Protein AF-0000000069398455 (afdb_homodimer)

Foldseek 3Di:
DDDPDPDDDPDDPPDDDDPDDDDDPPDDDDDDDDDPDPPDDPDPPDPPPPPPPCPPPPPDDDDDPDDPPQCPVLPDPPPVQWDPFQAQQWTWRARPPPDPDDLSFKTWTDGDPRFAAEEEEFEDPPDPLRLVLCVVVVVVCVVVRHQYEYDPCCCVPPNVPHHHDDLVPPQNRHAEYEYEAAPVRVQVVVQSDWDLGHGHEYAYAHPDDHALQHLHHSVCVVVVVCCVGPNPDPRNTFIKGFQWKKWKFKDDPNDTDDIGIARFWKKKFQPPDPAWAWKFKDKLRHTDDTWTARIKIKTGLVNCPPVQVVQPGDRHQRSQAWIKIGGRGTPDPPDHIDIGGNAIKMKMFRAQPIPGWIWIAGNNHPIDIHDHGMMMIMGIRPHTHMYTDPDHDRVSNVVNCCSVVVVVVVVVPPPDPPPPPDDDD/DDPDPPDDCPDDPPPPPCPDDPDPPPDDDDDDDDDDDPPDDPDPPDPPPPPPPCPPPPPDPDDDPDDPPQCPVLPPPPPVQWDPFQAQQWTWRARPPPDPDDLVFKTWTDGDVRFAAEEEEFEDPPDPLRLVLCVVVVVVCVVVRHQYEYDPCCCVPPNVPHHHDDLVPPQNRHAEYEYEAAPVRVQVVVQSDWDLGHGHEYAYAHPDDHALQHLHHSVCVVVVVCCVGPNPDPRNTFIKGFQWKKWKFKDDPNDTDDIGIARFWKKKFQPPDPAWAWKFKDKLRHTDDTWTARIKIKTGLVNQPPVQVVQPGDRHQRSQAWIKIGGRGTPDPPDHIDIGGNAIKMKMFRAQPIPGWIWIAGNNHPIDIHDHGMMMIMGIRPHTHMYTDPDHDRVSNVVNCCSVVVVVVVVVPPPPPPPPPDDPD

Structure (mmCIF, N/CA/C/O backbone):
data_AF-0000000069398455-model_v1
#
loop_
_entity.id
_entity.type
_entity.pdbx_description
1 polymer 'Uncharacterized protein'
#
loop_
_atom_site.group_PDB
_atom_site.id
_atom_site.type_symbol
_atom_site.label_atom_id
_atom_site.label_alt_id
_atom_site.label_comp_id
_atom_site.label_asym_id
_atom_site.label_entity_id
_atom_site.label_seq_id
_atom_site.pdbx_PDB_ins_code
_atom_site.Cartn_x
_atom_site.Cartn_y
_atom_site.Cartn_z
_atom_site.occupancy
_atom_site.B_iso_or_equiv
_atom_site.auth_seq_id
_atom_site.auth_comp_id
_atom_site.auth_asym_id
_atom_site.auth_atom_id
_atom_site.pdbx_PDB_model_num
ATOM 1 N N . MET A 1 1 ? -33.438 -47.031 -6.027 1 17.39 1 MET A N 1
ATOM 2 C CA . MET A 1 1 ? -33.125 -47.688 -7.293 1 17.39 1 MET A CA 1
ATOM 3 C C . MET A 1 1 ? -32.562 -46.688 -8.297 1 17.39 1 MET A C 1
ATOM 5 O O . MET A 1 1 ? -31.516 -46.906 -8.883 1 17.39 1 MET A O 1
ATOM 9 N N . LEU A 1 2 ? -33.5 -45.969 -9.141 1 18.42 2 LEU A N 1
ATOM 10 C CA . LEU A 1 2 ? -33.312 -46.031 -10.586 1 18.42 2 LEU A CA 1
ATOM 11 C C . LEU A 1 2 ? -32.188 -45.125 -11.031 1 18.42 2 LEU A C 1
ATOM 13 O O . LEU A 1 2 ? -31.812 -44.188 -10.336 1 18.42 2 LEU A O 1
ATOM 17 N N . PRO A 1 3 ? -31.719 -45.312 -12.359 1 17.42 3 PRO A N 1
ATOM 18 C CA . PRO A 1 3 ? -30.812 -45.375 -13.492 1 17.42 3 PRO A CA 1
ATOM 19 C C . PRO A 1 3 ? -30.656 -44.062 -14.234 1 17.42 3 PRO A C 1
ATOM 21 O O . PRO A 1 3 ? -30.047 -44 -15.305 1 17.42 3 PRO A O 1
ATOM 24 N N . ARG A 1 4 ? -31.094 -42.938 -13.727 1 18.02 4 ARG A N 1
ATOM 25 C CA . ARG A 1 4 ? -31.406 -41.969 -14.758 1 18.02 4 ARG A CA 1
ATOM 26 C C . ARG A 1 4 ? -30.234 -41.75 -15.711 1 18.02 4 ARG A C 1
ATOM 28 O O . ARG A 1 4 ? -29.109 -41.531 -15.273 1 18.02 4 ARG A O 1
ATOM 35 N N . GLN A 1 5 ? -30.297 -42.125 -17.062 1 15.45 5 GLN A N 1
ATOM 36 C CA . GLN A 1 5 ? -29.641 -42.406 -18.344 1 15.45 5 GLN A CA 1
ATOM 37 C C . GLN A 1 5 ? -29.062 -41.125 -18.938 1 15.45 5 GLN A C 1
ATOM 39 O O . GLN A 1 5 ? -29.766 -40.344 -19.594 1 15.45 5 GLN A O 1
ATOM 44 N N . ALA A 1 6 ? -28.547 -40.125 -18.172 1 20.36 6 ALA A N 1
ATOM 45 C CA . ALA A 1 6 ? -28.188 -38.906 -18.844 1 20.36 6 ALA A CA 1
ATOM 46 C C . ALA A 1 6 ? -27.25 -39.156 -20.016 1 20.36 6 ALA A C 1
ATOM 48 O O . ALA A 1 6 ? -26.094 -39.531 -19.828 1 20.36 6 ALA A O 1
ATOM 49 N N . SER A 1 7 ? -27.766 -39.75 -21.266 1 15.71 7 SER A N 1
ATOM 50 C CA . SER A 1 7 ? -27.25 -40.281 -22.531 1 15.71 7 SER A CA 1
ATOM 51 C C . SER A 1 7 ? -26.25 -39.312 -23.172 1 15.71 7 SER A C 1
ATOM 53 O O . SER A 1 7 ? -26.141 -38.156 -22.75 1 15.71 7 SER A O 1
ATOM 55 N N . SER A 1 8 ? -26 -39.344 -24.703 1 16.05 8 SER A N 1
ATOM 56 C CA . SER A 1 8 ? -25.156 -39.812 -25.797 1 16.05 8 SER A CA 1
ATOM 57 C C . SER A 1 8 ? -24.656 -38.625 -26.625 1 16.05 8 SER A C 1
ATOM 59 O O . SER A 1 8 ? -23.641 -38.719 -27.328 1 16.05 8 SER A O 1
ATOM 61 N N . TRP A 1 9 ? -25.359 -37.406 -26.828 1 16.62 9 TRP A N 1
ATOM 62 C CA . TRP A 1 9 ? -25.406 -37 -28.234 1 16.62 9 TRP A CA 1
ATOM 63 C C . TRP A 1 9 ? -24.031 -36.531 -28.703 1 16.62 9 TRP A C 1
ATOM 65 O O . TRP A 1 9 ? -23.406 -35.656 -28.062 1 16.62 9 TRP A O 1
ATOM 75 N N . ALA A 1 10 ? -23.156 -37.281 -29.641 1 16.48 10 ALA A N 1
ATOM 76 C CA . ALA A 1 10 ? -21.969 -37.469 -30.453 1 16.48 10 ALA A CA 1
ATOM 77 C C . ALA A 1 10 ? -21.906 -36.406 -31.562 1 16.48 10 ALA A C 1
ATOM 79 O O . ALA A 1 10 ? -20.875 -36.25 -32.219 1 16.48 10 ALA A O 1
ATOM 80 N N . LEU A 1 11 ? -23.031 -35.688 -31.953 1 15.93 11 LEU A N 1
ATOM 81 C CA . LEU A 1 11 ? -23.094 -35.531 -33.406 1 15.93 11 LEU A CA 1
ATOM 82 C C . LEU A 1 11 ? -21.859 -34.812 -33.938 1 15.93 11 LEU A C 1
ATOM 84 O O . LEU A 1 11 ? -21.344 -33.906 -33.281 1 15.93 11 LEU A O 1
ATOM 88 N N . ALA A 1 12 ? -21.266 -35.281 -35.219 1 15.88 12 ALA A N 1
ATOM 89 C CA . ALA A 1 12 ? -20.25 -35.438 -36.25 1 15.88 12 ALA A CA 1
ATOM 90 C C . ALA A 1 12 ? -20.141 -34.188 -37.094 1 15.88 12 ALA A C 1
ATOM 92 O O . ALA A 1 12 ? -19.297 -34.094 -38 1 15.88 12 ALA A O 1
ATOM 93 N N . LEU A 1 13 ? -20.625 -33.031 -36.781 1 14.7 13 LEU A N 1
ATOM 94 C CA . LEU A 1 13 ? -20.906 -32.219 -37.938 1 14.7 13 LEU A CA 1
ATOM 95 C C . LEU A 1 13 ? -19.656 -32.031 -38.781 1 14.7 13 LEU A C 1
ATOM 97 O O . LEU A 1 13 ? -18.625 -31.578 -38.281 1 14.7 13 LEU A O 1
ATOM 101 N N . ARG A 1 14 ? -19.531 -32.594 -40.094 1 15.22 14 ARG A N 1
ATOM 102 C CA . ARG A 1 14 ? -18.703 -32.781 -41.312 1 15.22 14 ARG A CA 1
ATOM 103 C C . ARG A 1 14 ? -18.406 -31.453 -41.969 1 15.22 14 ARG A C 1
ATOM 105 O O . ARG A 1 14 ? -17.609 -31.406 -42.906 1 15.22 14 ARG A O 1
ATOM 112 N N . LYS A 1 15 ? -19.219 -30.328 -41.781 1 15.78 15 LYS A N 1
ATOM 113 C CA . LYS A 1 15 ? -19.453 -29.625 -43.031 1 15.78 15 LYS A CA 1
ATOM 114 C C . LYS A 1 15 ? -18.172 -29.5 -43.844 1 15.78 15 LYS A C 1
ATOM 116 O O . LYS A 1 15 ? -17.078 -29.422 -43.281 1 15.78 15 LYS A O 1
ATOM 121 N N . HIS A 1 16 ? -18.25 -29.406 -45.312 1 15.1 16 HIS A N 1
ATOM 122 C CA . HIS A 1 16 ? -17.812 -29.578 -46.688 1 15.1 16 HIS A CA 1
ATOM 123 C C . HIS A 1 16 ? -16.672 -28.625 -47.031 1 15.1 16 HIS A C 1
ATOM 125 O O . HIS A 1 16 ? -16.312 -27.766 -46.219 1 15.1 16 HIS A O 1
ATOM 131 N N . ALA A 1 17 ? -16.844 -27.812 -48.25 1 15.66 17 ALA A N 1
ATOM 132 C CA . ALA A 1 17 ? -16.344 -27.891 -49.625 1 15.66 17 ALA A CA 1
ATOM 133 C C . ALA A 1 17 ? -15.164 -26.938 -49.812 1 15.66 17 ALA A C 1
ATOM 135 O O . ALA A 1 17 ? -14.891 -26.078 -48.969 1 15.66 17 ALA A O 1
ATOM 136 N N . ARG A 1 18 ? -14.875 -26.547 -51.25 1 15.41 18 ARG A N 1
ATOM 137 C CA . ARG A 1 18 ? -13.969 -26.547 -52.406 1 15.41 18 ARG A CA 1
ATOM 138 C C . ARG A 1 18 ? -13.398 -25.156 -52.625 1 15.41 18 ARG A C 1
ATOM 140 O O . ARG A 1 18 ? -12.773 -24.906 -53.688 1 15.41 18 ARG A O 1
ATOM 147 N N . LEU A 1 19 ? -13.438 -24.156 -51.875 1 15.38 19 LEU A N 1
ATOM 148 C CA . LEU A 1 19 ? -13.469 -22.891 -52.594 1 15.38 19 LEU A CA 1
ATOM 149 C C . LEU A 1 19 ? -12.281 -22.781 -53.531 1 15.38 19 LEU A C 1
ATOM 151 O O . LEU A 1 19 ? -11.164 -23.156 -53.188 1 15.38 19 LEU A O 1
ATOM 155 N N . SER A 1 20 ? -12.617 -22.328 -54.781 1 14.98 20 SER A N 1
ATOM 156 C CA . SER A 1 20 ? -12.242 -22.156 -56.188 1 14.98 20 SER A CA 1
ATOM 157 C C . SER A 1 20 ? -10.938 -21.375 -56.312 1 14.98 20 SER A C 1
ATOM 159 O O . SER A 1 20 ? -10.523 -20.688 -55.375 1 14.98 20 SER A O 1
ATOM 161 N N . SER A 1 21 ? -10.266 -21.453 -57.625 1 15.42 21 SER A N 1
ATOM 162 C CA . SER A 1 21 ? -9.047 -21.5 -58.438 1 15.42 21 SER A CA 1
ATOM 163 C C . SER A 1 21 ? -8.523 -20.109 -58.719 1 15.42 21 SER A C 1
ATOM 165 O O . SER A 1 21 ? -7.438 -19.953 -59.281 1 15.42 21 SER A O 1
ATOM 167 N N . LEU A 1 22 ? -9.016 -18.984 -58.25 1 15.63 22 LEU A N 1
ATOM 168 C CA . LEU A 1 22 ? -9.023 -18 -59.312 1 15.63 22 LEU A CA 1
ATOM 169 C C . LEU A 1 22 ? -7.609 -17.766 -59.844 1 15.63 22 LEU A C 1
ATOM 171 O O . LEU A 1 22 ? -6.637 -17.844 -59.094 1 15.63 22 LEU A O 1
ATOM 175 N N . PRO A 1 23 ? -7.582 -17.391 -61.188 1 15.48 23 PRO A N 1
ATOM 176 C CA . PRO A 1 23 ? -6.676 -17.453 -62.312 1 15.48 23 PRO A CA 1
ATOM 177 C C . PRO A 1 23 ? -5.465 -16.547 -62.156 1 15.48 23 PRO A C 1
ATOM 179 O O . PRO A 1 23 ? -5.488 -15.609 -61.375 1 15.48 23 PRO A O 1
ATOM 182 N N . ALA A 1 24 ? -4.316 -16.938 -62.781 1 16.3 24 ALA A N 1
ATOM 183 C CA . ALA A 1 24 ? -2.893 -16.688 -62.969 1 16.3 24 ALA A CA 1
ATOM 184 C C . ALA A 1 24 ? -2.662 -15.352 -63.688 1 16.3 24 ALA A C 1
ATOM 186 O O . ALA A 1 24 ? -2.379 -15.312 -64.875 1 16.3 24 ALA A O 1
ATOM 187 N N . ILE A 1 25 ? -3.383 -14.281 -63.281 1 15.2 25 ILE A N 1
ATOM 188 C CA . ILE A 1 25 ? -3.363 -13.258 -64.312 1 15.2 25 ILE A CA 1
ATOM 189 C C . ILE A 1 25 ? -1.919 -12.945 -64.688 1 15.2 25 ILE A C 1
ATOM 191 O O . ILE A 1 25 ? -1.091 -12.648 -63.844 1 15.2 25 ILE A O 1
ATOM 195 N N . SER A 1 26 ? -1.633 -13.305 -65.938 1 15.27 26 SER A N 1
ATOM 196 C CA . SER A 1 26 ? -0.442 -13.352 -66.812 1 15.27 26 SER A CA 1
ATOM 197 C C . SER A 1 26 ? 0.136 -11.961 -67 1 15.27 26 SER A C 1
ATOM 199 O O . SER A 1 26 ? 1.155 -11.812 -67.688 1 15.27 26 SER A O 1
ATOM 201 N N . GLY A 1 27 ? -0.426 -10.898 -66.562 1 15.05 27 GLY A N 1
ATOM 202 C CA . GLY A 1 27 ? -0.248 -9.891 -67.562 1 15.05 27 GLY A CA 1
ATOM 203 C C . GLY A 1 27 ? 1.204 -9.672 -67.938 1 15.05 27 GLY A C 1
ATOM 204 O O . GLY A 1 27 ? 2.109 -10.008 -67.188 1 15.05 27 GLY A O 1
ATOM 205 N N . GLN A 1 28 ? 1.408 -9.07 -69.25 1 15.04 28 GLN A N 1
ATOM 206 C CA . GLN A 1 28 ? 2.232 -8.914 -70.438 1 15.04 28 GLN A CA 1
ATOM 207 C C . GLN A 1 28 ? 3.473 -8.07 -70.125 1 15.04 28 GLN A C 1
ATOM 209 O O . GLN A 1 28 ? 3.59 -7.48 -69.062 1 15.04 28 GLN A O 1
ATOM 214 N N . THR A 1 29 ? 3.705 -7.078 -71.125 1 15.04 29 THR A N 1
ATOM 215 C CA . THR A 1 29 ? 4.691 -6.965 -72.188 1 15.04 29 THR A CA 1
ATOM 216 C C . THR A 1 29 ? 5.898 -6.156 -71.688 1 15.04 29 THR A C 1
ATOM 218 O O . THR A 1 29 ? 7.031 -6.641 -71.75 1 15.04 29 THR A O 1
ATOM 221 N N . GLY A 1 30 ? 6.012 -4.812 -72.25 1 14.76 30 GLY A N 1
ATOM 222 C CA . GLY A 1 30 ? 6.961 -4.453 -73.312 1 14.76 30 GLY A CA 1
ATOM 223 C C . GLY A 1 30 ? 8.242 -3.855 -72.75 1 14.76 30 GLY A C 1
ATOM 224 O O . GLY A 1 30 ? 9.289 -4.516 -72.75 1 14.76 30 GLY A O 1
ATOM 225 N N . GLY A 1 31 ? 8.312 -2.424 -72.75 1 15.92 31 GLY A N 1
ATOM 226 C CA . GLY A 1 31 ? 9.227 -1.683 -73.625 1 15.92 31 GLY A CA 1
ATOM 227 C C . GLY A 1 31 ? 10.57 -1.422 -73 1 15.92 31 GLY A C 1
ATOM 228 O O . GLY A 1 31 ? 10.719 -1.541 -71.75 1 15.92 31 GLY A O 1
ATOM 229 N N . SER A 1 32 ? 11.609 -1.103 -73.875 1 15.9 32 SER A N 1
ATOM 230 C CA . SER A 1 32 ? 13.055 -1.229 -74 1 15.9 32 SER A CA 1
ATOM 231 C C . SER A 1 32 ? 13.797 -0.236 -73.125 1 15.9 32 SER A C 1
ATOM 233 O O . SER A 1 32 ? 14.93 -0.492 -72.688 1 15.9 32 SER A O 1
ATOM 235 N N . VAL A 1 33 ? 13.289 1.077 -73.062 1 16.27 33 VAL A N 1
ATOM 236 C CA . VAL A 1 33 ? 14.234 1.994 -73.688 1 16.27 33 VAL A CA 1
ATOM 237 C C . VAL A 1 33 ? 15.492 2.102 -72.812 1 16.27 33 VAL A C 1
ATOM 239 O O . VAL A 1 33 ? 15.484 1.723 -71.625 1 16.27 33 VAL A O 1
ATOM 242 N N . ASN A 1 34 ? 16.125 3.234 -73 1 16.91 34 ASN A N 1
ATOM 243 C CA . ASN A 1 34 ? 17.484 3.682 -73.375 1 16.91 34 ASN A CA 1
ATOM 244 C C . ASN A 1 34 ? 18.312 3.91 -72.062 1 16.91 34 ASN A C 1
ATOM 246 O O . ASN A 1 34 ? 17.766 4.141 -71 1 16.91 34 ASN A O 1
ATOM 250 N N . GLY A 1 35 ? 19.516 3.684 -72.25 1 17.61 35 GLY A N 1
ATOM 251 C CA . GLY A 1 35 ? 20.766 3.365 -71.562 1 17.61 35 GLY A CA 1
ATOM 252 C C . GLY A 1 35 ? 21.281 4.488 -70.688 1 17.61 35 GLY A C 1
ATOM 253 O O . GLY A 1 35 ? 22.453 4.52 -70.312 1 17.61 35 GLY A O 1
ATOM 254 N N . ASP A 1 36 ? 20.219 5.379 -70.312 1 17.92 36 ASP A N 1
ATOM 255 C CA . ASP A 1 36 ? 20.891 6.633 -69.938 1 17.92 36 ASP A CA 1
ATOM 256 C C . ASP A 1 36 ? 22.031 6.398 -69 1 17.92 36 ASP A C 1
ATOM 258 O O . ASP A 1 36 ? 21.969 5.48 -68.125 1 17.92 36 ASP A O 1
ATOM 262 N N . GLY A 1 37 ? 23.031 7.102 -69.312 1 18.72 37 GLY A N 1
ATOM 263 C CA . GLY A 1 37 ? 24.438 7.242 -68.938 1 18.72 37 GLY A CA 1
ATOM 264 C C . GLY A 1 37 ? 24.672 7.43 -67.438 1 18.72 37 GLY A C 1
ATOM 265 O O . GLY A 1 37 ? 24.141 8.367 -66.875 1 18.72 37 GLY A O 1
ATOM 266 N N . GLY A 1 38 ? 24.672 6.332 -66.75 1 20.5 38 GLY A N 1
ATOM 267 C CA . GLY A 1 38 ? 24.781 6.266 -65.312 1 20.5 38 GLY A CA 1
ATOM 268 C C . GLY A 1 38 ? 25.984 7.02 -64.75 1 20.5 38 GLY A C 1
ATOM 269 O O . GLY A 1 38 ? 27.125 6.781 -65.188 1 20.5 38 GLY A O 1
ATOM 270 N N . PRO A 1 39 ? 25.734 8.367 -64.688 1 21.28 39 PRO A N 1
ATOM 271 C CA . PRO A 1 39 ? 26.938 9.125 -64.312 1 21.28 39 PRO A CA 1
ATOM 272 C C . PRO A 1 39 ? 27.812 8.406 -63.312 1 21.28 39 PRO A C 1
ATOM 274 O O . PRO A 1 39 ? 27.328 7.555 -62.562 1 21.28 39 PRO A O 1
ATOM 277 N N . PRO A 1 40 ? 29.094 8.484 -63.469 1 20.12 40 PRO A N 1
ATOM 278 C CA . PRO A 1 40 ? 30.172 7.73 -62.844 1 20.12 40 PRO A CA 1
ATOM 279 C C . PRO A 1 40 ? 30.094 7.742 -61.312 1 20.12 40 PRO A C 1
ATOM 281 O O . PRO A 1 40 ? 29.5 8.656 -60.719 1 20.12 40 PRO A O 1
ATOM 284 N N . THR A 1 41 ? 30.141 6.59 -60.75 1 21.08 41 THR A N 1
ATOM 285 C CA . THR A 1 41 ? 30.031 6.223 -59.344 1 21.08 41 THR A CA 1
ATOM 286 C C . THR A 1 41 ? 31.062 6.961 -58.5 1 21.08 41 THR A C 1
ATOM 288 O O . THR A 1 41 ? 32.281 6.859 -58.75 1 21.08 41 THR A O 1
ATOM 291 N N . PRO A 1 42 ? 30.719 8.18 -58.094 1 20.56 42 PRO A N 1
ATOM 292 C CA . PRO A 1 42 ? 31.812 8.891 -57.406 1 20.56 42 PRO A CA 1
ATOM 293 C C . PRO A 1 42 ? 32.531 8.023 -56.375 1 20.56 42 PRO A C 1
ATOM 295 O O . PRO A 1 42 ? 31.969 7.066 -55.875 1 20.56 42 PRO A O 1
ATOM 298 N N . GLN A 1 43 ? 33.812 7.93 -56.469 1 20.09 43 GLN A N 1
ATOM 299 C CA . GLN A 1 43 ? 34.781 7.102 -55.75 1 20.09 43 GLN A CA 1
ATOM 300 C C . GLN A 1 43 ? 34.531 7.195 -54.25 1 20.09 43 GLN A C 1
ATOM 302 O O . GLN A 1 43 ? 34.25 8.273 -53.719 1 20.09 43 GLN A O 1
ATOM 307 N N . PRO A 1 44 ? 34.281 6.062 -53.562 1 20.89 44 PRO A N 1
ATOM 308 C CA . PRO A 1 44 ? 33.906 6.043 -52.156 1 20.89 44 PRO A CA 1
ATOM 309 C C . PRO A 1 44 ? 34.969 6.719 -51.25 1 20.89 44 PRO A C 1
ATOM 311 O O . PRO A 1 44 ? 36.156 6.383 -51.344 1 20.89 44 PRO A O 1
ATOM 314 N N . GLY A 1 45 ? 35.125 8 -51.219 1 20.17 45 GLY A N 1
ATOM 315 C CA . GLY A 1 45 ? 36.156 8.648 -50.438 1 20.17 45 GLY A CA 1
ATOM 316 C C . GLY A 1 45 ? 36.375 7.977 -49.094 1 20.17 45 GLY A C 1
ATOM 317 O O . GLY A 1 45 ? 35.562 7.18 -48.656 1 20.17 45 GLY A O 1
ATOM 318 N N . GLN A 1 46 ? 37.75 8.156 -48.469 1 20.06 46 GLN A N 1
ATOM 319 C CA . GLN A 1 46 ? 38.5 7.602 -47.375 1 20.06 46 GLN A CA 1
ATOM 320 C C . GLN A 1 46 ? 37.719 7.66 -46.062 1 20.06 46 GLN A C 1
ATOM 322 O O . GLN A 1 46 ? 37.438 8.75 -45.531 1 20.06 46 GLN A O 1
ATOM 327 N N . GLN A 1 47 ? 36.812 6.883 -45.844 1 19.47 47 GLN A N 1
ATOM 328 C CA . GLN A 1 47 ? 36.062 6.867 -44.594 1 19.47 47 GLN A CA 1
ATOM 329 C C . GLN A 1 47 ? 37 6.754 -43.375 1 19.47 47 GLN A C 1
ATOM 331 O O . GLN A 1 47 ? 37.656 5.723 -43.188 1 19.47 47 GLN A O 1
ATOM 336 N N . ARG A 1 48 ? 37.781 7.77 -43.031 1 21.52 48 ARG A N 1
ATOM 337 C CA . ARG A 1 48 ? 38.688 7.77 -41.875 1 21.52 48 ARG A CA 1
ATOM 338 C C . ARG A 1 48 ? 38.094 7.047 -40.688 1 21.52 48 ARG A C 1
ATOM 340 O O . ARG A 1 48 ? 36.938 7.293 -40.344 1 21.52 48 ARG A O 1
ATOM 347 N N . GLN A 1 49 ? 38.688 5.883 -40.344 1 20.75 49 GLN A N 1
ATOM 348 C CA . GLN A 1 49 ? 38.469 5.039 -39.156 1 20.75 49 GLN A CA 1
ATOM 349 C C . GLN A 1 49 ? 38.5 5.863 -37.875 1 20.75 49 GLN A C 1
ATOM 351 O O . GLN A 1 49 ? 39.562 6.426 -37.531 1 20.75 49 GLN A O 1
ATOM 356 N N . TRP A 1 50 ? 37.656 6.727 -37.625 1 19.06 50 TRP A N 1
ATOM 357 C CA . TRP A 1 50 ? 37.75 7.312 -36.281 1 19.06 50 TRP A CA 1
ATOM 358 C C . TRP A 1 50 ? 37.938 6.234 -35.219 1 19.06 50 TRP A C 1
ATOM 360 O O . TRP A 1 50 ? 37.062 5.391 -35.031 1 19.06 50 TRP A O 1
ATOM 370 N N . ARG A 1 51 ? 39.062 5.574 -35.156 1 25.69 51 ARG A N 1
ATOM 371 C CA . ARG A 1 51 ? 39.531 4.762 -34.031 1 25.69 51 ARG A CA 1
ATOM 372 C C . ARG A 1 51 ? 39.125 5.379 -32.688 1 25.69 51 ARG A C 1
ATOM 374 O O . ARG A 1 51 ? 39.5 6.516 -32.406 1 25.69 51 ARG A O 1
ATOM 381 N N . GLN A 1 52 ? 38 4.887 -32.188 1 23.36 52 GLN A N 1
ATOM 382 C CA . GLN A 1 52 ? 37.344 5.148 -30.922 1 23.36 52 GLN A CA 1
ATOM 383 C C . GLN A 1 52 ? 38.312 5.051 -29.75 1 23.36 52 GLN A C 1
ATOM 385 O O . GLN A 1 52 ? 38.719 3.953 -29.375 1 23.36 52 GLN A O 1
ATOM 390 N N . GLN A 1 53 ? 39.312 5.734 -29.672 1 25.48 53 GLN A N 1
ATOM 391 C CA . GLN A 1 53 ? 40.25 5.773 -28.562 1 25.48 53 GLN A CA 1
ATOM 392 C C . GLN A 1 53 ? 39.531 5.699 -27.219 1 25.48 53 GLN A C 1
ATOM 394 O O . GLN A 1 53 ? 40.156 5.648 -26.172 1 25.48 53 GLN A O 1
ATOM 399 N N . GLY A 1 54 ? 38.375 6.32 -27.062 1 26.95 54 GLY A N 1
ATOM 400 C CA . GLY A 1 54 ? 37.812 6.746 -25.781 1 26.95 54 GLY A CA 1
ATOM 401 C C . GLY A 1 54 ? 37.531 5.59 -24.844 1 26.95 54 GLY A C 1
ATOM 402 O O . GLY A 1 54 ? 36.469 4.988 -24.906 1 26.95 54 GLY A O 1
ATOM 403 N N . GLN A 1 55 ? 38.219 4.652 -24.562 1 26.2 55 GLN A N 1
ATOM 404 C CA . GLN A 1 55 ? 38.031 3.557 -23.609 1 26.2 55 GLN A CA 1
ATOM 405 C C . GLN A 1 55 ? 37.719 4.086 -22.219 1 26.2 55 GLN A C 1
ATOM 407 O O . GLN A 1 55 ? 38.594 4.215 -21.375 1 26.2 55 GLN A O 1
ATOM 412 N N . ALA A 1 56 ? 37.188 5.273 -21.984 1 32 56 ALA A N 1
ATOM 413 C CA . ALA A 1 56 ? 37 5.629 -20.578 1 32 56 ALA A CA 1
ATOM 414 C C . ALA A 1 56 ? 36.438 4.449 -19.797 1 32 56 ALA A C 1
ATOM 416 O O . ALA A 1 56 ? 35.594 3.701 -20.297 1 32 56 ALA A O 1
ATOM 417 N N . GLY A 1 57 ? 37.031 3.939 -18.797 1 33.62 57 GLY A N 1
ATOM 418 C CA . GLY A 1 57 ? 36.688 2.887 -17.844 1 33.62 57 GLY A CA 1
ATOM 419 C C . GLY A 1 57 ? 35.219 2.832 -17.531 1 33.62 57 GLY A C 1
ATOM 420 O O . GLY A 1 57 ? 34.531 3.867 -17.484 1 33.62 57 GLY A O 1
ATOM 421 N N . SER A 1 58 ? 34.469 1.961 -17.922 1 38.28 58 SER A N 1
ATOM 422 C CA . SER A 1 58 ? 33.062 1.786 -17.547 1 38.28 58 SER A CA 1
ATOM 423 C C . SER A 1 58 ? 32.844 2.125 -16.078 1 38.28 58 SER A C 1
ATOM 425 O O . SER A 1 58 ? 33.531 1.594 -15.203 1 38.28 58 SER A O 1
ATOM 427 N N . PRO A 1 59 ? 32.562 3.379 -15.727 1 45.69 59 PRO A N 1
ATOM 428 C CA . PRO A 1 59 ? 32.344 3.676 -14.305 1 45.69 59 PRO A CA 1
ATOM 429 C C . PRO A 1 59 ? 31.734 2.516 -13.539 1 45.69 59 PRO A C 1
ATOM 431 O O . PRO A 1 59 ? 30.984 1.725 -14.125 1 45.69 59 PRO A O 1
ATOM 434 N N . GLU A 1 60 ? 32.5 2 -12.5 1 54.09 60 GLU A N 1
ATOM 435 C CA . GLU A 1 60 ? 31.984 0.969 -11.594 1 54.09 60 GLU A CA 1
ATOM 436 C C . GLU A 1 60 ? 30.531 1.215 -11.227 1 54.09 60 GLU A C 1
ATOM 438 O O . GLU A 1 60 ? 30.125 2.354 -10.977 1 54.09 60 GLU A O 1
ATOM 443 N N . PRO A 1 61 ? 29.75 0.237 -11.484 1 62.81 61 PRO A N 1
ATOM 444 C CA . PRO A 1 61 ? 28.344 0.373 -11.109 1 62.81 61 PRO A CA 1
ATOM 445 C C . PRO A 1 61 ? 28.156 0.87 -9.68 1 62.81 61 PRO A C 1
ATOM 447 O O . PRO A 1 61 ? 28.984 0.567 -8.805 1 62.81 61 PRO A O 1
ATOM 450 N N . TYR A 1 62 ? 27.422 1.822 -9.508 1 66.94 62 TYR A N 1
ATOM 451 C CA . TYR A 1 62 ? 27.125 2.348 -8.18 1 66.94 62 TYR A CA 1
ATOM 452 C C . TYR A 1 62 ? 26.703 1.232 -7.234 1 66.94 62 TYR A C 1
ATOM 454 O O . TYR A 1 62 ? 25.938 0.335 -7.625 1 66.94 62 TYR A O 1
ATOM 462 N N . SER A 1 63 ? 27.328 1.157 -6.012 1 70.56 63 SER A N 1
ATOM 463 C CA . SER A 1 63 ? 26.906 0.247 -4.949 1 70.56 63 SER A CA 1
ATOM 464 C C . SER A 1 63 ? 26.094 0.975 -3.893 1 70.56 63 SER A C 1
ATOM 466 O O . SER A 1 63 ? 26.562 1.94 -3.289 1 70.56 63 SER A O 1
ATOM 468 N N . PRO A 1 64 ? 24.891 0.585 -3.752 1 67.38 64 PRO A N 1
ATOM 469 C CA . PRO A 1 64 ? 24.062 1.248 -2.744 1 67.38 64 PRO A CA 1
ATOM 470 C C . PRO A 1 64 ? 24.688 1.221 -1.352 1 67.38 64 PRO A C 1
ATOM 472 O O . PRO A 1 64 ? 25.391 0.262 -1 1 67.38 64 PRO A O 1
ATOM 475 N N . LYS A 1 65 ? 24.516 2.236 -0.662 1 68.81 65 LYS A N 1
ATOM 476 C CA . LYS A 1 65 ? 25.094 2.422 0.663 1 68.81 65 LYS A CA 1
ATOM 477 C C . LYS A 1 65 ? 24.391 1.558 1.703 1 68.81 65 LYS A C 1
ATOM 479 O O . LYS A 1 65 ? 24.984 1.188 2.717 1 68.81 65 LYS A O 1
ATOM 484 N N . PHE A 1 66 ? 23.125 1.252 1.397 1 62.09 66 PHE A N 1
ATOM 485 C CA . PHE A 1 66 ? 22.406 0.547 2.443 1 62.09 66 PHE A CA 1
ATOM 486 C C . PHE A 1 66 ? 21.812 -0.755 1.911 1 62.09 66 PHE A C 1
ATOM 488 O O . PHE A 1 66 ? 21.172 -0.769 0.858 1 62.09 66 PHE A O 1
ATOM 495 N N . ARG A 1 67 ? 22.406 -1.749 2.461 1 57.09 67 ARG A N 1
ATOM 496 C CA . ARG A 1 67 ? 21.766 -3.051 2.287 1 57.09 67 ARG A CA 1
ATOM 497 C C . ARG A 1 67 ? 21.234 -3.582 3.617 1 57.09 67 ARG A C 1
ATOM 499 O O . ARG A 1 67 ? 21.953 -3.557 4.625 1 57.09 67 ARG A O 1
ATOM 506 N N . PRO A 1 68 ? 19.906 -3.605 3.736 1 51.91 68 PRO A N 1
ATOM 507 C CA . PRO A 1 68 ? 19.453 -4.18 5.004 1 51.91 68 PRO A CA 1
ATOM 508 C C . PRO A 1 68 ? 20.203 -5.453 5.379 1 51.91 68 PRO A C 1
ATOM 510 O O . PRO A 1 68 ? 20.578 -6.234 4.5 1 51.91 68 PRO A O 1
ATOM 513 N N . SER A 1 69 ? 21.031 -5.395 6.527 1 45.72 69 SER A N 1
ATOM 514 C CA . SER A 1 69 ? 21.625 -6.633 7.027 1 45.72 69 SER A CA 1
ATOM 515 C C . SER A 1 69 ? 20.547 -7.625 7.445 1 45.72 69 SER A C 1
ATOM 517 O O . SER A 1 69 ? 19.719 -7.328 8.312 1 45.72 69 SER A O 1
ATOM 519 N N . TYR A 1 70 ? 19.922 -8.164 6.621 1 43.19 70 TYR A N 1
ATOM 520 C CA . TYR A 1 70 ? 19.047 -9.234 7.082 1 43.19 70 TYR A CA 1
ATOM 521 C C . TYR A 1 70 ? 19.859 -10.367 7.715 1 43.19 70 TYR A C 1
ATOM 523 O O . TYR A 1 70 ? 20.906 -10.758 7.188 1 43.19 70 TYR A O 1
ATOM 531 N N . SER A 1 71 ? 19.891 -10.297 8.969 1 38.28 71 SER A N 1
ATOM 532 C CA . SER A 1 71 ? 20.516 -11.469 9.578 1 38.28 71 SER A CA 1
ATOM 533 C C . SER A 1 71 ? 20.031 -12.758 8.922 1 38.28 71 SER A C 1
ATOM 535 O O . SER A 1 71 ? 18.859 -13.109 9.016 1 38.28 71 SER A O 1
ATOM 537 N N . THR A 1 72 ? 20.328 -13.016 7.832 1 38.41 72 THR A N 1
ATOM 538 C CA . THR A 1 72 ? 20.234 -14.406 7.41 1 38.41 72 THR A CA 1
ATOM 539 C C . THR A 1 72 ? 20.828 -15.336 8.469 1 38.41 72 THR A C 1
ATOM 541 O O . THR A 1 72 ? 21.359 -16.391 8.133 1 38.41 72 THR A O 1
ATOM 544 N N . SER A 1 73 ? 20.906 -14.906 9.625 1 36.81 73 SER A N 1
ATOM 545 C CA . SER A 1 73 ? 21.516 -15.938 10.453 1 36.81 73 SER A CA 1
ATOM 546 C C . SER A 1 73 ? 20.844 -17.297 10.258 1 36.81 73 SER A C 1
ATOM 548 O O . SER A 1 73 ? 19.609 -17.391 10.352 1 36.81 73 SER A O 1
ATOM 550 N N . GLY A 1 74 ? 21.219 -17.969 9.391 1 40 74 GLY A N 1
ATOM 551 C CA . GLY A 1 74 ? 20.984 -19.375 9.164 1 40 74 GLY A CA 1
ATOM 552 C C . GLY A 1 74 ? 20.578 -20.125 10.414 1 40 74 GLY A C 1
ATOM 553 O O . GLY A 1 74 ? 20.734 -21.344 10.5 1 40 74 GLY A O 1
ATOM 554 N N . VAL A 1 75 ? 20.484 -19.359 11.531 1 43.72 75 VAL A N 1
ATOM 555 C CA . VAL A 1 75 ? 20.188 -20.219 12.68 1 43.72 75 VAL A CA 1
ATOM 556 C C . VAL A 1 75 ? 18.688 -20.547 12.695 1 43.72 75 VAL A C 1
ATOM 558 O O . VAL A 1 75 ? 17.844 -19.672 12.539 1 43.72 75 VAL A O 1
ATOM 561 N N . THR A 1 76 ? 18.422 -21.766 12.492 1 49.81 76 THR A N 1
ATOM 562 C CA . THR A 1 76 ? 17.078 -22.281 12.719 1 49.81 76 THR A CA 1
ATOM 563 C C . THR A 1 76 ? 16.469 -21.656 13.977 1 49.81 76 THR A C 1
ATOM 565 O O . THR A 1 76 ? 17.047 -21.75 15.055 1 49.81 76 THR A O 1
ATOM 568 N N . PRO A 1 77 ? 15.594 -20.703 13.766 1 54.16 77 PRO A N 1
ATOM 569 C CA . PRO A 1 77 ? 14.984 -20.188 14.992 1 54.16 77 PRO A CA 1
ATOM 570 C C . PRO A 1 77 ? 14.617 -21.281 15.984 1 54.16 77 PRO A C 1
ATOM 572 O O . PRO A 1 77 ? 14.367 -22.422 15.578 1 54.16 77 PRO A O 1
ATOM 575 N N . PRO A 1 78 ? 14.828 -21.062 17.281 1 57.06 78 PRO A N 1
ATOM 576 C CA . PRO A 1 78 ? 14.391 -22.062 18.25 1 57.06 78 PRO A CA 1
ATOM 577 C C . PRO A 1 78 ? 12.938 -22.5 18.031 1 57.06 78 PRO A C 1
ATOM 579 O O . PRO A 1 78 ? 12.141 -21.734 17.5 1 57.06 78 PRO A O 1
ATOM 582 N N . ALA A 1 79 ? 12.711 -23.859 18.109 1 53.78 79 ALA A N 1
ATOM 583 C CA . ALA A 1 79 ? 11.406 -24.5 17.969 1 53.78 79 ALA A CA 1
ATOM 584 C C . ALA A 1 79 ? 10.297 -23.609 18.547 1 53.78 79 ALA A C 1
ATOM 586 O O . ALA A 1 79 ? 9.18 -23.578 18.016 1 53.78 79 ALA A O 1
ATOM 587 N N . ALA A 1 80 ? 10.625 -22.797 19.562 1 55.41 80 ALA A N 1
ATOM 588 C CA . ALA A 1 80 ? 9.633 -22 20.266 1 55.41 80 ALA A CA 1
ATOM 589 C C . ALA A 1 80 ? 9.148 -20.828 19.406 1 55.41 80 ALA A C 1
ATOM 591 O O . ALA A 1 80 ? 8.055 -20.312 19.609 1 55.41 80 ALA A O 1
ATOM 592 N N . ASP A 1 81 ? 9.773 -20.641 18.266 1 72.38 81 ASP A N 1
ATOM 593 C CA . ASP A 1 81 ? 9.43 -19.438 17.484 1 72.38 81 ASP A CA 1
ATOM 594 C C . ASP A 1 81 ? 8.727 -19.812 16.188 1 72.38 81 ASP A C 1
ATOM 596 O O . ASP A 1 81 ? 8.398 -18.938 15.383 1 72.38 81 ASP A O 1
ATOM 600 N N . LEU A 1 82 ? 8.359 -21.172 16.219 1 84.69 82 LEU A N 1
ATOM 601 C CA . LEU A 1 82 ? 7.711 -21.625 14.992 1 84.69 82 LEU A CA 1
ATOM 602 C C . LEU A 1 82 ? 6.195 -21.625 15.156 1 84.69 82 LEU A C 1
ATOM 604 O O . LEU A 1 82 ? 5.676 -22.094 16.172 1 84.69 82 LEU A O 1
ATOM 608 N N . GLU A 1 83 ? 5.52 -21.078 14.227 1 90.44 83 GLU A N 1
ATOM 609 C CA . GLU A 1 83 ? 4.062 -21.062 14.234 1 90.44 83 GLU A CA 1
ATOM 610 C C . GLU A 1 83 ? 3.5 -22.141 13.305 1 90.44 83 GLU A C 1
ATOM 612 O O . GLU A 1 83 ? 4.004 -22.344 12.203 1 90.44 83 GLU A O 1
ATOM 617 N N . GLU A 1 84 ? 2.508 -22.906 13.828 1 91.69 84 GLU A N 1
ATOM 618 C CA . GLU A 1 84 ? 1.835 -23.938 13.055 1 91.69 84 GLU A CA 1
ATOM 619 C C . GLU A 1 84 ? 0.48 -23.453 12.547 1 91.69 84 GLU A C 1
ATOM 621 O O . GLU A 1 84 ? -0.065 -22.469 13.055 1 91.69 84 GLU A O 1
ATOM 626 N N . GLY A 1 85 ? 0.015 -24.109 11.438 1 91.88 85 GLY A N 1
ATOM 627 C CA . GLY A 1 85 ? -1.34 -23.859 10.977 1 91.88 85 GLY A CA 1
ATOM 628 C C . GLY A 1 85 ? -1.427 -22.703 9.984 1 91.88 85 GLY A C 1
ATOM 629 O O . GLY A 1 85 ? -2.514 -22.375 9.508 1 91.88 85 GLY A O 1
ATOM 630 N N . VAL A 1 86 ? -0.299 -22.156 9.602 1 93.5 86 VAL A N 1
ATOM 631 C CA . VAL A 1 86 ? -0.272 -21.047 8.656 1 93.5 86 VAL A CA 1
ATOM 632 C C . VAL A 1 86 ? -0.098 -21.578 7.234 1 93.5 86 VAL A C 1
ATOM 634 O O . VAL A 1 86 ? -0.762 -21.109 6.305 1 93.5 86 VAL A O 1
ATOM 637 N N . VAL A 1 87 ? 0.726 -22.578 7.168 1 95.88 87 VAL A N 1
ATOM 638 C CA . VAL A 1 87 ? 1.058 -23.219 5.902 1 95.88 87 VAL A CA 1
ATOM 639 C C . VAL A 1 87 ? 0.873 -24.734 6.027 1 95.88 87 VAL A C 1
ATOM 641 O O . VAL A 1 87 ? 1.303 -25.328 7.016 1 95.88 87 VAL A O 1
ATOM 644 N N . GLN A 1 88 ? 0.225 -25.281 5.062 1 95.94 88 GLN A N 1
ATOM 645 C CA . GLN A 1 88 ? 0.029 -26.734 5.074 1 95.94 88 GLN A CA 1
ATOM 646 C C . GLN A 1 88 ? 1.346 -27.469 4.844 1 95.94 88 GLN A C 1
ATOM 648 O O . GLN A 1 88 ? 2.066 -27.172 3.885 1 95.94 88 GLN A O 1
ATOM 653 N N . GLY A 1 89 ? 1.646 -28.391 5.758 1 92.88 89 GLY A N 1
ATOM 654 C CA . GLY A 1 89 ? 2.807 -29.25 5.586 1 92.88 89 GLY A CA 1
ATOM 655 C C . GLY A 1 89 ? 4.09 -28.641 6.113 1 92.88 89 GLY A C 1
ATOM 656 O O . GLY A 1 89 ? 5.156 -29.25 6.027 1 92.88 89 GLY A O 1
ATOM 657 N N . ALA A 1 90 ? 4.047 -27.406 6.668 1 93.69 90 ALA A N 1
ATOM 658 C CA . ALA A 1 90 ? 5.25 -26.75 7.16 1 93.69 90 ALA A CA 1
ATOM 659 C C . ALA A 1 90 ? 4.926 -25.812 8.32 1 93.69 90 ALA A C 1
ATOM 661 O O . ALA A 1 90 ? 3.799 -25.312 8.438 1 93.69 90 ALA A O 1
ATOM 662 N N . LYS A 1 91 ? 5.91 -25.609 9.141 1 93.19 91 LYS A N 1
ATOM 663 C CA . LYS A 1 91 ? 5.875 -24.562 10.156 1 93.19 91 LYS A CA 1
ATOM 664 C C . LYS A 1 91 ? 6.559 -23.297 9.656 1 93.19 91 LYS A C 1
ATOM 666 O O . LYS A 1 91 ? 7.32 -23.328 8.695 1 93.19 91 LYS A O 1
ATOM 671 N N . VAL A 1 92 ? 6.199 -22.219 10.336 1 92.25 92 VAL A N 1
ATOM 672 C CA . VAL A 1 92 ? 6.695 -20.938 9.828 1 92.25 92 VAL A CA 1
ATOM 673 C C . VAL A 1 92 ? 7.488 -20.234 10.914 1 92.25 92 VAL A C 1
ATOM 675 O O . VAL A 1 92 ? 7.094 -20.219 12.086 1 92.25 92 VAL A O 1
ATOM 678 N N . ALA A 1 93 ? 8.68 -19.734 10.562 1 89.5 93 ALA A N 1
ATOM 679 C CA . ALA A 1 93 ? 9.438 -18.766 11.336 1 89.5 93 ALA A CA 1
ATOM 680 C C . ALA A 1 93 ? 9.383 -17.375 10.68 1 89.5 93 ALA A C 1
ATOM 682 O O . ALA A 1 93 ? 9.922 -17.188 9.594 1 89.5 93 ALA A O 1
ATOM 683 N N . TRP A 1 94 ? 8.742 -16.453 11.383 1 85.44 94 TRP A N 1
ATOM 684 C CA . TRP A 1 94 ? 8.516 -15.133 10.797 1 85.44 94 TRP A CA 1
ATOM 685 C C . TRP A 1 94 ? 9.844 -14.398 10.602 1 85.44 94 TRP A C 1
ATOM 687 O O . TRP A 1 94 ? 10.734 -14.477 11.445 1 85.44 94 TRP A O 1
ATOM 697 N N . SER A 1 95 ? 10.023 -13.789 9.523 1 75.56 95 SER A N 1
ATOM 698 C CA . SER A 1 95 ? 11.242 -13.078 9.172 1 75.56 95 SER A CA 1
ATOM 699 C C . SER A 1 95 ? 10.961 -11.609 8.883 1 75.56 95 SER A C 1
ATOM 701 O O . SER A 1 95 ? 11.742 -10.945 8.188 1 75.56 95 SER A O 1
ATOM 703 N N . ASP A 1 96 ? 9.883 -11.031 9.492 1 66.19 96 ASP A N 1
ATOM 704 C CA . ASP A 1 96 ? 9.602 -9.617 9.312 1 66.19 96 ASP A CA 1
ATOM 705 C C . ASP A 1 96 ? 10.492 -8.758 10.203 1 66.19 96 ASP A C 1
ATOM 707 O O . ASP A 1 96 ? 10.32 -7.539 10.281 1 66.19 96 ASP A O 1
ATOM 711 N N . SER A 1 97 ? 11.625 -9.258 10.852 1 53.31 97 SER A N 1
ATOM 712 C CA . SER A 1 97 ? 12.359 -8.82 12.039 1 53.31 97 SER A CA 1
ATOM 713 C C . SER A 1 97 ? 12.523 -7.305 12.055 1 53.31 97 SER A C 1
ATOM 715 O O . SER A 1 97 ? 12.703 -6.711 13.117 1 53.31 97 SER A O 1
ATOM 717 N N . LEU A 1 98 ? 12.828 -6.703 10.984 1 50 98 LEU A N 1
ATOM 718 C CA . LEU A 1 98 ? 13.5 -5.43 11.234 1 50 98 LEU A CA 1
ATOM 719 C C . LEU A 1 98 ? 12.516 -4.391 11.758 1 50 98 LEU A C 1
ATOM 721 O O . LEU A 1 98 ? 12.922 -3.318 12.219 1 50 98 LEU A O 1
ATOM 725 N N . SER A 1 99 ? 11.195 -4.621 11.586 1 51.09 99 SER A N 1
ATOM 726 C CA . SER A 1 99 ? 10.375 -3.447 11.852 1 51.09 99 SER A CA 1
ATOM 727 C C . SER A 1 99 ? 9.375 -3.711 12.969 1 51.09 99 SER A C 1
ATOM 729 O O . SER A 1 99 ? 9.117 -4.863 13.32 1 51.09 99 SER A O 1
ATOM 731 N N . SER A 1 100 ? 9.305 -2.805 13.914 1 53.88 100 SER A N 1
ATOM 732 C CA . SER A 1 100 ? 8.227 -2.74 14.898 1 53.88 100 SER A CA 1
ATOM 733 C C . SER A 1 100 ? 6.906 -3.207 14.297 1 53.88 100 SER A C 1
ATOM 735 O O . SER A 1 100 ? 5.957 -3.504 15.031 1 53.88 100 SER A O 1
ATOM 737 N N . LEU A 1 101 ? 7.012 -3.461 12.938 1 61.69 101 LEU A N 1
ATOM 738 C CA . LEU A 1 101 ? 5.777 -3.875 12.281 1 61.69 101 LEU A CA 1
ATOM 739 C C . LEU A 1 101 ? 5.75 -5.387 12.086 1 61.69 101 LEU A C 1
ATOM 741 O O . LEU A 1 101 ? 6.77 -5.992 11.75 1 61.69 101 LEU A O 1
ATOM 745 N N . LYS A 1 102 ? 4.77 -6.027 12.633 1 67.75 102 LYS A N 1
ATOM 746 C CA . LYS A 1 102 ? 4.527 -7.441 12.352 1 67.75 102 LYS A CA 1
ATOM 747 C C . LYS A 1 102 ? 3.562 -7.617 11.188 1 67.75 102 LYS A C 1
ATOM 749 O O . LYS A 1 102 ? 2.352 -7.73 11.383 1 67.75 102 LYS A O 1
ATOM 754 N N . LEU A 1 103 ? 4.195 -7.707 9.945 1 72.69 103 LEU A N 1
ATOM 755 C CA . LEU A 1 103 ? 3.363 -7.781 8.75 1 72.69 103 LEU A CA 1
ATOM 756 C C . LEU A 1 103 ? 2.959 -9.219 8.453 1 72.69 103 LEU A C 1
ATOM 758 O O . LEU A 1 103 ? 1.998 -9.461 7.719 1 72.69 103 LEU A O 1
ATOM 762 N N . ARG A 1 104 ? 3.682 -10.203 9 1 80.69 104 ARG A N 1
ATOM 763 C CA . ARG A 1 104 ? 3.406 -11.625 8.82 1 80.69 104 ARG A CA 1
ATOM 764 C C . ARG A 1 104 ? 3.24 -11.977 7.344 1 80.69 104 ARG A C 1
ATOM 766 O O . ARG A 1 104 ? 2.287 -12.656 6.965 1 80.69 104 ARG A O 1
ATOM 773 N N . ARG A 1 105 ? 4.207 -11.5 6.523 1 87.38 105 ARG A N 1
ATOM 774 C CA . ARG A 1 105 ? 4.148 -11.75 5.086 1 87.38 105 ARG A CA 1
ATOM 775 C C . ARG A 1 105 ? 5.371 -12.523 4.617 1 87.38 105 ARG A C 1
ATOM 777 O O . ARG A 1 105 ? 5.352 -13.141 3.547 1 87.38 105 ARG A O 1
ATOM 784 N N . ARG A 1 106 ? 6.367 -12.445 5.457 1 87.88 106 ARG A N 1
ATOM 785 C CA . ARG A 1 106 ? 7.605 -13.141 5.113 1 87.88 106 ARG A CA 1
ATOM 786 C C . ARG A 1 106 ? 7.996 -14.141 6.199 1 87.88 106 ARG A C 1
ATOM 788 O O . ARG A 1 106 ? 7.906 -13.828 7.391 1 87.88 106 ARG A O 1
ATOM 795 N N . CYS A 1 107 ? 8.398 -15.336 5.68 1 89.88 107 CYS A N 1
ATOM 796 C CA . CYS A 1 107 ? 8.773 -16.344 6.66 1 89.88 107 CYS A CA 1
ATOM 797 C C . CYS A 1 107 ? 9.734 -17.375 6.055 1 89.88 107 CYS A C 1
ATOM 799 O O . CYS A 1 107 ? 9.977 -17.359 4.848 1 89.88 107 CYS A O 1
ATOM 801 N N . ASN A 1 108 ? 10.359 -18.062 6.953 1 90.69 108 ASN A N 1
ATOM 802 C CA . ASN A 1 108 ? 11.086 -19.281 6.59 1 90.69 108 ASN A CA 1
ATOM 803 C C . ASN A 1 108 ? 10.289 -20.531 6.918 1 90.69 108 ASN A C 1
ATOM 805 O O . ASN A 1 108 ? 9.672 -20.625 7.98 1 90.69 108 ASN A O 1
ATOM 809 N N . LEU A 1 109 ? 10.32 -21.484 5.988 1 91.88 109 LEU A N 1
ATOM 810 C CA . LEU A 1 109 ? 9.555 -22.719 6.18 1 91.88 109 LEU A CA 1
ATOM 811 C C . LEU A 1 109 ? 10.422 -23.797 6.805 1 91.88 109 LEU A C 1
ATOM 813 O O . LEU A 1 109 ? 11.609 -23.906 6.496 1 91.88 109 LEU A O 1
ATOM 817 N N . VAL A 1 110 ? 9.82 -24.438 7.66 1 89.44 110 VAL A N 1
ATOM 818 C CA . VAL A 1 110 ? 10.375 -25.672 8.203 1 89.44 110 VAL A CA 1
ATOM 819 C C . VAL A 1 110 ? 9.391 -26.828 7.992 1 89.44 110 VAL A C 1
ATOM 821 O O . VAL A 1 110 ? 8.297 -26.828 8.562 1 89.44 110 VAL A O 1
ATOM 824 N N . TRP A 1 111 ? 9.773 -27.812 7.215 1 90.06 111 TRP A N 1
ATOM 825 C CA . TRP A 1 111 ? 8.875 -28.906 6.855 1 90.06 111 TRP A CA 1
ATOM 826 C C . TRP A 1 111 ? 8.438 -29.688 8.094 1 90.06 111 TRP A C 1
ATOM 828 O O . TRP A 1 111 ? 9.258 -29.984 8.969 1 90.06 111 TRP A O 1
ATOM 838 N N . GLU A 1 112 ? 7.141 -29.953 7.91 1 86 112 GLU A N 1
ATOM 839 C CA . GLU A 1 112 ? 6.66 -30.859 8.945 1 86 112 GLU A CA 1
ATOM 840 C C . GLU A 1 112 ? 7.117 -32.281 8.672 1 86 112 GLU A C 1
ATOM 842 O O . GLU A 1 112 ? 6.988 -32.781 7.551 1 86 112 GLU A O 1
ATOM 847 N N . GLY A 1 113 ? 7.742 -32.969 9.5 1 82 113 GLY A N 1
ATOM 848 C CA . GLY A 1 113 ? 8.211 -34.312 9.32 1 82 113 GLY A CA 1
ATOM 849 C C . GLY A 1 113 ? 9.562 -34.406 8.625 1 82 113 GLY A C 1
ATOM 850 O O . GLY A 1 113 ? 9.938 -35.438 8.102 1 82 113 GLY A O 1
ATOM 851 N N . GLY A 1 114 ? 10.148 -33.25 8.359 1 81.81 114 GLY A N 1
ATOM 852 C CA . GLY A 1 114 ? 11.492 -33.219 7.809 1 81.81 114 GLY A CA 1
ATOM 853 C C . GLY A 1 114 ? 11.516 -32.906 6.328 1 81.81 114 GLY A C 1
ATOM 854 O O . GLY A 1 114 ? 12.398 -32.188 5.863 1 81.81 114 GLY A O 1
ATOM 855 N N . HIS A 1 115 ? 10.547 -33.562 5.59 1 84.94 115 HIS A N 1
ATOM 856 C CA . HIS A 1 115 ? 10.43 -33.312 4.16 1 84.94 115 HIS A CA 1
ATOM 857 C C . HIS A 1 115 ? 8.992 -33.5 3.682 1 84.94 115 HIS A C 1
ATOM 859 O O . HIS A 1 115 ? 8.195 -34.156 4.344 1 84.94 115 HIS A O 1
ATOM 865 N N . PRO A 1 116 ? 8.688 -32.906 2.48 1 92.06 116 PRO A N 1
ATOM 866 C CA . PRO A 1 116 ? 7.371 -33.188 1.906 1 92.06 116 PRO A CA 1
ATOM 867 C C . PRO A 1 116 ? 7.227 -34.625 1.418 1 92.06 116 PRO A C 1
ATOM 869 O O . PRO A 1 116 ? 8.203 -35.219 0.969 1 92.06 116 PRO A O 1
ATOM 872 N N . ASN A 1 117 ? 6.023 -35.125 1.488 1 93.44 117 ASN A N 1
ATOM 873 C CA . ASN A 1 117 ? 5.777 -36.5 1.069 1 93.44 117 ASN A CA 1
ATOM 874 C C . ASN A 1 117 ? 4.848 -36.531 -0.141 1 93.44 117 ASN A C 1
ATOM 876 O O . ASN A 1 117 ? 4.941 -37.469 -0.954 1 93.44 117 ASN A O 1
ATOM 880 N N . CYS A 1 118 ? 3.918 -35.688 -0.227 1 96.94 118 CYS A N 1
ATOM 881 C CA . CYS A 1 118 ? 2.947 -35.625 -1.313 1 96.94 118 CYS A CA 1
ATOM 882 C C . CYS A 1 118 ? 3.088 -34.312 -2.1 1 96.94 118 CYS A C 1
ATOM 884 O O . CYS A 1 118 ? 2.93 -33.219 -1.545 1 96.94 118 CYS A O 1
ATOM 886 N N . VAL A 1 119 ? 3.352 -34.5 -3.373 1 97.88 119 VAL A N 1
ATOM 887 C CA . VAL A 1 119 ? 3.641 -33.344 -4.211 1 97.88 119 VAL A CA 1
ATOM 888 C C . VAL A 1 119 ? 2.625 -33.25 -5.352 1 97.88 119 VAL A C 1
ATOM 890 O O . VAL A 1 119 ? 2.342 -34.25 -6.008 1 97.88 119 VAL A O 1
ATOM 893 N N . LEU A 1 120 ? 2.043 -32.094 -5.52 1 98.62 120 LEU A N 1
ATOM 894 C CA . LEU A 1 120 ? 1.2 -31.812 -6.68 1 98.62 120 LEU A CA 1
ATOM 895 C C . LEU A 1 120 ? 1.966 -31.016 -7.734 1 98.62 120 LEU A C 1
ATOM 897 O O . LEU A 1 120 ? 2.531 -29.969 -7.434 1 98.62 120 LEU A O 1
ATOM 901 N N . ILE A 1 121 ? 2.047 -31.531 -8.945 1 98.69 121 ILE A N 1
ATOM 902 C CA . ILE A 1 121 ? 2.664 -30.797 -10.047 1 98.69 121 ILE A CA 1
ATOM 903 C C . ILE A 1 121 ? 1.585 -30.328 -11.016 1 98.69 121 ILE A C 1
ATOM 905 O O . ILE A 1 121 ? 0.785 -31.125 -11.508 1 98.69 121 ILE A O 1
ATOM 909 N N . VAL A 1 122 ? 1.536 -29.016 -11.25 1 98.44 122 VAL A N 1
ATOM 910 C CA . VAL A 1 122 ? 0.617 -28.391 -12.188 1 98.44 122 VAL A CA 1
ATOM 911 C C . VAL A 1 122 ? 1.406 -27.719 -13.312 1 98.44 122 VAL A C 1
ATOM 913 O O . VAL A 1 122 ? 2.355 -26.969 -13.055 1 98.44 122 VAL A O 1
ATOM 916 N N . LYS A 1 123 ? 1.081 -27.953 -14.516 1 97.94 123 LYS A N 1
ATOM 917 C CA . LYS A 1 123 ? 1.803 -27.375 -15.648 1 97.94 123 LYS A CA 1
ATOM 918 C C . LYS A 1 123 ? 0.868 -26.547 -16.531 1 97.94 123 LYS A C 1
ATOM 920 O O . LYS A 1 123 ? -0.352 -26.719 -16.484 1 97.94 123 LYS A O 1
ATOM 925 N N . LYS A 1 124 ? 1.45 -25.688 -17.312 1 96.12 124 LYS A N 1
ATOM 926 C CA . LYS A 1 124 ? 0.709 -24.984 -18.344 1 96.12 124 LYS A CA 1
ATOM 927 C C . LYS A 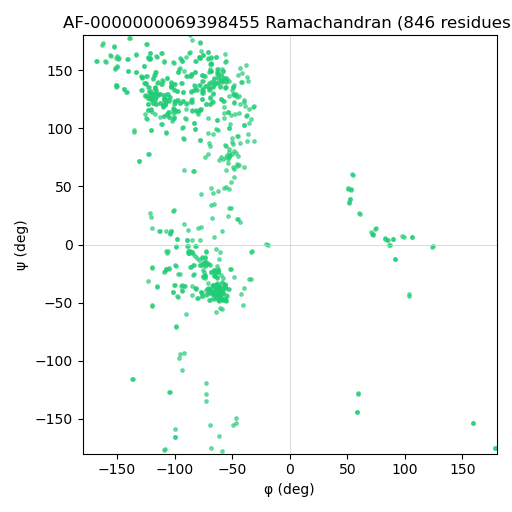1 124 ? 0.091 -25.953 -19.344 1 96.12 124 LYS A C 1
ATOM 929 O O . LYS A 1 124 ? 0.798 -26.75 -19.953 1 96.12 124 LYS A O 1
ATOM 934 N N . PRO A 1 125 ? -1.169 -25.875 -19.547 1 92.94 125 PRO A N 1
ATOM 935 C CA . PRO A 1 125 ? -1.832 -26.812 -20.453 1 92.94 125 PRO A CA 1
ATOM 936 C C . PRO A 1 125 ? -1.381 -26.641 -21.906 1 92.94 125 PRO A C 1
ATOM 938 O O . PRO A 1 125 ? -1.15 -25.516 -22.359 1 92.94 125 PRO A O 1
ATOM 941 N N . GLY A 1 126 ? -1.288 -27.719 -22.578 1 92 126 GLY A N 1
ATOM 942 C CA . GLY A 1 126 ? -0.981 -27.734 -24 1 92 126 GLY A CA 1
ATOM 943 C C . GLY A 1 126 ? 0.457 -27.344 -24.297 1 92 126 GLY A C 1
ATOM 944 O O . GLY A 1 126 ? 0.811 -27.109 -25.453 1 92 126 GLY A O 1
ATOM 945 N N . ASP A 1 127 ? 1.264 -27.25 -23.359 1 94.75 127 ASP A N 1
ATOM 946 C CA . ASP A 1 127 ? 2.668 -26.891 -23.547 1 94.75 127 ASP A CA 1
ATOM 947 C C . ASP A 1 127 ? 3.561 -28.141 -23.484 1 94.75 127 ASP A C 1
ATOM 949 O O . ASP A 1 127 ? 3.75 -28.719 -22.406 1 94.75 127 ASP A O 1
ATOM 953 N N . ALA A 1 128 ? 4.199 -28.453 -24.578 1 95.62 128 ALA A N 1
ATOM 954 C CA . ALA A 1 128 ? 4.984 -29.672 -24.688 1 95.62 128 ALA A CA 1
ATOM 955 C C . ALA A 1 128 ? 6.227 -29.609 -23.812 1 95.62 128 ALA A C 1
ATOM 957 O O . ALA A 1 128 ? 6.621 -30.625 -23.219 1 95.62 128 ALA A O 1
ATOM 958 N N . ALA A 1 129 ? 6.836 -28.453 -23.797 1 96.56 129 ALA A N 1
ATOM 959 C CA . ALA A 1 129 ? 8.031 -28.312 -22.969 1 96.56 129 ALA A CA 1
ATOM 960 C C . ALA A 1 129 ? 7.699 -28.5 -21.5 1 96.56 129 ALA A C 1
ATOM 962 O O . ALA A 1 129 ? 8.453 -29.141 -20.766 1 96.56 129 ALA A O 1
ATOM 963 N N . ALA A 1 130 ? 6.613 -27.969 -21.094 1 97.5 130 ALA A N 1
ATOM 964 C CA . ALA A 1 130 ? 6.168 -28.141 -19.719 1 97.5 130 ALA A CA 1
ATOM 965 C C . ALA A 1 130 ? 5.848 -29.594 -19.406 1 97.5 130 ALA A C 1
ATOM 967 O O . ALA A 1 130 ? 6.121 -30.078 -18.312 1 97.5 130 ALA A O 1
ATOM 968 N N . SER A 1 131 ? 5.285 -30.297 -20.391 1 97.44 131 SER A N 1
ATOM 969 C CA . SER A 1 131 ? 4.977 -31.703 -20.219 1 97.44 131 SER A CA 1
ATOM 970 C C . SER A 1 131 ? 6.25 -32.531 -20.047 1 97.44 131 SER A C 1
ATOM 972 O O . SER A 1 131 ? 6.309 -33.406 -19.188 1 97.44 131 SER A O 1
ATOM 974 N N . HIS A 1 132 ? 7.168 -32.219 -20.828 1 97.44 132 HIS A N 1
ATOM 975 C CA . HIS A 1 132 ? 8.445 -32.906 -20.719 1 97.44 132 HIS A CA 1
ATOM 976 C C . HIS A 1 132 ? 9.078 -32.688 -19.359 1 97.44 132 HIS A C 1
ATOM 978 O O . HIS A 1 132 ? 9.57 -33.656 -18.734 1 97.44 132 HIS A O 1
ATOM 984 N N . LYS A 1 133 ? 9.07 -31.453 -18.969 1 97.94 133 LYS A N 1
ATOM 985 C CA . LYS A 1 133 ? 9.656 -31.109 -17.688 1 97.94 133 LYS A CA 1
ATOM 986 C C . LYS A 1 133 ? 8.891 -31.781 -16.547 1 97.94 133 LYS A C 1
ATOM 988 O O . LYS A 1 133 ? 9.492 -32.25 -15.578 1 97.94 133 LYS A O 1
ATOM 993 N N . LEU A 1 134 ? 7.613 -31.844 -16.641 1 98.31 134 LEU A N 1
ATOM 994 C CA . LEU A 1 134 ? 6.785 -32.5 -15.648 1 98.31 134 LEU A CA 1
ATOM 995 C C . LEU A 1 134 ? 7.18 -33.969 -15.523 1 98.31 134 LEU A C 1
ATOM 997 O O . LEU A 1 134 ? 7.324 -34.5 -14.414 1 98.31 134 LEU A O 1
ATOM 1001 N N . LYS A 1 135 ? 7.324 -34.625 -16.609 1 97.88 135 LYS A N 1
ATOM 1002 C CA . LYS A 1 135 ? 7.707 -36.031 -16.609 1 97.88 135 LYS A CA 1
ATOM 1003 C C . LYS A 1 135 ? 9.07 -36.219 -15.953 1 97.88 135 LYS A C 1
ATOM 1005 O O . LYS A 1 135 ? 9.25 -37.125 -15.141 1 97.88 135 LYS A O 1
ATOM 1010 N N . GLU A 1 136 ? 9.961 -35.375 -16.297 1 97.75 136 GLU A N 1
ATOM 1011 C CA . GLU A 1 136 ? 11.305 -35.438 -15.734 1 97.75 136 GLU A CA 1
ATOM 1012 C C . GLU A 1 136 ? 11.289 -35.281 -14.219 1 97.75 136 GLU A C 1
ATOM 1014 O O . GLU A 1 136 ? 11.805 -36.125 -13.492 1 97.75 136 GLU A O 1
ATOM 1019 N N . ILE A 1 137 ? 10.688 -34.219 -13.758 1 98 137 ILE A N 1
ATOM 1020 C CA . ILE A 1 137 ? 10.656 -33.906 -12.336 1 98 137 ILE A CA 1
ATOM 1021 C C . ILE A 1 137 ? 9.836 -34.938 -11.586 1 98 137 ILE A C 1
ATOM 1023 O O . ILE A 1 137 ? 10.266 -35.438 -10.539 1 98 137 ILE A O 1
ATOM 1027 N N . GLY A 1 138 ? 8.695 -35.25 -12.133 1 98.12 138 GLY A N 1
ATOM 1028 C CA . GLY A 1 138 ? 7.82 -36.219 -11.492 1 98.12 138 GLY A CA 1
ATOM 1029 C C . GLY A 1 138 ? 8.469 -37.594 -11.297 1 98.12 138 GLY A C 1
ATOM 1030 O O . GLY A 1 138 ? 8.375 -38.156 -10.211 1 98.12 138 GLY A O 1
ATOM 1031 N N . SER A 1 139 ? 9.078 -38.062 -12.344 1 97.81 139 SER A N 1
ATOM 1032 C CA . SER A 1 139 ? 9.75 -39.375 -12.258 1 97.81 139 SER A CA 1
ATOM 1033 C C . SER A 1 139 ? 10.891 -39.344 -11.25 1 97.81 139 SER A C 1
ATOM 1035 O O . SER A 1 139 ? 11.086 -40.312 -10.5 1 97.81 139 SER A O 1
ATOM 1037 N N . TRP A 1 140 ? 11.594 -38.281 -11.312 1 97.44 140 TRP A N 1
ATOM 1038 C CA . TRP A 1 140 ? 12.711 -38.094 -10.383 1 97.44 140 TRP A CA 1
ATOM 1039 C C . TRP A 1 140 ? 12.219 -38.125 -8.938 1 97.44 140 TRP A C 1
ATOM 1041 O O . TRP A 1 140 ? 12.805 -38.781 -8.078 1 97.44 140 TRP A O 1
ATOM 1051 N N . LEU A 1 141 ? 11.125 -37.406 -8.648 1 97.12 141 LEU A N 1
ATOM 1052 C CA . LEU A 1 141 ? 10.547 -37.344 -7.312 1 97.12 141 LEU A CA 1
ATOM 1053 C C . LEU A 1 141 ? 10.016 -38.719 -6.895 1 97.12 141 LEU A C 1
ATOM 1055 O O . LEU A 1 141 ? 10.234 -39.156 -5.758 1 97.12 141 LEU A O 1
ATOM 1059 N N . LYS A 1 142 ? 9.383 -39.406 -7.793 1 96.81 142 LYS A N 1
ATOM 1060 C CA . LYS A 1 142 ? 8.898 -40.75 -7.516 1 96.81 142 LYS A CA 1
ATOM 1061 C C . LYS A 1 142 ? 10.047 -41.688 -7.164 1 96.81 142 LYS A C 1
ATOM 1063 O O . LYS A 1 142 ? 9.922 -42.531 -6.266 1 96.81 142 LYS A O 1
ATOM 1068 N N . GLY A 1 143 ? 11.086 -41.5 -7.879 1 96.06 143 GLY A N 1
ATOM 1069 C CA . GLY A 1 143 ? 12.281 -42.312 -7.629 1 96.06 143 GLY A CA 1
ATOM 1070 C C . GLY A 1 143 ? 12.852 -42.094 -6.238 1 96.06 143 GLY A C 1
ATOM 1071 O O . GLY A 1 143 ? 13.516 -42.969 -5.699 1 96.06 143 GLY A O 1
ATOM 1072 N N . HIS A 1 144 ? 12.562 -41 -5.652 1 94.5 144 HIS A N 1
ATOM 1073 C CA . HIS A 1 144 ? 13.047 -40.719 -4.312 1 94.5 144 HIS A CA 1
ATOM 1074 C C . HIS A 1 144 ? 11.992 -41.031 -3.26 1 94.5 144 HIS A C 1
ATOM 1076 O O . HIS A 1 144 ? 12.109 -40.594 -2.107 1 94.5 144 HIS A O 1
ATOM 1082 N N . GLY A 1 145 ? 10.844 -41.594 -3.682 1 94.19 145 GLY A N 1
ATOM 1083 C CA . GLY A 1 145 ? 9.867 -42.125 -2.738 1 94.19 145 GLY A CA 1
ATOM 1084 C C . GLY A 1 145 ? 8.727 -41.188 -2.461 1 94.19 145 GLY A C 1
ATOM 1085 O O . GLY A 1 145 ? 7.906 -41.406 -1.572 1 94.19 145 GLY A O 1
ATOM 1086 N N . LEU A 1 146 ? 8.617 -40.062 -3.158 1 95.69 146 LEU A N 1
ATOM 1087 C CA . LEU A 1 146 ? 7.535 -39.125 -2.938 1 95.69 146 LEU A CA 1
ATOM 1088 C C . LEU A 1 146 ? 6.297 -39.5 -3.744 1 95.69 146 LEU A C 1
ATOM 1090 O O . LEU A 1 146 ? 6.41 -40.094 -4.816 1 95.69 146 LEU A O 1
ATOM 1094 N N . GLN A 1 147 ? 5.121 -39.25 -3.188 1 97.06 147 GLN A N 1
ATOM 1095 C CA . GLN A 1 147 ? 3.881 -39.344 -3.949 1 97.06 147 GLN A CA 1
ATOM 1096 C C . GLN A 1 147 ? 3.719 -38.125 -4.871 1 97.06 147 GLN A C 1
ATOM 1098 O O . GLN A 1 147 ? 3.863 -37 -4.434 1 97.06 147 GLN A O 1
ATOM 1103 N N . VAL A 1 148 ? 3.42 -38.406 -6.141 1 98.06 148 VAL A N 1
ATOM 1104 C CA . VAL A 1 148 ? 3.289 -37.344 -7.117 1 98.06 148 VAL A CA 1
ATOM 1105 C C . VAL A 1 148 ? 1.874 -37.344 -7.691 1 98.06 148 VAL A C 1
ATOM 1107 O O . VAL A 1 148 ? 1.413 -38.344 -8.234 1 98.06 148 VAL A O 1
ATOM 1110 N N . LEU A 1 149 ? 1.219 -36.25 -7.535 1 98.31 149 LEU A N 1
ATOM 1111 C CA . LEU A 1 149 ? -0.118 -36.031 -8.078 1 98.31 149 LEU A CA 1
ATOM 1112 C C . LEU A 1 149 ? -0.076 -35.094 -9.266 1 98.31 149 LEU A C 1
ATOM 1114 O O . LEU A 1 149 ? 0.71 -34.125 -9.281 1 98.31 149 LEU A O 1
ATOM 1118 N N . VAL A 1 150 ? -0.907 -35.344 -10.25 1 98.25 150 VAL A N 1
ATOM 1119 C CA . VAL A 1 150 ? -1.091 -34.469 -11.398 1 98.25 150 VAL A CA 1
ATOM 1120 C C . VAL A 1 150 ? -2.582 -34.281 -11.672 1 98.25 150 VAL A C 1
ATOM 1122 O O . VAL A 1 150 ? -3.412 -35.031 -11.156 1 98.25 150 VAL A O 1
ATOM 1125 N N . GLU A 1 151 ? -2.902 -33.281 -12.422 1 97.25 151 GLU A N 1
ATOM 1126 C CA . GLU A 1 151 ? -4.301 -33.031 -12.758 1 97.25 151 GLU A CA 1
ATOM 1127 C C . GLU A 1 151 ? -4.844 -34.125 -13.68 1 97.25 151 GLU A C 1
ATOM 1129 O O . GLU A 1 151 ? -4.086 -34.75 -14.422 1 97.25 151 GLU A O 1
ATOM 1134 N N . ARG A 1 152 ? -6.113 -34.281 -13.781 1 95.38 152 ARG A N 1
ATOM 1135 C CA . ARG A 1 152 ? -6.797 -35.375 -14.469 1 95.38 152 ARG A CA 1
ATOM 1136 C C . ARG A 1 152 ? -6.445 -35.375 -15.953 1 95.38 152 ARG A C 1
ATOM 1138 O O . ARG A 1 152 ? -6.102 -36.438 -16.5 1 95.38 152 ARG A O 1
ATOM 1145 N N . PRO A 1 153 ? -6.492 -34.25 -16.625 1 95.06 153 PRO A N 1
ATOM 1146 C CA . PRO A 1 153 ? -6.168 -34.312 -18.047 1 95.06 153 PRO A CA 1
ATOM 1147 C C . PRO A 1 153 ? -4.734 -34.75 -18.312 1 95.06 153 PRO A C 1
ATOM 1149 O O . PRO A 1 153 ? -4.473 -35.406 -19.328 1 95.06 153 PRO A O 1
ATOM 1152 N N . VAL A 1 154 ? -3.867 -34.406 -17.484 1 95.12 154 VAL A N 1
ATOM 1153 C CA . VAL A 1 154 ? -2.467 -34.781 -17.641 1 95.12 154 VAL A CA 1
ATOM 1154 C C . VAL A 1 154 ? -2.312 -36.281 -17.406 1 95.12 154 VAL A C 1
ATOM 1156 O O . VAL A 1 154 ? -1.656 -37 -18.172 1 95.12 154 VAL A O 1
ATOM 1159 N N . ALA A 1 155 ? -2.891 -36.812 -16.344 1 94.44 155 ALA A N 1
ATOM 1160 C CA . ALA A 1 155 ? -2.82 -38.25 -16.016 1 94.44 155 ALA A CA 1
ATOM 1161 C C . ALA A 1 155 ? -3.453 -39.094 -17.109 1 94.44 155 ALA A C 1
ATOM 1163 O O . ALA A 1 155 ? -2.938 -40.156 -17.438 1 94.44 155 ALA A O 1
ATOM 1164 N N . GLN A 1 156 ? -4.5 -38.656 -17.672 1 93.62 156 GLN A N 1
ATOM 1165 C CA . GLN A 1 156 ? -5.273 -39.438 -18.625 1 93.62 156 GLN A CA 1
ATOM 1166 C C . GLN A 1 156 ? -4.676 -39.375 -20.016 1 93.62 156 GLN A C 1
ATOM 1168 O O . GLN A 1 156 ? -4.629 -40.375 -20.734 1 93.62 156 GLN A O 1
ATOM 1173 N N . SER A 1 157 ? -4.172 -38.219 -20.375 1 92.75 157 SER A N 1
ATOM 1174 C CA . SER A 1 157 ? -3.812 -38.031 -21.781 1 92.75 157 SER A CA 1
ATOM 1175 C C . SER A 1 157 ? -2.299 -38.031 -21.969 1 92.75 157 SER A C 1
ATOM 1177 O O . SER A 1 157 ? -1.81 -38.281 -23.078 1 92.75 157 SER A O 1
ATOM 1179 N N . GLU A 1 158 ? -1.595 -37.781 -20.953 1 93.62 158 GLU A N 1
ATOM 1180 C CA . GLU A 1 158 ? -0.161 -37.625 -21.172 1 93.62 158 GLU A CA 1
ATOM 1181 C C . GLU A 1 158 ? 0.641 -38.656 -20.375 1 93.62 158 GLU A C 1
ATOM 1183 O O . GLU A 1 158 ? 1.495 -39.344 -20.938 1 93.62 158 GLU A O 1
ATOM 1188 N N . PHE A 1 159 ? 0.371 -38.719 -19.062 1 95 159 PHE A N 1
ATOM 1189 C CA . PHE A 1 159 ? 1.236 -39.531 -18.203 1 95 159 PHE A CA 1
ATOM 1190 C C . PHE A 1 159 ? 0.412 -40.375 -17.25 1 95 159 PHE A C 1
ATOM 1192 O O . PHE A 1 159 ? 0.173 -40 -16.109 1 95 159 PHE A O 1
ATOM 1199 N N . SER A 1 160 ? 0.169 -41.594 -17.5 1 93.12 160 SER A N 1
ATOM 1200 C CA . SER A 1 160 ? -0.663 -42.469 -16.703 1 93.12 160 SER A CA 1
ATOM 1201 C C . SER A 1 160 ? 0.099 -43 -15.492 1 93.12 160 SER A C 1
ATOM 1203 O O . SER A 1 160 ? -0.499 -43.562 -14.57 1 93.12 160 SER A O 1
ATOM 1205 N N . GLU A 1 161 ? 1.355 -42.812 -15.469 1 93.88 161 GLU A N 1
ATOM 1206 C CA . GLU A 1 161 ? 2.178 -43.344 -14.375 1 93.88 161 GLU A CA 1
ATOM 1207 C C . GLU A 1 161 ? 2.006 -42.5 -13.117 1 93.88 161 GLU A C 1
ATOM 1209 O O . GLU A 1 161 ? 2.393 -42.906 -12.023 1 93.88 161 GLU A O 1
ATOM 1214 N N . PHE A 1 162 ? 1.506 -41.312 -13.25 1 96.44 162 PHE A N 1
ATOM 1215 C CA . PHE A 1 162 ? 1.309 -40.438 -12.094 1 96.44 162 PHE A CA 1
ATOM 1216 C C . PHE A 1 162 ? -0.12 -40.531 -11.578 1 96.44 162 PHE A C 1
ATOM 1218 O O . PHE A 1 162 ? -1.048 -40.812 -12.344 1 96.44 162 PHE A O 1
ATOM 1225 N N . GLU A 1 163 ? -0.262 -40.312 -10.297 1 96.94 163 GLU A N 1
ATOM 1226 C CA . GLU A 1 163 ? -1.574 -40.375 -9.656 1 96.94 163 GLU A CA 1
ATOM 1227 C C . GLU A 1 163 ? -2.402 -39.125 -9.969 1 96.94 163 GLU A C 1
ATOM 1229 O O . GLU A 1 163 ? -1.883 -38.031 -9.961 1 96.94 163 GLU A O 1
ATOM 1234 N N . THR A 1 164 ? -3.691 -39.344 -10.195 1 97.19 164 THR A N 1
ATOM 1235 C CA . THR A 1 164 ? -4.602 -38.281 -10.531 1 97.19 164 THR A CA 1
ATOM 1236 C C . THR A 1 164 ? -5.035 -37.531 -9.281 1 97.19 164 THR A C 1
ATOM 1238 O O . THR A 1 164 ? -5.438 -38.125 -8.289 1 97.19 164 THR A O 1
ATOM 1241 N N . LEU A 1 165 ? -4.988 -36.188 -9.352 1 96.88 165 LEU A N 1
ATOM 1242 C CA . LEU A 1 165 ? -5.457 -35.344 -8.258 1 96.88 165 LEU A CA 1
ATOM 1243 C C . LEU A 1 165 ? -6.965 -35.469 -8.086 1 96.88 165 LEU A C 1
ATOM 1245 O O . LEU A 1 165 ? -7.723 -35.312 -9.047 1 96.88 165 LEU A O 1
ATOM 1249 N N . GLN A 1 166 ? -7.391 -35.844 -6.961 1 94.5 166 GLN A N 1
ATOM 1250 C CA . GLN A 1 166 ? -8.758 -35.719 -6.477 1 94.5 166 GLN A CA 1
ATOM 1251 C C . GLN A 1 166 ? -8.844 -34.688 -5.34 1 94.5 166 GLN A C 1
ATOM 1253 O O . GLN A 1 166 ? -8.578 -35.031 -4.184 1 94.5 166 GLN A O 1
ATOM 1258 N N . PRO A 1 167 ? -9.32 -33.562 -5.609 1 90.62 167 PRO A N 1
ATOM 1259 C CA . PRO A 1 167 ? -9.211 -32.438 -4.652 1 90.62 167 PRO A CA 1
ATOM 1260 C C . PRO A 1 167 ? -9.828 -32.781 -3.297 1 90.62 167 PRO A C 1
ATOM 1262 O O . PRO A 1 167 ? -9.219 -32.531 -2.256 1 90.62 167 PRO A O 1
ATOM 1265 N N . SER A 1 168 ? -10.984 -33.312 -3.137 1 89.25 168 SER A N 1
ATOM 1266 C CA . SER A 1 168 ? -11.672 -33.625 -1.885 1 89.25 168 SER A CA 1
ATOM 1267 C C . SER A 1 168 ? -10.852 -34.562 -1.031 1 89.25 168 SER A C 1
ATOM 1269 O O . SER A 1 168 ? -10.891 -34.5 0.199 1 89.25 168 SER A O 1
ATOM 1271 N N . ARG A 1 169 ? -10.047 -35.375 -1.713 1 89.19 169 ARG A N 1
ATOM 1272 C CA . ARG A 1 169 ? -9.297 -36.406 -1.015 1 89.19 169 ARG A CA 1
ATOM 1273 C C . ARG A 1 169 ? -7.855 -35.969 -0.771 1 89.19 169 ARG A C 1
ATOM 1275 O O . ARG A 1 169 ? -7.277 -36.281 0.273 1 89.19 169 ARG A O 1
ATOM 1282 N N . HIS A 1 170 ? -7.387 -35.25 -1.718 1 91.31 170 HIS A N 1
ATOM 1283 C CA . HIS A 1 170 ? -5.938 -35.125 -1.738 1 91.31 170 HIS A CA 1
ATOM 1284 C C . HIS A 1 170 ? -5.504 -33.75 -1.229 1 91.31 170 HIS A C 1
ATOM 1286 O O . HIS A 1 170 ? -4.375 -33.594 -0.762 1 91.31 170 HIS A O 1
ATOM 1292 N N . ASN A 1 171 ? -6.312 -32.75 -1.234 1 92.69 171 ASN A N 1
ATOM 1293 C CA . ASN A 1 171 ? -5.871 -31.375 -0.982 1 92.69 171 ASN A CA 1
ATOM 1294 C C . ASN A 1 171 ? -5.246 -31.234 0.405 1 92.69 171 ASN A C 1
ATOM 1296 O O . ASN A 1 171 ? -4.258 -30.531 0.576 1 92.69 171 ASN A O 1
ATOM 1300 N N . SER A 1 172 ? -5.789 -31.906 1.393 1 92.56 172 SER A N 1
ATOM 1301 C CA . SER A 1 172 ? -5.297 -31.797 2.762 1 92.56 172 SER A CA 1
ATOM 1302 C C . SER A 1 172 ? -4 -32.594 2.947 1 92.56 172 SER A C 1
ATOM 1304 O O . SER A 1 172 ? -3.314 -32.438 3.957 1 92.56 172 SER A O 1
ATOM 1306 N N . LEU A 1 173 ? -3.686 -33.406 1.924 1 93.94 173 LEU A N 1
ATOM 1307 C CA . LEU A 1 173 ? -2.516 -34.281 2.045 1 93.94 173 LEU A CA 1
ATOM 1308 C C . LEU A 1 173 ? -1.315 -33.656 1.325 1 93.94 173 LEU A C 1
ATOM 1310 O O . LEU A 1 173 ? -0.179 -34.094 1.526 1 93.94 173 LEU A O 1
ATOM 1314 N N . ILE A 1 174 ? -1.566 -32.75 0.474 1 96.69 174 ILE A N 1
ATOM 1315 C CA . ILE A 1 174 ? -0.502 -32.188 -0.335 1 96.69 174 ILE A CA 1
ATOM 1316 C C . ILE A 1 174 ? 0.41 -31.328 0.546 1 96.69 174 ILE A C 1
ATOM 1318 O O . ILE A 1 174 ? -0.06 -30.438 1.268 1 96.69 174 ILE A O 1
ATOM 1322 N N . ASP A 1 175 ? 1.769 -31.5 0.378 1 95.62 175 ASP A N 1
ATOM 1323 C CA . ASP A 1 175 ? 2.75 -30.797 1.186 1 95.62 175 ASP A CA 1
ATOM 1324 C C . ASP A 1 175 ? 3.482 -29.734 0.356 1 95.62 175 ASP A C 1
ATOM 1326 O O . ASP A 1 175 ? 4.105 -28.828 0.907 1 95.62 175 ASP A O 1
ATOM 1330 N N . LEU A 1 176 ? 3.48 -29.953 -0.813 1 97.5 176 LEU A N 1
ATOM 1331 C CA . LEU A 1 176 ? 4.223 -29.094 -1.722 1 97.5 176 LEU A CA 1
ATOM 1332 C C . LEU A 1 176 ? 3.574 -29.062 -3.102 1 97.5 176 LEU A C 1
ATOM 1334 O O . LEU A 1 176 ? 3.154 -30.109 -3.613 1 97.5 176 LEU A O 1
ATOM 1338 N N . CYS A 1 177 ? 3.496 -27.922 -3.658 1 98.56 177 CYS A N 1
ATOM 1339 C CA . CYS A 1 177 ? 3.037 -27.766 -5.035 1 98.56 177 CYS A CA 1
ATOM 1340 C C . CYS A 1 177 ? 4.16 -27.25 -5.926 1 98.56 177 CYS A C 1
ATOM 1342 O O . CYS A 1 177 ? 4.934 -26.375 -5.52 1 98.56 177 CYS A O 1
ATOM 1344 N N . ILE A 1 178 ? 4.23 -27.797 -7.121 1 98.62 178 ILE A N 1
ATOM 1345 C CA . ILE A 1 178 ? 5.168 -27.359 -8.148 1 98.62 178 ILE A CA 1
ATOM 1346 C C . ILE A 1 178 ? 4.402 -26.891 -9.383 1 98.62 178 ILE A C 1
ATOM 1348 O O . ILE A 1 178 ? 3.541 -27.609 -9.898 1 98.62 178 ILE A O 1
ATOM 1352 N N . THR A 1 179 ? 4.691 -25.688 -9.82 1 98.62 179 THR A N 1
ATOM 1353 C CA . THR A 1 179 ? 4.09 -25.25 -11.07 1 98.62 179 THR A CA 1
ATOM 1354 C C . THR A 1 179 ? 5.148 -25.141 -12.164 1 98.62 179 THR A C 1
ATOM 1356 O O . THR A 1 179 ? 6.285 -24.75 -11.898 1 98.62 179 THR A O 1
ATOM 1359 N N . LEU A 1 180 ? 4.805 -25.516 -13.344 1 98.44 180 LEU A N 1
ATOM 1360 C CA . LEU A 1 180 ? 5.617 -25.391 -14.547 1 98.44 180 LEU A CA 1
ATOM 1361 C C . LEU A 1 180 ? 4.91 -24.547 -15.594 1 98.44 180 LEU A C 1
ATOM 1363 O O . LEU A 1 180 ? 4.086 -25.047 -16.359 1 98.44 180 LEU A O 1
ATOM 1367 N N . GLY A 1 181 ? 5.238 -23.344 -15.688 1 97.44 181 GLY A N 1
ATOM 1368 C CA . GLY A 1 181 ? 4.586 -22.375 -16.547 1 97.44 181 GLY A CA 1
ATOM 1369 C C . GLY A 1 181 ? 4.832 -20.938 -16.125 1 97.44 181 GLY A C 1
ATOM 1370 O O . GLY A 1 181 ? 5.91 -20.609 -15.625 1 97.44 181 GLY A O 1
ATOM 1371 N N . GLY A 1 182 ? 3.895 -20.047 -16.469 1 95.19 182 GLY A N 1
ATOM 1372 C CA . GLY A 1 182 ? 3.975 -18.641 -16.062 1 95.19 182 GLY A CA 1
ATOM 1373 C C . GLY A 1 182 ? 3.107 -18.328 -14.867 1 95.19 182 GLY A C 1
ATOM 1374 O O . GLY A 1 182 ? 2.646 -19.234 -14.164 1 95.19 182 GLY A O 1
ATOM 1375 N N . ASP A 1 183 ? 2.906 -17.016 -14.641 1 95.25 183 ASP A N 1
ATOM 1376 C CA . ASP A 1 183 ? 2.09 -16.562 -13.523 1 95.25 183 ASP A CA 1
ATOM 1377 C C . ASP A 1 183 ? 0.669 -17.109 -13.617 1 95.25 183 ASP A C 1
ATOM 1379 O O . ASP A 1 183 ? 0.054 -17.438 -12.594 1 95.25 183 ASP A O 1
ATOM 1383 N N . GLY A 1 184 ? 0.201 -17.281 -14.805 1 96 184 GLY A N 1
ATOM 1384 C CA . GLY A 1 184 ? -1.127 -17.828 -15 1 96 184 GLY A CA 1
ATOM 1385 C C . GLY A 1 184 ? -1.267 -19.25 -14.461 1 96 184 GLY A C 1
ATOM 1386 O O . GLY A 1 184 ? -2.346 -19.641 -14.016 1 96 184 GLY A O 1
ATOM 1387 N N . THR A 1 185 ? -0.228 -20.016 -14.547 1 97.25 185 THR A N 1
ATOM 1388 C CA . THR A 1 185 ? -0.242 -21.375 -14.023 1 97.25 185 THR A CA 1
ATOM 1389 C C . THR A 1 185 ? -0.363 -21.375 -12.5 1 97.25 185 THR A C 1
ATOM 1391 O O . THR A 1 185 ? -1.018 -22.234 -11.922 1 97.25 185 THR A O 1
ATOM 1394 N N . VAL A 1 186 ? 0.247 -20.391 -11.875 1 97.88 186 VAL A N 1
ATOM 1395 C CA . VAL A 1 186 ? 0.14 -20.234 -10.43 1 97.88 186 VAL A CA 1
ATOM 1396 C C . VAL A 1 186 ? -1.297 -19.891 -10.055 1 97.88 186 VAL A C 1
ATOM 1398 O O . VAL A 1 186 ? -1.839 -20.422 -9.078 1 97.88 186 VAL A O 1
ATOM 1401 N N . LEU A 1 187 ? -1.882 -19.016 -10.844 1 97.5 187 LEU A N 1
ATOM 1402 C CA . LEU A 1 187 ? -3.277 -18.672 -10.609 1 97.5 187 LEU A CA 1
ATOM 1403 C C . LEU A 1 187 ? -4.172 -19.891 -10.719 1 97.5 187 LEU A C 1
ATOM 1405 O O . LEU A 1 187 ? -5.098 -20.078 -9.922 1 97.5 187 LEU A O 1
ATOM 1409 N N . HIS A 1 188 ? -3.889 -20.688 -11.711 1 96.69 188 HIS A N 1
ATOM 1410 C CA . HIS A 1 188 ? -4.648 -21.922 -11.883 1 96.69 188 HIS A CA 1
ATOM 1411 C C . HIS A 1 188 ? -4.477 -22.844 -10.68 1 96.69 188 HIS A C 1
ATOM 1413 O O . HIS A 1 188 ? -5.457 -23.359 -10.148 1 96.69 188 HIS A O 1
ATOM 1419 N N . LEU A 1 189 ? -3.289 -23.031 -10.281 1 97.44 189 LEU A N 1
ATOM 1420 C CA . LEU A 1 189 ? -3.023 -23.859 -9.117 1 97.44 189 LEU A CA 1
ATOM 1421 C C . LEU A 1 189 ? -3.805 -23.359 -7.902 1 97.44 189 LEU A C 1
ATOM 1423 O O . LEU A 1 189 ? -4.414 -24.156 -7.184 1 97.44 189 LEU A O 1
ATOM 1427 N N . ALA A 1 190 ? -3.742 -22.047 -7.641 1 96.62 190 ALA A N 1
ATOM 1428 C CA . ALA A 1 190 ? -4.445 -21.453 -6.5 1 96.62 190 ALA A CA 1
ATOM 1429 C C . ALA A 1 190 ? -5.941 -21.766 -6.559 1 96.62 190 ALA A C 1
ATOM 1431 O O . ALA A 1 190 ? -6.574 -22 -5.527 1 96.62 190 ALA A O 1
ATOM 1432 N N . SER A 1 191 ? -6.488 -21.812 -7.762 1 94.5 191 SER A N 1
ATOM 1433 C CA . SER A 1 191 ? -7.918 -22.031 -7.953 1 94.5 191 SER A CA 1
ATOM 1434 C C . SER A 1 191 ? -8.32 -23.453 -7.594 1 94.5 191 SER A C 1
ATOM 1436 O O . SER A 1 191 ? -9.5 -23.75 -7.422 1 94.5 191 SER A O 1
ATOM 1438 N N . LEU A 1 192 ? -7.367 -24.359 -7.512 1 94.19 192 LEU A N 1
ATOM 1439 C CA . LEU A 1 192 ? -7.641 -25.75 -7.164 1 94.19 192 LEU A CA 1
ATOM 1440 C C . LEU A 1 192 ? -7.918 -25.891 -5.672 1 94.19 192 LEU A C 1
ATOM 1442 O O . LEU A 1 192 ? -8.414 -26.922 -5.223 1 94.19 192 LEU A O 1
ATOM 1446 N N . PHE A 1 193 ? -7.559 -24.859 -4.898 1 93.5 193 PHE A N 1
ATOM 1447 C CA . PHE A 1 193 ? -7.797 -24.828 -3.461 1 93.5 193 PHE A CA 1
ATOM 1448 C C . PHE A 1 193 ? -8.914 -23.859 -3.115 1 93.5 193 PHE A C 1
ATOM 1450 O O . PHE A 1 193 ? -8.656 -22.688 -2.83 1 93.5 193 PHE A O 1
ATOM 1457 N N . ILE A 1 194 ? -10.078 -24.266 -2.953 1 88.12 194 ILE A N 1
ATOM 1458 C CA . ILE A 1 194 ? -11.266 -23.406 -2.906 1 88.12 194 ILE A CA 1
ATOM 1459 C C . ILE A 1 194 ? -11.625 -23.109 -1.452 1 88.12 194 ILE A C 1
ATOM 1461 O O . ILE A 1 194 ? -12.297 -22.125 -1.164 1 88.12 194 ILE A O 1
ATOM 1465 N N . GLU A 1 195 ? -11.242 -23.969 -0.59 1 89.06 195 GLU A N 1
ATOM 1466 C CA . GLU A 1 195 ? -11.562 -23.75 0.818 1 89.06 195 GLU A CA 1
ATOM 1467 C C . GLU A 1 195 ? -10.57 -22.797 1.476 1 89.06 195 GLU A C 1
ATOM 1469 O O . GLU A 1 195 ? -9.414 -22.719 1.059 1 89.06 195 GLU A O 1
ATOM 1474 N N . ASP A 1 196 ? -11.016 -22.062 2.41 1 91.81 196 ASP A N 1
ATOM 1475 C CA . ASP A 1 196 ? -10.133 -21.141 3.121 1 91.81 196 ASP A CA 1
ATOM 1476 C C . ASP A 1 196 ? -9.367 -21.859 4.23 1 91.81 196 ASP A C 1
ATOM 1478 O O . ASP A 1 196 ? -9.523 -21.531 5.41 1 91.81 196 ASP A O 1
ATOM 1482 N N . GLU A 1 197 ? -8.594 -22.75 3.854 1 93.94 197 GLU A N 1
ATOM 1483 C CA . GLU A 1 197 ? -7.68 -23.516 4.691 1 93.94 197 GLU A CA 1
ATOM 1484 C C . GLU A 1 197 ? -6.223 -23.25 4.316 1 93.94 197 GLU A C 1
ATOM 1486 O O . GLU A 1 197 ? -5.949 -22.641 3.277 1 93.94 197 GLU A O 1
ATOM 1491 N N . PRO A 1 198 ? -5.375 -23.609 5.27 1 96 198 PRO A N 1
ATOM 1492 C CA . PRO A 1 198 ? -3.969 -23.391 4.918 1 96 198 PRO A CA 1
ATOM 1493 C C . PRO A 1 198 ? -3.572 -24.094 3.619 1 96 198 PRO A C 1
ATOM 1495 O O . PRO A 1 198 ? -3.994 -25.234 3.369 1 96 198 PRO A O 1
ATOM 1498 N N . LEU A 1 199 ? -2.881 -23.438 2.797 1 97.5 199 LEU A N 1
ATOM 1499 C CA . LEU A 1 199 ? -2.434 -23.984 1.518 1 97.5 199 LEU A CA 1
ATOM 1500 C C . LEU A 1 199 ? -1.004 -24.5 1.617 1 97.5 199 LEU A C 1
ATOM 1502 O O . LEU A 1 199 ? -0.219 -24.016 2.438 1 97.5 199 LEU A O 1
ATOM 1506 N N . PRO A 1 200 ? -0.693 -25.516 0.854 1 97.56 200 PRO A N 1
ATOM 1507 C CA . PRO A 1 200 ? 0.703 -25.953 0.803 1 97.56 200 PRO A CA 1
ATOM 1508 C C . PRO A 1 200 ? 1.619 -24.938 0.123 1 97.56 200 PRO A C 1
ATOM 1510 O O . PRO A 1 200 ? 1.159 -24.141 -0.694 1 97.56 200 PRO A O 1
ATOM 1513 N N . PRO A 1 201 ? 2.916 -25 0.462 1 97.62 201 PRO A N 1
ATOM 1514 C CA . PRO A 1 201 ? 3.861 -24.125 -0.239 1 97.62 201 PRO A CA 1
ATOM 1515 C C . PRO A 1 201 ? 3.951 -24.422 -1.732 1 97.62 201 PRO A C 1
ATOM 1517 O O . PRO A 1 201 ? 3.789 -25.578 -2.141 1 97.62 201 PRO A O 1
ATOM 1520 N N . VAL A 1 202 ? 4.215 -23.391 -2.465 1 98.5 202 VAL A N 1
ATOM 1521 C CA . VAL A 1 202 ? 4.305 -23.5 -3.916 1 98.5 202 VAL A CA 1
ATOM 1522 C C . VAL A 1 202 ? 5.691 -23.078 -4.387 1 98.5 202 VAL A C 1
ATOM 1524 O O . VAL A 1 202 ? 6.184 -22.016 -3.992 1 98.5 202 VAL A O 1
ATOM 1527 N N . ILE A 1 203 ? 6.352 -23.859 -5.105 1 98.12 203 ILE A N 1
ATOM 1528 C CA . ILE A 1 203 ? 7.543 -23.453 -5.848 1 98.12 203 ILE A CA 1
ATOM 1529 C C . ILE A 1 203 ? 7.234 -23.422 -7.344 1 98.12 203 ILE A C 1
ATOM 1531 O O . ILE A 1 203 ? 6.676 -24.391 -7.887 1 98.12 203 ILE A O 1
ATOM 1535 N N . SER A 1 204 ? 7.543 -22.344 -7.996 1 98.12 204 SER A N 1
ATOM 1536 C CA . SER A 1 204 ? 7.105 -22.141 -9.375 1 98.12 204 SER A CA 1
ATOM 1537 C C . SER A 1 204 ? 8.297 -21.953 -10.312 1 98.12 204 SER A C 1
ATOM 1539 O O . SER A 1 204 ? 9.141 -21.094 -10.094 1 98.12 204 SER A O 1
ATOM 1541 N N . PHE A 1 205 ? 8.32 -22.75 -11.352 1 97.81 205 PHE A N 1
ATOM 1542 C CA . PHE A 1 205 ? 9.391 -22.703 -12.344 1 97.81 205 PHE A CA 1
ATOM 1543 C C . PHE A 1 205 ? 8.891 -22.109 -13.656 1 97.81 205 PHE A C 1
ATOM 1545 O O . PHE A 1 205 ? 7.926 -22.609 -14.242 1 97.81 205 PHE A O 1
ATOM 1552 N N . ALA A 1 206 ? 9.586 -21.109 -14.062 1 95.69 206 ALA A N 1
ATOM 1553 C CA . ALA A 1 206 ? 9.281 -20.5 -15.352 1 95.69 206 ALA A CA 1
ATOM 1554 C C . ALA A 1 206 ? 9.781 -21.359 -16.5 1 95.69 206 ALA A C 1
ATOM 1556 O O . ALA A 1 206 ? 10.938 -21.797 -16.5 1 95.69 206 ALA A O 1
ATOM 1557 N N . MET A 1 207 ? 8.93 -21.578 -17.484 1 94.12 207 MET A N 1
ATOM 1558 C CA . MET A 1 207 ? 9.328 -22.312 -18.688 1 94.12 207 MET A CA 1
ATOM 1559 C C . MET A 1 207 ? 10.008 -21.391 -19.688 1 94.12 207 MET A C 1
ATOM 1561 O O . MET A 1 207 ? 10.703 -21.844 -20.594 1 94.12 207 MET A O 1
ATOM 1565 N N . GLY A 1 208 ? 9.883 -20.078 -19.609 1 87.88 208 GLY A N 1
ATOM 1566 C CA . GLY A 1 208 ? 10.469 -19.031 -20.406 1 87.88 208 GLY A CA 1
ATOM 1567 C C . GLY A 1 208 ? 10.984 -17.859 -19.578 1 87.88 208 GLY A C 1
ATOM 1568 O O . GLY A 1 208 ? 11.812 -18.047 -18.672 1 87.88 208 GLY A O 1
ATOM 1569 N N . THR A 1 209 ? 10.359 -16.781 -19.812 1 83.56 209 THR A N 1
ATOM 1570 C CA . THR A 1 209 ? 10.758 -15.586 -19.078 1 83.56 209 THR A CA 1
ATOM 1571 C C . THR A 1 209 ? 10.25 -15.625 -17.641 1 83.56 209 THR A C 1
ATOM 1573 O O . THR A 1 209 ? 9.133 -16.078 -17.391 1 83.56 209 THR A O 1
ATOM 1576 N N . LEU A 1 210 ? 11.047 -15.07 -16.797 1 84.38 210 LEU A N 1
ATOM 1577 C CA . LEU A 1 210 ? 10.672 -15.023 -15.383 1 84.38 210 LEU A CA 1
ATOM 1578 C C . LEU A 1 210 ? 9.477 -14.094 -15.18 1 84.38 210 LEU A C 1
ATOM 1580 O O . LEU A 1 210 ? 9.375 -13.055 -15.828 1 84.38 210 LEU A O 1
ATOM 1584 N N . GLY A 1 211 ? 8.578 -14.602 -14.266 1 89.62 211 GLY A N 1
ATOM 1585 C CA . GLY A 1 211 ? 7.43 -13.797 -13.883 1 89.62 211 GLY A CA 1
ATOM 1586 C C . GLY A 1 211 ? 7.516 -13.266 -12.469 1 89.62 211 GLY A C 1
ATOM 1587 O O . GLY A 1 211 ? 8.555 -13.391 -11.812 1 89.62 211 GLY A O 1
ATOM 1588 N N . PHE A 1 212 ? 6.52 -12.617 -12.062 1 91.56 212 PHE A N 1
ATOM 1589 C CA . PHE A 1 212 ? 6.453 -12.078 -10.711 1 91.56 212 PHE A CA 1
ATOM 1590 C C . PHE A 1 212 ? 6.211 -13.188 -9.688 1 91.56 212 PHE A C 1
ATOM 1592 O O . PHE A 1 212 ? 6.605 -13.062 -8.531 1 91.56 212 PHE A O 1
ATOM 1599 N N . LEU A 1 213 ? 5.57 -14.219 -10.188 1 95 213 LEU A N 1
ATOM 1600 C CA . LEU A 1 213 ? 5.258 -15.336 -9.297 1 95 213 LEU A CA 1
ATOM 1601 C C . LEU A 1 213 ? 6.145 -16.531 -9.602 1 95 213 LEU A C 1
ATOM 1603 O O . LEU A 1 213 ? 6.09 -17.547 -8.891 1 95 213 LEU A O 1
ATOM 1607 N N . THR A 1 214 ? 6.949 -16.453 -10.656 1 94.94 214 THR A N 1
ATOM 1608 C CA . THR A 1 214 ? 7.75 -17.594 -11.094 1 94.94 214 THR A CA 1
ATOM 1609 C C . THR A 1 214 ? 9.227 -17.234 -11.133 1 94.94 214 THR A C 1
ATOM 1611 O O . THR A 1 214 ? 9.82 -17.109 -12.211 1 94.94 214 THR A O 1
ATOM 1614 N N . PRO A 1 215 ? 9.836 -17.219 -9.992 1 92.75 215 PRO A N 1
ATOM 1615 C CA . PRO A 1 215 ? 11.203 -16.703 -9.922 1 92.75 215 PRO A CA 1
ATOM 1616 C C . PRO A 1 215 ? 12.25 -17.766 -10.297 1 92.75 215 PRO A C 1
ATOM 1618 O O . PRO A 1 215 ? 13.422 -17.438 -10.484 1 92.75 215 PRO A O 1
ATOM 1621 N N . PHE A 1 216 ? 11.891 -19.016 -10.469 1 95.56 216 PHE A N 1
ATOM 1622 C CA . PHE A 1 216 ? 12.859 -20.062 -10.758 1 95.56 216 PHE A CA 1
ATOM 1623 C C . PHE A 1 216 ? 12.828 -20.438 -12.234 1 95.56 216 PHE A C 1
ATOM 1625 O O . PHE A 1 216 ? 11.75 -20.531 -12.836 1 95.56 216 PHE A O 1
ATOM 1632 N N . ASN A 1 217 ? 13.977 -20.641 -12.734 1 95 217 ASN A N 1
ATOM 1633 C CA . ASN A 1 217 ? 14.078 -21.141 -14.102 1 95 217 ASN A CA 1
ATOM 1634 C C . ASN A 1 217 ? 13.922 -22.672 -14.141 1 95 217 ASN A C 1
ATOM 1636 O O . ASN A 1 217 ? 14.578 -23.375 -13.383 1 95 217 ASN A O 1
ATOM 1640 N N . ALA A 1 218 ? 13.211 -23.172 -15.047 1 96.38 218 ALA A N 1
ATOM 1641 C CA . ALA A 1 218 ? 12.922 -24.594 -15.141 1 96.38 218 ALA A CA 1
ATOM 1642 C C . ALA A 1 218 ? 14.195 -25.406 -15.414 1 96.38 218 ALA A C 1
ATOM 1644 O O . ALA A 1 218 ? 14.289 -26.562 -15.031 1 96.38 218 ALA A O 1
ATOM 1645 N N . SER A 1 219 ? 15.141 -24.781 -16.031 1 94.88 219 SER A N 1
ATOM 1646 C CA . SER A 1 219 ? 16.391 -25.469 -16.328 1 94.88 219 SER A CA 1
ATOM 1647 C C . SER A 1 219 ? 17.141 -25.828 -15.055 1 94.88 219 SER A C 1
ATOM 1649 O O . SER A 1 219 ? 17.969 -26.75 -15.047 1 94.88 219 SER A O 1
ATOM 1651 N N . MET A 1 220 ? 16.828 -25.125 -14 1 94.81 220 MET A N 1
ATOM 1652 C CA . MET A 1 220 ? 17.531 -25.359 -12.734 1 94.81 220 MET A CA 1
ATOM 1653 C C . MET A 1 220 ? 16.656 -26.156 -11.773 1 94.81 220 MET A C 1
ATOM 1655 O O . MET A 1 220 ? 16.984 -26.281 -10.594 1 94.81 220 MET A O 1
ATOM 1659 N N . SER A 1 221 ? 15.602 -26.703 -12.18 1 96.12 221 SER A N 1
ATOM 1660 C CA . SER A 1 221 ? 14.578 -27.312 -11.328 1 96.12 221 SER A CA 1
ATOM 1661 C C . SER A 1 221 ? 15.18 -28.391 -10.438 1 96.12 221 SER A C 1
ATOM 1663 O O . SER A 1 221 ? 14.914 -28.422 -9.234 1 96.12 221 SER A O 1
ATOM 1665 N N . ARG A 1 222 ? 16.016 -29.297 -10.992 1 93.75 222 ARG A N 1
ATOM 1666 C CA . ARG A 1 222 ? 16.547 -30.406 -10.203 1 93.75 222 ARG A CA 1
ATOM 1667 C C . ARG A 1 222 ? 17.438 -29.891 -9.078 1 93.75 222 ARG A C 1
ATOM 1669 O O . ARG A 1 222 ? 17.328 -30.344 -7.938 1 93.75 222 ARG A O 1
ATOM 1676 N N . THR A 1 223 ? 18.25 -28.922 -9.406 1 93.38 223 THR A N 1
ATOM 1677 C CA . THR A 1 223 ? 19.156 -28.344 -8.414 1 93.38 223 THR A CA 1
ATOM 1678 C C . THR A 1 223 ? 18.375 -27.656 -7.301 1 93.38 223 THR A C 1
ATOM 1680 O O . THR A 1 223 ? 18.641 -27.875 -6.117 1 93.38 223 THR A O 1
ATOM 1683 N N . VAL A 1 224 ? 17.406 -26.922 -7.68 1 94.19 224 VAL A N 1
ATOM 1684 C CA . VAL A 1 224 ? 16.625 -26.141 -6.734 1 94.19 224 VAL A CA 1
ATOM 1685 C C . VAL A 1 224 ? 15.789 -27.062 -5.859 1 94.19 224 VAL A C 1
ATOM 1687 O O . VAL A 1 224 ? 15.758 -26.922 -4.633 1 94.19 224 VAL A O 1
ATOM 1690 N N . LEU A 1 225 ? 15.219 -28.062 -6.434 1 95.38 225 LEU A N 1
ATOM 1691 C CA . LEU A 1 225 ? 14.367 -28.984 -5.691 1 95.38 225 LEU A CA 1
ATOM 1692 C C . LEU A 1 225 ? 15.195 -29.859 -4.766 1 95.38 225 LEU A C 1
ATOM 1694 O O . LEU A 1 225 ? 14.75 -30.219 -3.668 1 95.38 225 LEU A O 1
ATOM 1698 N N . SER A 1 226 ? 16.359 -30.266 -5.23 1 92.62 226 SER A N 1
ATOM 1699 C CA . SER A 1 226 ? 17.234 -31.047 -4.371 1 92.62 226 SER A CA 1
ATOM 1700 C C . SER A 1 226 ? 17.594 -30.297 -3.094 1 92.62 226 SER A C 1
ATOM 1702 O O . SER A 1 226 ? 17.562 -30.875 -2.002 1 92.62 226 SER A O 1
ATOM 1704 N N . ARG A 1 227 ? 17.812 -29.047 -3.281 1 88.94 227 ARG A N 1
ATOM 1705 C CA . ARG A 1 227 ? 18.141 -28.219 -2.127 1 88.94 227 ARG A CA 1
ATOM 1706 C C . ARG A 1 227 ? 16.922 -28.016 -1.231 1 88.94 227 ARG A C 1
ATOM 1708 O O . ARG A 1 227 ? 17.047 -27.969 -0.006 1 88.94 227 ARG A O 1
ATOM 1715 N N . LEU A 1 228 ? 15.836 -27.875 -1.815 1 91.38 228 LEU A N 1
ATOM 1716 C CA . LEU A 1 228 ? 14.594 -27.625 -1.098 1 91.38 228 LEU A CA 1
ATOM 1717 C C . LEU A 1 228 ? 14.172 -28.859 -0.292 1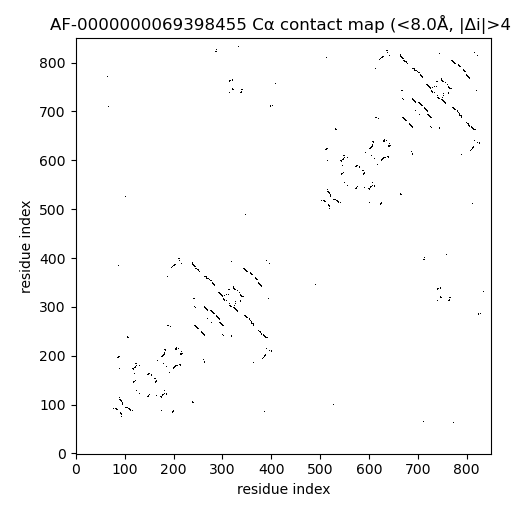 91.38 228 LEU A C 1
ATOM 1719 O O . LEU A 1 228 ? 13.75 -28.734 0.858 1 91.38 228 LEU A O 1
ATOM 1723 N N . LEU A 1 229 ? 14.32 -30.016 -0.845 1 89.62 229 LEU A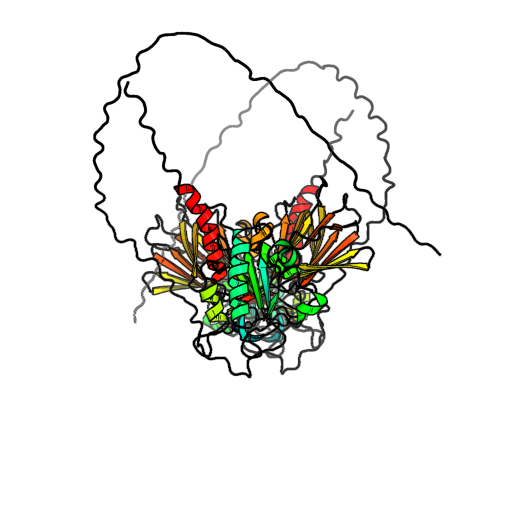 N 1
ATOM 1724 C CA . LEU A 1 229 ? 13.805 -31.25 -0.266 1 89.62 229 LEU A CA 1
ATOM 1725 C C . LEU A 1 229 ? 14.836 -31.906 0.644 1 89.62 229 LEU A C 1
ATOM 1727 O O . LEU A 1 229 ? 14.484 -32.531 1.65 1 89.62 229 LEU A O 1
ATOM 1731 N N . TRP A 1 230 ? 16.031 -31.766 0.229 1 83.81 230 TRP A N 1
ATOM 1732 C CA . TRP A 1 230 ? 17.141 -32.375 0.972 1 83.81 230 TRP A CA 1
ATOM 1733 C C . TRP A 1 230 ? 18.25 -31.344 1.195 1 83.81 230 TRP A C 1
ATOM 1735 O O . TRP A 1 230 ? 19.344 -31.469 0.634 1 83.81 230 TRP A O 1
ATOM 1745 N N . PRO A 1 231 ? 17.984 -30.422 2.062 1 78.06 231 PRO A N 1
ATOM 1746 C CA . PRO A 1 231 ? 19 -29.375 2.264 1 78.06 231 PRO A CA 1
ATOM 1747 C C . PRO A 1 231 ? 20.328 -29.938 2.756 1 78.06 231 PRO A C 1
ATOM 1749 O O . PRO A 1 231 ? 20.359 -30.875 3.564 1 78.06 231 PRO A O 1
ATOM 1752 N N . PRO A 1 232 ? 21.469 -29.453 2.166 1 70.06 232 PRO A N 1
ATOM 1753 C CA . PRO A 1 232 ? 22.812 -29.938 2.521 1 70.06 232 PRO A CA 1
ATOM 1754 C C . PRO A 1 232 ? 23.156 -29.703 3.99 1 70.06 232 PRO A C 1
ATOM 1756 O O . PRO A 1 232 ? 23.922 -30.469 4.578 1 70.06 232 PRO A O 1
ATOM 1759 N N . TRP A 1 233 ? 22.875 -28.484 4.434 1 65.25 233 TRP A N 1
ATOM 1760 C CA . TRP A 1 233 ? 23.141 -28.25 5.848 1 65.25 233 TRP A CA 1
ATOM 1761 C C . TRP A 1 233 ? 21.844 -27.922 6.586 1 65.25 233 TRP A C 1
ATOM 1763 O O . TRP A 1 233 ? 20.906 -27.359 6.008 1 65.25 233 TRP A O 1
ATOM 1773 N N . GLN A 1 234 ? 22 -28.391 7.805 1 59.75 234 GLN A N 1
ATOM 1774 C CA . GLN A 1 234 ? 20.859 -28.203 8.703 1 59.75 234 GLN A CA 1
ATOM 1775 C C . GLN A 1 234 ? 20.594 -26.719 8.93 1 59.75 234 GLN A C 1
ATOM 1777 O O . GLN A 1 234 ? 21.5 -25.938 9.227 1 59.75 234 GLN A O 1
ATOM 1782 N N . GLY A 1 235 ? 19.5 -26.25 8.305 1 61.91 235 GLY A N 1
ATOM 1783 C CA . GLY A 1 235 ? 19.125 -24.906 8.672 1 61.91 235 GLY A CA 1
ATOM 1784 C C . GLY A 1 235 ? 19.016 -23.969 7.484 1 61.91 235 GLY A C 1
ATOM 1785 O O . GLY A 1 235 ? 18.781 -22.766 7.652 1 61.91 235 GLY A O 1
ATOM 1786 N N . GLU A 1 236 ? 19.328 -24.562 6.297 1 75 236 GLU A N 1
ATOM 1787 C CA . GLU A 1 236 ? 19.125 -23.656 5.172 1 75 236 GLU A CA 1
ATOM 1788 C C . GLU A 1 236 ? 17.688 -23.156 5.121 1 75 236 GLU A C 1
ATOM 1790 O O . GLU A 1 236 ? 16.75 -23.969 5.086 1 75 236 GLU A O 1
ATOM 1795 N N . PRO A 1 237 ? 17.609 -21.875 5.148 1 80.81 237 PRO A N 1
ATOM 1796 C CA . PRO A 1 237 ? 16.234 -21.375 5.207 1 80.81 237 PRO A CA 1
ATOM 1797 C C . PRO A 1 237 ? 15.5 -21.516 3.881 1 80.81 237 PRO A C 1
ATOM 1799 O O . PRO A 1 237 ? 16.109 -21.391 2.814 1 80.81 237 PRO A O 1
ATOM 1802 N N . VAL A 1 238 ? 14.266 -21.953 3.938 1 90.38 238 VAL A N 1
ATOM 1803 C CA . VAL A 1 238 ? 13.352 -21.891 2.803 1 90.38 238 VAL A CA 1
ATOM 1804 C C . VAL A 1 238 ? 12.531 -20.609 2.859 1 90.38 238 VAL A C 1
ATOM 1806 O O . VAL A 1 238 ? 11.555 -20.516 3.607 1 90.38 238 VAL A O 1
ATOM 1809 N N . PHE A 1 239 ? 12.969 -19.641 2.031 1 91.94 239 PHE A N 1
ATOM 1810 C CA . PHE A 1 239 ? 12.297 -18.344 2.02 1 91.94 239 PHE A CA 1
ATOM 1811 C C . PHE A 1 239 ? 10.906 -18.469 1.409 1 91.94 239 PHE A C 1
ATOM 1813 O O . PHE A 1 239 ? 10.727 -19.125 0.384 1 91.94 239 PHE A O 1
ATOM 1820 N N . CYS A 1 240 ? 10.039 -17.844 2.127 1 94.56 240 CYS A N 1
ATOM 1821 C CA . CYS A 1 240 ? 8.656 -17.938 1.677 1 94.56 240 CYS A CA 1
ATOM 1822 C C . CYS A 1 240 ? 7.93 -16.609 1.888 1 94.56 240 CYS A C 1
ATOM 1824 O O . CYS A 1 240 ? 8.094 -15.969 2.924 1 94.56 240 CYS A O 1
ATOM 1826 N N . THR A 1 241 ? 7.242 -16.141 0.863 1 95.06 241 THR A N 1
ATOM 1827 C CA . THR A 1 241 ? 6.34 -15 0.982 1 95.06 241 THR A CA 1
ATOM 1828 C C . THR A 1 241 ? 4.883 -15.453 0.944 1 95.06 241 THR A C 1
ATOM 1830 O O . THR A 1 241 ? 4.5 -16.25 0.08 1 95.06 241 THR A O 1
ATOM 1833 N N . LEU A 1 242 ? 4.109 -15 1.911 1 95.44 242 LEU A N 1
ATOM 1834 C CA . LEU A 1 242 ? 2.676 -15.273 1.941 1 95.44 242 LEU A CA 1
ATOM 1835 C C . LEU A 1 242 ? 1.913 -14.281 1.071 1 95.44 242 LEU A C 1
ATOM 1837 O O . LEU A 1 242 ? 1.726 -13.125 1.459 1 95.44 242 LEU A O 1
ATOM 1841 N N . ARG A 1 243 ? 1.491 -14.75 -0.087 1 97.12 243 ARG A N 1
ATOM 1842 C CA . ARG A 1 243 ? 0.757 -13.906 -1.023 1 97.12 243 ARG A CA 1
ATOM 1843 C C . ARG A 1 243 ? -0.717 -13.82 -0.643 1 97.12 243 ARG A C 1
ATOM 1845 O O . ARG A 1 243 ? -1.447 -14.812 -0.736 1 97.12 243 ARG A O 1
ATOM 1852 N N . SER A 1 244 ? -1.125 -12.609 -0.28 1 96.31 244 SER A N 1
ATOM 1853 C CA . SER A 1 244 ? -2.49 -12.406 0.193 1 96.31 244 SER A CA 1
ATOM 1854 C C . SER A 1 244 ? -3.506 -12.742 -0.894 1 96.31 244 SER A C 1
ATOM 1856 O O . SER A 1 244 ? -3.238 -12.555 -2.082 1 96.31 244 SER A O 1
ATOM 1858 N N . ARG A 1 245 ? -4.652 -13.258 -0.435 1 97.19 245 ARG A N 1
ATOM 1859 C CA . ARG A 1 245 ? -5.809 -13.516 -1.287 1 97.19 245 ARG A CA 1
ATOM 1860 C C . ARG A 1 245 ? -7.035 -12.75 -0.795 1 97.19 245 ARG A C 1
ATOM 1862 O O . ARG A 1 245 ? -7.051 -12.258 0.336 1 97.19 245 ARG A O 1
ATOM 1869 N N . LYS A 1 246 ? -7.957 -12.594 -1.683 1 97.69 246 LYS A N 1
ATOM 1870 C CA . LYS A 1 246 ? -9.219 -11.984 -1.289 1 97.69 246 LYS A CA 1
ATOM 1871 C C . LYS A 1 246 ? -10.383 -12.961 -1.457 1 97.69 246 LYS A C 1
ATOM 1873 O O . LYS A 1 246 ? -10.438 -13.695 -2.439 1 97.69 246 LYS A O 1
ATOM 1878 N N . GLN A 1 247 ? -11.188 -12.961 -0.446 1 97.69 247 GLN A N 1
ATOM 1879 C CA . GLN A 1 247 ? -12.461 -13.656 -0.529 1 97.69 247 GLN A CA 1
ATOM 1880 C C . GLN A 1 247 ? -13.562 -12.734 -1.056 1 97.69 247 GLN A C 1
ATOM 1882 O O . GLN A 1 247 ? -13.844 -11.695 -0.456 1 97.69 247 GLN A O 1
ATOM 1887 N N . CYS A 1 248 ? -14.141 -13.109 -2.109 1 97.31 248 CYS A N 1
ATOM 1888 C CA . CYS A 1 248 ? -15.188 -12.328 -2.75 1 97.31 248 CYS A CA 1
ATOM 1889 C C . CYS A 1 248 ? -16.547 -13.008 -2.605 1 97.31 248 CYS A C 1
ATOM 1891 O O . CYS A 1 248 ? -16.734 -14.117 -3.105 1 97.31 248 CYS A O 1
ATOM 1893 N N . GLU A 1 249 ? -17.438 -12.312 -1.979 1 97.19 249 GLU A N 1
ATOM 1894 C CA . GLU A 1 249 ? -18.812 -12.797 -1.824 1 97.19 249 GLU A CA 1
ATOM 1895 C C . GLU A 1 249 ? -19.766 -12.055 -2.76 1 97.19 249 GLU A C 1
ATOM 1897 O O . GLU A 1 249 ? -19.859 -10.82 -2.719 1 97.19 249 GLU A O 1
ATOM 1902 N N . VAL A 1 250 ? -20.438 -12.781 -3.523 1 96.5 250 VAL A N 1
ATOM 1903 C CA . VAL A 1 250 ? -21.438 -12.195 -4.406 1 96.5 250 VAL A CA 1
ATOM 1904 C C . VAL A 1 250 ? -22.828 -12.312 -3.771 1 96.5 250 VAL A C 1
ATOM 1906 O O . VAL A 1 250 ? -23.266 -13.406 -3.424 1 96.5 250 VAL A O 1
ATOM 1909 N N . HIS A 1 251 ? -23.469 -11.164 -3.648 1 96.12 251 HIS A N 1
ATOM 1910 C CA . HIS A 1 251 ? -24.781 -11.117 -3.033 1 96.12 251 HIS A CA 1
ATOM 1911 C C . HIS A 1 251 ? -25.828 -10.594 -4.016 1 96.12 251 HIS A C 1
ATOM 1913 O O . HIS A 1 251 ? -25.562 -9.68 -4.793 1 96.12 251 HIS A O 1
ATOM 1919 N N . TRP A 1 252 ? -27 -11.141 -3.945 1 93.56 252 TRP A N 1
ATOM 1920 C CA . TRP A 1 252 ? -28.172 -10.68 -4.688 1 93.56 252 TRP A CA 1
ATOM 1921 C C . TRP A 1 252 ? -29.453 -10.992 -3.926 1 93.56 252 TRP A C 1
ATOM 1923 O O . TRP A 1 252 ? -29.609 -12.086 -3.385 1 93.56 252 TRP A O 1
ATOM 1933 N N . GLY A 1 253 ? -30.375 -9.992 -3.877 1 88.94 253 GLY A N 1
ATOM 1934 C CA . GLY A 1 253 ? -31.625 -10.195 -3.176 1 88.94 253 GLY A CA 1
ATOM 1935 C C . GLY A 1 253 ? -31.453 -10.492 -1.699 1 88.94 253 GLY A C 1
ATOM 1936 O O . GLY A 1 253 ? -32.156 -11.336 -1.142 1 88.94 253 GLY A O 1
ATOM 1937 N N . GLY A 1 254 ? -30.359 -10.023 -1.143 1 85.69 254 GLY A N 1
ATOM 1938 C CA . GLY A 1 254 ? -30.094 -10.219 0.274 1 85.69 254 GLY A CA 1
ATOM 1939 C C . GLY A 1 254 ? -29.484 -11.57 0.586 1 85.69 254 GLY A C 1
ATOM 1940 O O . GLY A 1 254 ? -29.266 -11.906 1.753 1 85.69 254 GLY A O 1
ATOM 1941 N N . GLN A 1 255 ? -29.203 -12.305 -0.459 1 93.38 255 GLN A N 1
ATOM 1942 C CA . GLN A 1 255 ? -28.672 -13.656 -0.255 1 93.38 255 GLN A CA 1
ATOM 1943 C C . GLN A 1 255 ? -27.266 -13.797 -0.835 1 93.38 255 GLN A C 1
ATOM 1945 O O . GLN A 1 255 ? -26.953 -13.203 -1.872 1 93.38 255 GLN A O 1
ATOM 1950 N N . LEU A 1 256 ? -26.469 -14.594 -0.179 1 95.19 256 LEU A N 1
ATOM 1951 C CA . LEU A 1 256 ? -25.156 -14.969 -0.693 1 95.19 256 LEU A CA 1
ATOM 1952 C C . LEU A 1 256 ? -25.281 -15.953 -1.854 1 95.19 256 LEU A C 1
ATOM 1954 O O . LEU A 1 256 ? -25.906 -17.016 -1.712 1 95.19 256 LEU A O 1
ATOM 1958 N N . GLN A 1 257 ? -24.766 -15.602 -3 1 94.56 257 GLN A N 1
ATOM 1959 C CA . GLN A 1 257 ? -24.906 -16.438 -4.191 1 94.56 257 GLN A CA 1
ATOM 1960 C C . GLN A 1 257 ? -23.656 -17.281 -4.406 1 94.56 257 GLN A C 1
ATOM 1962 O O . GLN A 1 257 ? -23.766 -18.469 -4.742 1 94.56 257 GLN A O 1
ATOM 1967 N N . ARG A 1 258 ? -22.531 -16.672 -4.266 1 95 258 ARG A N 1
ATOM 1968 C CA . ARG A 1 258 ? -21.281 -17.344 -4.551 1 95 258 ARG A CA 1
ATOM 1969 C C . ARG A 1 258 ? -20.141 -16.766 -3.711 1 95 258 ARG A C 1
ATOM 1971 O O . ARG A 1 258 ? -20.219 -15.617 -3.275 1 95 258 ARG A O 1
ATOM 1978 N N . VAL A 1 259 ? -19.141 -17.609 -3.43 1 95.56 259 VAL A N 1
ATOM 1979 C CA . VAL A 1 259 ? -17.891 -17.172 -2.791 1 95.56 259 VAL A CA 1
ATOM 1980 C C . VAL A 1 259 ? -16.703 -17.609 -3.643 1 95.56 259 VAL A C 1
ATOM 1982 O O . VAL A 1 259 ? -16.625 -18.75 -4.094 1 95.56 259 VAL A O 1
ATOM 1985 N N . HIS A 1 260 ? -15.852 -16.688 -3.939 1 95.94 260 HIS A N 1
ATOM 1986 C CA . HIS A 1 260 ? -14.625 -16.969 -4.68 1 95.94 260 HIS A CA 1
ATOM 1987 C C . HIS A 1 260 ? -13.406 -16.406 -3.955 1 95.94 260 HIS A C 1
ATOM 1989 O O . HIS A 1 260 ? -13.484 -15.359 -3.314 1 95.94 260 HIS A O 1
ATOM 1995 N N . HIS A 1 261 ? -12.281 -17.125 -4.02 1 96.81 261 HIS A N 1
ATOM 1996 C CA . HIS A 1 261 ? -10.992 -16.594 -3.582 1 96.81 261 HIS A CA 1
ATOM 1997 C C . HIS A 1 261 ? -10.133 -16.188 -4.773 1 96.81 261 HIS A C 1
ATOM 1999 O O . HIS A 1 261 ? -10.078 -16.906 -5.777 1 96.81 261 HIS A O 1
ATOM 2005 N N . VAL A 1 262 ? -9.539 -15.039 -4.633 1 97.88 262 VAL A N 1
ATOM 2006 C CA . VAL A 1 262 ? -8.711 -14.578 -5.742 1 97.88 262 VAL A CA 1
ATOM 2007 C C . VAL A 1 262 ? -7.297 -14.281 -5.242 1 97.88 262 VAL A C 1
ATOM 2009 O O . VAL A 1 262 ? -7.121 -13.789 -4.121 1 97.88 262 VAL A O 1
ATOM 2012 N N . LEU A 1 263 ? -6.328 -14.562 -6.109 1 98.25 263 LEU A N 1
ATOM 2013 C CA . LEU A 1 263 ? -4.934 -14.211 -5.863 1 98.25 263 LEU A CA 1
ATOM 2014 C C . LEU A 1 263 ? -4.594 -12.867 -6.496 1 98.25 263 LEU A C 1
ATOM 2016 O O . LEU A 1 263 ? -3.803 -12.094 -5.945 1 98.25 263 LEU A O 1
ATOM 2020 N N . ASN A 1 264 ? -5.191 -12.625 -7.633 1 98.12 264 ASN A N 1
ATOM 2021 C CA . ASN A 1 264 ? -4.965 -11.367 -8.336 1 98.12 264 ASN A CA 1
ATOM 2022 C C . ASN A 1 264 ? -6.09 -10.375 -8.07 1 98.12 264 ASN A C 1
ATOM 2024 O O . ASN A 1 264 ? -5.902 -9.391 -7.355 1 98.12 264 ASN A O 1
ATOM 2028 N N . GLU A 1 265 ? -7.266 -10.68 -8.656 1 98.62 265 GLU A N 1
ATOM 2029 C CA . GLU A 1 265 ? -8.25 -9.609 -8.531 1 98.62 265 GLU A CA 1
ATOM 2030 C C . GLU A 1 265 ? -9.664 -10.125 -8.742 1 98.62 265 GLU A C 1
ATOM 2032 O O . GLU A 1 265 ? -9.859 -11.188 -9.344 1 98.62 265 GLU A O 1
ATOM 2037 N N . CYS A 1 266 ? -10.609 -9.414 -8.219 1 98.5 266 CYS A N 1
ATOM 2038 C CA . CYS A 1 266 ? -12 -9.383 -8.641 1 98.5 266 CYS A CA 1
ATOM 2039 C C . CYS A 1 266 ? -12.258 -8.234 -9.609 1 98.5 266 CYS A C 1
ATOM 2041 O O . CYS A 1 266 ? -11.953 -7.078 -9.305 1 98.5 266 CYS A O 1
ATOM 2043 N N . LEU A 1 267 ? -12.727 -8.57 -10.75 1 98.56 267 LEU A N 1
ATOM 2044 C CA . LEU A 1 267 ? -13.062 -7.57 -11.75 1 98.56 267 LEU A CA 1
ATOM 2045 C C . LEU A 1 267 ? -14.578 -7.469 -11.922 1 98.56 267 LEU A C 1
ATOM 2047 O O . LEU A 1 267 ? -15.258 -8.484 -12.078 1 98.56 267 LEU A O 1
ATOM 2051 N N . ILE A 1 268 ? -15.102 -6.289 -11.797 1 97.88 268 ILE A N 1
ATOM 2052 C CA . ILE A 1 268 ? -16.469 -5.969 -12.203 1 97.88 268 ILE A CA 1
ATOM 2053 C C . ILE A 1 268 ? -16.453 -5.066 -13.438 1 97.88 268 ILE A C 1
ATOM 2055 O O . ILE A 1 268 ? -15.914 -3.955 -13.391 1 97.88 268 ILE A O 1
ATOM 2059 N N . ASP A 1 269 ? -17 -5.52 -14.508 1 96.62 269 ASP A N 1
ATOM 2060 C CA . ASP A 1 269 ? -16.969 -4.707 -15.719 1 96.62 269 ASP A CA 1
ATOM 2061 C C . ASP A 1 269 ? -18.297 -4.762 -16.469 1 96.62 269 ASP A C 1
ATOM 2063 O O . ASP A 1 269 ? -19.219 -5.473 -16.047 1 96.62 269 ASP A O 1
ATOM 2067 N N . ARG A 1 270 ? -18.406 -4.043 -17.547 1 93.62 270 ARG A N 1
ATOM 2068 C CA . ARG A 1 270 ? -19.656 -3.838 -18.266 1 93.62 270 ARG A CA 1
ATOM 2069 C C . ARG A 1 270 ? -19.922 -4.98 -19.234 1 93.62 270 ARG A C 1
ATOM 2071 O O . ARG A 1 270 ? -21 -5.043 -19.859 1 93.62 270 ARG A O 1
ATOM 2078 N N . GLY A 1 271 ? -19 -5.816 -19.359 1 91.88 271 GLY A N 1
ATOM 2079 C CA . GLY A 1 271 ? -19.172 -6.867 -20.359 1 91.88 271 GLY A CA 1
ATOM 2080 C C . GLY A 1 271 ? -19.359 -6.336 -21.766 1 91.88 271 GLY A C 1
ATOM 2081 O O . GLY A 1 271 ? -18.578 -5.508 -22.234 1 91.88 271 GLY A O 1
ATOM 2082 N N . ALA A 1 272 ? -20.422 -6.863 -22.312 1 86.12 272 ALA A N 1
ATOM 2083 C CA . ALA A 1 272 ? -20.672 -6.488 -23.703 1 86.12 272 ALA A CA 1
ATOM 2084 C C . ALA A 1 272 ? -21.516 -5.219 -23.797 1 86.12 272 ALA A C 1
ATOM 2086 O O . ALA A 1 272 ? -21.734 -4.691 -24.891 1 86.12 272 ALA A O 1
ATOM 2087 N N . SER A 1 273 ? -21.875 -4.73 -22.734 1 87.94 273 SER A N 1
ATOM 2088 C CA . SER A 1 273 ? -22.719 -3.541 -22.75 1 87.94 273 SER A CA 1
ATOM 2089 C C . SER A 1 273 ? -21.938 -2.318 -23.234 1 87.94 273 SER A C 1
ATOM 2091 O O . SER A 1 273 ? -20.797 -2.111 -22.844 1 87.94 273 SER A O 1
ATOM 2093 N N . PRO A 1 274 ? -22.516 -1.473 -24.047 1 85.69 274 PRO A N 1
ATOM 2094 C CA . PRO A 1 274 ? -21.859 -0.241 -24.5 1 85.69 274 PRO A CA 1
ATOM 2095 C C . PRO A 1 274 ? -21.891 0.856 -23.438 1 85.69 274 PRO A C 1
ATOM 2097 O O . PRO A 1 274 ? -21.156 1.848 -23.547 1 85.69 274 PRO A O 1
ATOM 2100 N N . ALA A 1 275 ? -22.703 0.73 -22.516 1 86.88 275 ALA A N 1
ATOM 2101 C CA . ALA A 1 275 ? -22.844 1.76 -21.5 1 86.88 275 ALA A CA 1
ATOM 2102 C C . ALA A 1 275 ? -21.828 1.575 -20.375 1 86.88 275 ALA A C 1
ATOM 2104 O O . ALA A 1 275 ? -21.5 0.445 -20 1 86.88 275 ALA A O 1
ATOM 2105 N N . MET A 1 276 ? -21.422 2.701 -19.844 1 89.56 276 MET A N 1
ATOM 2106 C CA . MET A 1 276 ? -20.578 2.66 -18.656 1 89.56 276 MET A CA 1
ATOM 2107 C C . MET A 1 276 ? -21.359 2.158 -17.453 1 89.56 276 MET A C 1
ATOM 2109 O O . MET A 1 276 ? -22.578 2.312 -17.375 1 89.56 276 MET A O 1
ATOM 2113 N N . LEU A 1 277 ? -20.578 1.614 -16.516 1 91.44 277 LEU A N 1
ATOM 2114 C CA . LEU A 1 277 ? -21.172 1.164 -15.266 1 91.44 277 LEU A CA 1
ATOM 2115 C C . LEU A 1 277 ? -21.172 2.287 -14.234 1 91.44 277 LEU A C 1
ATOM 2117 O O . LEU A 1 277 ? -20.312 3.172 -14.266 1 91.44 277 LEU A O 1
ATOM 2121 N N . GLN A 1 278 ? -22.203 2.287 -13.461 1 91.75 278 GLN A N 1
ATOM 2122 C CA . GLN A 1 278 ? -22.219 3.049 -12.219 1 91.75 278 GLN A CA 1
ATOM 2123 C C . GLN A 1 278 ? -22.109 2.129 -11.008 1 91.75 278 GLN A C 1
ATOM 2125 O O . GLN A 1 278 ? -23.016 1.357 -10.719 1 91.75 278 GLN A O 1
ATOM 2130 N N . LEU A 1 279 ? -20.984 2.229 -10.305 1 93.62 279 LEU A N 1
ATOM 2131 C CA . LEU A 1 279 ? -20.719 1.347 -9.172 1 93.62 279 LEU A CA 1
ATOM 2132 C C . LEU A 1 279 ? -20.531 2.15 -7.891 1 93.62 279 LEU A C 1
ATOM 2134 O O . LEU A 1 279 ? -19.703 3.053 -7.836 1 93.62 279 LEU A O 1
ATOM 2138 N N . GLU A 1 280 ? -21.312 1.836 -6.879 1 93.06 280 GLU A N 1
ATOM 2139 C CA . GLU A 1 280 ? -21.094 2.436 -5.566 1 93.06 280 GLU A CA 1
ATOM 2140 C C . GLU A 1 280 ? -20.047 1.657 -4.766 1 93.06 280 GLU A C 1
ATOM 2142 O O . GLU A 1 280 ? -20.203 0.458 -4.531 1 93.06 280 GLU A O 1
ATOM 2147 N N . CYS A 1 281 ? -19.062 2.355 -4.34 1 93 281 CYS A N 1
ATOM 2148 C CA . CYS A 1 281 ? -17.938 1.711 -3.664 1 93 281 CYS A CA 1
ATOM 2149 C C . CYS A 1 281 ? -17.875 2.117 -2.195 1 93 281 CYS A C 1
ATOM 2151 O O . CYS A 1 281 ? -17.906 3.307 -1.875 1 93 281 CYS A O 1
ATOM 2153 N N . PHE A 1 282 ? -17.781 1.126 -1.349 1 92.81 282 PHE A N 1
ATOM 2154 C CA . PHE A 1 282 ? -17.688 1.335 0.092 1 92.81 282 PHE A CA 1
ATOM 2155 C C . PHE A 1 282 ? -16.453 0.647 0.659 1 92.81 282 PHE A C 1
ATOM 2157 O O . PHE A 1 282 ? -16.109 -0.466 0.253 1 92.81 282 PHE A O 1
ATOM 2164 N N . VAL A 1 283 ? -15.773 1.331 1.582 1 92.56 283 VAL A N 1
ATOM 2165 C CA . VAL A 1 283 ? -14.656 0.757 2.332 1 92.56 283 VAL A CA 1
ATOM 2166 C C . VAL A 1 283 ? -14.938 0.86 3.83 1 92.56 283 VAL A C 1
ATOM 2168 O O . VAL A 1 283 ? -15.125 1.958 4.359 1 92.56 283 VAL A O 1
ATOM 2171 N N . ASP A 1 284 ? -14.969 -0.251 4.477 1 88.81 284 ASP A N 1
ATOM 2172 C CA . ASP A 1 284 ? -15.266 -0.333 5.902 1 88.81 284 ASP A CA 1
ATOM 2173 C C . ASP A 1 284 ? -16.547 0.416 6.242 1 88.81 284 ASP A C 1
ATOM 2175 O O . ASP A 1 284 ? -16.609 1.143 7.234 1 88.81 284 ASP A O 1
ATOM 2179 N N . GLY A 1 285 ? -17.5 0.344 5.328 1 87.31 285 GLY A N 1
ATOM 2180 C CA . GLY A 1 285 ? -18.812 0.916 5.57 1 87.31 285 GLY A CA 1
ATOM 2181 C C . GLY A 1 285 ? -18.938 2.354 5.105 1 87.31 285 GLY A C 1
ATOM 2182 O O . GLY A 1 285 ? -20.031 2.902 5.039 1 87.31 285 GLY A O 1
ATOM 2183 N N . SER A 1 286 ? -17.797 2.959 4.785 1 87.12 286 SER A N 1
ATOM 2184 C CA . SER A 1 286 ? -17.812 4.344 4.324 1 87.12 286 SER A CA 1
ATOM 2185 C C . SER A 1 286 ? -17.891 4.422 2.805 1 87.12 286 SER A C 1
ATOM 2187 O O . SER A 1 286 ? -17.156 3.725 2.102 1 87.12 286 SER A O 1
ATOM 2189 N N . HIS A 1 287 ? -18.828 5.254 2.344 1 88.75 287 HIS A N 1
ATOM 2190 C CA . HIS A 1 287 ? -18.906 5.508 0.909 1 88.75 287 HIS A CA 1
ATOM 2191 C C . HIS A 1 287 ? -17.703 6.316 0.429 1 88.75 287 HIS A C 1
ATOM 2193 O O . HIS A 1 287 ? -17.484 7.441 0.888 1 88.75 287 HIS A O 1
ATOM 2199 N N . ILE A 1 288 ? -16.969 5.773 -0.473 1 86 288 ILE A N 1
ATOM 2200 C CA . ILE A 1 288 ? -15.781 6.496 -0.913 1 86 288 ILE A CA 1
ATOM 2201 C C . ILE A 1 288 ? -16.062 7.184 -2.248 1 86 288 ILE A C 1
ATOM 2203 O O . ILE A 1 288 ? -15.602 8.305 -2.482 1 86 288 ILE A O 1
ATOM 2207 N N . THR A 1 289 ? -16.781 6.449 -3.15 1 84.88 289 THR A N 1
ATOM 2208 C CA . THR A 1 289 ? -17.094 7.051 -4.441 1 84.88 289 THR A CA 1
ATOM 2209 C C . THR A 1 289 ? -18.141 6.223 -5.188 1 84.88 289 THR A C 1
ATOM 2211 O O . THR A 1 289 ? -18.422 5.082 -4.809 1 84.88 289 THR A O 1
ATOM 2214 N N . THR A 1 290 ? -18.75 6.906 -6.066 1 88.12 290 THR A N 1
ATOM 2215 C CA . THR A 1 290 ? -19.516 6.238 -7.109 1 88.12 290 THR A CA 1
ATOM 2216 C C . THR A 1 290 ? -18.781 6.289 -8.445 1 88.12 290 THR A C 1
ATOM 2218 O O . THR A 1 290 ? -18.703 7.348 -9.07 1 88.12 290 THR A O 1
ATOM 2221 N N . ALA A 1 291 ? -18.328 5.152 -8.828 1 86.88 291 ALA A N 1
ATOM 2222 C CA . ALA A 1 291 ? -17.469 5.074 -10.016 1 86.88 291 ALA A CA 1
ATOM 2223 C C . ALA A 1 291 ? -18.312 4.969 -11.281 1 86.88 291 ALA A C 1
ATOM 2225 O O . ALA A 1 291 ? -19.203 4.121 -11.375 1 86.88 291 ALA A O 1
ATOM 2226 N N . GLN A 1 292 ? -18.109 5.879 -12.133 1 89.62 292 GLN A N 1
ATOM 2227 C CA . GLN A 1 292 ? -18.578 5.75 -13.516 1 89.62 292 GLN A CA 1
ATOM 2228 C C . GLN A 1 292 ? -17.438 5.363 -14.445 1 89.62 292 GLN A C 1
ATOM 2230 O O . GLN A 1 292 ? -16.562 6.176 -14.719 1 89.62 292 GLN A O 1
ATOM 2235 N N . ALA A 1 293 ? -17.484 4.133 -14.883 1 93 293 ALA A N 1
ATOM 2236 C CA . ALA A 1 293 ? -16.344 3.576 -15.617 1 93 293 ALA A CA 1
ATOM 2237 C C . ALA A 1 293 ? -16.75 2.314 -16.375 1 93 293 ALA A C 1
ATOM 2239 O O . ALA A 1 293 ? -17.891 1.847 -16.25 1 93 293 ALA A O 1
ATOM 2240 N N . ASP A 1 294 ? -15.82 1.832 -17.203 1 94.38 294 ASP A N 1
ATOM 2241 C CA . ASP A 1 294 ? -16.016 0.539 -17.859 1 94.38 294 ASP A CA 1
ATOM 2242 C C . ASP A 1 294 ? -15.969 -0.599 -16.844 1 94.38 294 ASP A C 1
ATOM 2244 O O . ASP A 1 294 ? -16.484 -1.69 -17.094 1 94.38 294 ASP A O 1
ATOM 2248 N N . GLY A 1 295 ? -15.312 -0.337 -15.734 1 95.88 295 GLY A N 1
ATOM 2249 C CA . GLY A 1 295 ? -15.242 -1.346 -14.688 1 95.88 295 GLY A CA 1
ATOM 2250 C C . GLY A 1 295 ? -14.414 -0.911 -13.492 1 95.88 295 GLY A C 1
ATOM 2251 O O . GLY A 1 295 ? -13.984 0.242 -13.414 1 95.88 295 GLY A O 1
ATOM 2252 N N . LEU A 1 296 ? -14.258 -1.839 -12.594 1 97.06 296 LEU A N 1
ATOM 2253 C CA . LEU A 1 296 ? -13.469 -1.65 -11.375 1 97.06 296 LEU A CA 1
ATOM 2254 C C . LEU A 1 296 ? -12.734 -2.932 -11 1 97.06 296 LEU A C 1
ATOM 2256 O O . LEU A 1 296 ? -13.32 -4.016 -11.016 1 97.06 296 LEU A O 1
ATOM 2260 N N . ILE A 1 297 ? -11.5 -2.746 -10.695 1 98.44 297 ILE A N 1
ATOM 2261 C CA . ILE A 1 297 ? -10.664 -3.869 -10.281 1 98.44 297 ILE A CA 1
ATOM 2262 C C . ILE A 1 297 ? -10.375 -3.777 -8.789 1 98.44 297 ILE A C 1
ATOM 2264 O O . ILE A 1 297 ? -9.891 -2.748 -8.305 1 98.44 297 ILE A O 1
ATOM 2268 N N . ILE A 1 298 ? -10.742 -4.746 -8.008 1 98.5 298 ILE A N 1
ATOM 2269 C CA . ILE A 1 298 ? -10.273 -4.93 -6.641 1 98.5 298 ILE A CA 1
ATOM 2270 C C . ILE A 1 298 ? -9.117 -5.934 -6.621 1 98.5 298 ILE A C 1
ATOM 2272 O O . ILE A 1 298 ? -9.32 -7.121 -6.871 1 98.5 298 ILE A O 1
ATOM 2276 N N . SER A 1 299 ? -7.934 -5.449 -6.254 1 98.56 299 SER A N 1
ATOM 2277 C CA . SER A 1 299 ? -6.75 -6.258 -6.527 1 98.56 299 SER A CA 1
ATOM 2278 C C . SER A 1 299 ? -5.895 -6.422 -5.273 1 98.56 299 SER A C 1
ATOM 2280 O O . SER A 1 299 ? -5.836 -5.523 -4.434 1 98.56 299 SER A O 1
ATOM 2282 N N . THR A 1 300 ? -5.297 -7.566 -5.141 1 98.25 300 THR A N 1
ATOM 2283 C CA . THR A 1 300 ? -4.238 -7.801 -4.168 1 98.25 300 THR A CA 1
ATOM 2284 C C . THR A 1 300 ? -2.916 -7.215 -4.652 1 98.25 300 THR A C 1
ATOM 2286 O O . THR A 1 300 ? -2.814 -6.762 -5.793 1 98.25 300 THR A O 1
ATOM 2289 N N . PRO A 1 301 ? -1.862 -7.25 -3.785 1 97.75 301 PRO A N 1
ATOM 2290 C CA . PRO A 1 301 ? -0.539 -6.84 -4.262 1 97.75 301 PRO A CA 1
ATOM 2291 C C . PRO A 1 301 ? -0.027 -7.715 -5.402 1 97.75 301 PRO A C 1
ATOM 2293 O O . PRO A 1 301 ? 0.58 -7.207 -6.352 1 97.75 301 PRO A O 1
ATOM 2296 N N . SER A 1 302 ? -0.333 -9.008 -5.328 1 97.25 302 SER A N 1
ATOM 2297 C CA . SER A 1 302 ? 0.049 -9.867 -6.438 1 97.25 302 SER A CA 1
ATOM 2298 C C . SER A 1 302 ? -0.617 -9.43 -7.738 1 97.25 302 SER A C 1
ATOM 2300 O O . SER A 1 302 ? 0.031 -9.367 -8.781 1 97.25 302 SER A O 1
ATOM 2302 N N . GLY A 1 303 ? -1.844 -9.062 -7.66 1 97.88 303 GLY A N 1
ATOM 2303 C CA . GLY A 1 303 ? -2.605 -8.641 -8.82 1 97.88 303 GLY A CA 1
ATOM 2304 C C . GLY A 1 303 ? -2.213 -7.262 -9.328 1 97.88 303 GLY A C 1
ATOM 2305 O O . GLY A 1 303 ? -2.6 -6.867 -10.43 1 97.88 303 GLY A O 1
ATOM 2306 N N . SER A 1 304 ? -1.438 -6.516 -8.586 1 97.19 304 SER A N 1
ATOM 2307 C CA . SER A 1 304 ? -1.04 -5.168 -8.977 1 97.19 304 SER A CA 1
ATOM 2308 C C . SER A 1 304 ? -0.224 -5.176 -10.258 1 97.19 304 SER A C 1
ATOM 2310 O O . SER A 1 304 ? -0.137 -4.16 -10.953 1 97.19 304 SER A O 1
ATOM 2312 N N . THR A 1 305 ? 0.386 -6.281 -10.641 1 93.75 305 THR A N 1
ATOM 2313 C CA . THR A 1 305 ? 1.219 -6.375 -11.836 1 93.75 305 THR A CA 1
ATOM 2314 C C . THR A 1 305 ? 0.48 -7.105 -12.953 1 93.75 305 THR A C 1
ATOM 2316 O O . THR A 1 305 ? 1.084 -7.48 -13.961 1 93.75 305 THR A O 1
ATOM 2319 N N . ALA A 1 306 ? -0.751 -7.336 -12.75 1 95.31 306 ALA A N 1
ATOM 2320 C CA . ALA A 1 306 ? -1.603 -7.953 -13.758 1 95.31 306 ALA A CA 1
ATOM 2321 C C . ALA A 1 306 ? -2.516 -6.922 -14.414 1 95.31 306 ALA A C 1
ATOM 2323 O O . ALA A 1 306 ? -2.043 -5.922 -14.953 1 95.31 306 ALA A O 1
ATOM 2324 N N . TYR A 1 307 ? -3.855 -7.133 -14.453 1 96 307 TYR A N 1
ATOM 2325 C CA . TYR A 1 307 ? -4.777 -6.238 -15.141 1 96 307 TYR A CA 1
ATOM 2326 C C . TYR A 1 307 ? -4.789 -4.859 -14.492 1 96 307 TYR A C 1
ATOM 2328 O O . TYR A 1 307 ? -4.934 -3.844 -15.18 1 96 307 TYR A O 1
ATOM 2336 N N . SER A 1 308 ? -4.641 -4.828 -13.18 1 96.56 308 SER A N 1
ATOM 2337 C CA . SER A 1 308 ? -4.602 -3.547 -12.484 1 96.56 308 SER A CA 1
ATOM 2338 C C . SER A 1 308 ? -3.521 -2.639 -13.062 1 96.56 308 SER A C 1
ATOM 2340 O O . SER A 1 308 ? -3.75 -1.441 -13.258 1 96.56 308 SER A O 1
ATOM 2342 N N . MET A 1 309 ? -2.42 -3.234 -13.297 1 93.44 309 MET A N 1
ATOM 2343 C CA . MET A 1 309 ? -1.321 -2.461 -13.867 1 93.44 309 MET A CA 1
ATOM 2344 C C . MET A 1 309 ? -1.703 -1.9 -15.234 1 93.44 309 MET A C 1
ATOM 2346 O O . MET A 1 309 ? -1.47 -0.724 -15.516 1 93.44 309 MET A O 1
ATOM 2350 N N . SER A 1 310 ? -2.293 -2.66 -16.078 1 92 310 SER A N 1
ATOM 2351 C CA . SER A 1 310 ? -2.699 -2.266 -17.422 1 92 310 SER A CA 1
ATOM 2352 C C . SER A 1 310 ? -3.742 -1.154 -17.375 1 92 310 SER A C 1
ATOM 2354 O O . SER A 1 310 ? -3.83 -0.343 -18.312 1 92 310 SER A O 1
ATOM 2356 N N . ALA A 1 311 ? -4.473 -1.169 -16.312 1 93.81 311 ALA A N 1
ATOM 2357 C CA . ALA A 1 311 ? -5.543 -0.184 -16.172 1 93.81 311 ALA A CA 1
ATOM 2358 C C . ALA A 1 311 ? -5.031 1.086 -15.492 1 93.81 311 ALA A C 1
ATOM 2360 O O . ALA A 1 311 ? -5.812 1.983 -15.172 1 93.81 311 ALA A O 1
ATOM 2361 N N . GLY A 1 312 ? -3.771 1.152 -15.219 1 91.25 312 GLY A N 1
ATOM 2362 C CA . GLY A 1 312 ? -3.199 2.385 -14.695 1 91.25 312 GLY A CA 1
ATOM 2363 C C . GLY A 1 312 ? -2.861 2.309 -13.219 1 91.25 312 GLY A C 1
ATOM 2364 O O . GLY A 1 312 ? -2.469 3.311 -12.617 1 91.25 312 GLY A O 1
ATOM 2365 N N . GLY A 1 313 ? -2.982 1.188 -12.609 1 94.88 313 GLY A N 1
ATOM 2366 C CA . GLY A 1 313 ? -2.643 1.015 -11.211 1 94.88 313 GLY A CA 1
ATOM 2367 C C . GLY A 1 313 ? -1.146 0.96 -10.961 1 94.88 313 GLY A C 1
ATOM 2368 O O . GLY A 1 313 ? -0.364 0.75 -11.891 1 94.88 313 GLY A O 1
ATOM 2369 N N . PRO A 1 314 ? -0.789 1.153 -9.719 1 96.12 314 PRO A N 1
ATOM 2370 C CA . PRO A 1 314 ? 0.622 1.027 -9.344 1 96.12 314 PRO A CA 1
ATOM 2371 C C . PRO A 1 314 ? 1.072 -0.426 -9.219 1 96.12 314 PRO A C 1
ATOM 2373 O O . PRO A 1 314 ? 0.237 -1.332 -9.164 1 96.12 314 PRO A O 1
ATOM 2376 N N . MET A 1 315 ? 2.348 -0.636 -9.289 1 95.25 315 MET A N 1
ATOM 2377 C CA . MET A 1 315 ? 2.916 -1.919 -8.883 1 95.25 315 MET A CA 1
ATOM 2378 C C . MET A 1 315 ? 3.176 -1.952 -7.383 1 95.25 315 MET A C 1
ATOM 2380 O O . MET A 1 315 ? 3.799 -1.04 -6.836 1 95.25 315 MET A O 1
ATOM 2384 N N . VAL A 1 316 ? 2.764 -2.992 -6.699 1 97.25 316 VAL A N 1
ATOM 2385 C CA . VAL A 1 316 ? 2.85 -3.055 -5.246 1 97.25 316 VAL A CA 1
ATOM 2386 C C . VAL A 1 316 ? 3.629 -4.301 -4.828 1 97.25 316 VAL A C 1
ATOM 2388 O O . VAL A 1 316 ? 3.318 -5.41 -5.266 1 97.25 316 VAL A O 1
ATOM 2391 N N . ALA A 1 317 ? 4.617 -4.07 -4 1 95.31 317 ALA A N 1
ATOM 2392 C CA . ALA A 1 317 ? 5.355 -5.203 -3.455 1 95.31 317 ALA A CA 1
ATOM 2393 C C . ALA A 1 317 ? 4.434 -6.137 -2.676 1 95.31 317 ALA A C 1
ATOM 2395 O O . ALA A 1 317 ? 3.545 -5.68 -1.954 1 95.31 317 ALA A O 1
ATOM 2396 N N . PRO A 1 318 ? 4.699 -7.449 -2.719 1 94.31 318 PRO A N 1
ATOM 2397 C CA . PRO A 1 318 ? 3.803 -8.422 -2.098 1 94.31 318 PRO A CA 1
ATOM 2398 C C . PRO A 1 318 ? 3.734 -8.281 -0.578 1 94.31 318 PRO A C 1
ATOM 2400 O O . PRO A 1 318 ? 2.771 -8.734 0.046 1 94.31 318 PRO A O 1
ATOM 2403 N N . SER A 1 319 ? 4.703 -7.707 0.033 1 90.88 319 SER A N 1
ATOM 2404 C CA . SER A 1 319 ? 4.754 -7.617 1.488 1 90.88 319 SER A CA 1
ATOM 2405 C C . SER A 1 319 ? 4.016 -6.383 1.993 1 90.88 319 SER A C 1
ATOM 2407 O O . SER A 1 319 ? 3.877 -6.188 3.201 1 90.88 319 SER A O 1
ATOM 2409 N N . VAL A 1 320 ? 3.555 -5.535 1.127 1 94.06 320 VAL A N 1
ATOM 2410 C CA . VAL A 1 320 ? 2.727 -4.402 1.532 1 94.06 320 VAL A CA 1
ATOM 2411 C C . VAL A 1 320 ? 1.3 -4.879 1.801 1 94.06 320 VAL A C 1
ATOM 2413 O O . VAL A 1 320 ? 0.624 -5.371 0.896 1 94.06 320 VAL A O 1
ATOM 2416 N N . PRO A 1 321 ? 0.842 -4.773 3.01 1 93 321 PRO A N 1
ATOM 2417 C CA . PRO A 1 321 ? -0.504 -5.246 3.34 1 93 321 PRO A CA 1
ATOM 2418 C C . PRO A 1 321 ? -1.597 -4.277 2.895 1 93 321 PRO A C 1
ATOM 2420 O O . PRO A 1 321 ? -2.049 -3.445 3.684 1 93 321 PRO A O 1
ATOM 2423 N N . CYS A 1 322 ? -2.043 -4.488 1.698 1 96.19 322 CYS A N 1
ATOM 2424 C CA . CYS A 1 322 ? -3.02 -3.539 1.181 1 96.19 322 CYS A CA 1
ATOM 2425 C C . CYS A 1 322 ? -3.928 -4.195 0.149 1 96.19 322 CYS A C 1
ATOM 2427 O O . CYS A 1 322 ? -3.76 -5.375 -0.171 1 96.19 322 CYS A O 1
ATOM 2429 N N . THR A 1 323 ? -4.969 -3.445 -0.215 1 97.31 323 THR A N 1
ATOM 2430 C CA . THR A 1 323 ? -5.863 -3.746 -1.327 1 97.31 323 THR A CA 1
ATOM 2431 C C . THR A 1 323 ? -5.957 -2.559 -2.281 1 97.31 323 THR A C 1
ATOM 2433 O O . THR A 1 323 ? -6.035 -1.408 -1.845 1 97.31 323 THR A O 1
ATOM 2436 N N . LEU A 1 324 ? -5.953 -2.887 -3.576 1 98 324 LEU A N 1
ATOM 2437 C CA . LEU A 1 324 ? -6.035 -1.839 -4.59 1 98 324 LEU A CA 1
ATOM 2438 C C . LEU A 1 324 ? -7.438 -1.768 -5.184 1 98 324 LEU A C 1
ATOM 2440 O O . LEU A 1 324 ? -8.055 -2.801 -5.461 1 98 324 LEU A O 1
ATOM 2444 N N . LEU A 1 325 ? -7.934 -0.589 -5.34 1 97.12 325 LEU A N 1
ATOM 2445 C CA . LEU A 1 325 ? -9.094 -0.272 -6.172 1 97.12 325 LEU A CA 1
ATOM 2446 C C . LEU A 1 325 ? -8.672 0.506 -7.414 1 97.12 325 LEU A C 1
ATOM 2448 O O . LEU A 1 325 ? -8.234 1.657 -7.312 1 97.12 325 LEU A O 1
ATOM 2452 N N . THR A 1 326 ? -8.766 -0.109 -8.555 1 96.88 326 THR A N 1
ATOM 2453 C CA . THR A 1 326 ? -8.32 0.494 -9.805 1 96.88 326 THR A CA 1
ATOM 2454 C C . THR A 1 326 ? -9.469 0.594 -10.797 1 96.88 326 THR A C 1
ATOM 2456 O O . THR A 1 326 ? -9.992 -0.424 -11.258 1 96.88 326 THR A O 1
ATOM 2459 N N . PRO A 1 327 ? -9.867 1.773 -11.164 1 95.31 327 PRO A N 1
ATOM 2460 C CA . PRO A 1 327 ? -10.914 1.91 -12.18 1 95.31 327 PRO A CA 1
ATOM 2461 C C . PRO A 1 327 ? -10.414 1.589 -13.586 1 95.31 327 PRO A C 1
ATOM 2463 O O . PRO A 1 327 ? -9.258 1.861 -13.914 1 95.31 327 PRO A O 1
ATOM 2466 N N . VAL A 1 328 ? -11.305 1.015 -14.336 1 95.25 328 VAL A N 1
ATOM 2467 C CA . VAL A 1 328 ? -11.023 0.759 -15.742 1 95.25 328 VAL A CA 1
ATOM 2468 C C . VAL A 1 328 ? -11.695 1.827 -16.609 1 95.25 328 VAL A C 1
ATOM 2470 O O . VAL A 1 328 ? -12.922 1.87 -16.703 1 95.25 328 VAL A O 1
ATOM 2473 N N . ALA A 1 329 ? -10.93 2.723 -17.219 1 91.31 329 ALA A N 1
ATOM 2474 C CA . ALA A 1 329 ? -11.406 3.781 -18.094 1 91.31 329 ALA A CA 1
ATOM 2475 C C . ALA A 1 329 ? -12.477 4.625 -17.406 1 91.31 329 ALA A C 1
ATOM 2477 O O . ALA A 1 329 ? -13.602 4.73 -17.906 1 91.31 329 ALA A O 1
ATOM 2478 N N . PRO A 1 330 ? -12.094 5.215 -16.344 1 90.38 330 PRO A N 1
ATOM 2479 C CA . PRO A 1 330 ? -13.078 6.031 -15.633 1 90.38 330 PRO A CA 1
ATOM 2480 C C . PRO A 1 330 ? -13.469 7.285 -16.406 1 90.38 330 PRO A C 1
ATOM 2482 O O . PRO A 1 330 ? -12.656 7.844 -17.141 1 90.38 330 PRO A O 1
ATOM 2485 N N . HIS A 1 331 ? -14.664 7.652 -16.188 1 84.44 331 HIS A N 1
ATOM 2486 C CA . HIS A 1 331 ? -15.18 8.867 -16.812 1 84.44 331 HIS A CA 1
ATOM 2487 C C . HIS A 1 331 ? -14.57 10.117 -16.172 1 84.44 331 HIS A C 1
ATOM 2489 O O . HIS A 1 331 ? -14.312 11.102 -16.859 1 84.44 331 HIS A O 1
ATOM 2495 N N . SER A 1 332 ? -14.492 10.086 -14.883 1 75.69 332 SER A N 1
ATOM 2496 C CA . SER A 1 332 ? -13.898 11.227 -14.195 1 75.69 332 SER A CA 1
ATOM 2497 C C . SER A 1 332 ? -12.383 11.18 -14.258 1 75.69 332 SER A C 1
ATOM 2499 O O . SER A 1 332 ? -11.766 10.148 -13.984 1 75.69 332 SER A O 1
ATOM 2501 N N . LEU A 1 333 ? -11.836 12.281 -14.5 1 61.72 333 LEU A N 1
ATOM 2502 C CA . LEU A 1 333 ? -10.383 12.406 -14.617 1 61.72 333 LEU A CA 1
ATOM 2503 C C . LEU A 1 333 ? -9.719 12.289 -13.25 1 61.72 333 LEU A C 1
ATOM 2505 O O . LEU A 1 333 ? -8.531 11.961 -13.164 1 61.72 333 LEU A O 1
ATOM 2509 N N . SER A 1 334 ? -10.531 12.414 -12.406 1 64.69 334 SER A N 1
ATOM 2510 C CA . SER A 1 334 ? -9.906 12.508 -11.094 1 64.69 334 SER A CA 1
ATOM 2511 C C . SER A 1 334 ? -9.938 11.172 -10.367 1 64.69 334 SER A C 1
ATOM 2513 O O . SER A 1 334 ? -9.32 11.016 -9.305 1 64.69 334 SER A O 1
ATOM 2515 N N . PHE A 1 335 ? -10.547 10.289 -11.086 1 77.56 335 PHE A N 1
ATOM 2516 C CA . PHE A 1 335 ? -10.602 9.008 -10.383 1 77.56 335 PHE A CA 1
ATOM 2517 C C . PHE A 1 335 ? -9.305 8.234 -10.555 1 77.56 335 PHE A C 1
ATOM 2519 O O . PHE A 1 335 ? -9.125 7.531 -11.555 1 77.56 335 PHE A O 1
ATOM 2526 N N . ARG A 1 336 ? -8.445 8.312 -9.539 1 88 336 ARG A N 1
ATOM 2527 C CA . ARG A 1 336 ? -7.168 7.605 -9.461 1 88 336 ARG A CA 1
ATOM 2528 C C . ARG A 1 336 ? -7.32 6.281 -8.719 1 88 336 ARG A C 1
ATOM 2530 O O . ARG A 1 336 ? -8.289 6.082 -7.988 1 88 336 ARG A O 1
ATOM 2537 N N . PRO A 1 337 ? -6.363 5.383 -8.992 1 94.31 337 PRO A N 1
ATOM 2538 C CA . PRO A 1 337 ? -6.352 4.188 -8.148 1 94.31 337 PRO A CA 1
ATOM 2539 C C . PRO A 1 337 ? -6.23 4.512 -6.66 1 94.31 337 PRO A C 1
ATOM 2541 O O . PRO A 1 337 ? -5.523 5.453 -6.285 1 94.31 337 PRO A O 1
ATOM 2544 N N . VAL A 1 338 ? -6.926 3.729 -5.863 1 95.38 338 VAL A N 1
ATOM 2545 C CA . VAL A 1 338 ? -6.914 3.908 -4.418 1 95.38 338 VAL A CA 1
ATOM 2546 C C . VAL A 1 338 ? -6.32 2.67 -3.748 1 95.38 338 VAL A C 1
ATOM 2548 O O . VAL A 1 338 ? -6.625 1.54 -4.133 1 95.38 338 VAL A O 1
ATOM 2551 N N . VAL A 1 339 ? -5.445 2.883 -2.809 1 97.38 339 VAL A N 1
ATOM 2552 C CA . VAL A 1 339 ? -4.844 1.807 -2.029 1 97.38 339 VAL A CA 1
ATOM 2553 C C . VAL A 1 339 ? -5.316 1.894 -0.579 1 97.38 339 VAL A C 1
ATOM 2555 O O . VAL A 1 339 ? -5.121 2.916 0.083 1 97.38 339 VAL A O 1
ATOM 2558 N N . VAL A 1 340 ? -5.941 0.833 -0.105 1 95.62 340 VAL A N 1
ATOM 2559 C CA . VAL A 1 340 ? -6.484 0.797 1.249 1 95.62 340 VAL A CA 1
ATOM 2560 C C . VAL A 1 340 ? -5.859 -0.361 2.025 1 95.62 340 VAL A C 1
ATOM 2562 O O . VAL A 1 340 ? -5.234 -1.246 1.436 1 95.62 340 VAL A O 1
ATOM 2565 N N . PRO A 1 341 ? -6 -0.351 3.334 1 92.56 341 PRO A N 1
ATOM 2566 C CA . PRO A 1 341 ? -5.41 -1.435 4.121 1 92.56 341 PRO A CA 1
ATOM 2567 C C . PRO A 1 341 ? -5.93 -2.811 3.717 1 92.56 341 PRO A C 1
ATOM 2569 O O . PRO A 1 341 ? -7.086 -2.941 3.303 1 92.56 341 PRO A O 1
ATOM 2572 N N . GLU A 1 342 ? -5.105 -3.74 3.875 1 91.94 342 GLU A N 1
ATOM 2573 C CA . GLU A 1 342 ? -5.414 -5.109 3.477 1 91.94 342 GLU A CA 1
ATOM 2574 C C . GLU A 1 342 ? -6.691 -5.609 4.152 1 91.94 342 GLU A C 1
ATOM 2576 O O . GLU A 1 342 ? -7.488 -6.32 3.537 1 91.94 342 GLU A O 1
ATOM 2581 N N . HIS A 1 343 ? -6.934 -5.234 5.383 1 86.81 343 HIS A N 1
ATOM 2582 C CA . HIS A 1 343 ? -8.023 -5.801 6.172 1 86.81 343 HIS A CA 1
ATOM 2583 C C . HIS A 1 343 ? -9.32 -5.023 5.957 1 86.81 343 HIS A C 1
ATOM 2585 O O . HIS A 1 343 ? -10.367 -5.398 6.484 1 86.81 343 HIS A O 1
ATOM 2591 N N . SER A 1 344 ? -9.203 -3.951 5.27 1 90.75 344 SER A N 1
ATOM 2592 C CA . SER A 1 344 ? -10.43 -3.227 4.953 1 90.75 344 SER A CA 1
ATOM 2593 C C . SER A 1 344 ? -11.391 -4.094 4.148 1 90.75 344 SER A C 1
ATOM 2595 O O . SER A 1 344 ? -10.969 -4.867 3.289 1 90.75 344 SER A O 1
ATOM 2597 N N . VAL A 1 345 ? -12.656 -3.947 4.473 1 93.44 345 VAL A N 1
ATOM 2598 C CA . VAL A 1 345 ? -13.695 -4.625 3.711 1 93.44 345 VAL A CA 1
ATOM 2599 C C . VAL A 1 345 ? -14.203 -3.711 2.598 1 93.44 345 VAL A C 1
ATOM 2601 O O . VAL A 1 345 ? -14.648 -2.592 2.861 1 93.44 345 VAL A O 1
ATOM 2604 N N . ILE A 1 346 ? -14.125 -4.207 1.409 1 96.5 346 ILE A N 1
ATOM 2605 C CA . ILE A 1 346 ? -14.57 -3.451 0.246 1 96.5 346 ILE A CA 1
ATOM 2606 C C . ILE A 1 346 ? -15.922 -3.99 -0.234 1 96.5 346 ILE A C 1
ATOM 2608 O O . ILE A 1 346 ? -16.078 -5.199 -0.419 1 96.5 346 ILE A O 1
ATOM 2612 N N . GLU A 1 347 ? -16.828 -3.137 -0.365 1 96.81 347 GLU A N 1
ATOM 2613 C CA . GLU A 1 347 ? -18.141 -3.5 -0.901 1 96.81 347 GLU A CA 1
ATOM 2614 C C . GLU A 1 347 ? -18.484 -2.668 -2.135 1 96.81 347 GLU A C 1
ATOM 2616 O O . GLU A 1 347 ? -18.406 -1.438 -2.1 1 96.81 347 GLU A O 1
ATOM 2621 N N . VAL A 1 348 ? -18.797 -3.334 -3.184 1 96.62 348 VAL A N 1
ATOM 2622 C CA . VAL A 1 348 ? -19.188 -2.674 -4.422 1 96.62 348 VAL A CA 1
ATOM 2623 C C . VAL A 1 348 ? -20.625 -3.047 -4.766 1 96.62 348 VAL A C 1
ATOM 2625 O O . VAL A 1 348 ? -20.953 -4.23 -4.887 1 96.62 348 VAL A O 1
ATOM 2628 N N . HIS A 1 349 ? -21.406 -2.016 -4.922 1 95.88 349 HIS A N 1
ATOM 2629 C CA . HIS A 1 349 ? -22.828 -2.199 -5.172 1 95.88 349 HIS A CA 1
ATOM 2630 C C . HIS A 1 349 ? -23.219 -1.716 -6.57 1 95.88 349 HIS A C 1
ATOM 2632 O O . HIS A 1 349 ? -22.812 -0.625 -6.984 1 95.88 349 HIS A O 1
ATOM 2638 N N . LEU A 1 350 ? -23.906 -2.576 -7.297 1 95 350 LEU A N 1
ATOM 2639 C CA . LEU A 1 350 ? -24.562 -2.18 -8.539 1 95 350 LEU A CA 1
ATOM 2640 C C . LEU A 1 350 ? -25.984 -1.711 -8.266 1 95 350 LEU A C 1
ATOM 2642 O O . LEU A 1 350 ? -26.875 -2.529 -8.031 1 95 350 LEU A O 1
ATOM 2646 N N . PRO A 1 351 ? -26.141 -0.444 -8.398 1 92.5 351 PRO A N 1
ATOM 2647 C CA . PRO A 1 351 ? -27.453 0.083 -8.016 1 92.5 351 PRO A CA 1
ATOM 2648 C C . PRO A 1 351 ? -28.578 -0.447 -8.898 1 92.5 351 PRO A C 1
ATOM 2650 O O . PRO A 1 351 ? -28.344 -0.838 -10.047 1 92.5 351 PRO A O 1
ATOM 2653 N N . GLN A 1 352 ? -29.781 -0.314 -8.359 1 89.44 352 GLN A N 1
ATOM 2654 C CA . GLN A 1 352 ? -30.984 -0.706 -9.094 1 89.44 352 GLN A CA 1
ATOM 2655 C C . GLN A 1 352 ? -31.203 0.187 -10.312 1 89.44 352 GLN A C 1
ATOM 2657 O O . GLN A 1 352 ? -31.766 -0.252 -11.32 1 89.44 352 GLN A O 1
ATOM 2662 N N . SER A 1 353 ? -30.688 1.384 -10.227 1 85.31 353 SER A N 1
ATOM 2663 C CA . SER A 1 353 ? -30.906 2.385 -11.266 1 85.31 353 SER A CA 1
ATOM 2664 C C . SER A 1 353 ? -29.938 2.189 -12.43 1 85.31 353 SER A C 1
ATOM 2666 O O . SER A 1 353 ? -30.047 2.873 -13.445 1 85.31 353 SER A O 1
ATOM 2668 N N . SER A 1 354 ? -29.094 1.195 -12.258 1 85.62 354 SER A N 1
ATOM 2669 C CA . SER A 1 354 ? -28.109 0.982 -13.32 1 85.62 354 SER A CA 1
ATOM 2670 C C . SER A 1 354 ? -28.797 0.625 -14.633 1 85.62 354 SER A C 1
ATOM 2672 O O . SER A 1 354 ? -29.797 -0.099 -14.648 1 85.62 354 SER A O 1
ATOM 2674 N N . ARG A 1 355 ? -28.234 1.111 -15.742 1 82.94 355 ARG A N 1
ATOM 2675 C CA . ARG A 1 355 ? -28.812 0.9 -17.062 1 82.94 355 ARG A CA 1
ATOM 2676 C C . ARG A 1 355 ? -28.578 -0.524 -17.547 1 82.94 355 ARG A C 1
ATOM 2678 O O . ARG A 1 355 ? -29.312 -1.035 -18.391 1 82.94 355 ARG A O 1
ATOM 2685 N N . SER A 1 356 ? -27.516 -1.126 -17.094 1 85.38 356 SER A N 1
ATOM 2686 C CA . SER A 1 356 ? -27.141 -2.459 -17.562 1 85.38 356 SER A CA 1
ATOM 2687 C C . SER A 1 356 ? -26.625 -3.32 -16.422 1 85.38 356 SER A C 1
ATOM 2689 O O . SER A 1 356 ? -26.281 -2.805 -15.344 1 85.38 356 SER A O 1
ATOM 2691 N N . HIS A 1 357 ? -26.688 -4.621 -16.703 1 90.06 357 HIS A N 1
ATOM 2692 C CA . HIS A 1 357 ? -26.031 -5.555 -15.797 1 90.06 357 HIS A CA 1
ATOM 2693 C C . HIS A 1 357 ? -24.516 -5.449 -15.898 1 90.06 357 HIS A C 1
ATOM 2695 O O . HIS A 1 357 ? -24 -4.879 -16.859 1 90.06 357 HIS A O 1
ATOM 2701 N N . ALA A 1 358 ? -23.891 -5.914 -14.883 1 95.44 358 ALA A N 1
ATOM 2702 C CA . ALA A 1 358 ? -22.422 -5.973 -14.883 1 95.44 358 ALA A CA 1
ATOM 2703 C C . ALA A 1 358 ? -21.938 -7.418 -14.945 1 95.44 358 ALA A C 1
ATOM 2705 O O . ALA A 1 358 ? -22.734 -8.352 -14.914 1 95.44 358 ALA A O 1
ATOM 2706 N N . ARG A 1 359 ? -20.781 -7.594 -15.234 1 96.94 359 ARG A N 1
ATOM 2707 C CA . ARG A 1 359 ? -20.094 -8.883 -15.242 1 96.94 359 ARG A CA 1
ATOM 2708 C C . ARG A 1 359 ? -18.984 -8.922 -14.203 1 96.94 359 ARG A C 1
ATOM 2710 O O . ARG A 1 359 ? -18.203 -7.969 -14.094 1 96.94 359 ARG A O 1
ATOM 2717 N N . ALA A 1 360 ? -18.938 -9.953 -13.422 1 97.38 360 ALA A N 1
ATOM 2718 C CA . ALA A 1 360 ? -17.859 -10.156 -12.453 1 97.38 360 ALA A CA 1
ATOM 2719 C C . ALA A 1 360 ? -16.969 -11.328 -12.859 1 97.38 360 ALA A C 1
ATOM 2721 O O . ALA A 1 360 ? -17.453 -12.336 -13.359 1 97.38 360 ALA A O 1
ATOM 2722 N N . SER A 1 361 ? -15.758 -11.18 -12.719 1 97.88 361 SER A N 1
ATOM 2723 C CA . SER A 1 361 ? -14.781 -12.242 -12.945 1 97.88 361 SER A CA 1
ATOM 2724 C C . SER A 1 361 ? -13.766 -12.305 -11.812 1 97.88 361 SER A C 1
ATOM 2726 O O . SER A 1 361 ? -13.484 -11.297 -11.164 1 97.88 361 SER A O 1
ATOM 2728 N N . PHE A 1 362 ? -13.266 -13.461 -11.516 1 97.75 362 PHE A N 1
ATOM 2729 C CA . PHE A 1 362 ? -12.367 -13.742 -10.398 1 97.75 362 PHE A CA 1
ATOM 2730 C C . PHE A 1 362 ? -11.086 -14.398 -10.891 1 97.75 362 PHE A C 1
ATOM 2732 O O . PHE A 1 362 ? -11.094 -15.57 -11.281 1 97.75 362 PHE A O 1
ATOM 2739 N N . ASP A 1 363 ? -10.008 -13.664 -10.852 1 97.62 363 ASP A N 1
ATOM 2740 C CA . ASP A 1 363 ? -8.727 -14.07 -11.43 1 97.62 363 ASP A CA 1
ATOM 2741 C C . ASP A 1 363 ? -8.898 -14.5 -12.891 1 97.62 363 ASP A C 1
ATOM 2743 O O . ASP A 1 363 ? -8.312 -15.492 -13.32 1 97.62 363 ASP A O 1
ATOM 2747 N N . GLY A 1 364 ? -9.75 -13.75 -13.539 1 95 364 GLY A N 1
ATOM 2748 C CA . GLY A 1 364 ? -9.977 -14.031 -14.953 1 95 364 GLY A CA 1
ATOM 2749 C C . GLY A 1 364 ? -10.773 -15.297 -15.188 1 95 364 GLY A C 1
ATOM 2750 O O . GLY A 1 364 ? -10.898 -15.758 -16.328 1 95 364 GLY A O 1
ATOM 2751 N N . ARG A 1 365 ? -11.242 -15.773 -14.125 1 93.19 365 ARG A N 1
ATOM 2752 C CA . ARG A 1 365 ? -12.016 -17 -14.188 1 93.19 365 ARG A CA 1
ATOM 2753 C C . ARG A 1 365 ? -13.391 -16.812 -13.555 1 93.19 365 ARG A C 1
ATOM 2755 O O . ARG A 1 365 ? -13.703 -15.742 -13.047 1 93.19 365 ARG A O 1
ATOM 2762 N N . HIS A 1 366 ? -14.258 -17.828 -13.695 1 93.12 366 HIS A N 1
ATOM 2763 C CA . HIS A 1 366 ? -15.562 -17.906 -13.062 1 93.12 366 HIS A CA 1
ATOM 2764 C C . HIS A 1 366 ? -16.391 -16.656 -13.359 1 93.12 366 HIS A C 1
ATOM 2766 O O . HIS A 1 366 ? -16.922 -16.016 -12.438 1 93.12 366 HIS A O 1
ATOM 2772 N N . THR A 1 367 ? -16.406 -16.312 -14.578 1 94.69 367 THR A N 1
ATOM 2773 C CA . THR A 1 367 ? -17.156 -15.125 -14.984 1 94.69 367 THR A CA 1
ATOM 2774 C C . THR A 1 367 ? -18.656 -15.32 -14.758 1 94.69 367 THR A C 1
ATOM 2776 O O . THR A 1 367 ? -19.188 -16.391 -15.039 1 94.69 367 THR A O 1
ATOM 2779 N N . MET A 1 368 ? -19.297 -14.281 -14.258 1 94.94 368 MET A N 1
ATOM 2780 C CA . MET A 1 368 ? -20.734 -14.383 -14.008 1 94.94 368 MET A CA 1
ATOM 2781 C C . MET A 1 368 ? -21.422 -13.023 -14.188 1 94.94 368 MET A C 1
ATOM 2783 O O . MET A 1 368 ? -20.766 -11.984 -14.055 1 94.94 368 MET A O 1
ATOM 2787 N N . ARG A 1 369 ? -22.641 -13.117 -14.375 1 93.94 369 ARG A N 1
ATOM 2788 C CA . ARG A 1 369 ? -23.438 -11.906 -14.492 1 93.94 369 ARG A CA 1
ATOM 2789 C C . ARG A 1 369 ? -23.812 -11.359 -13.117 1 93.94 369 ARG A C 1
ATOM 2791 O O . ARG A 1 369 ? -24.172 -12.117 -12.219 1 93.94 369 ARG A O 1
ATOM 2798 N N . MET A 1 370 ? -23.625 -10.102 -12.969 1 93.62 370 MET A N 1
ATOM 2799 C CA . MET A 1 370 ? -24.109 -9.375 -11.797 1 93.62 370 MET A CA 1
ATOM 2800 C C . MET A 1 370 ? -25.406 -8.633 -12.102 1 93.62 370 MET A C 1
ATOM 2802 O O . MET A 1 370 ? -25.406 -7.684 -12.883 1 93.62 370 MET A O 1
ATOM 2806 N N . LEU A 1 371 ? -26.453 -9.016 -11.492 1 91.88 371 LEU A N 1
ATOM 2807 C CA . LEU A 1 371 ? -27.75 -8.398 -11.719 1 91.88 371 LEU A CA 1
ATOM 2808 C C . LEU A 1 371 ? -27.859 -7.078 -10.961 1 91.88 371 LEU A C 1
ATOM 2810 O O . LEU A 1 371 ? -27.094 -6.82 -10.031 1 91.88 371 LEU A O 1
ATOM 2814 N N . ARG A 1 372 ? -28.797 -6.285 -11.398 1 91.38 372 ARG A N 1
ATOM 2815 C CA . ARG A 1 372 ? -29.062 -5.047 -10.672 1 91.38 372 ARG A CA 1
ATOM 2816 C C . ARG A 1 372 ? -29.359 -5.324 -9.203 1 91.38 372 ARG A C 1
ATOM 2818 O O . ARG A 1 372 ? -30.016 -6.312 -8.875 1 91.38 372 ARG A O 1
ATOM 2825 N N . ASP A 1 373 ? -28.812 -4.422 -8.375 1 91.88 373 ASP A N 1
ATOM 2826 C CA . ASP A 1 373 ? -28.969 -4.48 -6.926 1 91.88 373 ASP A CA 1
ATOM 2827 C C . ASP A 1 373 ? -28.109 -5.594 -6.328 1 91.88 373 ASP A C 1
ATOM 2829 O O . ASP A 1 373 ? -28.359 -6.027 -5.199 1 91.88 373 ASP A O 1
ATOM 2833 N N . SER A 1 374 ? -27.203 -6.105 -7.109 1 94 374 SER A N 1
ATOM 2834 C CA . SER A 1 374 ? -26.203 -7.031 -6.586 1 94 374 SER A CA 1
ATOM 2835 C C . SER A 1 374 ? -25.062 -6.285 -5.918 1 94 374 SER A C 1
ATOM 2837 O O . SER A 1 374 ? -24.875 -5.09 -6.152 1 94 374 SER A O 1
ATOM 2839 N N . SER A 1 375 ? -24.375 -7.004 -5.039 1 96.25 375 SER A N 1
ATOM 2840 C CA . SER A 1 375 ? -23.172 -6.457 -4.418 1 96.25 375 SER A CA 1
ATOM 2841 C C . SER A 1 375 ? -22.094 -7.52 -4.281 1 96.25 375 SER A C 1
ATOM 2843 O O . SER A 1 375 ? -22.391 -8.711 -4.219 1 96.25 375 SER A O 1
ATOM 2845 N N . ILE A 1 376 ? -20.922 -7.113 -4.336 1 97.62 376 ILE A N 1
ATOM 2846 C CA . ILE A 1 376 ? -19.766 -7.965 -4.047 1 97.62 376 ILE A CA 1
ATOM 2847 C C . ILE A 1 376 ? -19.031 -7.438 -2.82 1 97.62 376 ILE A C 1
ATOM 2849 O O . ILE A 1 376 ? -18.719 -6.246 -2.74 1 97.62 376 ILE A O 1
ATOM 2853 N N . VAL A 1 377 ? -18.812 -8.266 -1.896 1 97.5 377 VAL A N 1
ATOM 2854 C CA . VAL A 1 377 ? -18.062 -7.945 -0.689 1 97.5 377 VAL A CA 1
ATOM 2855 C C . VAL A 1 377 ? -16.703 -8.656 -0.725 1 97.5 377 VAL A C 1
ATOM 2857 O O . VAL A 1 377 ? -16.641 -9.883 -0.807 1 97.5 377 VAL A O 1
ATOM 2860 N N . CYS A 1 378 ? -15.664 -7.902 -0.677 1 97.31 378 CYS A N 1
ATOM 2861 C CA . CYS A 1 378 ? -14.305 -8.438 -0.724 1 97.31 378 CYS A CA 1
ATOM 2862 C C . CYS A 1 378 ? -13.617 -8.297 0.628 1 97.31 378 CYS A C 1
ATOM 2864 O O . CYS A 1 378 ? -13.477 -7.184 1.146 1 97.31 378 CYS A O 1
ATOM 2866 N N . ARG A 1 379 ? -13.164 -9.43 1.123 1 95.56 379 ARG A N 1
ATOM 2867 C CA . ARG A 1 379 ? -12.406 -9.508 2.369 1 95.56 379 ARG A CA 1
ATOM 2868 C C . ARG A 1 379 ? -11.094 -10.25 2.166 1 95.56 379 ARG A C 1
ATOM 2870 O O . ARG A 1 379 ? -10.961 -11.047 1.233 1 95.56 379 ARG A O 1
ATOM 2877 N N . THR A 1 380 ? -10.188 -9.867 3.045 1 94.75 380 THR A N 1
ATOM 2878 C CA . THR A 1 380 ? -8.945 -10.641 2.98 1 94.75 380 THR A CA 1
ATOM 2879 C C . THR A 1 380 ? -9.188 -12.086 3.398 1 94.75 380 THR A C 1
ATOM 2881 O O . THR A 1 380 ? -9.836 -12.344 4.418 1 94.75 380 THR A O 1
ATOM 2884 N N . SER A 1 381 ? -8.734 -13.023 2.572 1 95.31 381 SER A N 1
ATOM 2885 C CA . SER A 1 381 ? -8.82 -14.438 2.941 1 95.31 381 SER A CA 1
ATOM 2886 C C . SER A 1 381 ? -8 -14.727 4.195 1 95.31 381 SER A C 1
ATOM 2888 O O . SER A 1 381 ? -6.992 -14.07 4.453 1 95.31 381 SER A O 1
ATOM 2890 N N . ARG A 1 382 ? -8.422 -15.719 4.945 1 92.5 382 ARG A N 1
ATOM 2891 C CA . ARG A 1 382 ? -7.703 -16.109 6.156 1 92.5 382 ARG A CA 1
ATOM 2892 C C . ARG A 1 382 ? -6.332 -16.688 5.82 1 92.5 382 ARG A C 1
ATOM 2894 O O . ARG A 1 382 ? -5.371 -16.484 6.566 1 92.5 382 ARG A O 1
ATOM 2901 N N . HIS A 1 383 ? -6.301 -17.359 4.727 1 94.38 383 HIS A N 1
ATOM 2902 C CA . HIS A 1 383 ? -5.051 -18.031 4.391 1 94.38 383 HIS A CA 1
ATOM 2903 C C . HIS A 1 383 ? -4.504 -17.531 3.055 1 94.38 383 HIS A C 1
ATOM 2905 O O . HIS A 1 383 ? -5.23 -17.5 2.057 1 94.38 383 HIS A O 1
ATOM 2911 N N . ALA A 1 384 ? -3.256 -17.203 3.158 1 96.38 384 ALA A N 1
ATOM 2912 C CA . ALA A 1 384 ? -2.535 -16.719 1.979 1 96.38 384 ALA A CA 1
ATOM 2913 C C . ALA A 1 384 ? -1.935 -17.891 1.199 1 96.38 384 ALA A C 1
ATOM 2915 O O . ALA A 1 384 ? -1.947 -19.031 1.668 1 96.38 384 ALA A O 1
ATOM 2916 N N . LEU A 1 385 ? -1.539 -17.609 -0.034 1 97.94 385 LEU A N 1
ATOM 2917 C CA . LEU A 1 385 ? -0.776 -18.594 -0.804 1 97.94 385 LEU A CA 1
ATOM 2918 C C . LEU A 1 385 ? 0.709 -18.5 -0.472 1 97.94 385 LEU A C 1
ATOM 2920 O O . LEU A 1 385 ? 1.355 -17.484 -0.754 1 97.94 385 LEU A O 1
ATOM 2924 N N . PRO A 1 386 ? 1.271 -19.547 0.102 1 97.62 386 PRO A N 1
ATOM 2925 C CA . PRO A 1 386 ? 2.705 -19.516 0.402 1 97.62 386 PRO A CA 1
ATOM 2926 C C . PRO A 1 386 ? 3.57 -19.766 -0.832 1 97.62 386 PRO A C 1
ATOM 2928 O O . PRO A 1 386 ? 3.555 -20.859 -1.396 1 97.62 386 PRO A O 1
ATOM 2931 N N . MET A 1 387 ? 4.34 -18.797 -1.19 1 97.81 387 MET A N 1
ATOM 2932 C CA . MET A 1 387 ? 5.223 -18.906 -2.35 1 97.81 387 MET A CA 1
ATOM 2933 C C . MET A 1 387 ? 6.68 -19.016 -1.918 1 97.81 387 MET A C 1
ATOM 2935 O O . MET A 1 387 ? 7.18 -18.141 -1.203 1 97.81 387 MET A O 1
ATOM 2939 N N . ILE A 1 388 ? 7.32 -20 -2.334 1 96.5 388 ILE A N 1
ATOM 2940 C CA . ILE A 1 388 ? 8.742 -20.172 -2.043 1 96.5 388 ILE A CA 1
ATOM 2941 C C . ILE A 1 388 ? 9.562 -19.234 -2.924 1 96.5 388 ILE A C 1
ATOM 2943 O O . ILE A 1 388 ? 9.328 -19.141 -4.129 1 96.5 388 ILE A O 1
ATOM 2947 N N . ASN A 1 389 ? 10.477 -18.594 -2.318 1 93.56 389 ASN A N 1
ATOM 2948 C CA . ASN A 1 389 ? 11.289 -17.594 -2.994 1 93.56 389 ASN A CA 1
ATOM 2949 C C . ASN A 1 389 ? 12.719 -18.062 -3.201 1 93.56 389 ASN A C 1
ATOM 2951 O O . ASN A 1 389 ? 13.195 -18.953 -2.486 1 93.56 389 ASN A O 1
ATOM 2955 N N . MET A 1 390 ? 13.367 -17.438 -4.18 1 90.06 390 MET A N 1
ATOM 2956 C CA . MET A 1 390 ? 14.789 -17.656 -4.398 1 90.06 390 MET A CA 1
ATOM 2957 C C . MET A 1 390 ? 15.625 -16.812 -3.443 1 90.06 390 MET A C 1
ATOM 2959 O O . MET A 1 390 ? 16.656 -17.281 -2.945 1 90.06 390 MET A O 1
ATOM 2963 N N . HIS A 1 391 ? 15.164 -15.617 -3.207 1 86.62 391 HIS A N 1
ATOM 2964 C CA . HIS A 1 391 ? 15.883 -14.648 -2.387 1 86.62 391 HIS A CA 1
ATOM 2965 C C . HIS A 1 391 ? 15.031 -14.172 -1.218 1 86.62 391 HIS A C 1
ATOM 2967 O O . HIS A 1 391 ? 13.812 -14.328 -1.23 1 86.62 391 HIS A O 1
ATOM 2973 N N . PRO A 1 392 ? 15.719 -13.617 -0.219 1 80.88 392 PRO A N 1
ATOM 2974 C CA . PRO A 1 392 ? 14.953 -13.062 0.904 1 80.88 392 PRO A CA 1
ATOM 2975 C C . PRO A 1 392 ? 14.203 -11.781 0.539 1 80.88 392 PRO A C 1
ATOM 2977 O O . PRO A 1 392 ? 14.469 -11.188 -0.512 1 80.88 392 PRO A O 1
ATOM 2980 N N . LEU A 1 393 ? 13.312 -11.422 1.365 1 73.44 393 LEU A N 1
ATOM 2981 C CA . LEU A 1 393 ? 12.531 -10.195 1.214 1 73.44 393 LEU A CA 1
ATOM 2982 C C . LEU A 1 393 ? 11.766 -10.195 -0.109 1 73.44 393 LEU A C 1
ATOM 2984 O O . LEU A 1 393 ? 11.172 -11.203 -0.485 1 73.44 393 LEU A O 1
ATOM 2988 N N . ASP A 1 394 ? 11.672 -9.039 -0.671 1 82.94 394 ASP A N 1
ATOM 2989 C CA . ASP A 1 394 ? 10.945 -8.922 -1.931 1 82.94 394 ASP A CA 1
ATOM 2990 C C . ASP A 1 394 ? 11.898 -8.852 -3.117 1 82.94 394 ASP A C 1
ATOM 2992 O O . ASP A 1 394 ? 11.578 -8.266 -4.152 1 82.94 394 ASP A O 1
ATOM 2996 N N . GLU A 1 395 ? 13.055 -9.477 -2.965 1 85.31 395 GLU A N 1
ATOM 2997 C CA . GLU A 1 395 ? 14.102 -9.336 -3.979 1 85.31 395 GLU A CA 1
ATOM 2998 C C . GLU A 1 395 ? 13.672 -9.961 -5.301 1 85.31 395 GLU A C 1
ATOM 3000 O O . GLU A 1 395 ? 13.945 -9.422 -6.371 1 85.31 395 GLU A O 1
ATOM 3005 N N . ASP A 1 396 ? 13 -11.148 -5.188 1 89.62 396 ASP A N 1
ATOM 3006 C CA . ASP A 1 396 ? 12.508 -11.781 -6.41 1 89.62 396 ASP A CA 1
ATOM 3007 C C . ASP A 1 396 ? 11.547 -10.859 -7.16 1 89.62 396 ASP A C 1
ATOM 3009 O O . ASP A 1 396 ? 11.578 -10.797 -8.391 1 89.62 396 ASP A O 1
ATOM 3013 N N . TRP A 1 397 ? 10.789 -10.172 -6.461 1 89.31 397 TRP A N 1
ATOM 3014 C CA . TRP A 1 397 ? 9.812 -9.266 -7.055 1 89.31 397 TRP A CA 1
ATOM 3015 C C . TRP A 1 397 ? 10.508 -8.07 -7.699 1 89.31 397 TRP A C 1
ATOM 3017 O O . TRP A 1 397 ? 10.148 -7.652 -8.797 1 89.31 397 TRP A O 1
ATOM 3027 N N . TYR A 1 398 ? 11.516 -7.562 -7.039 1 87.31 398 TYR A N 1
ATOM 3028 C CA . TYR A 1 398 ? 12.281 -6.453 -7.598 1 87.31 398 TYR A CA 1
ATOM 3029 C C . TYR A 1 398 ? 12.977 -6.863 -8.891 1 87.31 398 TYR A C 1
ATOM 3031 O O . TYR A 1 398 ? 13.008 -6.094 -9.852 1 87.31 398 TYR A O 1
ATOM 3039 N N . GLU A 1 399 ? 13.422 -8.008 -8.852 1 84.94 399 GLU A N 1
ATOM 3040 C CA . GLU A 1 399 ? 14.031 -8.531 -10.07 1 84.94 399 GLU A CA 1
ATOM 3041 C C . GLU A 1 399 ? 13 -8.656 -11.188 1 84.94 399 GLU A C 1
ATOM 3043 O O . GLU A 1 399 ? 13.32 -8.43 -12.359 1 84.94 399 GLU A O 1
ATOM 3048 N N . GLY A 1 400 ? 11.852 -9.055 -10.781 1 84.38 400 GLY A N 1
ATOM 3049 C CA . GLY A 1 400 ? 10.766 -9.102 -11.75 1 84.38 400 GLY A CA 1
ATOM 3050 C C . GLY A 1 400 ? 10.477 -7.762 -12.391 1 84.38 400 GLY A C 1
ATOM 3051 O O . GLY A 1 400 ? 10.234 -7.684 -13.594 1 84.38 400 GLY A O 1
ATOM 3052 N N . ILE A 1 401 ? 10.516 -6.762 -11.609 1 84.06 401 ILE A N 1
ATOM 3053 C CA . ILE A 1 401 ? 10.305 -5.41 -12.117 1 84.06 401 ILE A CA 1
ATOM 3054 C C . ILE A 1 401 ? 11.391 -5.062 -13.133 1 84.06 401 ILE A C 1
ATOM 3056 O O . ILE A 1 401 ? 11.094 -4.555 -14.211 1 84.06 401 ILE A O 1
ATOM 3060 N N . THR A 1 402 ? 12.602 -5.309 -12.781 1 79.31 402 THR A N 1
ATOM 3061 C CA . THR A 1 402 ? 13.75 -4.988 -13.625 1 79.31 402 THR A CA 1
ATOM 3062 C C . THR A 1 402 ? 13.633 -5.684 -14.977 1 79.31 402 THR A C 1
ATOM 3064 O O . THR A 1 402 ? 13.891 -5.078 -16.016 1 79.31 402 THR A O 1
ATOM 3067 N N . GLN A 1 403 ? 13.234 -6.867 -14.898 1 76.62 403 GLN A N 1
ATOM 3068 C CA . GLN A 1 403 ? 13.109 -7.656 -16.125 1 76.62 403 GLN A CA 1
ATOM 3069 C C . GLN A 1 403 ? 11.977 -7.133 -17 1 76.62 403 GLN A C 1
ATOM 3071 O O . GLN A 1 403 ? 12.109 -7.102 -18.219 1 76.62 403 GLN A O 1
ATOM 3076 N N . LYS A 1 404 ? 10.953 -6.766 -16.359 1 73.19 404 LYS A N 1
ATOM 3077 C CA . LYS A 1 404 ? 9.789 -6.312 -17.109 1 73.19 404 LYS A CA 1
ATOM 3078 C C . LYS A 1 404 ? 9.984 -4.891 -17.625 1 73.19 404 LYS A C 1
ATOM 3080 O O . LYS A 1 404 ? 9.562 -4.559 -18.734 1 73.19 404 LYS A O 1
ATOM 3085 N N . LEU A 1 405 ? 10.594 -4.027 -16.734 1 64 405 LEU A N 1
ATOM 3086 C CA . LEU A 1 405 ? 10.797 -2.635 -17.125 1 64 405 LEU A CA 1
ATOM 3087 C C . LEU A 1 405 ? 11.961 -2.502 -18.094 1 64 405 LEU A C 1
ATOM 3089 O O . LEU A 1 405 ? 11.992 -1.574 -18.906 1 64 405 LEU A O 1
ATOM 3093 N N . SER A 1 406 ? 13.164 -3.197 -17.844 1 56.5 406 SER A N 1
ATOM 3094 C CA . SER A 1 406 ? 14.273 -3.191 -18.781 1 56.5 406 SER A CA 1
ATOM 3095 C C . SER A 1 406 ? 13.812 -3.607 -20.188 1 56.5 406 SER A C 1
ATOM 3097 O O . SER A 1 406 ? 14.406 -3.201 -21.188 1 56.5 406 SER A O 1
ATOM 3099 N N . TRP A 1 407 ? 12.938 -4.531 -20.266 1 45.47 407 TRP A N 1
ATOM 3100 C CA . TRP A 1 407 ? 12.453 -4.992 -21.562 1 45.47 407 TRP A CA 1
ATOM 3101 C C . TRP A 1 407 ? 11.891 -3.834 -22.375 1 45.47 407 TRP A C 1
ATOM 3103 O O . TRP A 1 407 ? 12.109 -3.752 -23.594 1 45.47 407 TRP A O 1
ATOM 3113 N N . THR A 1 408 ? 11.312 -2.953 -21.656 1 45.44 408 THR A N 1
ATOM 3114 C CA . THR A 1 408 ? 10.758 -1.876 -22.453 1 45.44 408 THR A CA 1
ATOM 3115 C C . THR A 1 408 ? 11.867 -0.952 -22.969 1 45.44 408 THR A C 1
ATOM 3117 O O . THR A 1 408 ? 11.742 -0.342 -24.031 1 45.44 408 THR A O 1
ATOM 3120 N N . GLY A 1 409 ? 13.047 -0.917 -22.266 1 43.06 409 GLY A N 1
ATOM 3121 C CA . GLY A 1 409 ? 14.141 -0.079 -22.719 1 43.06 409 GLY A CA 1
ATOM 3122 C C . GLY A 1 409 ? 14.945 -0.712 -23.844 1 43.06 409 GLY A C 1
ATOM 3123 O O . GLY A 1 409 ? 15.398 -0.019 -24.75 1 43.06 409 GLY A O 1
ATOM 3124 N N . SER A 1 410 ? 15.375 -2.004 -23.828 1 41.84 410 SER A N 1
ATOM 3125 C CA . SER A 1 410 ? 16.188 -2.662 -24.844 1 41.84 410 SER A CA 1
ATOM 3126 C C . SER A 1 410 ? 15.438 -2.801 -26.156 1 41.84 410 SER A C 1
ATOM 3128 O O . SER A 1 410 ? 16.047 -3.006 -27.203 1 41.84 410 SER A O 1
ATOM 3130 N N . LEU A 1 411 ? 14.219 -3.01 -26.234 1 37 411 LEU A N 1
ATOM 3131 C CA . LEU A 1 411 ? 13.57 -3.078 -27.547 1 37 411 LEU A CA 1
ATOM 3132 C C . LEU A 1 411 ? 13.922 -1.855 -28.391 1 37 411 LEU A C 1
ATOM 3134 O O . LEU A 1 411 ? 13.898 -1.918 -29.625 1 37 411 LEU A O 1
ATOM 3138 N N . ARG A 1 412 ? 14.312 -0.844 -27.859 1 36.44 412 ARG A N 1
ATOM 3139 C CA . ARG A 1 412 ? 14.656 0.281 -28.719 1 36.44 412 ARG A CA 1
ATOM 3140 C C . ARG A 1 412 ? 16.078 0.153 -29.25 1 36.44 412 ARG A C 1
ATOM 3142 O O . ARG A 1 412 ? 16.438 0.773 -30.266 1 36.44 412 ARG A O 1
ATOM 3149 N N . HIS A 1 413 ? 16.984 -0.516 -28.594 1 36.78 413 HIS A N 1
ATOM 3150 C CA . HIS A 1 413 ? 18.344 -0.459 -29.141 1 36.78 413 HIS A CA 1
ATOM 3151 C C . HIS A 1 413 ? 18.562 -1.545 -30.188 1 36.78 413 HIS A C 1
ATOM 3153 O O . HIS A 1 413 ? 19.672 -1.693 -30.719 1 36.78 413 HIS A O 1
ATOM 3159 N N . GLY A 1 414 ? 17.719 -2.508 -30.469 1 33.22 414 GLY A N 1
ATOM 3160 C CA . GLY A 1 414 ? 18.047 -3.551 -31.438 1 33.22 414 GLY A CA 1
ATOM 3161 C C . GLY A 1 414 ? 18.078 -3.061 -32.875 1 33.22 414 GLY A C 1
ATOM 3162 O O . GLY A 1 414 ? 18.312 -3.844 -33.781 1 33.22 414 GLY A O 1
ATOM 3163 N N . THR A 1 415 ? 17.359 -2.172 -33.375 1 33.44 415 THR A N 1
ATOM 3164 C CA . THR A 1 415 ? 17.453 -2.23 -34.844 1 33.44 415 THR A CA 1
ATOM 3165 C C . THR A 1 415 ? 18.828 -1.79 -35.312 1 33.44 415 THR A C 1
ATOM 3167 O O . THR A 1 415 ? 19.203 -0.621 -35.188 1 33.44 415 THR A O 1
ATOM 3170 N N . PRO A 1 416 ? 19.828 -2.727 -35.344 1 31.75 416 PRO A N 1
ATOM 3171 C CA . PRO A 1 416 ? 21.047 -2.418 -36.094 1 31.75 416 PRO A CA 1
ATOM 3172 C C . PRO A 1 416 ? 20.75 -2.09 -37.562 1 31.75 416 PRO A C 1
ATOM 3174 O O . PRO A 1 416 ? 19.859 -2.707 -38.156 1 31.75 416 PRO A O 1
ATOM 3177 N N . TYR A 1 417 ? 20.844 -0.9 -38.094 1 28.83 417 TYR A N 1
ATOM 3178 C CA . TYR A 1 417 ? 20.828 -0.498 -39.5 1 28.83 417 TYR A CA 1
ATOM 3179 C C . TYR A 1 417 ? 21.781 -1.362 -40.312 1 28.83 417 TYR A C 1
ATOM 3181 O O . TYR A 1 417 ? 23 -1.305 -40.156 1 28.83 417 TYR A O 1
ATOM 3189 N N . LEU A 1 418 ? 21.453 -2.598 -40.75 1 29.48 418 LEU A N 1
ATOM 3190 C CA . LEU A 1 418 ? 22.125 -3.336 -41.812 1 29.48 418 LEU A CA 1
ATOM 3191 C C . LEU A 1 418 ? 22.172 -2.518 -43.094 1 29.48 418 LEU A C 1
ATOM 3193 O O . LEU A 1 418 ? 21.125 -2.24 -43.688 1 29.48 418 LEU A O 1
ATOM 3197 N N . GLY A 1 419 ? 23.047 -1.482 -43.312 1 28.17 419 GLY A N 1
ATOM 3198 C CA . GLY A 1 419 ? 23.453 -0.855 -44.562 1 28.17 419 GLY A CA 1
ATOM 3199 C C . GLY A 1 419 ? 23.797 -1.856 -45.656 1 28.17 419 GLY A C 1
ATOM 3200 O O . GLY A 1 419 ? 24.656 -2.73 -45.438 1 28.17 419 GLY A O 1
ATOM 3201 N N . SER A 1 420 ? 22.891 -2.268 -46.562 1 26.92 420 SER A N 1
ATOM 3202 C CA . SER A 1 420 ? 23 -2.979 -47.844 1 26.92 420 SER A CA 1
ATOM 3203 C C . SER A 1 420 ? 24 -2.303 -48.75 1 26.92 420 SER A C 1
ATOM 3205 O O . SER A 1 420 ? 23.781 -1.177 -49.219 1 26.92 420 SER A O 1
ATOM 3207 N N . GLY A 1 421 ? 25.359 -2.363 -48.688 1 28.77 421 GLY A N 1
ATOM 3208 C CA . GLY A 1 421 ? 26.422 -2.113 -49.625 1 28.77 421 GLY A CA 1
ATOM 3209 C C . GLY A 1 421 ? 26.266 -2.891 -50.938 1 28.77 421 GLY A C 1
ATOM 3210 O O . GLY A 1 421 ? 26.969 -3.883 -51.156 1 28.77 421 GLY A O 1
ATOM 3211 N N . GLY A 1 422 ? 25.125 -2.98 -51.688 1 24.14 422 GLY A N 1
ATOM 3212 C CA . GLY A 1 422 ? 25.031 -3.658 -52.969 1 24.14 422 GLY A CA 1
ATOM 3213 C C . GLY A 1 422 ? 25.891 -3.012 -54.031 1 24.14 422 GLY A C 1
ATOM 3214 O O . GLY A 1 422 ? 26.234 -3.66 -55.031 1 24.14 422 GLY A O 1
ATOM 3215 N N . GLY A 1 423 ? 25.891 -1.762 -54.5 1 24.12 423 GLY A N 1
ATOM 3216 C CA . GLY A 1 423 ? 26.047 -1.622 -55.938 1 24.12 423 GLY A CA 1
ATOM 3217 C C . GLY A 1 423 ? 27.438 -1.956 -56.438 1 24.12 423 GLY A C 1
ATOM 3218 O O . GLY A 1 423 ? 28.438 -1.45 -55.906 1 24.12 423 GLY A O 1
ATOM 3219 N N . GLN A 1 424 ? 27.656 -3.172 -56.906 1 20.48 424 GLN A N 1
ATOM 3220 C CA . GLN A 1 424 ? 28.688 -3.709 -57.781 1 20.48 424 GLN A CA 1
ATOM 3221 C C . GLN A 1 424 ? 28.922 -2.797 -58.969 1 20.48 424 GLN A C 1
ATOM 3223 O O . GLN A 1 424 ? 27.969 -2.223 -59.531 1 20.48 424 GLN A O 1
ATOM 3228 N N . ARG A 1 425 ? 30.219 -2.787 -59.375 1 18.8 425 ARG A N 1
ATOM 3229 C CA . ARG A 1 425 ? 30.766 -2.865 -60.719 1 18.8 425 ARG A CA 1
ATOM 3230 C C . ARG A 1 425 ? 30.484 -4.23 -61.344 1 18.8 425 ARG A C 1
ATOM 3232 O O . ARG A 1 425 ? 30.578 -5.254 -60.656 1 18.8 425 ARG A O 1
ATOM 3239 N N . MET B 1 1 ? 44.531 36.594 14.312 1 16.44 1 MET B N 1
ATOM 3240 C CA . MET B 1 1 ? 44.375 37.562 13.211 1 16.44 1 MET B CA 1
ATOM 3241 C C . MET B 1 1 ? 42.938 37.75 12.836 1 16.44 1 MET B C 1
ATOM 3243 O O . MET B 1 1 ? 42.375 38.844 12.938 1 16.44 1 MET B O 1
ATOM 3247 N N . LEU B 1 2 ? 42.281 37.219 11.617 1 18.11 2 LEU B N 1
ATOM 3248 C CA . LEU B 1 2 ? 41.594 37.969 10.57 1 18.11 2 LEU B CA 1
ATOM 3249 C C . LEU B 1 2 ? 40.125 38.125 10.867 1 18.11 2 LEU B C 1
ATOM 3251 O O . LEU B 1 2 ? 39.438 37.125 11.18 1 18.11 2 LEU B O 1
ATOM 3255 N N . PRO B 1 3 ? 39.5 39.312 11.078 1 18.19 3 PRO B N 1
ATOM 3256 C CA . PRO B 1 3 ? 38.219 40 11.289 1 18.19 3 PRO B CA 1
ATOM 3257 C C . PRO B 1 3 ? 37.312 39.938 10.062 1 18.19 3 PRO B C 1
ATOM 3259 O O . PRO B 1 3 ? 36.312 40.688 9.992 1 18.19 3 PRO B O 1
ATOM 3262 N N . ARG B 1 4 ? 37.281 38.906 9.281 1 18.58 4 ARG B N 1
ATOM 3263 C CA . ARG B 1 4 ? 36.688 39.062 7.949 1 18.58 4 ARG B CA 1
ATOM 3264 C C . ARG B 1 4 ? 35.25 39.562 8.023 1 18.58 4 ARG B C 1
ATOM 3266 O O . ARG B 1 4 ? 34.438 38.969 8.742 1 18.58 4 ARG B O 1
ATOM 3273 N N . GLN B 1 5 ? 34.781 40.781 7.484 1 15.7 5 GLN B N 1
ATOM 3274 C CA . GLN B 1 5 ? 33.812 41.844 7.285 1 15.7 5 GLN B CA 1
ATOM 3275 C C . GLN B 1 5 ? 32.719 41.406 6.312 1 15.7 5 GLN B C 1
ATOM 3277 O O . GLN B 1 5 ? 32.938 41.438 5.098 1 15.7 5 GLN B O 1
ATOM 3282 N N . ALA B 1 6 ? 32.156 40.219 6.371 1 20.7 6 ALA B N 1
ATOM 3283 C CA . ALA B 1 6 ? 31.25 39.781 5.309 1 20.7 6 ALA B CA 1
ATOM 3284 C C . ALA B 1 6 ? 30.094 40.75 5.109 1 20.7 6 ALA B C 1
ATOM 3286 O O . ALA B 1 6 ? 29.25 40.906 6 1 20.7 6 ALA B O 1
ATOM 3287 N N . SER B 1 7 ? 30.172 41.938 4.258 1 15.75 7 SER B N 1
ATOM 3288 C CA . SER B 1 7 ? 29.469 43.156 3.848 1 15.75 7 SER B CA 1
ATOM 3289 C C . SER B 1 7 ? 28.109 42.844 3.242 1 15.75 7 SER B C 1
ATOM 3291 O O . SER B 1 7 ? 27.844 41.688 2.873 1 15.75 7 SER B O 1
ATOM 3293 N N . SER B 1 8 ? 27.188 43.938 2.691 1 17.09 8 SER B N 1
ATOM 3294 C CA . SER B 1 8 ? 26 44.781 2.617 1 17.09 8 SER B CA 1
ATOM 3295 C C . SER B 1 8 ? 25.266 44.594 1.292 1 17.09 8 SER B C 1
ATOM 3297 O O . SER B 1 8 ? 24.312 45.344 0.998 1 17.09 8 SER B O 1
ATOM 3299 N N . TRP B 1 9 ? 25.438 43.594 0.371 1 17.16 9 TRP B N 1
ATOM 3300 C CA . TRP B 1 9 ? 25.047 43.906 -1.001 1 17.16 9 TRP B CA 1
ATOM 3301 C C . TRP B 1 9 ? 23.531 44.031 -1.127 1 17.16 9 TRP B C 1
ATOM 3303 O O . TRP B 1 9 ? 22.812 43.062 -0.911 1 17.16 9 TRP B O 1
ATOM 3313 N N . ALA B 1 10 ? 22.719 45.219 -0.919 1 17.2 10 ALA B N 1
ATOM 3314 C CA . ALA B 1 10 ? 21.391 45.844 -1.014 1 17.2 10 ALA B CA 1
ATOM 3315 C C . ALA B 1 10 ? 20.953 45.938 -2.467 1 17.2 10 ALA B C 1
ATOM 3317 O O . ALA B 1 10 ? 19.875 46.5 -2.752 1 17.2 10 ALA B O 1
ATOM 3318 N N . LEU B 1 11 ? 21.734 45.562 -3.508 1 16.22 11 LEU B N 1
ATOM 3319 C CA . LEU B 1 11 ? 21.5 46.312 -4.738 1 16.22 11 LEU B CA 1
ATOM 3320 C C . LEU B 1 11 ? 20.031 46.219 -5.164 1 16.22 11 LEU B C 1
ATOM 3322 O O . LEU B 1 11 ? 19.375 45.219 -4.879 1 16.22 11 LEU B O 1
ATOM 3326 N N . ALA B 1 12 ? 19.484 47.25 -6.016 1 15.71 12 ALA B N 1
ATOM 3327 C CA . ALA B 1 12 ? 18.531 48.219 -6.574 1 15.71 12 ALA B CA 1
ATOM 3328 C C . ALA B 1 12 ? 17.719 47.594 -7.703 1 15.71 12 ALA B C 1
ATOM 3330 O O . ALA B 1 12 ? 16.859 48.25 -8.297 1 15.71 12 ALA B O 1
ATOM 3331 N N . LEU B 1 13 ? 17.594 46.281 -7.918 1 15.7 13 LEU B N 1
ATOM 3332 C CA . LEU B 1 13 ? 17.234 46.062 -9.312 1 15.7 13 LEU B CA 1
ATOM 3333 C C . LEU B 1 13 ? 15.844 46.594 -9.617 1 15.7 13 LEU B C 1
ATOM 3335 O O . LEU B 1 13 ? 14.867 46.156 -9 1 15.7 13 LEU B O 1
ATOM 3339 N N . ARG B 1 14 ? 15.672 47.812 -10.117 1 14.77 14 ARG B N 1
ATOM 3340 C CA . ARG B 1 14 ? 14.625 48.719 -10.57 1 14.77 14 ARG B CA 1
ATOM 3341 C C . ARG B 1 14 ? 13.859 48.125 -11.75 1 14.77 14 ARG B C 1
ATOM 3343 O O . ARG B 1 14 ? 12.906 48.75 -12.242 1 14.77 14 ARG B O 1
ATOM 3350 N N . LYS B 1 15 ? 14.312 47.062 -12.391 1 16.52 15 LYS B N 1
ATOM 3351 C CA . LYS B 1 15 ? 14.008 47.188 -13.812 1 16.52 15 LYS B CA 1
ATOM 3352 C C . LYS B 1 15 ? 12.523 47.469 -14.031 1 16.52 15 LYS B C 1
ATOM 3354 O O . LYS B 1 15 ? 11.672 46.75 -13.516 1 16.52 15 LYS B O 1
ATOM 3359 N N . HIS B 1 16 ? 12.086 48.75 -14.289 1 15.62 16 HIS B N 1
ATOM 3360 C CA . HIS B 1 16 ? 10.898 49.5 -14.648 1 15.62 16 HIS B CA 1
ATOM 3361 C C . HIS B 1 16 ? 10.219 48.938 -15.875 1 15.62 16 HIS B C 1
ATOM 3363 O O . HIS B 1 16 ? 9.266 49.531 -16.391 1 15.62 16 HIS B O 1
ATOM 3369 N N . ALA B 1 17 ? 10.297 47.625 -16.094 1 16.02 17 ALA B N 1
ATOM 3370 C CA . ALA B 1 17 ? 9.922 47.375 -17.484 1 16.02 17 ALA B CA 1
ATOM 3371 C C . ALA B 1 17 ? 8.57 48 -17.812 1 16.02 17 ALA B C 1
ATOM 3373 O O . ALA B 1 17 ? 7.574 47.75 -17.141 1 16.02 17 ALA B O 1
ATOM 3374 N N . ARG B 1 18 ? 8.672 49.125 -18.438 1 15.45 18 ARG B N 1
ATOM 3375 C CA . ARG B 1 18 ? 7.742 50.094 -18.953 1 15.45 18 ARG B CA 1
ATOM 3376 C C . ARG B 1 18 ? 6.785 49.5 -19.969 1 15.45 18 ARG B C 1
ATOM 3378 O O . ARG B 1 18 ? 5.965 50.188 -20.578 1 15.45 18 ARG B O 1
ATOM 3385 N N . LEU B 1 19 ? 6.734 48.156 -20.109 1 15.91 19 LEU B N 1
ATOM 3386 C CA . LEU B 1 19 ? 6.273 47.875 -21.469 1 15.91 19 LEU B CA 1
ATOM 3387 C C . LEU B 1 19 ? 4.988 48.656 -21.766 1 15.91 19 LEU B C 1
ATOM 3389 O O . LEU B 1 19 ? 4.035 48.594 -20.969 1 15.91 19 LEU B O 1
ATOM 3393 N N . SER B 1 20 ? 5.199 49.531 -22.609 1 15.03 20 SER B N 1
ATOM 3394 C CA . SER B 1 20 ? 4.508 50.625 -23.281 1 15.03 20 SER B CA 1
ATOM 3395 C C . SER B 1 20 ? 3.135 50.188 -23.781 1 15.03 20 SER B C 1
ATOM 3397 O O . SER B 1 20 ? 2.814 49 -23.766 1 15.03 20 SER B O 1
ATOM 3399 N N . SER B 1 21 ? 2.668 50.875 -24.844 1 15.05 21 SER B N 1
ATOM 3400 C CA . SER B 1 21 ? 1.586 51.781 -25.266 1 15.05 21 SER B CA 1
ATOM 3401 C C . SER B 1 21 ? 0.58 51.031 -26.141 1 15.05 21 SER B C 1
ATOM 3403 O O . SER B 1 21 ? -0.479 51.562 -26.469 1 15.05 21 SER B O 1
ATOM 3405 N N . LEU B 1 22 ? 0.771 49.75 -26.547 1 15.84 22 LEU B N 1
ATOM 3406 C CA . LEU B 1 22 ? 0.382 49.719 -27.953 1 15.84 22 LEU B CA 1
ATOM 3407 C C . LEU B 1 22 ? -1.07 50.156 -28.125 1 15.84 22 LEU B C 1
ATOM 3409 O O . LEU B 1 22 ? -1.913 49.875 -27.281 1 15.84 22 LEU B O 1
ATOM 3413 N N . PRO B 1 23 ? -1.233 50.906 -29.172 1 15.75 23 PRO B N 1
ATOM 3414 C CA . PRO B 1 23 ? -2.24 51.875 -29.641 1 15.75 23 PRO B CA 1
ATOM 3415 C C . PRO B 1 23 ? -3.594 51.219 -29.906 1 15.75 23 PRO B C 1
ATOM 3417 O O . PRO B 1 23 ? -3.668 50 -30.109 1 15.75 23 PRO B O 1
ATOM 3420 N N . ALA B 1 24 ? -4.633 51.906 -29.516 1 17.48 24 ALA B N 1
ATOM 3421 C CA . ALA B 1 24 ? -6.09 51.812 -29.469 1 17.48 24 ALA B CA 1
ATOM 3422 C C . ALA B 1 24 ? -6.684 51.594 -30.844 1 17.48 24 ALA B C 1
ATOM 3424 O O . ALA B 1 24 ? -6.742 52.5 -31.656 1 17.48 24 ALA B O 1
ATOM 3425 N N . ILE B 1 25 ? -6.086 50.594 -31.562 1 15.2 25 ILE B N 1
ATOM 3426 C CA . ILE B 1 25 ? -6.418 50.688 -32.969 1 15.2 25 ILE B CA 1
ATOM 3427 C C . ILE B 1 25 ? -7.926 50.875 -33.156 1 15.2 25 ILE B C 1
ATOM 3429 O O . ILE B 1 25 ? -8.711 50.156 -32.5 1 15.2 25 ILE B O 1
ATOM 3433 N N . SER B 1 26 ? -8.211 51.938 -33.812 1 15.55 26 SER B N 1
ATOM 3434 C CA . SER B 1 26 ? -9.398 52.719 -34.125 1 15.55 26 SER B CA 1
ATOM 3435 C C . SER B 1 26 ? -10.352 51.938 -35 1 15.55 26 SER B C 1
ATOM 3437 O O . SER B 1 26 ? -11.391 52.438 -35.438 1 15.55 26 SER B O 1
ATOM 3439 N N . GLY B 1 27 ? -10.109 50.719 -35.25 1 15.22 27 GLY B N 1
ATOM 3440 C CA . GLY B 1 27 ? -10.641 50.438 -36.594 1 15.22 27 GLY B CA 1
ATOM 3441 C C . GLY B 1 27 ? -12.102 50.844 -36.719 1 15.22 27 GLY B C 1
ATOM 3442 O O . GLY B 1 27 ? -12.859 50.781 -35.75 1 15.22 27 GLY B O 1
ATOM 3443 N N . GLN B 1 28 ? -12.438 51.406 -37.906 1 15.16 28 GLN B N 1
ATOM 3444 C CA . GLN B 1 28 ? -13.406 52.188 -38.656 1 15.16 28 GLN B CA 1
ATOM 3445 C C . GLN B 1 28 ? -14.758 51.5 -38.719 1 15.16 28 GLN B C 1
ATOM 3447 O O . GLN B 1 28 ? -14.852 50.281 -38.469 1 15.16 28 GLN B O 1
ATOM 3452 N N . THR B 1 29 ? -15.609 52.031 -39.688 1 15.25 29 THR B N 1
ATOM 3453 C CA . THR B 1 29 ? -16.891 52.719 -39.875 1 15.25 29 THR B CA 1
ATOM 3454 C C . THR B 1 29 ? -18 51.719 -40.188 1 15.25 29 THR B C 1
ATOM 3456 O O . THR B 1 29 ? -19.031 51.688 -39.5 1 15.25 29 THR B O 1
ATOM 3459 N N . GLY B 1 30 ? -18.266 51.5 -41.594 1 14.58 30 GLY B N 1
ATOM 3460 C CA . GLY B 1 30 ? -19.453 52.031 -42.25 1 14.58 30 GLY B CA 1
ATOM 3461 C C . GLY B 1 30 ? -20.609 51.062 -42.25 1 14.58 30 GLY B C 1
ATOM 3462 O O . GLY B 1 30 ? -21.703 51.344 -41.75 1 14.58 30 GLY B O 1
ATOM 3463 N N . GLY B 1 31 ? -20.688 50.25 -43.438 1 15.6 31 GLY B N 1
ATOM 3464 C CA . GLY B 1 31 ? -21.781 50.344 -44.406 1 15.6 31 GLY B CA 1
ATOM 3465 C C . GLY B 1 31 ? -22.984 49.5 -44.031 1 15.6 31 GLY B C 1
ATOM 3466 O O . GLY B 1 31 ? -22.906 48.656 -43.125 1 15.6 31 GLY B O 1
ATOM 3467 N N . SER B 1 32 ? -24.078 49.656 -44.906 1 15.87 32 SER B N 1
ATOM 3468 C CA . SER B 1 32 ? -25.531 49.781 -44.844 1 15.87 32 SER B CA 1
ATOM 3469 C C . SER B 1 32 ? -26.188 48.406 -44.781 1 15.87 32 SER B C 1
ATOM 3471 O O . SER B 1 32 ? -27.234 48.25 -44.125 1 15.87 32 SER B O 1
ATOM 3473 N N . VAL B 1 33 ? -25.656 47.438 -45.656 1 16.12 33 VAL B N 1
ATOM 3474 C CA . VAL B 1 33 ? -26.672 47 -46.594 1 16.12 33 VAL B CA 1
ATOM 3475 C C . VAL B 1 33 ? -27.75 46.219 -45.875 1 16.12 33 VAL B C 1
ATOM 3477 O O . VAL B 1 33 ? -27.531 45.688 -44.781 1 16.12 33 VAL B O 1
ATOM 3480 N N . ASN B 1 34 ? -28.625 45.719 -46.75 1 16.06 34 ASN B N 1
ATOM 3481 C CA . ASN B 1 34 ? -30.078 45.656 -46.875 1 16.06 34 ASN B CA 1
ATOM 3482 C C . ASN B 1 34 ? -30.641 44.406 -46.219 1 16.06 34 ASN B C 1
ATOM 3484 O O . ASN B 1 34 ? -31.609 44.469 -45.469 1 16.06 34 ASN B O 1
ATOM 3488 N N . GLY B 1 35 ? -30.125 43.281 -46.781 1 15.76 35 GLY B N 1
ATOM 3489 C CA . GLY B 1 35 ? -31.25 42.562 -47.375 1 15.76 35 GLY B CA 1
ATOM 3490 C C . GLY B 1 35 ? -32.156 41.906 -46.344 1 15.76 35 GLY B C 1
ATOM 3491 O O . GLY B 1 35 ? -32.812 42.562 -45.562 1 15.76 35 GLY B O 1
ATOM 3492 N N . ASP B 1 36 ? -32.125 40.625 -46.594 1 16.98 36 ASP B N 1
ATOM 3493 C CA . ASP B 1 36 ? -33.219 39.719 -46.969 1 16.98 36 ASP B CA 1
ATOM 3494 C C . ASP B 1 36 ? -33.938 39.156 -45.75 1 16.98 36 ASP B C 1
ATOM 3496 O O . ASP B 1 36 ? -33.375 39.188 -44.625 1 16.98 36 ASP B O 1
ATOM 3500 N N . GLY B 1 37 ? -34.844 38.406 -46.125 1 17.94 37 GLY B N 1
ATOM 3501 C CA . GLY B 1 37 ? -36.188 37.938 -45.719 1 17.94 37 GLY B CA 1
ATOM 3502 C C . GLY B 1 37 ? -36.156 36.969 -44.562 1 17.94 37 GLY B C 1
ATOM 3503 O O . GLY B 1 37 ? -35.531 35.906 -44.625 1 17.94 37 GLY B O 1
ATOM 3504 N N . GLY B 1 38 ? -35.938 37.469 -43.469 1 20.31 38 GLY B N 1
ATOM 3505 C CA . GLY B 1 38 ? -35.75 36.625 -42.312 1 20.31 38 GLY B CA 1
ATOM 3506 C C . GLY B 1 38 ? -36.844 35.594 -42.156 1 20.31 38 GLY B C 1
ATOM 3507 O O . GLY B 1 38 ? -38.031 35.875 -42.312 1 20.31 38 GLY B O 1
ATOM 3508 N N . PRO B 1 39 ? -36.562 34.438 -42.75 1 20.3 39 PRO B N 1
ATOM 3509 C CA . PRO B 1 39 ? -37.656 33.469 -42.75 1 20.3 39 PRO B CA 1
ATOM 3510 C C . PRO B 1 39 ? -38.406 33.438 -41.406 1 20.3 39 PRO B C 1
ATOM 3512 O O . PRO B 1 39 ? -37.906 33.875 -40.375 1 20.3 39 PRO B O 1
ATOM 3515 N N . PRO B 1 40 ? -39.719 33.156 -41.562 1 19.59 40 PRO B N 1
ATOM 3516 C CA . PRO B 1 40 ? -40.812 33.281 -40.562 1 19.59 40 PRO B CA 1
ATOM 3517 C C . PRO B 1 40 ? -40.5 32.625 -39.25 1 19.59 40 PRO B C 1
ATOM 3519 O O . PRO B 1 40 ? -39.656 31.703 -39.188 1 19.59 40 PRO B O 1
ATOM 3522 N N . THR B 1 41 ? -40.75 33.312 -38.25 1 19.95 41 THR B N 1
ATOM 3523 C CA . THR B 1 41 ? -40.625 33 -36.812 1 19.95 41 THR B CA 1
ATOM 3524 C C . THR B 1 41 ? -41.344 31.703 -36.469 1 19.95 41 THR B C 1
ATOM 3526 O O . THR B 1 41 ? -42.531 31.578 -36.688 1 19.95 41 THR B O 1
ATOM 3529 N N . PRO B 1 42 ? -40.75 30.531 -36.812 1 19.48 42 PRO B N 1
ATOM 3530 C CA . PRO B 1 42 ? -41.625 29.406 -36.531 1 19.48 42 PRO B CA 1
ATOM 3531 C C . PRO B 1 42 ? -42.312 29.531 -35.156 1 19.48 42 PRO B C 1
ATOM 3533 O O . PRO B 1 42 ? -41.781 30.188 -34.281 1 19.48 42 PRO B O 1
ATOM 3536 N N . GLN B 1 43 ? -43.594 29.406 -35.156 1 19.42 43 GLN B N 1
ATOM 3537 C CA . GLN B 1 43 ? -44.531 29.516 -34.031 1 19.42 43 GLN B CA 1
ATOM 3538 C C . GLN B 1 43 ? -44.062 28.734 -32.812 1 19.42 43 GLN B C 1
ATOM 3540 O O . GLN B 1 43 ? -43.438 27.688 -32.969 1 19.42 43 GLN B O 1
ATOM 3545 N N . PRO B 1 44 ? -44.062 29.422 -31.641 1 20.38 44 PRO B N 1
ATOM 3546 C CA . PRO B 1 44 ? -43.594 28.859 -30.375 1 20.38 44 PRO B CA 1
ATOM 3547 C C . PRO B 1 44 ? -44.312 27.562 -30.016 1 20.38 44 PRO B C 1
ATOM 3549 O O . PRO B 1 44 ? -45.562 27.531 -29.922 1 20.38 44 PRO B O 1
ATOM 3552 N N . GLY B 1 45 ? -44.219 26.453 -30.734 1 19.92 45 GLY B N 1
ATOM 3553 C CA . GLY B 1 45 ? -45 25.281 -30.375 1 19.92 45 GLY B CA 1
ATOM 3554 C C . GLY B 1 45 ? -45.125 25.109 -28.875 1 19.92 45 GLY B C 1
ATOM 3555 O O . GLY B 1 45 ? -44.375 25.688 -28.109 1 19.92 45 GLY B O 1
ATOM 3556 N N . GLN B 1 46 ? -46.406 24.578 -28.391 1 20.14 46 GLN B N 1
ATOM 3557 C CA . GLN B 1 46 ? -47.031 24.297 -27.109 1 20.14 46 GLN B CA 1
ATOM 3558 C C . GLN B 1 46 ? -46.062 23.578 -26.172 1 20.14 46 GLN B C 1
ATOM 3560 O O . GLN B 1 46 ? -45.531 22.516 -26.516 1 20.14 46 GLN B O 1
ATOM 3565 N N . GLN B 1 47 ? -45.375 24.297 -25.359 1 19.14 47 GLN B N 1
ATOM 3566 C CA . GLN B 1 47 ? -44.562 23.766 -24.266 1 19.14 47 GLN B CA 1
ATOM 3567 C C . GLN B 1 47 ? -45.344 22.797 -23.406 1 19.14 47 GLN B C 1
ATOM 3569 O O . GLN B 1 47 ? -46.188 23.219 -22.594 1 19.14 47 GLN B O 1
ATOM 3574 N N . ARG B 1 48 ? -46 21.719 -23.875 1 21.12 48 ARG B N 1
ATOM 3575 C CA . ARG B 1 48 ? -46.688 20.828 -22.938 1 21.12 48 ARG B CA 1
ATOM 3576 C C . ARG B 1 48 ? -45.875 20.672 -21.641 1 21.12 48 ARG B C 1
ATOM 3578 O O . ARG B 1 48 ? -44.688 20.422 -21.672 1 21.12 48 ARG B O 1
ATOM 3585 N N . GLN B 1 49 ? -46.438 21.25 -20.578 1 20.28 49 GLN B N 1
ATOM 3586 C CA . GLN B 1 49 ? -46.031 21.094 -19.188 1 20.28 49 GLN B CA 1
ATOM 3587 C C . GLN B 1 49 ? -45.875 19.609 -18.828 1 20.28 49 GLN B C 1
ATOM 3589 O O . GLN B 1 49 ? -46.875 18.859 -18.859 1 20.28 49 GLN B O 1
ATOM 3594 N N . TRP B 1 50 ? -45 18.875 -19.312 1 19.61 50 TRP B N 1
ATOM 3595 C CA . TRP B 1 50 ? -44.844 17.531 -18.75 1 19.61 50 TRP B CA 1
ATOM 3596 C C . TRP B 1 50 ? -44.875 17.578 -17.219 1 19.61 50 TRP B C 1
ATOM 3598 O O . TRP B 1 50 ? -44 18.203 -16.594 1 19.61 50 TRP B O 1
ATOM 3608 N N . ARG B 1 51 ? -45.969 17.734 -16.547 1 24.28 51 ARG B N 1
ATOM 3609 C CA . ARG B 1 51 ? -46.188 17.5 -15.125 1 24.28 51 ARG B CA 1
ATOM 3610 C C . ARG B 1 51 ? -45.375 16.312 -14.633 1 24.28 51 ARG B C 1
ATOM 3612 O O . ARG B 1 51 ? -45.375 15.242 -15.242 1 24.28 51 ARG B O 1
ATOM 3619 N N . GLN B 1 52 ? -44.438 16.641 -13.688 1 23.11 52 GLN B N 1
ATOM 3620 C CA . GLN B 1 52 ? -43.531 15.844 -12.883 1 23.11 52 GLN B CA 1
ATOM 3621 C C . GLN B 1 52 ? -44.25 14.711 -12.164 1 23.11 52 GLN B C 1
ATOM 3623 O O . GLN B 1 52 ? -44.781 14.906 -11.07 1 23.11 52 GLN B O 1
ATOM 3628 N N . GLN B 1 53 ? -45.281 14.141 -12.672 1 26.05 53 GLN B N 1
ATOM 3629 C CA . GLN B 1 53 ? -45.969 13.18 -11.797 1 26.05 53 GLN B CA 1
ATOM 3630 C C . GLN B 1 53 ? -44.938 12.352 -11.016 1 26.05 53 GLN B C 1
ATOM 3632 O O . GLN B 1 53 ? -45.25 11.789 -9.969 1 26.05 53 GLN B O 1
ATOM 3637 N N . GLY B 1 54 ? -44 11.766 -11.695 1 26.12 54 GLY B N 1
ATOM 3638 C CA . GLY B 1 54 ? -43.375 10.523 -11.289 1 26.12 54 GLY B CA 1
ATOM 3639 C C . GLY B 1 54 ? -42.531 10.672 -10.039 1 26.12 54 GLY B C 1
ATOM 3640 O O . GLY B 1 54 ? -41.375 11.164 -10.109 1 26.12 54 GLY B O 1
ATOM 3641 N N . GLN B 1 55 ? -42.906 11.227 -9 1 28.66 55 GLN B N 1
ATOM 3642 C CA . GLN B 1 55 ? -42.156 11.367 -7.75 1 28.66 55 GLN B CA 1
ATOM 3643 C C . GLN B 1 55 ? -41.5 10.055 -7.336 1 28.66 55 GLN B C 1
ATOM 3645 O O . GLN B 1 55 ? -42.125 9.258 -6.609 1 28.66 55 GLN B O 1
ATOM 3650 N N . ALA B 1 56 ? -41.25 9.133 -8.148 1 32.09 56 ALA B N 1
ATOM 3651 C CA . ALA B 1 56 ? -40.75 7.867 -7.633 1 32.09 56 ALA B CA 1
ATOM 3652 C C . ALA B 1 56 ? -39.75 8.094 -6.484 1 32.09 56 ALA B C 1
ATOM 3654 O O . ALA B 1 56 ? -38.938 9.023 -6.531 1 32.09 56 ALA B O 1
ATOM 3655 N N . GLY B 1 57 ? -39.969 7.641 -5.281 1 34.62 57 GLY B N 1
ATOM 3656 C CA . GLY B 1 57 ? -39.188 7.668 -4.055 1 34.62 57 GLY B CA 1
ATOM 3657 C C . GLY B 1 57 ? -37.719 7.527 -4.285 1 34.62 57 GLY B C 1
ATOM 3658 O O . GLY B 1 57 ? -37.281 6.836 -5.211 1 34.62 57 GLY B O 1
ATOM 3659 N N . SER B 1 58 ? -36.938 8.484 -4.211 1 38.78 58 SER B N 1
ATOM 3660 C CA . SER B 1 58 ? -35.469 8.406 -4.254 1 38.78 58 SER B CA 1
ATOM 3661 C C . SER B 1 58 ? -34.969 7.09 -3.66 1 38.78 58 SER B C 1
ATOM 3663 O O . SER B 1 58 ? -35.344 6.727 -2.543 1 38.78 58 SER B O 1
ATOM 3665 N N . PRO B 1 59 ? -34.844 6.055 -4.473 1 46.12 59 PRO B N 1
ATOM 3666 C CA . PRO B 1 59 ? -34.375 4.801 -3.877 1 46.12 59 PRO B CA 1
ATOM 3667 C C . PRO B 1 59 ? -33.438 5.031 -2.689 1 46.12 59 PRO B C 1
ATOM 3669 O O . PRO B 1 59 ? -32.75 6.051 -2.627 1 46.12 59 PRO B O 1
ATOM 3672 N N . GLU B 1 60 ? -33.875 4.512 -1.485 1 55.09 60 GLU B N 1
ATOM 3673 C CA . GLU B 1 60 ? -33.062 4.555 -0.28 1 55.09 60 GLU B CA 1
ATOM 3674 C C . GLU B 1 60 ? -31.594 4.277 -0.602 1 55.09 60 GLU B C 1
ATOM 3676 O O . GLU B 1 60 ? -31.281 3.381 -1.391 1 55.09 60 GLU B O 1
ATOM 3681 N N . PRO B 1 61 ? -30.797 5.191 -0.243 1 64.19 61 PRO B N 1
ATOM 3682 C CA . PRO B 1 61 ? -29.359 4.973 -0.463 1 64.19 61 PRO B CA 1
ATOM 3683 C C . PRO B 1 61 ? -28.906 3.594 0.004 1 64.19 61 PRO B C 1
ATOM 3685 O O . PRO B 1 61 ? -29.438 3.053 0.973 1 64.19 61 PRO B O 1
ATOM 3688 N N . TYR B 1 62 ? -28.266 2.93 -0.834 1 66.75 62 TYR B N 1
ATOM 3689 C CA . TYR B 1 62 ? -27.719 1.623 -0.48 1 66.75 62 TYR B CA 1
ATOM 3690 C C . TYR B 1 62 ? -26.969 1.686 0.843 1 66.75 62 TYR B C 1
ATOM 3692 O O . TYR B 1 62 ? -26.25 2.652 1.112 1 66.75 62 TYR B O 1
ATOM 3700 N N . SER B 1 63 ? -27.297 0.74 1.8 1 71.94 63 SER B N 1
ATOM 3701 C CA . SER B 1 63 ? -26.547 0.587 3.045 1 71.94 63 SER B CA 1
ATOM 3702 C C . SER B 1 63 ? -25.578 -0.583 2.965 1 71.94 63 SER B C 1
ATOM 3704 O O . SER B 1 63 ? -25.984 -1.723 2.734 1 71.94 63 SER B O 1
ATOM 3706 N N . PRO B 1 64 ? -24.344 -0.263 3.066 1 68.06 64 PRO B N 1
ATOM 3707 C CA . PRO B 1 64 ? -23.375 -1.358 3.01 1 68.06 64 PRO B CA 1
ATOM 3708 C C . PRO B 1 64 ? -23.656 -2.451 4.039 1 68.06 64 PRO B C 1
ATOM 3710 O O . PRO B 1 64 ? -24.141 -2.16 5.137 1 68.06 64 PRO B O 1
ATOM 3713 N N . LYS B 1 65 ? -23.453 -3.578 3.676 1 68.94 65 LYS B N 1
ATOM 3714 C CA . LYS B 1 65 ? -23.719 -4.75 4.504 1 68.94 65 LYS B CA 1
ATOM 3715 C C . LYS B 1 65 ? -22.688 -4.883 5.621 1 68.94 65 LYS B C 1
ATOM 3717 O O . LYS B 1 65 ? -22.969 -5.473 6.664 1 68.94 65 LYS B O 1
ATOM 3722 N N . PHE B 1 66 ? -21.484 -4.367 5.297 1 63.97 66 PHE B N 1
ATOM 3723 C CA . PHE B 1 66 ? -20.438 -4.605 6.277 1 63.97 66 PHE B CA 1
ATOM 3724 C C . PHE B 1 66 ? -19.875 -3.287 6.809 1 63.97 66 PHE B C 1
ATOM 3726 O O . PHE B 1 66 ? -19.516 -2.4 6.031 1 63.97 66 PHE B O 1
ATOM 3733 N N . ARG B 1 67 ? -20.188 -3.211 8.047 1 57.53 67 ARG B N 1
ATOM 3734 C CA . ARG B 1 67 ? -19.516 -2.154 8.797 1 57.53 67 ARG B CA 1
ATOM 3735 C C . ARG B 1 67 ? -18.641 -2.736 9.906 1 57.53 67 ARG B C 1
ATOM 3737 O O . ARG B 1 67 ? -19.078 -3.615 10.648 1 57.53 67 ARG B O 1
ATOM 3744 N N . PRO B 1 68 ? -17.297 -2.555 9.711 1 55.28 68 PRO B N 1
ATOM 3745 C CA . PRO B 1 68 ? -16.5 -3.068 10.828 1 55.28 68 PRO B CA 1
ATOM 3746 C C . PRO B 1 68 ? -17.016 -2.621 12.188 1 55.28 68 PRO B C 1
ATOM 3748 O O . PRO B 1 68 ? -17.516 -1.498 12.32 1 55.28 68 PRO B O 1
ATOM 3751 N N . SER B 1 69 ? -17.562 -3.631 13.016 1 46.84 69 SER B N 1
ATOM 3752 C CA . SER B 1 69 ? -17.906 -3.279 14.383 1 46.84 69 SER B CA 1
ATOM 3753 C C . SER B 1 69 ? -16.688 -2.785 15.164 1 46.84 69 SER B C 1
ATOM 3755 O O . SER B 1 69 ? -15.695 -3.502 15.289 1 46.84 69 SER B O 1
ATOM 3757 N N . TYR B 1 70 ? -16.281 -1.701 14.953 1 44.41 70 TYR B N 1
ATOM 3758 C CA . TYR B 1 70 ? -15.234 -1.205 15.844 1 44.41 70 TYR B CA 1
ATOM 3759 C C . TYR B 1 70 ? -15.75 -1.062 17.266 1 44.41 70 TYR B C 1
ATOM 3761 O O . TYR B 1 70 ? -16.859 -0.58 17.484 1 44.41 70 TYR B O 1
ATOM 3769 N N . SER B 1 71 ? -15.43 -2.053 18.047 1 38.22 71 SER B N 1
ATOM 3770 C CA . SER B 1 71 ? -15.773 -1.808 19.438 1 38.22 71 SER B CA 1
ATOM 3771 C C . SER B 1 71 ? -15.344 -0.413 19.875 1 38.22 71 SER B C 1
ATOM 3773 O O . SER B 1 71 ? -14.148 -0.11 19.922 1 38.22 71 SER B O 1
ATOM 3775 N N . THR B 1 72 ? -15.859 0.496 19.438 1 38.94 72 THR B N 1
ATOM 3776 C CA . THR B 1 72 ? -15.734 1.737 20.203 1 38.94 72 THR B CA 1
ATOM 3777 C C . THR B 1 72 ? -15.93 1.485 21.688 1 38.94 72 THR B C 1
ATOM 3779 O O . THR B 1 72 ? -16.344 2.381 22.422 1 38.94 72 THR B O 1
ATOM 3782 N N . SER B 1 73 ? -15.797 0.325 22.078 1 36.91 73 SER B N 1
ATOM 3783 C CA . SER B 1 73 ? -16.078 0.303 23.516 1 36.91 73 SER B CA 1
ATOM 3784 C C . SER B 1 73 ? -15.281 1.379 24.25 1 36.91 73 SER B C 1
ATOM 3786 O O . SER B 1 73 ? -14.062 1.472 24.094 1 36.91 73 SER B O 1
ATOM 3788 N N . GLY B 1 74 ? -15.758 2.436 24.344 1 40.06 74 GLY B N 1
ATOM 3789 C CA . GLY B 1 74 ? -15.414 3.531 25.234 1 40.06 74 GLY B CA 1
ATOM 3790 C C . GLY B 1 74 ? -14.609 3.086 26.438 1 40.06 74 GLY B C 1
ATOM 3791 O O . GLY B 1 74 ? -14.586 3.773 27.453 1 40.06 74 GLY B O 1
ATOM 3792 N N . VAL B 1 75 ? -14.352 1.767 26.5 1 44 75 VAL B N 1
ATOM 3793 C CA . VAL B 1 75 ? -13.672 1.468 27.766 1 44 75 VAL B CA 1
ATOM 3794 C C . VAL B 1 75 ? -12.195 1.831 27.641 1 44 75 VAL B C 1
ATOM 3796 O O . VAL B 1 75 ? -11.531 1.466 26.672 1 44 75 VAL B O 1
ATOM 3799 N N . THR B 1 76 ? -11.859 2.814 28.359 1 50.34 76 THR B N 1
ATOM 3800 C CA . THR B 1 76 ? -10.445 3.125 28.547 1 50.34 76 THR B CA 1
ATOM 3801 C C . THR B 1 76 ? -9.625 1.847 28.703 1 50.34 76 THR B C 1
ATOM 3803 O O . THR B 1 76 ? -9.906 1.024 29.562 1 50.34 76 THR B O 1
ATOM 3806 N N . PRO B 1 77 ? -8.945 1.48 27.625 1 54.47 77 PRO B N 1
ATOM 3807 C CA . PRO B 1 77 ? -8.125 0.287 27.828 1 54.47 77 PRO B CA 1
ATOM 3808 C C . PRO B 1 77 ? -7.414 0.29 29.188 1 54.47 77 PRO B C 1
ATOM 3810 O O . PRO B 1 77 ? -7.141 1.356 29.734 1 54.47 77 PRO B O 1
ATOM 3813 N N . PRO B 1 78 ? -7.344 -0.852 29.859 1 56.88 78 PRO B N 1
ATOM 3814 C CA . PRO B 1 78 ? -6.57 -0.892 31.094 1 56.88 78 PRO B CA 1
ATOM 3815 C C . PRO B 1 78 ? -5.176 -0.296 30.953 1 56.88 78 PRO B C 1
ATOM 3817 O O . PRO B 1 78 ? -4.613 -0.297 29.844 1 56.88 78 PRO B O 1
ATOM 3820 N N . ALA B 1 79 ? -4.785 0.543 31.984 1 54.31 79 ALA B N 1
ATOM 3821 C CA . ALA B 1 79 ? -3.486 1.209 32.062 1 54.31 79 ALA B CA 1
ATOM 3822 C C . ALA B 1 79 ? -2.379 0.321 31.5 1 54.31 79 ALA B C 1
ATOM 3824 O O . ALA B 1 79 ? -1.428 0.814 30.891 1 54.31 79 ALA B O 1
ATOM 3825 N N . ALA B 1 80 ? -2.541 -0.995 31.594 1 55.16 80 ALA B N 1
ATOM 3826 C CA . ALA B 1 80 ? -1.501 -1.938 31.188 1 55.16 80 ALA B CA 1
ATOM 3827 C C . ALA B 1 80 ? -1.37 -1.99 29.656 1 55.16 80 ALA B C 1
ATOM 3829 O O . ALA B 1 80 ? -0.325 -2.381 29.141 1 55.16 80 ALA B O 1
ATOM 3830 N N . ASP B 1 81 ? -2.264 -1.287 28.969 1 72.5 81 ASP B N 1
ATOM 3831 C CA . ASP B 1 81 ? -2.256 -1.45 27.516 1 72.5 81 ASP B CA 1
ATOM 3832 C C . ASP B 1 81 ? -1.834 -0.158 26.812 1 72.5 81 ASP B C 1
ATOM 3834 O O . ASP B 1 81 ? -1.813 -0.088 25.594 1 72.5 81 ASP B O 1
ATOM 3838 N N . LEU B 1 82 ? -1.325 0.74 27.781 1 85.06 82 LEU B N 1
ATOM 3839 C CA . LEU B 1 82 ? -0.93 2.023 27.203 1 85.06 82 LEU B CA 1
ATOM 3840 C C . LEU B 1 82 ? 0.574 2.068 26.953 1 85.06 82 LEU B C 1
ATOM 3842 O O . LEU B 1 82 ? 1.361 1.666 27.812 1 85.06 82 LEU B O 1
ATOM 3846 N N . GLU B 1 83 ? 0.951 2.484 25.812 1 90.56 83 GLU B N 1
ATOM 3847 C CA . GLU B 1 83 ? 2.361 2.635 25.469 1 90.56 83 GLU B CA 1
ATOM 3848 C C . GLU B 1 83 ? 2.803 4.094 25.578 1 90.56 83 GLU B C 1
ATOM 3850 O O . GLU B 1 83 ? 2.076 4.996 25.156 1 90.56 83 GLU B O 1
ATOM 3855 N N . GLU B 1 84 ? 3.971 4.301 26.234 1 91.69 84 GLU B N 1
ATOM 3856 C CA . GLU B 1 84 ? 4.551 5.637 26.375 1 91.69 84 GLU B CA 1
ATOM 3857 C C . GLU B 1 84 ? 5.688 5.848 25.375 1 91.69 84 GLU B C 1
ATOM 3859 O O . GLU B 1 84 ? 6.227 4.883 24.828 1 91.69 84 GLU B O 1
ATOM 3864 N N . GLY B 1 85 ? 5.953 7.152 25.078 1 91.81 85 GLY B N 1
ATOM 3865 C CA . GLY B 1 85 ? 7.129 7.473 24.281 1 91.81 85 GLY B CA 1
ATOM 3866 C C . GLY B 1 85 ? 6.852 7.477 22.781 1 91.81 85 GLY B C 1
ATOM 3867 O O . GLY B 1 85 ? 7.75 7.742 21.984 1 91.81 85 GLY B O 1
ATOM 3868 N N . VAL B 1 86 ? 5.617 7.289 22.391 1 93.5 86 VAL B N 1
ATOM 3869 C CA . VAL B 1 86 ? 5.246 7.277 20.984 1 93.5 86 VAL B CA 1
ATOM 3870 C C . VAL B 1 86 ? 4.805 8.672 20.547 1 93.5 86 VAL B C 1
ATOM 3872 O O . VAL B 1 86 ? 5.168 9.141 19.469 1 93.5 86 VAL B O 1
ATOM 3875 N N . VAL B 1 87 ? 4.09 9.281 21.453 1 95.75 87 VAL B N 1
ATOM 3876 C CA . VAL B 1 87 ? 3.541 10.609 21.234 1 95.75 87 VAL B CA 1
ATOM 3877 C C . VAL B 1 87 ? 3.914 11.523 22.391 1 95.75 87 VAL B C 1
ATOM 3879 O O . VAL B 1 87 ? 3.799 11.133 23.562 1 95.75 87 VAL B O 1
ATOM 3882 N N . GLN B 1 88 ? 4.379 12.688 22.062 1 95.88 88 GLN B N 1
ATOM 3883 C CA . GLN B 1 88 ? 4.73 13.648 23.109 1 95.88 88 GLN B CA 1
ATOM 3884 C C . GLN B 1 88 ? 3.484 14.156 23.828 1 95.88 88 GLN B C 1
ATOM 3886 O O . GLN B 1 88 ? 2.531 14.602 23.188 1 95.88 88 GLN B O 1
ATOM 3891 N N . GLY B 1 89 ? 3.49 14.039 25.156 1 92.94 89 GLY B N 1
ATOM 3892 C CA . GLY B 1 89 ? 2.422 14.602 25.969 1 92.94 89 GLY B CA 1
ATOM 3893 C C . GLY B 1 89 ? 1.24 13.664 26.141 1 92.94 89 GLY B C 1
ATOM 3894 O O . GLY B 1 89 ? 0.25 14.016 26.781 1 92.94 89 GLY B O 1
ATOM 3895 N N . ALA B 1 90 ? 1.287 12.445 25.547 1 93.75 90 ALA B N 1
ATOM 3896 C CA . ALA B 1 90 ? 0.168 11.508 25.625 1 93.75 90 ALA B CA 1
ATOM 3897 C C . ALA B 1 90 ? 0.654 10.062 25.578 1 93.75 90 ALA B C 1
ATOM 3899 O O . ALA B 1 90 ? 1.72 9.789 25.016 1 93.75 90 ALA B O 1
ATOM 3900 N N . LYS B 1 91 ? -0.114 9.203 26.172 1 93.12 91 LYS B N 1
ATOM 3901 C CA . LYS B 1 91 ? 0.041 7.762 26 1 93.12 91 LYS B CA 1
ATOM 3902 C C . LYS B 1 91 ? -0.874 7.234 24.906 1 93.12 91 LYS B C 1
ATOM 3904 O O . LYS B 1 91 ? -1.834 7.902 24.516 1 93.12 91 LYS B O 1
ATOM 3909 N N . VAL B 1 92 ? -0.493 6.059 24.422 1 92.25 92 VAL B N 1
ATOM 3910 C CA . VAL B 1 92 ? -1.227 5.555 23.266 1 92.25 92 VAL B CA 1
ATOM 3911 C C . VAL B 1 92 ? -1.822 4.184 23.594 1 92.25 92 VAL B C 1
ATOM 3913 O O . VAL B 1 92 ? -1.166 3.348 24.219 1 92.25 92 VAL B O 1
ATOM 3916 N N . ALA B 1 93 ? -3.115 4.02 23.297 1 89.56 93 ALA B N 1
ATOM 3917 C CA . ALA B 1 93 ? -3.777 2.719 23.219 1 89.56 93 ALA B CA 1
ATOM 3918 C C . ALA B 1 93 ? -4.02 2.316 21.766 1 89.56 93 ALA B C 1
ATOM 3920 O O . ALA B 1 93 ? -4.82 2.943 21.062 1 89.56 93 ALA B O 1
ATOM 3921 N N . TRP B 1 94 ? -3.35 1.25 21.328 1 85.31 94 TRP B N 1
ATOM 3922 C CA . TRP B 1 94 ? -3.418 0.851 19.938 1 85.31 94 TRP B CA 1
ATOM 3923 C C . TRP B 1 94 ? -4.82 0.376 19.562 1 85.31 94 TRP B C 1
ATOM 3925 O O . TRP B 1 94 ? -5.477 -0.306 20.359 1 85.31 94 TRP B O 1
ATOM 3935 N N . SER B 1 95 ? -5.312 0.767 18.484 1 75.5 95 SER B N 1
ATOM 3936 C CA . SER B 1 95 ? -6.66 0.436 18.031 1 75.5 95 SER B CA 1
ATOM 3937 C C . SER B 1 95 ? -6.621 -0.298 16.688 1 75.5 95 SER B C 1
ATOM 3939 O O . SER B 1 95 ? -7.625 -0.344 15.977 1 75.5 95 SER B O 1
ATOM 3941 N N . ASP B 1 96 ? -5.492 -0.955 16.344 1 65.5 96 ASP B N 1
ATOM 3942 C CA . ASP B 1 96 ? -5.414 -1.727 15.102 1 65.5 96 ASP B CA 1
ATOM 3943 C C . ASP B 1 96 ? -6.125 -3.07 15.25 1 65.5 96 ASP B C 1
ATOM 3945 O O . ASP B 1 96 ? -6.047 -3.92 14.359 1 65.5 96 ASP B O 1
ATOM 3949 N N . SER B 1 97 ? -6.824 -3.447 16.391 1 54 97 SER B N 1
ATOM 3950 C CA . SER B 1 97 ? -7.164 -4.746 16.953 1 54 97 SER B CA 1
ATOM 3951 C C . SER B 1 97 ? -7.754 -5.676 15.898 1 54 97 SER B C 1
ATOM 3953 O O . SER B 1 97 ? -7.828 -6.887 16.094 1 54 97 SER B O 1
ATOM 3955 N N . LEU B 1 98 ? -8.375 -5.203 14.898 1 49.91 98 LEU B N 1
ATOM 3956 C CA . LEU B 1 98 ? -9.148 -6.238 14.227 1 49.91 98 LEU B CA 1
ATOM 3957 C C . LEU B 1 98 ? -8.234 -7.199 13.477 1 49.91 98 LEU B C 1
ATOM 3959 O O . LEU B 1 98 ? -8.672 -8.25 13.008 1 49.91 98 LEU B O 1
ATOM 3963 N N . SER B 1 99 ? -6.973 -6.801 13.25 1 51.12 99 SER B N 1
ATOM 3964 C CA . SER B 1 99 ? -6.254 -7.656 12.312 1 51.12 99 SER B CA 1
ATOM 3965 C C . SER B 1 99 ? -5.004 -8.25 12.953 1 51.12 99 SER B C 1
ATOM 3967 O O . SER B 1 99 ? -4.535 -7.762 13.977 1 51.12 99 SER B O 1
ATOM 3969 N N . SER B 1 100 ? -4.836 -9.547 12.828 1 53.91 100 SER B N 1
ATOM 3970 C CA . SER B 1 100 ? -3.582 -10.219 13.133 1 53.91 100 SER B CA 1
ATOM 3971 C C . SER B 1 100 ? -2.381 -9.344 12.797 1 53.91 100 SER B C 1
ATOM 3973 O O . SER B 1 100 ? -1.27 -9.594 13.266 1 53.91 100 SER B O 1
ATOM 3975 N N . LEU B 1 101 ? -2.754 -8.195 12.164 1 61.62 101 LEU B N 1
ATOM 3976 C CA . LEU B 1 101 ? -1.665 -7.305 11.773 1 61.62 101 LEU B CA 1
ATOM 3977 C C . LEU B 1 101 ? -1.515 -6.16 12.773 1 61.62 101 LEU B C 1
ATOM 3979 O O . LEU B 1 101 ? -2.512 -5.613 13.25 1 61.62 101 LEU B O 1
ATOM 3983 N N . LYS B 1 102 ? -0.382 -6.035 13.352 1 66.88 102 LYS B N 1
ATOM 3984 C CA . LYS B 1 102 ? -0.059 -4.875 14.18 1 66.88 102 LYS B CA 1
ATOM 3985 C C . LYS B 1 102 ? 0.625 -3.787 13.359 1 66.88 102 LYS B C 1
ATOM 3987 O O . LYS B 1 102 ? 1.854 -3.746 13.273 1 66.88 102 LYS B O 1
ATOM 3992 N N . LEU B 1 103 ? -0.257 -2.869 12.82 1 72.31 103 LEU B N 1
ATOM 3993 C CA . LEU B 1 103 ? 0.28 -1.839 11.938 1 72.31 103 LEU B CA 1
ATOM 3994 C C . LEU B 1 103 ? 0.765 -0.636 12.742 1 72.31 103 LEU B C 1
ATOM 3996 O O . LEU B 1 103 ? 1.54 0.18 12.234 1 72.31 103 LEU B O 1
ATOM 4000 N N . ARG B 1 104 ? 0.314 -0.477 13.992 1 80.56 104 ARG B N 1
ATOM 4001 C CA . ARG B 1 104 ? 0.701 0.612 14.883 1 80.56 104 ARG B CA 1
ATOM 4002 C C . ARG B 1 104 ? 0.551 1.964 14.195 1 80.56 104 ARG B C 1
ATOM 4004 O O . ARG B 1 104 ? 1.46 2.795 14.242 1 80.56 104 ARG B O 1
ATOM 4011 N N . ARG B 1 105 ? -0.633 2.156 13.555 1 87.31 105 ARG B N 1
ATOM 4012 C CA . ARG B 1 105 ? -0.887 3.404 12.836 1 87.31 105 ARG B CA 1
ATOM 4013 C C . ARG B 1 105 ? -2.094 4.133 13.422 1 87.31 105 ARG B C 1
ATOM 4015 O O . ARG B 1 105 ? -2.258 5.336 13.211 1 87.31 105 ARG B O 1
ATOM 4022 N N . ARG B 1 106 ? -2.869 3.348 14.117 1 87.94 106 ARG B N 1
ATOM 4023 C CA . ARG B 1 106 ? -4.07 3.926 14.711 1 87.94 106 ARG B CA 1
ATOM 4024 C C . ARG B 1 106 ? -4.086 3.713 16.219 1 87.94 106 ARG B C 1
ATOM 4026 O O . ARG B 1 106 ? -3.748 2.629 16.703 1 87.94 106 ARG B O 1
ATOM 4033 N N . CYS B 1 107 ? -4.465 4.836 16.906 1 89.94 107 CYS B N 1
ATOM 4034 C CA . CYS B 1 107 ? -4.484 4.723 18.359 1 89.94 107 CYS B CA 1
ATOM 4035 C C . CYS B 1 107 ? -5.441 5.738 18.969 1 89.94 107 CYS B C 1
ATOM 4037 O O . CYS B 1 107 ? -5.965 6.605 18.266 1 89.94 107 CYS B O 1
ATOM 4039 N N . ASN B 1 108 ? -5.77 5.453 20.188 1 90.75 108 ASN B N 1
ATOM 4040 C CA . ASN B 1 108 ? -6.426 6.438 21.047 1 90.75 108 ASN B CA 1
ATOM 4041 C C . ASN B 1 108 ? -5.441 7.098 22 1 90.75 108 ASN B C 1
ATOM 4043 O O . ASN B 1 108 ? -4.59 6.426 22.578 1 90.75 108 ASN B O 1
ATOM 4047 N N . LEU B 1 109 ? -5.578 8.398 22.156 1 91.94 109 LEU B N 1
ATOM 4048 C CA . LEU B 1 109 ? -4.664 9.141 23.016 1 91.94 109 LEU B CA 1
ATOM 4049 C C . LEU B 1 109 ? -5.238 9.289 24.422 1 91.94 109 LEU B C 1
ATOM 4051 O O . LEU B 1 109 ? -6.445 9.461 24.578 1 91.94 109 LEU B O 1
ATOM 4055 N N . VAL B 1 110 ? -4.375 9.133 25.297 1 89.56 110 VAL B N 1
ATOM 4056 C CA . VAL B 1 110 ? -4.652 9.469 26.688 1 89.56 110 VAL B CA 1
ATOM 4057 C C . VAL B 1 110 ? -3.631 10.484 27.188 1 89.56 110 VAL B C 1
ATOM 4059 O O . VAL B 1 110 ? -2.439 10.18 27.281 1 89.56 110 VAL B O 1
ATOM 4062 N N . TRP B 1 111 ? -4.09 11.664 27.531 1 90.25 111 TRP B N 1
ATOM 4063 C CA . TRP B 1 111 ? -3.193 12.742 27.922 1 90.25 111 TRP B CA 1
ATOM 4064 C C . TRP B 1 111 ? -2.4 12.367 29.172 1 90.25 111 TRP B C 1
ATOM 4066 O O . TRP B 1 111 ? -2.955 11.82 30.125 1 90.25 111 TRP B O 1
ATOM 4076 N N . GLU B 1 112 ? -1.142 12.812 28.953 1 86.12 112 GLU B N 1
ATOM 4077 C CA . GLU B 1 112 ? -0.337 12.688 30.172 1 86.12 112 GLU B CA 1
ATOM 4078 C C . GLU B 1 112 ? -0.688 13.781 31.188 1 86.12 112 GLU B C 1
ATOM 4080 O O . GLU B 1 112 ? -0.766 14.953 30.828 1 86.12 112 GLU B O 1
ATOM 4085 N N . GLY B 1 113 ? -1.026 13.531 32.344 1 81.88 113 GLY B N 1
ATOM 4086 C CA . GLY B 1 113 ? -1.38 14.508 33.344 1 81.88 113 GLY B CA 1
ATOM 4087 C C . GLY B 1 113 ? -2.836 14.93 33.281 1 81.88 113 GLY B C 1
ATOM 4088 O O . GLY B 1 113 ? -3.211 15.961 33.844 1 81.88 113 GLY B O 1
ATOM 4089 N N . GLY B 1 114 ? -3.58 14.312 32.406 1 81.81 114 GLY B N 1
ATOM 4090 C CA . GLY B 1 114 ? -5.012 14.562 32.344 1 81.81 114 GLY B CA 1
ATOM 4091 C C . GLY B 1 114 ? -5.418 15.453 31.188 1 81.81 114 GLY B C 1
ATOM 4092 O O . GLY B 1 114 ? -6.461 15.242 30.578 1 81.81 114 GLY B O 1
ATOM 4093 N N . HIS B 1 115 ? -4.582 16.562 31.016 1 85 115 HIS B N 1
ATOM 4094 C CA . HIS B 1 115 ? -4.832 17.453 29.891 1 85 115 HIS B CA 1
ATOM 4095 C C . HIS B 1 115 ? -3.537 18.094 29.406 1 85 115 HIS B C 1
ATOM 4097 O O . HIS B 1 115 ? -2.537 18.125 30.125 1 85 115 HIS B O 1
ATOM 4103 N N . PRO B 1 116 ? -3.59 18.641 28.156 1 92.19 116 PRO B N 1
ATOM 4104 C CA . PRO B 1 116 ? -2.42 19.391 27.688 1 92.19 116 PRO B CA 1
ATOM 4105 C C . PRO B 1 116 ? -2.24 20.719 28.438 1 92.19 116 PRO B C 1
ATOM 4107 O O . PRO B 1 116 ? -3.225 21.344 28.828 1 92.19 116 PRO B O 1
ATOM 4110 N N . ASN B 1 117 ? -1.009 21.109 28.578 1 93.5 117 ASN B N 1
ATOM 4111 C CA . ASN B 1 117 ? -0.718 22.344 29.297 1 93.5 117 ASN B CA 1
ATOM 4112 C C . ASN B 1 117 ? -0.097 23.391 28.375 1 93.5 117 ASN B C 1
ATOM 4114 O O . ASN B 1 117 ? -0.267 24.594 28.594 1 93.5 117 ASN B O 1
ATOM 4118 N N . CYS B 1 118 ? 0.689 23 27.453 1 96.94 118 CYS B N 1
ATOM 4119 C CA . CYS B 1 118 ? 1.368 23.875 26.516 1 96.94 118 CYS B CA 1
ATOM 4120 C C . CYS B 1 118 ? 0.904 23.609 25.078 1 96.94 118 CYS B C 1
ATOM 4122 O O . CYS B 1 118 ? 1.071 22.5 24.562 1 96.94 118 CYS B O 1
ATOM 4124 N N . VAL B 1 119 ? 0.367 24.656 24.484 1 97.88 119 VAL B N 1
ATOM 4125 C CA . VAL B 1 119 ? -0.236 24.5 23.172 1 97.88 119 VAL B CA 1
ATOM 4126 C C . VAL B 1 119 ? 0.471 25.406 22.172 1 97.88 119 VAL B C 1
ATOM 4128 O O . VAL B 1 119 ? 0.698 26.594 22.438 1 97.88 119 VAL B O 1
ATOM 4131 N N . LEU B 1 120 ? 0.872 24.844 21.047 1 98.62 120 LEU B N 1
ATOM 4132 C CA . LEU B 1 120 ? 1.387 25.625 19.922 1 98.62 120 LEU B CA 1
ATOM 4133 C C . LEU B 1 120 ? 0.314 25.812 18.859 1 98.62 120 LEU B C 1
ATOM 4135 O O . LEU B 1 120 ? -0.277 24.844 18.391 1 98.62 120 LEU B O 1
ATOM 4139 N N . ILE B 1 121 ? 0.011 27.047 18.516 1 98.69 121 ILE B N 1
ATOM 4140 C CA . ILE B 1 121 ? -0.922 27.344 17.438 1 98.69 121 ILE B CA 1
ATOM 4141 C C . ILE B 1 121 ? -0.158 27.875 16.219 1 98.69 121 ILE B C 1
ATOM 4143 O O . ILE B 1 121 ? 0.59 28.844 16.328 1 98.69 121 ILE B O 1
ATOM 4147 N N . VAL B 1 122 ? -0.31 27.203 15.086 1 98.44 122 VAL B N 1
ATOM 4148 C CA . VAL B 1 122 ? 0.289 27.594 13.82 1 98.44 122 VAL B CA 1
ATOM 4149 C C . VAL B 1 122 ? -0.81 27.922 12.805 1 98.44 122 VAL B C 1
ATOM 4151 O O . VAL B 1 122 ? -1.747 27.125 12.633 1 98.44 122 VAL B O 1
ATOM 4154 N N . LYS B 1 123 ? -0.75 29.016 12.172 1 97.88 123 LYS B N 1
ATOM 4155 C CA . LYS B 1 123 ? -1.773 29.406 11.203 1 97.88 123 LYS B CA 1
ATOM 4156 C C . LYS B 1 123 ? -1.166 29.641 9.82 1 97.88 123 LYS B C 1
ATOM 4158 O O . LYS B 1 123 ? 0.041 29.859 9.695 1 97.88 123 LYS B O 1
ATOM 4163 N N . LYS B 1 124 ? -2.01 29.594 8.836 1 96.12 124 LYS B N 1
ATOM 4164 C CA . LYS B 1 124 ? -1.613 29.984 7.484 1 96.12 124 LYS B CA 1
ATOM 4165 C C . LYS B 1 124 ? -1.141 31.438 7.445 1 96.12 124 LYS B C 1
ATOM 4167 O O . LYS B 1 124 ? -1.876 32.344 7.84 1 96.12 124 LYS B O 1
ATOM 4172 N N . PRO B 1 125 ? 0.032 31.672 6.957 1 92.81 125 PRO B N 1
ATOM 4173 C CA . PRO B 1 125 ? 0.564 33.031 6.941 1 92.81 125 PRO B CA 1
ATOM 4174 C C . PRO B 1 125 ? -0.228 33.969 6.031 1 92.81 125 PRO B C 1
ATOM 4176 O O . PRO B 1 125 ? -0.675 33.562 4.957 1 92.81 125 PRO B O 1
ATOM 4179 N N . GLY B 1 126 ? -0.363 35.156 6.453 1 92 126 GLY B N 1
ATOM 4180 C CA . GLY B 1 126 ? -0.992 36.188 5.648 1 92 126 GLY B CA 1
ATOM 4181 C C . GLY B 1 126 ? -2.494 36.031 5.52 1 92 126 GLY B C 1
ATOM 4182 O O . GLY B 1 126 ? -3.135 36.688 4.707 1 92 126 GLY B O 1
ATOM 4183 N N . ASP B 1 127 ? -3.064 35.156 6.215 1 94.69 127 ASP B N 1
ATOM 4184 C CA . ASP B 1 127 ? -4.5 34.906 6.168 1 94.69 127 ASP B CA 1
ATOM 4185 C C . ASP B 1 127 ? -5.215 35.594 7.344 1 94.69 127 ASP B C 1
ATOM 4187 O O . ASP B 1 127 ? -5.086 35.125 8.484 1 94.69 127 ASP B O 1
ATOM 4191 N N . ALA B 1 128 ? -6.059 36.531 7.047 1 95.5 128 ALA B N 1
ATOM 4192 C CA . ALA B 1 128 ? -6.707 37.344 8.078 1 95.5 128 ALA B CA 1
ATOM 4193 C C . ALA B 1 128 ? -7.711 36.5 8.867 1 95.5 128 ALA B C 1
ATOM 4195 O O . ALA B 1 128 ? -7.844 36.688 10.086 1 95.5 128 ALA B O 1
ATOM 4196 N N . ALA B 1 129 ? -8.422 35.688 8.148 1 96.56 129 ALA B N 1
ATOM 4197 C CA . ALA B 1 129 ? -9.398 34.844 8.836 1 96.56 129 ALA B CA 1
ATOM 4198 C C . ALA B 1 129 ? -8.711 33.906 9.82 1 96.56 129 ALA B C 1
ATOM 4200 O O . ALA B 1 129 ? -9.203 33.688 10.93 1 96.56 129 ALA B O 1
ATOM 4201 N N . ALA B 1 130 ? -7.625 33.375 9.406 1 97.44 130 ALA B N 1
ATOM 4202 C CA . ALA B 1 130 ? -6.852 32.469 10.281 1 97.44 130 ALA B CA 1
ATOM 4203 C C . ALA B 1 130 ? -6.312 33.25 11.492 1 97.44 130 ALA B C 1
ATOM 4205 O O . ALA B 1 130 ? -6.266 32.719 12.602 1 97.44 130 ALA B O 1
ATOM 4206 N N . SER B 1 131 ? -5.926 34.5 11.273 1 97.38 131 SER B N 1
ATOM 4207 C CA . SER B 1 131 ? -5.438 35.312 12.359 1 97.38 131 SER B CA 1
ATOM 4208 C C . SER B 1 131 ? -6.535 35.594 13.391 1 97.38 131 SER B C 1
ATOM 4210 O O . SER B 1 131 ? -6.293 35.531 14.594 1 97.38 131 SER B O 1
ATOM 4212 N N . HIS B 1 132 ? -7.645 35.875 12.883 1 97.38 132 HIS B N 1
ATOM 4213 C CA . HIS B 1 132 ? -8.773 36.125 13.773 1 97.38 132 HIS B CA 1
ATOM 4214 C C . HIS B 1 132 ? -9.094 34.875 14.609 1 97.38 132 HIS B C 1
ATOM 4216 O O . HIS B 1 132 ? -9.32 34.969 15.812 1 97.38 132 HIS B O 1
ATOM 4222 N N . LYS B 1 133 ? -9.125 33.781 13.914 1 97.88 133 LYS B N 1
ATOM 4223 C CA . LYS B 1 133 ? -9.422 32.531 14.602 1 97.88 133 LYS B CA 1
ATOM 4224 C C . LYS B 1 133 ? -8.344 32.188 15.625 1 97.88 133 LYS B C 1
ATOM 4226 O O . LYS B 1 133 ? -8.656 31.703 16.719 1 97.88 133 LYS B O 1
ATOM 4231 N N . LEU B 1 134 ? -7.129 32.438 15.297 1 98.31 134 LEU B N 1
ATOM 4232 C CA . LEU B 1 134 ? -6.023 32.219 16.219 1 98.31 134 LEU B CA 1
ATOM 4233 C C . LEU B 1 134 ? -6.215 33.031 17.5 1 98.31 134 LEU B C 1
ATOM 4235 O O . LEU B 1 134 ? -6.039 32.531 18.609 1 98.31 134 LEU B O 1
ATOM 4239 N N . LYS B 1 135 ? -6.547 34.25 17.328 1 97.88 135 LYS B N 1
ATOM 4240 C CA . LYS B 1 135 ? -6.758 35.125 18.484 1 97.88 135 LYS B CA 1
ATOM 4241 C C . LYS B 1 135 ? -7.902 34.625 19.359 1 97.88 135 LYS B C 1
ATOM 4243 O O . LYS B 1 135 ? -7.785 34.594 20.594 1 97.88 135 LYS B O 1
ATOM 4248 N N . GLU B 1 136 ? -8.938 34.25 18.734 1 97.75 136 GLU B N 1
ATOM 4249 C CA . GLU B 1 136 ? -10.102 33.719 19.422 1 97.75 136 GLU B CA 1
ATOM 4250 C C . GLU B 1 136 ? -9.742 32.469 20.25 1 97.75 1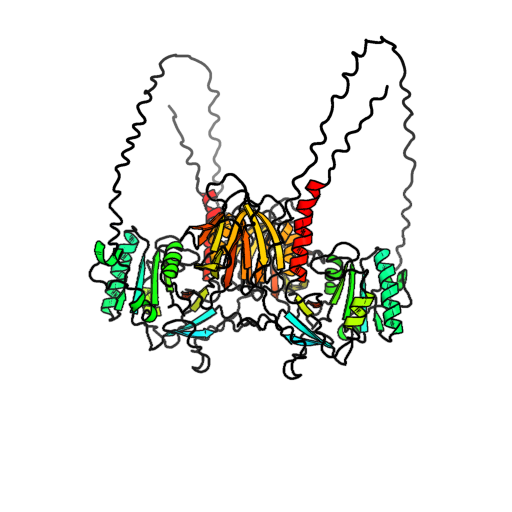36 GLU B C 1
ATOM 4252 O O . GLU B 1 136 ? -9.992 32.406 21.453 1 97.75 136 GLU B O 1
ATOM 4257 N N . ILE B 1 137 ? -9.172 31.5 19.594 1 98 137 ILE B N 1
ATOM 4258 C CA . ILE B 1 137 ? -8.844 30.219 20.219 1 98 137 ILE B CA 1
ATOM 4259 C C . ILE B 1 137 ? -7.766 30.438 21.281 1 98 137 ILE B C 1
ATOM 4261 O O . ILE B 1 137 ? -7.875 29.922 22.406 1 98 137 ILE B O 1
ATOM 4265 N N . GLY B 1 138 ? -6.754 31.172 20.906 1 98.06 138 GLY B N 1
ATOM 4266 C CA . GLY B 1 138 ? -5.652 31.422 21.828 1 98.06 138 GLY B CA 1
ATOM 4267 C C . GLY B 1 138 ? -6.086 32.094 23.109 1 98.06 138 GLY B C 1
ATOM 4268 O O . GLY B 1 138 ? -5.68 31.672 24.203 1 98.06 138 GLY B O 1
ATOM 4269 N N . SER B 1 139 ? -6.871 33.125 22.984 1 97.75 139 SER B N 1
ATOM 4270 C CA . SER B 1 139 ? -7.359 33.844 24.172 1 97.75 139 SER B CA 1
ATOM 4271 C C . SER B 1 139 ? -8.227 32.938 25.031 1 97.75 139 SER B C 1
ATOM 4273 O O . SER B 1 139 ? -8.141 32.969 26.266 1 97.75 139 SER B O 1
ATOM 4275 N N . TRP B 1 140 ? -9.031 32.219 24.375 1 97.44 140 TRP B N 1
ATOM 4276 C CA . TRP B 1 140 ? -9.914 31.281 25.078 1 97.44 140 TRP B CA 1
ATOM 4277 C C . TRP B 1 140 ? -9.102 30.25 25.859 1 97.44 140 TRP B C 1
ATOM 4279 O O . TRP B 1 140 ? -9.398 29.984 27.016 1 97.44 140 TRP B O 1
ATOM 4289 N N . LEU B 1 141 ? -8.055 29.688 25.234 1 97.12 141 LEU B N 1
ATOM 4290 C CA . LEU B 1 141 ? -7.195 28.703 25.875 1 97.12 141 LEU B CA 1
ATOM 4291 C C . LEU B 1 141 ? -6.434 29.344 27.031 1 97.12 141 LEU B C 1
ATOM 4293 O O . LEU B 1 141 ? -6.328 28.75 28.109 1 97.12 141 LEU B O 1
ATOM 4297 N N . LYS B 1 142 ? -5.945 30.547 26.875 1 96.75 142 LYS B N 1
ATOM 4298 C CA . LYS B 1 142 ? -5.262 31.266 27.938 1 96.75 142 LYS B CA 1
ATOM 4299 C C . LYS B 1 142 ? -6.191 31.484 29.125 1 96.75 142 LYS B C 1
ATOM 4301 O O . LYS B 1 142 ? -5.77 31.375 30.281 1 96.75 142 LYS B O 1
ATOM 4306 N N . GLY B 1 143 ? -7.395 31.781 28.781 1 96.06 143 GLY B N 1
ATOM 4307 C CA . GLY B 1 143 ? -8.398 31.984 29.812 1 96.06 143 GLY B CA 1
ATOM 4308 C C . GLY B 1 143 ? -8.648 30.75 30.656 1 96.06 143 GLY B C 1
ATOM 4309 O O . GLY B 1 143 ? -9.07 30.859 31.812 1 96.06 143 GLY B O 1
ATOM 4310 N N . HIS B 1 144 ? -8.352 29.656 30.125 1 94.5 144 HIS B N 1
ATOM 4311 C CA . HIS B 1 144 ? -8.547 28.391 30.844 1 94.5 144 HIS B CA 1
ATOM 4312 C C . HIS B 1 144 ? -7.242 27.922 31.484 1 94.5 144 HIS B C 1
ATOM 4314 O O . HIS B 1 144 ? -7.137 26.766 31.906 1 94.5 144 HIS B O 1
ATOM 4320 N N . GLY B 1 145 ? -6.168 28.734 31.391 1 94.19 145 GLY B N 1
ATOM 4321 C CA . GLY B 1 145 ? -4.953 28.469 32.125 1 94.19 145 GLY B CA 1
ATOM 4322 C C . GLY B 1 145 ? -3.887 27.766 31.328 1 94.19 145 GLY B C 1
ATOM 4323 O O . GLY B 1 145 ? -2.865 27.328 31.875 1 94.19 145 GLY B O 1
ATOM 4324 N N . LEU B 1 146 ? -4.051 27.578 30.047 1 95.75 146 LEU B N 1
ATOM 4325 C CA . LEU B 1 146 ? -3.059 26.906 29.219 1 95.75 146 LEU B CA 1
ATOM 4326 C C . LEU B 1 146 ? -2.008 27.891 28.719 1 95.75 146 LEU B C 1
ATOM 4328 O O . LEU B 1 146 ? -2.301 29.078 28.531 1 95.75 146 LEU B O 1
ATOM 4332 N N . GLN B 1 147 ? -0.771 27.438 28.609 1 97.12 147 GLN B N 1
ATOM 4333 C CA . GLN B 1 147 ? 0.261 28.203 27.906 1 97.12 147 GLN B CA 1
ATOM 4334 C C . GLN B 1 147 ? 0.069 28.125 26.391 1 97.12 147 GLN B C 1
ATOM 4336 O O . GLN B 1 147 ? -0.093 27.031 25.828 1 97.12 147 GLN B O 1
ATOM 4341 N N . VAL B 1 148 ? 0.083 29.281 25.75 1 98 148 VAL B N 1
ATOM 4342 C CA . VAL B 1 148 ? -0.136 29.328 24.297 1 98 148 VAL B CA 1
ATOM 4343 C C . VAL B 1 148 ? 1.095 29.906 23.609 1 98 148 VAL B C 1
ATOM 4345 O O . VAL B 1 148 ? 1.523 31.031 23.922 1 98 148 VAL B O 1
ATOM 4348 N N . LEU B 1 149 ? 1.658 29.156 22.734 1 98.31 149 LEU B N 1
ATOM 4349 C CA . LEU B 1 149 ? 2.799 29.562 21.938 1 98.31 149 LEU B CA 1
ATOM 4350 C C . LEU B 1 149 ? 2.375 29.844 20.484 1 98.31 149 LEU B C 1
ATOM 4352 O O . LEU B 1 149 ? 1.512 29.141 19.953 1 98.31 149 LEU B O 1
ATOM 4356 N N . VAL B 1 150 ? 2.979 30.844 19.891 1 98.25 150 VAL B N 1
ATOM 4357 C CA . VAL B 1 150 ? 2.791 31.141 18.469 1 98.25 150 VAL B CA 1
ATOM 4358 C C . VAL B 1 150 ? 4.145 31.391 17.812 1 98.25 150 VAL B C 1
ATOM 4360 O O . VAL B 1 150 ? 5.152 31.594 18.5 1 98.25 150 VAL B O 1
ATOM 4363 N N . GLU B 1 151 ? 4.176 31.344 16.531 1 97.19 151 GLU B N 1
ATOM 4364 C CA . GLU B 1 151 ? 5.418 31.594 15.805 1 97.19 151 GLU B CA 1
ATOM 4365 C C . GLU B 1 151 ? 5.852 33.062 15.93 1 97.19 151 GLU B C 1
ATOM 4367 O O . GLU B 1 151 ? 5.016 33.938 16.125 1 97.19 151 GLU B O 1
ATOM 4372 N N . ARG B 1 152 ? 7.074 33.344 15.68 1 95.25 152 ARG B N 1
ATOM 4373 C CA . ARG B 1 152 ? 7.695 34.656 15.914 1 95.25 152 ARG B CA 1
ATOM 4374 C C . ARG B 1 152 ? 7.004 35.75 15.086 1 95.25 152 ARG B C 1
ATOM 4376 O O . ARG B 1 152 ? 6.664 36.812 15.609 1 95.25 152 ARG B O 1
ATOM 4383 N N . PRO B 1 153 ? 6.754 35.5 13.82 1 94.94 153 PRO B N 1
ATOM 4384 C CA . PRO B 1 153 ? 6.109 36.562 13.047 1 94.94 153 PRO B CA 1
ATOM 4385 C C . PRO B 1 153 ? 4.715 36.938 13.57 1 94.94 153 PRO B C 1
ATOM 4387 O O . PRO B 1 153 ? 4.293 38.094 13.492 1 94.94 153 PRO B O 1
ATOM 4390 N N . VAL B 1 154 ? 4.031 36 14.023 1 94.94 154 VAL B N 1
ATOM 4391 C CA . VAL B 1 154 ? 2.688 36.188 14.547 1 94.94 154 VAL B CA 1
ATOM 4392 C C . VAL B 1 154 ? 2.76 36.969 15.859 1 94.94 154 VAL B C 1
ATOM 4394 O O . VAL B 1 154 ? 2.02 37.938 16.047 1 94.94 154 VAL B O 1
ATOM 4397 N N . ALA B 1 155 ? 3.631 36.594 16.766 1 94.19 155 ALA B N 1
ATOM 4398 C CA . ALA B 1 155 ? 3.797 37.25 18.047 1 94.19 155 ALA B CA 1
ATOM 4399 C C . ALA B 1 155 ? 4.242 38.719 17.875 1 94.19 155 ALA B C 1
ATOM 4401 O O . ALA B 1 155 ? 3.787 39.594 18.578 1 94.19 155 ALA B O 1
ATOM 4402 N N . GLN B 1 156 ? 5.066 38.969 16.938 1 93.44 156 GLN B N 1
ATOM 4403 C CA . GLN B 1 156 ? 5.68 40.281 16.781 1 93.44 156 GLN B CA 1
ATOM 4404 C C . GLN B 1 156 ? 4.766 41.219 15.992 1 93.44 156 GLN B C 1
ATOM 4406 O O . GLN B 1 156 ? 4.656 42.406 16.312 1 93.44 156 GLN B O 1
ATOM 4411 N N . SER B 1 157 ? 4.074 40.656 15.031 1 92.69 157 SER B N 1
ATOM 4412 C CA . SER B 1 157 ? 3.377 41.562 14.094 1 92.69 157 SER B CA 1
ATOM 4413 C C . SER B 1 157 ? 1.872 41.531 14.344 1 92.69 157 SER B C 1
ATOM 4415 O O . SER B 1 157 ? 1.17 42.469 13.977 1 92.69 157 SER B O 1
ATOM 4417 N N . GLU B 1 158 ? 1.397 40.531 14.953 1 93.38 158 GLU B N 1
ATOM 4418 C CA . GLU B 1 158 ? -0.057 40.438 15.031 1 93.38 158 GLU B CA 1
ATOM 4419 C C . GLU B 1 158 ? -0.533 40.438 16.484 1 93.38 158 GLU B C 1
ATOM 4421 O O . GLU B 1 158 ? -1.418 41.188 16.859 1 93.38 158 GLU B O 1
ATOM 4426 N N . PHE B 1 159 ? 0.046 39.531 17.297 1 94.75 159 PHE B N 1
ATOM 4427 C CA . PHE B 1 159 ? -0.502 39.312 18.625 1 94.75 159 PHE B CA 1
ATOM 4428 C C . PHE B 1 159 ? 0.612 39.25 19.672 1 94.75 159 PHE B C 1
ATOM 4430 O O . PHE B 1 159 ? 1.064 38.156 20.016 1 94.75 159 PHE B O 1
ATOM 4437 N N . SER B 1 160 ? 0.918 40.25 20.344 1 93 160 SER B N 1
ATOM 4438 C CA . SER B 1 160 ? 2.008 40.312 21.312 1 93 160 SER B CA 1
ATOM 4439 C C . SER B 1 160 ? 1.611 39.656 22.641 1 93 160 SER B C 1
ATOM 4441 O O . SER B 1 160 ? 2.465 39.406 23.484 1 93 160 SER B O 1
ATOM 4443 N N . GLU B 1 161 ? 0.381 39.406 22.812 1 93.81 161 GLU B N 1
ATOM 4444 C CA . GLU B 1 161 ? -0.102 38.812 24.062 1 93.81 161 GLU B CA 1
ATOM 4445 C C . GLU B 1 161 ? 0.264 37.344 24.156 1 93.81 161 GLU B C 1
ATOM 4447 O O . GLU B 1 161 ? 0.188 36.75 25.234 1 93.81 161 GLU B O 1
ATOM 4452 N N . PHE B 1 162 ? 0.583 36.719 23.062 1 96.38 162 PHE B N 1
ATOM 4453 C CA . PHE B 1 162 ? 0.948 35.312 23.078 1 96.38 162 PHE B CA 1
ATOM 4454 C C . PHE B 1 162 ? 2.461 35.156 23.156 1 96.38 162 PHE B C 1
ATOM 4456 O O . PHE B 1 162 ? 3.207 36 22.656 1 96.38 162 PHE B O 1
ATOM 4463 N N . GLU B 1 163 ? 2.885 34.062 23.734 1 96.94 163 GLU B N 1
ATOM 4464 C CA . GLU B 1 163 ? 4.309 33.75 23.875 1 96.94 163 GLU B CA 1
ATOM 4465 C C . GLU B 1 163 ? 4.898 33.281 22.547 1 96.94 163 GLU B C 1
ATOM 4467 O O . GLU B 1 163 ? 4.273 32.5 21.844 1 96.94 163 GLU B O 1
ATOM 4472 N N . THR B 1 164 ? 6.117 33.719 22.281 1 97.19 164 THR B N 1
ATOM 4473 C CA . THR B 1 164 ? 6.801 33.375 21.031 1 97.19 164 THR B CA 1
ATOM 4474 C C . THR B 1 164 ? 7.43 31.969 21.156 1 97.19 164 THR B C 1
ATOM 4476 O O . THR B 1 164 ? 8.117 31.672 22.125 1 97.19 164 THR B O 1
ATOM 4479 N N . LEU B 1 165 ? 7.219 31.172 20.125 1 96.94 165 LEU B N 1
ATOM 4480 C CA . LEU B 1 165 ? 7.836 29.844 20.062 1 96.94 165 LEU B CA 1
ATOM 4481 C C . LEU B 1 165 ? 9.352 29.953 19.906 1 96.94 165 LEU B C 1
ATOM 4483 O O . LEU B 1 165 ? 9.836 30.656 19 1 96.94 165 LEU B O 1
ATOM 4487 N N . GLN B 1 166 ? 10.07 29.391 20.766 1 94.44 166 GLN B N 1
ATOM 4488 C CA . GLN B 1 166 ? 11.492 29.094 20.641 1 94.44 166 GLN B CA 1
ATOM 4489 C C . GLN B 1 166 ? 11.727 27.594 20.562 1 94.44 166 GLN B C 1
ATOM 4491 O O . GLN B 1 166 ? 11.781 26.906 21.594 1 94.44 166 GLN B O 1
ATOM 4496 N N . PRO B 1 167 ? 11.992 27.094 19.422 1 90.62 167 PRO B N 1
ATOM 4497 C CA . PRO B 1 167 ? 12 25.641 19.219 1 90.62 167 PRO B CA 1
ATOM 4498 C C . PRO B 1 167 ? 12.945 24.906 20.156 1 90.62 167 PRO B C 1
ATOM 4500 O O . PRO B 1 167 ? 12.57 23.891 20.75 1 90.62 167 PRO B O 1
ATOM 4503 N N . SER B 1 168 ? 14.164 25.266 20.375 1 89.25 168 SER B N 1
ATOM 4504 C CA . SER B 1 168 ? 15.148 24.594 21.219 1 89.25 168 SER B CA 1
ATOM 4505 C C . SER B 1 168 ? 14.664 24.5 22.656 1 89.25 168 SER B C 1
ATOM 4507 O O . SER B 1 168 ? 14.977 23.531 23.359 1 89.25 168 SER B O 1
ATOM 4509 N N . ARG B 1 169 ? 13.805 25.438 23.031 1 89.12 169 ARG B N 1
ATOM 4510 C CA . ARG B 1 169 ? 13.352 25.516 24.422 1 89.12 169 ARG B CA 1
ATOM 4511 C C . ARG B 1 169 ? 11.969 24.891 24.578 1 89.12 169 ARG B C 1
ATOM 4513 O O . ARG B 1 169 ? 11.688 24.234 25.578 1 89.12 169 ARG B O 1
ATOM 4520 N N . HIS B 1 170 ? 11.219 25.078 23.562 1 91.19 170 HIS B N 1
ATOM 4521 C CA . HIS B 1 170 ? 9.797 24.844 23.797 1 91.19 170 HIS B CA 1
ATOM 4522 C C . HIS B 1 170 ? 9.352 23.531 23.172 1 91.19 170 HIS B C 1
ATOM 4524 O O . HIS B 1 170 ? 8.352 22.938 23.594 1 91.19 170 HIS B O 1
ATOM 4530 N N . ASN B 1 171 ? 10.031 22.953 22.234 1 92.75 171 ASN B N 1
ATOM 4531 C CA . ASN B 1 171 ? 9.508 21.828 21.469 1 92.75 171 ASN B CA 1
ATOM 4532 C C . ASN B 1 171 ? 9.219 20.625 22.359 1 92.75 171 ASN B C 1
ATOM 4534 O O . ASN B 1 171 ? 8.227 19.922 22.156 1 92.75 171 ASN B O 1
ATOM 4538 N N . SER B 1 172 ? 10.055 20.391 23.359 1 92.69 172 SER B N 1
ATOM 4539 C CA . SER B 1 172 ? 9.891 19.25 24.234 1 92.69 172 SER B CA 1
ATOM 4540 C C . SER B 1 172 ? 8.766 19.469 25.234 1 92.69 172 SER B C 1
ATOM 4542 O O . SER B 1 172 ? 8.32 18.531 25.906 1 92.69 172 SER B O 1
ATOM 4544 N N . LEU B 1 173 ? 8.297 20.75 25.297 1 93.88 173 LEU B N 1
ATOM 4545 C CA . LEU B 1 173 ? 7.289 21.094 26.297 1 93.88 173 LEU B CA 1
ATOM 4546 C C . LEU B 1 173 ? 5.898 21.109 25.672 1 93.88 173 LEU B C 1
ATOM 4548 O O . LEU B 1 173 ? 4.895 21.109 26.391 1 93.88 173 LEU B O 1
ATOM 4552 N N . ILE B 1 174 ? 5.836 21.172 24.422 1 96.75 174 ILE B N 1
ATOM 4553 C CA . ILE B 1 174 ? 4.555 21.281 23.734 1 96.75 174 ILE B CA 1
ATOM 4554 C C . ILE B 1 174 ? 3.787 19.969 23.844 1 96.75 174 ILE B C 1
ATOM 4556 O O . ILE B 1 174 ? 4.316 18.906 23.531 1 96.75 174 ILE B O 1
ATOM 4560 N N . ASP B 1 175 ? 2.453 20.078 24.203 1 95.56 175 ASP B N 1
ATOM 4561 C CA . ASP B 1 175 ? 1.615 18.891 24.391 1 95.56 175 ASP B CA 1
ATOM 4562 C C . ASP B 1 175 ? 0.598 18.75 23.266 1 95.56 175 ASP B C 1
ATOM 4564 O O . ASP B 1 175 ? 0.024 17.688 23.062 1 95.56 175 ASP B O 1
ATOM 4568 N N . LEU B 1 176 ? 0.352 19.766 22.703 1 97.56 176 LEU B N 1
ATOM 4569 C CA . LEU B 1 176 ? -0.674 19.812 21.656 1 97.56 176 LEU B CA 1
ATOM 4570 C C . LEU B 1 176 ? -0.373 20.891 20.641 1 97.56 176 LEU B C 1
ATOM 4572 O O . LEU B 1 176 ? 0.029 22 21 1 97.56 176 LEU B O 1
ATOM 4576 N N . CYS B 1 177 ? -0.552 20.578 19.422 1 98.56 177 CYS B N 1
ATOM 4577 C CA . CYS B 1 177 ? -0.447 21.562 18.344 1 98.56 177 CYS B CA 1
ATOM 4578 C C . CYS B 1 177 ? -1.795 21.766 17.656 1 98.56 177 CYS B C 1
ATOM 4580 O O . CYS B 1 177 ? -2.543 20.812 17.453 1 98.56 177 CYS B O 1
ATOM 4582 N N . ILE B 1 178 ? -2.088 23.016 17.359 1 98.62 178 ILE B N 1
ATOM 4583 C CA . ILE B 1 178 ? -3.281 23.391 16.609 1 98.62 178 ILE B CA 1
ATOM 4584 C C . ILE B 1 178 ? -2.879 24.094 15.32 1 98.62 178 ILE B C 1
ATOM 4586 O O . ILE B 1 178 ? -2.088 25.047 15.344 1 98.62 178 ILE B O 1
ATOM 4590 N N . THR B 1 179 ? -3.379 23.609 14.219 1 98.62 179 THR B N 1
ATOM 4591 C CA . THR B 1 179 ? -3.143 24.328 12.969 1 98.62 179 THR B CA 1
ATOM 4592 C C . THR B 1 179 ? -4.434 24.969 12.461 1 98.62 179 THR B C 1
ATOM 4594 O O . THR B 1 179 ? -5.512 24.391 12.594 1 98.62 179 THR B O 1
ATOM 4597 N N . LEU B 1 180 ? -4.336 26.141 11.938 1 98.44 180 LEU B N 1
ATOM 4598 C CA . LEU B 1 180 ? -5.414 26.875 11.297 1 98.44 180 LEU B CA 1
ATOM 4599 C C . LEU B 1 180 ? -5.07 27.188 9.844 1 98.44 180 LEU B C 1
ATOM 4601 O O . LEU B 1 180 ? -4.402 28.188 9.555 1 98.44 180 LEU B O 1
ATOM 4605 N N . GLY B 1 181 ? -5.547 26.438 8.953 1 97.44 181 GLY B N 1
ATOM 4606 C CA . GLY B 1 181 ? -5.219 26.516 7.539 1 97.44 181 GLY B CA 1
ATOM 4607 C C . GLY B 1 181 ? -5.512 25.234 6.781 1 97.44 181 GLY B C 1
ATOM 4608 O O . GLY B 1 181 ? -6.473 24.531 7.094 1 97.44 181 GLY B O 1
ATOM 4609 N N . GLY B 1 182 ? -4.785 25.016 5.68 1 95.19 182 GLY B N 1
ATOM 4610 C CA . GLY B 1 182 ? -4.918 23.797 4.906 1 95.19 182 GLY B CA 1
ATOM 4611 C C . GLY B 1 182 ? -3.832 22.781 5.203 1 95.19 182 GLY B C 1
ATOM 4612 O O . GLY B 1 182 ? -3.127 22.891 6.211 1 95.19 182 GLY B O 1
ATOM 4613 N N . ASP B 1 183 ? -3.729 21.766 4.316 1 95.25 183 ASP B N 1
ATOM 4614 C CA . ASP B 1 183 ? -2.727 20.719 4.473 1 95.25 183 ASP B CA 1
ATOM 4615 C C . ASP B 1 183 ? -1.316 21.312 4.496 1 95.25 183 ASP B C 1
ATOM 4617 O O . ASP B 1 183 ? -0.446 20.812 5.219 1 95.25 183 ASP B O 1
ATOM 4621 N N . GLY B 1 184 ? -1.128 22.359 3.764 1 96 184 GLY B N 1
ATOM 4622 C CA . GLY B 1 184 ? 0.169 23.031 3.75 1 96 184 GLY B CA 1
ATOM 4623 C C . GLY B 1 184 ? 0.584 23.547 5.109 1 96 184 GLY B C 1
ATOM 4624 O O . GLY B 1 184 ? 1.774 23.594 5.43 1 96 184 GLY B O 1
ATOM 4625 N N . THR B 1 185 ? -0.358 24.016 5.887 1 97.25 185 THR B N 1
ATOM 4626 C CA . THR B 1 185 ? -0.073 24.5 7.23 1 97.25 185 THR B CA 1
ATOM 4627 C C . THR B 1 185 ? 0.399 23.375 8.133 1 97.25 185 THR B C 1
ATOM 4629 O O . THR B 1 185 ? 1.259 23.562 8.992 1 97.25 185 THR B O 1
ATOM 4632 N N . VAL B 1 186 ? -0.148 22.203 7.93 1 97.88 186 VAL B N 1
ATOM 4633 C CA . VAL B 1 186 ? 0.275 21.016 8.688 1 97.88 186 VAL B CA 1
ATOM 4634 C C . VAL B 1 186 ? 1.712 20.656 8.312 1 97.88 186 VAL B C 1
ATOM 4636 O O . VAL B 1 186 ? 2.521 20.344 9.188 1 97.88 186 VAL B O 1
ATOM 4639 N N . LEU B 1 187 ? 1.998 20.75 7.035 1 97.5 187 LEU B N 1
ATOM 4640 C CA . LEU B 1 187 ? 3.363 20.5 6.59 1 97.5 187 LEU B CA 1
ATOM 4641 C C . LEU B 1 187 ? 4.34 21.484 7.234 1 97.5 187 LEU B C 1
ATOM 4643 O O . LEU B 1 187 ? 5.438 21.094 7.637 1 97.5 187 LEU B O 1
ATOM 4647 N N . HIS B 1 188 ? 3.92 22.703 7.277 1 96.69 188 HIS B N 1
ATOM 4648 C CA . HIS B 1 188 ? 4.746 23.719 7.918 1 96.69 188 HIS B CA 1
ATOM 4649 C C . HIS B 1 188 ? 4.961 23.406 9.398 1 96.69 188 HIS B C 1
ATOM 4651 O O . HIS B 1 188 ? 6.094 23.453 9.883 1 96.69 188 HIS B O 1
ATOM 4657 N N . LEU B 1 189 ? 3.926 23.094 10.062 1 97.44 189 LEU B N 1
ATOM 4658 C CA . LEU B 1 189 ? 4.031 22.734 11.469 1 97.44 189 LEU B CA 1
ATOM 4659 C C . LEU B 1 189 ? 5.016 21.578 11.664 1 97.44 189 LEU B C 1
ATOM 4661 O O . LEU B 1 189 ? 5.859 21.625 12.562 1 97.44 189 LEU B O 1
ATOM 4665 N N . ALA B 1 190 ? 4.875 20.516 10.852 1 96.62 190 ALA B N 1
ATOM 4666 C CA . ALA B 1 190 ? 5.758 19.359 10.945 1 96.62 190 ALA B CA 1
ATOM 4667 C C . ALA B 1 190 ? 7.219 19.766 10.797 1 96.62 190 ALA B C 1
ATOM 4669 O O . ALA B 1 190 ? 8.102 19.219 11.461 1 96.62 190 ALA B O 1
ATOM 4670 N N . SER B 1 191 ? 7.473 20.75 9.961 1 94.5 191 SER B N 1
ATOM 4671 C CA . SER B 1 191 ? 8.836 21.203 9.664 1 94.5 191 SER B CA 1
ATOM 4672 C C . SER B 1 191 ? 9.461 21.906 10.867 1 94.5 191 SER B C 1
ATOM 4674 O O . SER B 1 191 ? 10.672 22.094 10.922 1 94.5 191 SER B O 1
ATOM 4676 N N . LEU B 1 192 ? 8.656 22.328 11.812 1 94.19 192 LEU B N 1
ATOM 4677 C CA . LEU B 1 192 ? 9.156 23 13.008 1 94.19 192 LEU B CA 1
ATOM 4678 C C . LEU B 1 192 ? 9.789 22 13.969 1 94.19 192 LEU B C 1
ATOM 4680 O O . LEU B 1 192 ? 10.492 22.391 14.906 1 94.19 192 LEU B O 1
ATOM 4684 N N . PHE B 1 193 ? 9.508 20.703 13.766 1 93.5 193 PHE B N 1
ATOM 4685 C CA . PHE B 1 193 ? 10.07 19.641 14.578 1 93.5 193 PHE B CA 1
ATOM 4686 C C . PHE B 1 193 ? 11.125 18.859 13.789 1 93.5 193 PHE B C 1
ATOM 4688 O O . PHE B 1 193 ? 10.82 17.859 13.156 1 93.5 193 PHE B O 1
ATOM 4695 N N . ILE B 1 194 ? 12.336 19.156 13.922 1 88.12 194 ILE B N 1
ATOM 4696 C CA . ILE B 1 194 ? 13.398 18.688 13.031 1 88.12 194 ILE B CA 1
ATOM 4697 C C . ILE B 1 194 ? 14.047 17.438 13.617 1 88.12 194 ILE B C 1
ATOM 4699 O O . ILE B 1 194 ? 14.641 16.641 12.891 1 88.12 194 ILE B O 1
ATOM 4703 N N . GLU B 1 195 ? 13.977 17.297 14.883 1 89 195 GLU B N 1
ATOM 4704 C CA . GLU B 1 195 ? 14.594 16.141 15.516 1 89 195 GLU B CA 1
ATOM 4705 C C . GLU B 1 195 ? 13.688 14.922 15.438 1 89 195 GLU B C 1
ATOM 4707 O O . GLU B 1 195 ? 12.461 15.055 15.383 1 89 195 GLU B O 1
ATOM 4712 N N . ASP B 1 196 ? 14.258 13.781 15.367 1 91.88 196 ASP B N 1
ATOM 4713 C CA . ASP B 1 196 ? 13.469 12.547 15.32 1 91.88 196 ASP B CA 1
ATOM 4714 C C . ASP B 1 196 ? 13.07 12.094 16.719 1 91.88 196 ASP B C 1
ATOM 4716 O O . ASP B 1 196 ? 13.469 11.023 17.172 1 91.88 196 ASP B O 1
ATOM 4720 N N . GLU B 1 197 ? 12.336 12.883 17.328 1 93.94 197 GLU B N 1
ATOM 4721 C CA . GLU B 1 197 ? 11.727 12.656 18.641 1 93.94 197 GLU B CA 1
ATOM 4722 C C . GLU B 1 197 ? 10.211 12.602 18.547 1 93.94 197 GLU B C 1
ATOM 4724 O O . GLU B 1 197 ? 9.633 12.961 17.516 1 93.9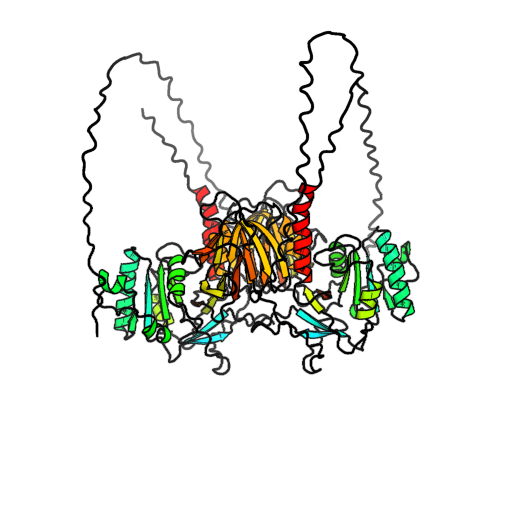4 197 GLU B O 1
ATOM 4729 N N . PRO B 1 198 ? 9.641 12.023 19.609 1 96.06 198 PRO B N 1
ATOM 4730 C CA . PRO B 1 198 ? 8.18 12 19.562 1 96.06 198 PRO B CA 1
ATOM 4731 C C . PRO B 1 198 ? 7.57 13.391 19.375 1 96.06 198 PRO B C 1
ATOM 4733 O O . PRO B 1 198 ? 8.047 14.359 19.969 1 96.06 198 PRO B O 1
ATOM 4736 N N . LEU B 1 199 ? 6.637 13.5 18.531 1 97.56 199 LEU B N 1
ATOM 4737 C CA . LEU B 1 199 ? 5.965 14.766 18.266 1 97.56 199 LEU B CA 1
ATOM 4738 C C . LEU B 1 199 ? 4.664 14.875 19.047 1 97.56 199 LEU B C 1
ATOM 4740 O O . LEU B 1 199 ? 4.047 13.859 19.391 1 97.56 199 LEU B O 1
ATOM 4744 N N . PRO B 1 200 ? 4.293 16.094 19.422 1 97.5 200 PRO B N 1
ATOM 4745 C CA . PRO B 1 200 ? 2.984 16.266 20.047 1 97.5 200 PRO B CA 1
ATOM 4746 C C . PRO B 1 200 ? 1.827 16.016 19.078 1 97.5 200 PRO B C 1
ATOM 4748 O O . PRO B 1 200 ? 1.992 16.156 17.859 1 97.5 200 PRO B O 1
ATOM 4751 N N . PRO B 1 201 ? 0.661 15.648 19.625 1 97.69 201 PRO B N 1
ATOM 4752 C CA . PRO B 1 201 ? -0.512 15.508 18.766 1 97.69 201 PRO B CA 1
ATOM 4753 C C . PRO B 1 201 ? -0.917 16.812 18.094 1 97.69 201 PRO B C 1
ATOM 4755 O O . PRO B 1 201 ? -0.731 17.891 18.672 1 97.69 201 PRO B O 1
ATOM 4758 N N . VAL B 1 202 ? -1.462 16.656 16.922 1 98.5 202 VAL B N 1
ATOM 4759 C CA . VAL B 1 202 ? -1.876 17.812 16.141 1 98.5 202 VAL B CA 1
ATOM 4760 C C . VAL B 1 202 ? -3.373 17.734 15.852 1 98.5 202 VAL B C 1
ATOM 4762 O O . VAL B 1 202 ? -3.875 16.688 15.414 1 98.5 202 VAL B O 1
ATOM 4765 N N . ILE B 1 203 ? -4.094 18.703 16.141 1 98.19 203 ILE B N 1
ATOM 4766 C CA . ILE B 1 203 ? -5.461 18.875 15.664 1 98.19 203 ILE B CA 1
ATOM 4767 C C . ILE B 1 203 ? -5.516 20.016 14.648 1 98.19 203 ILE B C 1
ATOM 4769 O O . ILE B 1 203 ? -5 21.109 14.898 1 98.19 203 ILE B O 1
ATOM 4773 N N . SER B 1 204 ? -6.086 19.766 13.508 1 98.19 204 SER B N 1
ATOM 4774 C CA . SER B 1 204 ? -6.012 20.703 12.398 1 98.19 204 SER B CA 1
ATOM 4775 C C . SER B 1 204 ? -7.398 21.156 11.961 1 98.19 204 SER B C 1
ATOM 4777 O O . SER B 1 204 ? -8.258 20.344 11.633 1 98.19 204 SER B O 1
ATOM 4779 N N . PHE B 1 205 ? -7.578 22.469 11.922 1 97.81 205 PHE B N 1
ATOM 4780 C CA . PHE B 1 205 ? -8.844 23.062 11.531 1 97.81 205 PHE B CA 1
ATOM 4781 C C . PHE B 1 205 ? -8.734 23.719 10.156 1 97.81 205 PHE B C 1
ATOM 4783 O O . PHE B 1 205 ? -7.891 24.594 9.945 1 97.81 205 PHE B O 1
ATOM 4790 N N . ALA B 1 206 ? -9.617 23.297 9.305 1 95.75 206 ALA B N 1
ATOM 4791 C CA . ALA B 1 206 ? -9.688 23.891 7.977 1 95.75 206 ALA B CA 1
ATOM 4792 C C . ALA B 1 206 ? -10.352 25.266 8.023 1 95.75 206 ALA B C 1
ATOM 4794 O O . ALA B 1 206 ? -11.414 25.422 8.633 1 95.75 206 ALA B O 1
ATOM 4795 N N . MET B 1 207 ? -9.727 26.234 7.383 1 94.06 207 MET B N 1
ATOM 4796 C CA . MET B 1 207 ? -10.312 27.562 7.277 1 94.06 207 MET B CA 1
ATOM 4797 C C . MET B 1 207 ? -11.312 27.641 6.125 1 94.06 207 MET B C 1
ATOM 4799 O O . MET B 1 207 ? -12.156 28.531 6.082 1 94.06 207 MET B O 1
ATOM 4803 N N . GLY B 1 208 ? -11.312 26.75 5.18 1 87.94 208 GLY B N 1
ATOM 4804 C CA . GLY B 1 208 ? -12.188 26.594 4.031 1 87.94 208 GLY B CA 1
ATOM 4805 C C . GLY B 1 208 ? -12.617 25.156 3.799 1 87.94 208 GLY B C 1
ATOM 4806 O O . GLY B 1 208 ? -13.188 24.516 4.691 1 87.94 208 GLY B O 1
ATOM 4807 N N . THR B 1 209 ? -12.188 24.688 2.699 1 83.69 209 THR B N 1
ATOM 4808 C CA . THR B 1 209 ? -12.539 23.328 2.344 1 83.69 209 THR B CA 1
ATOM 4809 C C . THR B 1 209 ? -11.695 22.328 3.137 1 83.69 209 THR B C 1
ATOM 4811 O O . THR B 1 209 ? -10.5 22.562 3.365 1 83.69 209 THR B O 1
ATOM 4814 N N . LEU B 1 210 ? -12.336 21.234 3.447 1 84.94 210 LEU B N 1
ATOM 4815 C CA . LEU B 1 210 ? -11.641 20.188 4.191 1 84.94 210 LEU B CA 1
ATOM 4816 C C . LEU B 1 210 ? -10.539 19.562 3.342 1 84.94 210 LEU B C 1
ATOM 4818 O O . LEU B 1 210 ? -10.719 19.375 2.135 1 84.94 210 LEU B O 1
ATOM 4822 N N . GLY B 1 211 ? -9.391 19.312 4.062 1 89.81 211 GLY B N 1
ATOM 4823 C CA . GLY B 1 211 ? -8.281 18.625 3.42 1 89.81 211 GLY B CA 1
ATOM 4824 C C . GLY B 1 211 ? -8.094 17.203 3.918 1 89.81 211 GLY B C 1
ATOM 4825 O O . GLY B 1 211 ? -8.922 16.688 4.672 1 89.81 211 GLY B O 1
ATOM 4826 N N . PHE B 1 212 ? -7.102 16.578 3.455 1 91.75 212 PHE B N 1
ATOM 4827 C CA . PHE B 1 212 ? -6.777 15.219 3.867 1 91.75 212 PHE B CA 1
ATOM 4828 C C . PHE B 1 212 ? -6.184 15.203 5.27 1 91.75 212 PHE B C 1
ATOM 4830 O O . PHE B 1 212 ? -6.305 14.211 5.992 1 91.75 212 PHE B O 1
ATOM 4837 N N . LEU B 1 213 ? -5.566 16.328 5.59 1 95.12 213 LEU B N 1
ATOM 4838 C CA . LEU B 1 213 ? -4.934 16.422 6.902 1 95.12 213 LEU B CA 1
ATOM 4839 C C . LEU B 1 213 ? -5.734 17.328 7.824 1 95.12 213 LEU B C 1
ATOM 4841 O O . LEU B 1 213 ? -5.406 17.469 9.008 1 95.12 213 LEU B O 1
ATOM 4845 N N . THR B 1 214 ? -6.758 18 7.301 1 95 214 THR B N 1
ATOM 4846 C CA . THR B 1 214 ? -7.512 18.969 8.07 1 95 214 THR B CA 1
ATOM 4847 C C . THR B 1 214 ? -8.992 18.609 8.125 1 95 214 THR B C 1
ATOM 4849 O O . THR B 1 214 ? -9.828 19.266 7.504 1 95 214 THR B O 1
ATOM 4852 N N . PRO B 1 215 ? -9.312 17.672 8.953 1 92.81 215 PRO B N 1
ATOM 4853 C CA . PRO B 1 215 ? -10.672 17.125 8.945 1 92.81 215 PRO B CA 1
ATOM 4854 C C . PRO B 1 215 ? -11.656 17.984 9.742 1 92.81 215 PRO B C 1
ATOM 4856 O O . PRO B 1 215 ? -12.867 17.781 9.656 1 92.81 215 PRO B O 1
ATOM 4859 N N . PHE B 1 216 ? -11.219 18.969 10.492 1 95.62 216 PHE B N 1
ATOM 4860 C CA . PHE B 1 216 ? -12.109 19.766 11.328 1 95.62 216 PHE B CA 1
ATOM 4861 C C . PHE B 1 216 ? -12.383 21.125 10.688 1 95.62 216 PHE B C 1
ATOM 4863 O O . PHE B 1 216 ? -11.477 21.75 10.133 1 95.62 216 PHE B O 1
ATOM 4870 N N . ASN B 1 217 ? -13.594 21.5 10.797 1 95 217 ASN B N 1
ATOM 4871 C CA . ASN B 1 217 ? -13.961 22.844 10.359 1 95 217 ASN B CA 1
ATOM 4872 C C . ASN B 1 217 ? -13.656 23.891 11.438 1 95 217 ASN B C 1
ATOM 4874 O O . ASN B 1 217 ? -14.031 23.719 12.594 1 95 217 ASN B O 1
ATOM 4878 N N . ALA B 1 218 ? -13.117 24.984 11.086 1 96.38 218 ALA B N 1
ATOM 4879 C CA . ALA B 1 218 ? -12.703 26.016 12.031 1 96.38 218 ALA B CA 1
ATOM 4880 C C . ALA B 1 218 ? -13.906 26.609 12.758 1 96.38 218 ALA B C 1
ATOM 4882 O O . ALA B 1 218 ? -13.789 27.078 13.891 1 96.38 218 ALA B O 1
ATOM 4883 N N . SER B 1 219 ? -15.039 26.547 12.141 1 94.88 219 SER B N 1
ATOM 4884 C CA . SER B 1 219 ? -16.25 27.094 12.766 1 94.88 219 SER B CA 1
ATOM 4885 C C . SER B 1 219 ? -16.625 26.297 14.008 1 94.88 219 SER B C 1
ATOM 4887 O O . SER B 1 219 ? -17.328 26.797 14.883 1 94.88 219 SER B O 1
ATOM 4889 N N . MET B 1 220 ? -16.156 25.078 14.062 1 94.88 220 MET B N 1
ATOM 4890 C CA . MET B 1 220 ? -16.516 24.219 15.18 1 94.88 220 MET B CA 1
ATOM 4891 C C . MET B 1 220 ? -15.359 24.109 16.172 1 94.88 220 MET B C 1
ATOM 4893 O O . MET B 1 220 ? -15.383 23.266 17.062 1 94.88 220 MET B O 1
ATOM 4897 N N . SER B 1 221 ? -14.383 24.875 16.078 1 96.06 221 SER B N 1
ATOM 4898 C CA . SER B 1 221 ? -13.133 24.734 16.812 1 96.06 221 SER B CA 1
ATOM 4899 C C . SER B 1 221 ? -13.375 24.703 18.312 1 96.06 221 SER B C 1
ATOM 4901 O O . SER B 1 221 ? -12.836 23.859 19.031 1 96.06 221 SER B O 1
ATOM 4903 N N . ARG B 1 222 ? -14.211 25.641 18.859 1 93.69 222 ARG B N 1
ATOM 4904 C CA . ARG B 1 222 ? -14.43 25.703 20.297 1 93.69 222 ARG B CA 1
ATOM 4905 C C . ARG B 1 222 ? -15.078 24.422 20.812 1 93.69 222 ARG B C 1
ATOM 4907 O O . ARG B 1 222 ? -14.656 23.891 21.844 1 93.69 222 ARG B O 1
ATOM 4914 N N . THR B 1 223 ? -16.047 23.953 20.078 1 93.44 223 THR B N 1
ATOM 4915 C CA . THR B 1 223 ? -16.75 22.75 20.469 1 93.44 223 THR B CA 1
ATOM 4916 C C . THR B 1 223 ? -15.797 21.547 20.453 1 93.44 223 THR B C 1
ATOM 4918 O O . THR B 1 223 ? -15.758 20.766 21.422 1 93.44 223 THR B O 1
ATOM 4921 N N . VAL B 1 224 ? -15.047 21.438 19.438 1 94.25 224 VAL B N 1
ATOM 4922 C CA . VAL B 1 224 ? -14.148 20.297 19.25 1 94.25 224 VAL B CA 1
ATOM 4923 C C . VAL B 1 224 ? -13.039 20.344 20.297 1 94.25 224 VAL B C 1
ATOM 4925 O O . VAL B 1 224 ? -12.734 19.328 20.938 1 94.25 224 VAL B O 1
ATOM 4928 N N . LEU B 1 225 ? -12.508 21.484 20.547 1 95.44 225 LEU B N 1
ATOM 4929 C CA . LEU B 1 225 ? -11.414 21.625 21.5 1 95.44 225 LEU B CA 1
ATOM 4930 C C . LEU B 1 225 ? -11.898 21.406 22.938 1 95.44 225 LEU B C 1
ATOM 4932 O O . LEU B 1 225 ? -11.18 20.859 23.766 1 95.44 225 LEU B O 1
ATOM 4936 N N . SER B 1 226 ? -13.102 21.891 23.219 1 92.69 226 SER B N 1
ATOM 4937 C CA . SER B 1 226 ? -13.664 21.672 24.547 1 92.69 226 SER B CA 1
ATOM 4938 C C . SER B 1 226 ? -13.781 20.188 24.859 1 92.69 226 SER B C 1
ATOM 4940 O O . SER B 1 226 ? -13.445 19.734 25.953 1 92.69 226 SER B O 1
ATOM 4942 N N . ARG B 1 227 ? -14.18 19.484 23.859 1 88.94 227 ARG B N 1
ATOM 4943 C CA . ARG B 1 227 ? -14.312 18.031 24.016 1 88.94 227 ARG B CA 1
ATOM 4944 C C . ARG B 1 227 ? -12.945 17.375 24.141 1 88.94 227 ARG B C 1
ATOM 4946 O O . ARG B 1 227 ? -12.789 16.406 24.891 1 88.94 227 ARG B O 1
ATOM 4953 N N . LEU B 1 228 ? -12.039 17.844 23.422 1 91.44 228 LEU B N 1
ATOM 4954 C CA . LEU B 1 228 ? -10.695 17.266 23.391 1 91.44 228 LEU B CA 1
ATOM 4955 C C . LEU B 1 228 ? -9.969 17.516 24.703 1 91.44 228 LEU B C 1
ATOM 4957 O O . LEU B 1 228 ? -9.297 16.625 25.219 1 91.44 228 LEU B O 1
ATOM 4961 N N . LEU B 1 229 ? -10.125 18.672 25.266 1 89.62 229 LEU B N 1
ATOM 4962 C CA . LEU B 1 229 ? -9.344 19.094 26.422 1 89.62 229 LEU B CA 1
ATOM 4963 C C . LEU B 1 229 ? -10.062 18.734 27.719 1 89.62 229 LEU B C 1
ATOM 4965 O O . LEU B 1 229 ? -9.414 18.438 28.719 1 89.62 229 LEU B O 1
ATOM 4969 N N . TRP B 1 230 ? -11.328 18.828 27.656 1 83.81 230 TRP B N 1
ATOM 4970 C CA . TRP B 1 230 ? -12.156 18.531 28.812 1 83.81 230 TRP B CA 1
ATOM 4971 C C . TRP B 1 230 ? -13.297 17.594 28.453 1 83.81 230 TRP B C 1
ATOM 4973 O O . TRP B 1 230 ? -14.469 17.984 28.453 1 83.81 230 TRP B O 1
ATOM 4983 N N . PRO B 1 231 ? -12.953 16.359 28.219 1 78 231 PRO B N 1
ATOM 4984 C CA . PRO B 1 231 ? -14 15.43 27.797 1 78 231 PRO B CA 1
ATOM 4985 C C . PRO B 1 231 ? -15.109 15.281 28.828 1 78 231 PRO B C 1
ATOM 4987 O O . PRO B 1 231 ? -14.844 15.289 30.031 1 78 231 PRO B O 1
ATOM 4990 N N . PRO B 1 232 ? -16.391 15.281 28.359 1 70.06 232 PRO B N 1
ATOM 4991 C CA . PRO B 1 232 ? -17.547 15.195 29.25 1 70.06 232 PRO B CA 1
ATOM 4992 C C . PRO B 1 232 ? -17.562 13.906 30.062 1 70.06 232 PRO B C 1
ATOM 4994 O O . PRO B 1 232 ? -18.109 13.883 31.172 1 70.06 232 PRO B O 1
ATOM 4997 N N . TRP B 1 233 ? -17.328 12.812 29.375 1 64.75 233 TRP B N 1
ATOM 4998 C CA . TRP B 1 233 ? -17.281 11.57 30.125 1 64.75 233 TRP B CA 1
ATOM 4999 C C . TRP B 1 233 ? -15.891 10.938 30.047 1 64.75 233 TRP B C 1
ATOM 5001 O O . TRP B 1 233 ? -15.188 11.102 29.062 1 64.75 233 TRP B O 1
ATOM 5011 N N . GLN B 1 234 ? -15.719 10.297 31.188 1 59.62 234 GLN B N 1
ATOM 5012 C CA . GLN B 1 234 ? -14.438 9.609 31.328 1 59.62 234 GLN B CA 1
ATOM 5013 C C . GLN B 1 234 ? -14.281 8.508 30.297 1 59.62 234 GLN B C 1
ATOM 5015 O O . GLN B 1 234 ? -15.188 7.691 30.094 1 59.62 234 GLN B O 1
ATOM 5020 N N . GLY B 1 235 ? -13.398 8.805 29.328 1 61.84 235 GLY B N 1
ATOM 5021 C CA . GLY B 1 235 ? -13.094 7.68 28.453 1 61.84 235 GLY B CA 1
ATOM 5022 C C . GLY B 1 235 ? -13.359 7.98 26.984 1 61.84 235 GLY B C 1
ATOM 5023 O O . GLY B 1 235 ? -13.219 7.098 26.125 1 61.84 235 GLY B O 1
ATOM 5024 N N . GLU B 1 236 ? -13.875 9.211 26.766 1 74.81 236 GLU B N 1
ATOM 5025 C CA . GLU B 1 236 ? -14.031 9.484 25.344 1 74.81 236 GLU B CA 1
ATOM 5026 C C . GLU B 1 236 ? -12.703 9.352 24.594 1 74.81 236 GLU B C 1
ATOM 5028 O O . GLU B 1 236 ? -11.719 10 24.969 1 74.81 236 GLU B O 1
ATOM 5033 N N . PRO B 1 237 ? -12.781 8.508 23.641 1 80.94 237 PRO B N 1
ATOM 5034 C CA . PRO B 1 237 ? -11.5 8.281 22.969 1 80.94 237 PRO B CA 1
ATOM 5035 C C . PRO B 1 237 ? -11.07 9.453 22.094 1 80.94 237 PRO B C 1
ATOM 5037 O O . PRO B 1 237 ? -11.922 10.109 21.469 1 80.94 237 PRO B O 1
ATOM 5040 N N . VAL B 1 238 ? -9.812 9.828 22.156 1 90.5 238 VAL B N 1
ATOM 5041 C CA . VAL B 1 238 ? -9.203 10.742 21.203 1 90.5 238 VAL B CA 1
ATOM 5042 C C . VAL B 1 238 ? -8.539 9.945 20.078 1 90.5 238 VAL B C 1
ATOM 5044 O O . VAL B 1 238 ? -7.43 9.438 20.234 1 90.5 238 VAL B O 1
ATOM 5047 N N . PHE B 1 239 ? -9.266 9.883 18.953 1 92.06 239 PHE B N 1
ATOM 5048 C CA . PHE B 1 239 ? -8.766 9.117 17.812 1 92.06 239 PHE B CA 1
ATOM 5049 C C . PHE B 1 239 ? -7.551 9.805 17.188 1 92.06 239 PHE B C 1
ATOM 5051 O O . PHE B 1 239 ? -7.543 11.023 17.016 1 92.06 239 PHE B O 1
ATOM 5058 N N . CYS B 1 240 ? -6.613 8.977 16.969 1 94.69 240 CYS B N 1
ATOM 5059 C CA . CYS B 1 240 ? -5.371 9.516 16.438 1 94.69 240 CYS B CA 1
ATOM 5060 C C . CYS B 1 240 ? -4.766 8.57 15.398 1 94.69 240 CYS B C 1
ATOM 5062 O O . CYS B 1 240 ? -4.75 7.355 15.594 1 94.69 240 CYS B O 1
ATOM 5064 N N . THR B 1 241 ? -4.395 9.102 14.25 1 95.06 241 THR B N 1
ATOM 5065 C CA . THR B 1 241 ? -3.617 8.367 13.258 1 95.06 241 THR B CA 1
ATOM 5066 C C . THR B 1 241 ? -2.17 8.844 13.234 1 95.06 241 THR B C 1
ATOM 5068 O O . THR B 1 241 ? -1.914 10.055 13.203 1 95.06 241 THR B O 1
ATOM 5071 N N . LEU B 1 242 ? -1.24 7.918 13.305 1 95.44 242 LEU B N 1
ATOM 5072 C CA . LEU B 1 242 ? 0.181 8.227 13.195 1 95.44 242 LEU B CA 1
ATOM 5073 C C . LEU B 1 242 ? 0.608 8.32 11.734 1 95.44 242 LEU B C 1
ATOM 5075 O O . LEU B 1 242 ? 0.755 7.293 11.062 1 95.44 242 LEU B O 1
ATOM 5079 N N . ARG B 1 243 ? 0.794 9.531 11.273 1 97.12 243 ARG B N 1
ATOM 5080 C CA . ARG B 1 243 ? 1.19 9.766 9.891 1 97.12 243 ARG B CA 1
ATOM 5081 C C . ARG B 1 243 ? 2.693 9.578 9.711 1 97.12 243 ARG B C 1
ATOM 5083 O O . ARG B 1 243 ? 3.486 10.367 10.227 1 97.12 243 ARG B O 1
ATOM 5090 N N . SER B 1 244 ? 3.049 8.586 8.922 1 96.31 244 SER B N 1
ATOM 5091 C CA . SER B 1 244 ? 4.457 8.25 8.742 1 96.31 244 SER B CA 1
ATOM 5092 C C . SER B 1 244 ? 5.219 9.391 8.086 1 96.31 244 SER B C 1
ATOM 5094 O O . SER B 1 244 ? 4.66 10.141 7.281 1 96.31 244 SER B O 1
ATOM 5096 N N . ARG B 1 245 ? 6.484 9.492 8.492 1 97.19 245 ARG B N 1
ATOM 5097 C CA . ARG B 1 245 ? 7.43 10.43 7.887 1 97.19 245 ARG B CA 1
ATOM 5098 C C . ARG B 1 245 ? 8.648 9.688 7.328 1 97.19 245 ARG B C 1
ATOM 5100 O O . ARG B 1 245 ? 8.875 8.523 7.656 1 97.19 245 ARG B O 1
ATOM 5107 N N . LYS B 1 246 ? 9.312 10.359 6.441 1 97.69 246 LYS B N 1
ATOM 5108 C CA . LYS B 1 246 ? 10.555 9.797 5.93 1 97.69 246 LYS B CA 1
ATOM 5109 C C . LYS B 1 246 ? 11.742 10.688 6.2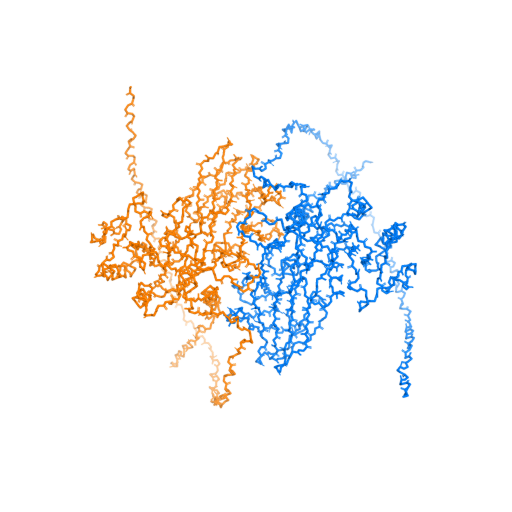85 1 97.69 246 LYS B C 1
ATOM 5111 O O . LYS B 1 246 ? 11.656 11.914 6.223 1 97.69 246 LYS B O 1
ATOM 5116 N N . GLN B 1 247 ? 12.766 10.016 6.734 1 97.69 247 GLN B N 1
ATOM 5117 C CA . GLN B 1 247 ? 14.062 10.672 6.902 1 97.69 247 GLN B CA 1
ATOM 5118 C C . GLN B 1 247 ? 14.891 10.578 5.625 1 97.69 247 GLN B C 1
ATOM 5120 O O . GLN B 1 247 ? 15.188 9.484 5.145 1 97.69 247 GLN B O 1
ATOM 5125 N N . CYS B 1 248 ? 15.25 11.68 5.117 1 97.31 248 CYS B N 1
ATOM 5126 C CA . CYS B 1 248 ? 16.031 11.766 3.885 1 97.31 248 CYS B CA 1
ATOM 5127 C C . CYS B 1 248 ? 17.438 12.25 4.168 1 97.31 248 CYS B C 1
ATOM 5129 O O . CYS B 1 248 ? 17.641 13.367 4.645 1 97.31 248 CYS B O 1
ATOM 5131 N N . GLU B 1 249 ? 18.391 11.438 3.828 1 97.12 249 GLU B N 1
ATOM 5132 C CA . GLU B 1 249 ? 19.797 11.773 3.961 1 97.12 249 GLU B CA 1
ATOM 5133 C C . GLU B 1 249 ? 20.422 12.094 2.604 1 97.12 249 GLU B C 1
ATOM 5135 O O . GLU B 1 249 ? 20.391 11.273 1.689 1 97.12 249 GLU B O 1
ATOM 5140 N N . VAL B 1 250 ? 20.969 13.211 2.514 1 96.38 250 VAL B N 1
ATOM 5141 C CA . VAL B 1 250 ? 21.672 13.602 1.291 1 96.38 250 VAL B CA 1
ATOM 5142 C C . VAL B 1 250 ? 23.156 13.344 1.447 1 96.38 250 VAL B C 1
ATOM 5144 O O . VAL B 1 250 ? 23.797 13.852 2.381 1 96.38 250 VAL B O 1
ATOM 5147 N N . HIS B 1 251 ? 23.688 12.57 0.515 1 96.12 251 HIS B N 1
ATOM 5148 C CA . HIS B 1 251 ? 25.109 12.219 0.547 1 96.12 251 HIS B CA 1
ATOM 5149 C C . HIS B 1 251 ? 25.828 12.734 -0.695 1 96.12 251 HIS B C 1
ATOM 5151 O O . HIS B 1 251 ? 25.281 12.688 -1.799 1 96.12 251 HIS B O 1
ATOM 5157 N N . TRP B 1 252 ? 27.016 13.172 -0.511 1 93.56 252 TRP B N 1
ATOM 5158 C CA . TRP B 1 252 ? 27.922 13.547 -1.592 1 93.56 252 TRP B CA 1
ATOM 5159 C C . TRP B 1 252 ? 29.375 13.312 -1.195 1 93.56 252 TRP B C 1
ATOM 5161 O O . TRP B 1 252 ? 29.766 13.633 -0.076 1 93.56 252 TRP B O 1
ATOM 5171 N N . GLY B 1 253 ? 30.156 12.734 -2.135 1 88.62 253 GLY B N 1
ATOM 5172 C CA . GLY B 1 253 ? 31.562 12.469 -1.848 1 88.62 253 GLY B CA 1
ATOM 5173 C C . GLY B 1 253 ? 31.766 11.539 -0.67 1 88.62 253 GLY B C 1
ATOM 5174 O O . GLY B 1 253 ? 32.656 11.742 0.143 1 88.62 253 GLY B O 1
ATOM 5175 N N . GLY B 1 254 ? 30.781 10.695 -0.425 1 85.5 254 GLY B N 1
ATOM 5176 C CA . GLY B 1 254 ? 30.875 9.727 0.655 1 85.5 254 GLY B CA 1
ATOM 5177 C C . GLY B 1 254 ? 30.516 10.305 2.01 1 85.5 254 GLY B C 1
ATOM 5178 O O . GLY B 1 254 ? 30.625 9.625 3.031 1 85.5 254 GLY B O 1
ATOM 5179 N N . GLN B 1 255 ? 30.078 11.539 1.99 1 93.31 255 GLN B N 1
ATOM 5180 C CA . GLN B 1 255 ? 29.781 12.211 3.252 1 93.31 255 GLN B CA 1
ATOM 5181 C C . GLN B 1 255 ? 28.312 12.586 3.334 1 93.31 255 GLN B C 1
ATOM 5183 O O . GLN B 1 255 ? 27.703 12.945 2.324 1 93.31 255 GLN B O 1
ATOM 5188 N N . LEU B 1 256 ? 27.766 12.531 4.531 1 95.19 256 LEU B N 1
ATOM 5189 C CA . LEU B 1 256 ? 26.422 13.023 4.805 1 95.19 256 LEU B CA 1
ATOM 5190 C C . LEU B 1 256 ? 26.375 14.547 4.793 1 95.19 256 LEU B C 1
ATOM 5192 O O . LEU B 1 256 ? 27.125 15.195 5.527 1 95.19 256 LEU B O 1
ATOM 5196 N N . GLN B 1 257 ? 25.578 15.117 3.939 1 94.44 257 GLN B N 1
ATOM 5197 C CA . GLN B 1 257 ? 25.516 16.578 3.799 1 94.44 257 GLN B CA 1
ATOM 5198 C C . GLN B 1 257 ? 24.359 17.156 4.602 1 94.44 257 GLN B C 1
ATOM 5200 O O . GLN B 1 257 ? 24.516 18.188 5.254 1 94.44 257 GLN B O 1
ATOM 5205 N N . ARG B 1 258 ? 23.25 16.531 4.488 1 94.94 258 ARG B N 1
ATOM 5206 C CA . ARG B 1 258 ? 22.031 17.047 5.109 1 94.94 258 ARG B CA 1
ATOM 5207 C C . ARG B 1 258 ? 21.062 15.922 5.453 1 94.94 258 ARG B C 1
ATOM 5209 O O . ARG B 1 258 ? 21.109 14.852 4.836 1 94.94 258 ARG B O 1
ATOM 5216 N N . VAL B 1 259 ? 20.25 16.141 6.492 1 95.5 259 VAL B N 1
ATOM 5217 C CA . VAL B 1 259 ? 19.156 15.25 6.859 1 95.5 259 VAL B CA 1
ATOM 5218 C C . VAL B 1 259 ? 17.859 16.031 6.938 1 95.5 259 VAL B C 1
ATOM 5220 O O . VAL B 1 259 ? 17.812 17.109 7.531 1 95.5 259 VAL B O 1
ATOM 5223 N N . HIS B 1 260 ? 16.859 15.578 6.273 1 95.88 260 HIS B N 1
ATOM 5224 C CA . HIS B 1 260 ? 15.531 16.188 6.312 1 95.88 260 HIS B CA 1
ATOM 5225 C C . HIS B 1 260 ? 14.461 15.141 6.629 1 95.88 260 HIS B C 1
ATOM 5227 O O . HIS B 1 260 ? 14.57 13.984 6.215 1 95.88 260 HIS B O 1
ATOM 5233 N N . HIS B 1 261 ? 13.438 15.531 7.395 1 96.81 261 HIS B N 1
ATOM 5234 C CA . HIS B 1 261 ? 12.234 14.719 7.57 1 96.81 261 HIS B CA 1
ATOM 5235 C C . HIS B 1 261 ? 11.078 15.258 6.734 1 96.81 261 HIS B C 1
ATOM 5237 O O . HIS B 1 261 ? 10.867 16.469 6.668 1 96.81 261 HIS B O 1
ATOM 5243 N N . VAL B 1 262 ? 10.422 14.344 6.098 1 97.88 262 VAL B N 1
ATOM 5244 C CA . VAL B 1 262 ? 9.312 14.781 5.262 1 97.88 262 VAL B CA 1
ATOM 5245 C C . VAL B 1 262 ? 8.031 14.055 5.676 1 97.88 262 VAL B C 1
ATOM 5247 O O . VAL B 1 262 ? 8.07 12.883 6.047 1 97.88 262 VAL B O 1
ATOM 5250 N N . LEU B 1 263 ? 6.926 14.797 5.578 1 98.25 263 LEU B N 1
ATOM 5251 C CA . LEU B 1 263 ? 5.598 14.227 5.793 1 98.25 263 LEU B CA 1
ATOM 5252 C C . LEU B 1 263 ? 4.973 13.789 4.477 1 98.25 263 LEU B C 1
ATOM 5254 O O . LEU B 1 263 ? 4.258 12.781 4.43 1 98.25 263 LEU B O 1
ATOM 5258 N N . ASN B 1 264 ? 5.25 14.539 3.445 1 98.12 264 ASN B N 1
ATOM 5259 C CA . ASN B 1 264 ? 4.727 14.211 2.123 1 98.12 264 ASN B CA 1
ATOM 5260 C C . ASN B 1 264 ? 5.766 13.484 1.272 1 98.12 264 ASN B C 1
ATOM 5262 O O . ASN B 1 264 ? 5.637 12.289 1.012 1 98.12 264 ASN B O 1
ATOM 5266 N N . GLU B 1 265 ? 6.801 14.273 0.877 1 98.62 265 GLU B N 1
ATOM 5267 C CA . GLU B 1 265 ? 7.66 13.578 -0.082 1 98.62 265 GLU B CA 1
ATOM 5268 C C . GLU B 1 265 ? 9.039 14.234 -0.159 1 98.62 265 GLU B C 1
ATOM 5270 O O . GLU B 1 265 ? 9.203 15.391 0.226 1 98.62 265 GLU B O 1
ATOM 5275 N N . CYS B 1 266 ? 9.992 13.477 -0.604 1 98.5 266 CYS B N 1
ATOM 5276 C CA . CYS B 1 266 ? 11.242 13.922 -1.217 1 98.5 266 CYS B CA 1
ATOM 5277 C C . CYS B 1 266 ? 11.133 13.93 -2.736 1 98.5 266 CYS B C 1
ATOM 5279 O O . CYS B 1 266 ? 10.781 12.914 -3.342 1 98.5 266 CYS B O 1
ATOM 5281 N N . LEU B 1 267 ? 11.352 15.055 -3.293 1 98.56 267 LEU B N 1
ATOM 5282 C CA . LEU B 1 267 ? 11.336 15.195 -4.746 1 98.56 267 LEU B CA 1
ATOM 5283 C C . LEU B 1 267 ? 12.742 15.422 -5.285 1 98.56 267 LEU B C 1
ATOM 5285 O O . LEU B 1 267 ? 13.477 16.266 -4.781 1 98.56 267 LEU B O 1
ATOM 5289 N N . ILE B 1 268 ? 13.156 14.617 -6.223 1 97.88 268 ILE B N 1
ATOM 5290 C CA . ILE B 1 268 ? 14.344 14.859 -7.035 1 97.88 268 ILE B CA 1
ATOM 5291 C C . ILE B 1 268 ? 13.93 15.195 -8.469 1 97.88 268 ILE B C 1
ATOM 5293 O O . ILE B 1 268 ? 13.297 14.375 -9.141 1 97.88 268 ILE B O 1
ATOM 5297 N N . ASP B 1 269 ? 14.266 16.344 -8.922 1 96.69 269 ASP B N 1
ATOM 5298 C CA . ASP B 1 269 ? 13.852 16.719 -10.266 1 96.69 269 ASP B CA 1
ATOM 5299 C C . ASP B 1 269 ? 14.969 17.453 -11 1 96.69 269 ASP B C 1
ATOM 5301 O O . ASP B 1 269 ? 16.031 17.703 -10.43 1 96.69 269 ASP B O 1
ATOM 5305 N N . ARG B 1 270 ? 14.75 17.812 -12.234 1 93.69 270 ARG B N 1
ATOM 5306 C CA . ARG B 1 270 ? 15.773 18.359 -13.125 1 93.69 270 ARG B CA 1
ATOM 5307 C C . ARG B 1 270 ? 15.93 19.859 -12.938 1 93.69 270 ARG B C 1
ATOM 5309 O O . ARG B 1 270 ? 16.828 20.469 -13.516 1 93.69 270 ARG B O 1
ATOM 5316 N N . GLY B 1 271 ? 15.102 20.391 -12.172 1 91.94 271 GLY B N 1
ATOM 5317 C CA . GLY B 1 271 ? 15.148 21.844 -12.039 1 91.94 271 GLY B CA 1
ATOM 5318 C C . GLY B 1 271 ? 14.945 22.578 -13.352 1 91.94 271 GLY B C 1
ATOM 5319 O O . GLY B 1 271 ? 13.992 22.297 -14.078 1 91.94 271 GLY B O 1
ATOM 5320 N N . ALA B 1 272 ? 15.906 23.453 -13.562 1 86.06 272 ALA B N 1
ATOM 5321 C CA . ALA B 1 272 ? 15.781 24.281 -14.758 1 86.06 272 ALA B CA 1
ATOM 5322 C C . ALA B 1 272 ? 16.438 23.609 -15.961 1 86.06 272 ALA B C 1
ATOM 5324 O O . ALA B 1 272 ? 16.328 24.109 -17.078 1 86.06 272 ALA B O 1
ATOM 5325 N N . SER B 1 273 ? 16.969 22.531 -15.75 1 87.94 273 SER B N 1
ATOM 5326 C CA . SER B 1 273 ? 17.641 21.844 -16.844 1 87.94 273 SER B CA 1
ATOM 5327 C C . SER B 1 273 ? 16.641 21.328 -17.875 1 87.94 273 SER B C 1
ATOM 5329 O O . SER B 1 273 ? 15.602 20.781 -17.531 1 87.94 273 SER B O 1
ATOM 5331 N N . PRO B 1 274 ? 16.922 21.453 -19.156 1 85.44 274 PRO B N 1
ATOM 5332 C CA . PRO B 1 274 ? 16.047 20.922 -20.203 1 85.44 274 PRO B CA 1
ATOM 5333 C C . PRO B 1 274 ? 16.203 19.406 -20.375 1 85.44 274 PRO B C 1
ATOM 5335 O O . PRO B 1 274 ? 15.359 18.766 -21 1 85.44 274 PRO B O 1
ATOM 5338 N N . ALA B 1 275 ? 17.219 18.891 -19.906 1 86.75 275 ALA B N 1
ATOM 5339 C CA . ALA B 1 275 ? 17.484 17.469 -20.078 1 86.75 275 ALA B CA 1
ATOM 5340 C C . ALA B 1 275 ? 16.797 16.641 -19.016 1 86.75 275 ALA B C 1
ATOM 5342 O O . ALA B 1 275 ? 16.688 17.062 -17.859 1 86.75 275 ALA B O 1
ATOM 5343 N N . MET B 1 276 ? 16.406 15.469 -19.438 1 89.62 276 MET B N 1
ATOM 5344 C CA . MET B 1 276 ? 15.867 14.516 -18.469 1 89.62 276 MET B CA 1
ATOM 5345 C C . MET B 1 276 ? 16.953 14.023 -17.531 1 89.62 276 MET B C 1
ATOM 5347 O O . MET B 1 276 ? 18.141 14.008 -17.891 1 89.62 276 MET B O 1
ATOM 5351 N N . LEU B 1 277 ? 16.484 13.602 -16.375 1 91.44 277 LEU B N 1
ATOM 5352 C CA . LEU B 1 277 ? 17.406 13.016 -15.391 1 91.44 277 LEU B CA 1
ATOM 5353 C C . LEU B 1 277 ? 17.531 11.508 -15.602 1 91.44 277 LEU B C 1
ATOM 5355 O O . LEU B 1 277 ? 16.594 10.867 -16.078 1 91.44 277 LEU B O 1
ATOM 5359 N N . GLN B 1 278 ? 18.688 11.047 -15.367 1 91.69 278 GLN B N 1
ATOM 5360 C CA . GLN B 1 278 ? 18.922 9.617 -15.164 1 91.69 278 GLN B CA 1
ATOM 5361 C C . GLN B 1 278 ? 19.188 9.297 -13.695 1 91.69 278 GLN B C 1
ATOM 5363 O O . GLN B 1 278 ? 20.219 9.68 -13.156 1 91.69 278 GLN B O 1
ATOM 5368 N N . LEU B 1 279 ? 18.266 8.586 -13.078 1 93.75 279 LEU B N 1
ATOM 5369 C CA . LEU B 1 279 ? 18.375 8.281 -11.656 1 93.75 279 LEU B CA 1
ATOM 5370 C C . LEU B 1 279 ? 18.406 6.777 -11.414 1 93.75 279 LEU B C 1
ATOM 5372 O O . LEU B 1 279 ? 17.516 6.055 -11.867 1 93.75 279 LEU B O 1
ATOM 5376 N N . GLU B 1 280 ? 19.422 6.316 -10.734 1 93 280 GLU B N 1
ATOM 5377 C CA . GLU B 1 280 ? 19.453 4.914 -10.32 1 93 280 GLU B CA 1
ATOM 5378 C C . GLU B 1 280 ? 18.719 4.711 -8.992 1 93 280 GLU B C 1
ATOM 5380 O O . GLU B 1 280 ? 19.047 5.34 -7.988 1 93 280 GLU B O 1
ATOM 5385 N N . CYS B 1 281 ? 17.766 3.82 -9.031 1 93 281 CYS B N 1
ATOM 5386 C CA . CYS B 1 281 ? 16.922 3.611 -7.867 1 93 281 CYS B CA 1
ATOM 5387 C C . CYS B 1 281 ? 17.156 2.238 -7.25 1 93 281 CYS B C 1
ATOM 5389 O O . CYS B 1 281 ? 17.125 1.226 -7.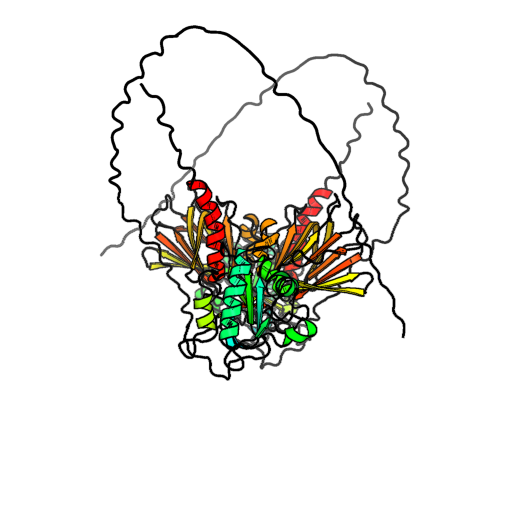953 1 93 281 CYS B O 1
ATOM 5391 N N . PHE B 1 282 ? 17.375 2.25 -5.953 1 92.81 282 PHE B N 1
ATOM 5392 C CA . PHE B 1 282 ? 17.609 1.022 -5.199 1 92.81 282 PHE B CA 1
ATOM 5393 C C . PHE B 1 282 ? 16.625 0.908 -4.043 1 92.81 282 PHE B C 1
ATOM 5395 O O . PHE B 1 282 ? 16.328 1.899 -3.373 1 92.81 282 PHE B O 1
ATOM 5402 N N . VAL B 1 283 ? 16.109 -0.321 -3.836 1 92.56 283 VAL B N 1
ATOM 5403 C CA . VAL B 1 283 ? 15.273 -0.63 -2.68 1 92.56 283 VAL B CA 1
ATOM 5404 C C . VAL B 1 283 ? 15.883 -1.791 -1.897 1 92.56 283 VAL B C 1
ATOM 5406 O O . VAL B 1 283 ? 16.078 -2.881 -2.441 1 92.56 283 VAL B O 1
ATOM 5409 N N . ASP B 1 284 ? 16.188 -1.543 -0.665 1 88.81 284 ASP B N 1
ATOM 5410 C CA . ASP B 1 284 ? 16.812 -2.527 0.21 1 88.81 284 ASP B CA 1
ATOM 5411 C C . ASP B 1 284 ? 18.062 -3.133 -0.446 1 88.81 284 ASP B C 1
ATOM 5413 O O . ASP B 1 284 ? 18.266 -4.348 -0.391 1 88.81 284 ASP B O 1
ATOM 5417 N N . GLY B 1 285 ? 18.766 -2.285 -1.183 1 87.12 285 GLY B N 1
ATOM 5418 C CA . GLY B 1 285 ? 20.031 -2.697 -1.772 1 87.12 285 GLY B CA 1
ATOM 5419 C C . GLY B 1 285 ? 19.875 -3.271 -3.168 1 87.12 285 GLY B C 1
ATOM 5420 O O . GLY B 1 285 ? 20.875 -3.463 -3.877 1 87.12 285 GLY B O 1
ATOM 5421 N N . SER B 1 286 ? 18.656 -3.549 -3.557 1 87.06 286 SER B N 1
ATOM 5422 C CA . SER B 1 286 ? 18.406 -4.109 -4.883 1 87.06 286 SER B CA 1
ATOM 5423 C C . SER B 1 286 ? 18.109 -3.01 -5.902 1 87.06 286 SER B C 1
ATOM 5425 O O . SER B 1 286 ? 17.312 -2.105 -5.637 1 87.06 286 SER B O 1
ATOM 5427 N N . HIS B 1 287 ? 18.812 -3.117 -7.027 1 88.75 287 HIS B N 1
ATOM 5428 C CA . HIS B 1 287 ? 18.531 -2.199 -8.125 1 88.75 287 HIS B CA 1
ATOM 5429 C C . HIS B 1 287 ? 17.156 -2.496 -8.742 1 88.75 287 HIS B C 1
ATOM 5431 O O . HIS B 1 287 ? 16.938 -3.598 -9.25 1 88.75 287 HIS B O 1
ATOM 5437 N N . ILE B 1 288 ? 16.297 -1.537 -8.719 1 86.06 288 ILE B N 1
ATOM 5438 C CA . ILE B 1 288 ? 14.961 -1.811 -9.25 1 86.06 288 ILE B CA 1
ATOM 5439 C C . ILE B 1 288 ? 14.844 -1.223 -10.656 1 86.06 288 ILE B C 1
ATOM 5441 O O . ILE B 1 288 ? 14.211 -1.82 -11.531 1 86.06 288 ILE B O 1
ATOM 5445 N N . THR B 1 289 ? 15.414 0.01 -10.82 1 85 289 THR B N 1
ATOM 5446 C CA . THR B 1 289 ? 15.352 0.623 -12.141 1 85 289 THR B CA 1
ATOM 5447 C C . THR B 1 289 ? 16.266 1.836 -12.227 1 85 289 THR B C 1
ATOM 5449 O O . THR B 1 289 ? 16.75 2.326 -11.203 1 85 289 THR B O 1
ATOM 5452 N N . THR B 1 290 ? 16.594 2.119 -13.43 1 88.19 290 THR B N 1
ATOM 5453 C CA . THR B 1 290 ? 17.156 3.422 -13.75 1 88.19 290 THR B CA 1
ATOM 5454 C C . THR B 1 290 ? 16.125 4.309 -14.445 1 88.19 290 THR B C 1
ATOM 5456 O O . THR B 1 290 ? 15.789 4.082 -15.609 1 88.19 290 THR B O 1
ATOM 5459 N N . ALA B 1 291 ? 15.719 5.277 -13.719 1 87 291 ALA B N 1
ATOM 5460 C CA . ALA B 1 291 ? 14.633 6.129 -14.203 1 87 291 ALA B CA 1
ATOM 5461 C C . ALA B 1 291 ? 15.164 7.238 -15.102 1 87 291 ALA B C 1
ATOM 5463 O O . ALA B 1 291 ? 16.109 7.949 -14.742 1 87 291 ALA B O 1
ATOM 5464 N N . GLN B 1 292 ? 14.664 7.27 -16.266 1 89.56 292 GLN B N 1
ATOM 5465 C CA . GLN B 1 292 ? 14.812 8.43 -17.141 1 89.56 292 GLN B CA 1
ATOM 5466 C C . GLN B 1 292 ? 13.531 9.266 -17.156 1 89.56 292 GLN B C 1
ATOM 5468 O O . GLN B 1 292 ? 12.523 8.852 -17.734 1 89.56 292 GLN B O 1
ATOM 5473 N N . ALA B 1 293 ? 13.602 10.391 -16.5 1 93.06 293 ALA B N 1
ATOM 5474 C CA . ALA B 1 293 ? 12.398 11.18 -16.281 1 93.06 293 ALA B CA 1
ATOM 5475 C C . ALA B 1 293 ? 12.742 12.617 -15.898 1 93.06 293 ALA B C 1
ATOM 5477 O O . ALA B 1 293 ? 13.922 12.961 -15.742 1 93.06 293 ALA B O 1
ATOM 5478 N N . ASP B 1 294 ? 11.703 13.461 -15.812 1 94.44 294 ASP B N 1
ATOM 5479 C CA . ASP B 1 294 ? 11.875 14.812 -15.289 1 94.44 294 ASP B CA 1
ATOM 5480 C C . ASP B 1 294 ? 12.188 14.789 -13.797 1 94.44 294 ASP B C 1
ATOM 5482 O O . ASP B 1 294 ? 12.75 15.742 -13.258 1 94.44 294 ASP B O 1
ATOM 5486 N N . GLY B 1 295 ? 11.781 13.703 -13.156 1 95.88 295 GLY B N 1
ATOM 5487 C CA . GLY B 1 295 ? 12.062 13.57 -11.734 1 95.88 295 GLY B CA 1
ATOM 5488 C C . GLY B 1 295 ? 11.508 12.297 -11.133 1 95.88 295 GLY B C 1
ATOM 5489 O O . GLY B 1 295 ? 10.984 11.438 -11.852 1 95.88 295 GLY B O 1
ATOM 5490 N N . LEU B 1 296 ? 11.672 12.219 -9.836 1 97.12 296 LEU B N 1
ATOM 5491 C CA . LEU B 1 296 ? 11.18 11.102 -9.047 1 97.12 296 LEU B CA 1
ATOM 5492 C C . LEU B 1 296 ? 10.695 11.57 -7.68 1 97.12 296 LEU B C 1
ATOM 5494 O O . LEU B 1 296 ? 11.375 12.359 -7.012 1 97.12 296 LEU B O 1
ATOM 5498 N N . ILE B 1 297 ? 9.555 11.086 -7.34 1 98.44 297 ILE B N 1
ATOM 5499 C CA . ILE B 1 297 ? 8.961 11.414 -6.047 1 98.44 297 ILE B CA 1
ATOM 5500 C C . ILE B 1 297 ? 9.023 10.203 -5.121 1 98.44 297 ILE B C 1
ATOM 5502 O O . ILE B 1 297 ? 8.555 9.117 -5.48 1 98.44 297 ILE B O 1
ATOM 5506 N N . ILE B 1 298 ? 9.664 10.297 -3.998 1 98.5 298 ILE B N 1
ATOM 5507 C CA . ILE B 1 298 ? 9.555 9.336 -2.904 1 98.5 298 ILE B CA 1
ATOM 5508 C C . ILE B 1 298 ? 8.555 9.852 -1.869 1 98.5 298 ILE B C 1
ATOM 5510 O O . ILE B 1 298 ? 8.82 10.836 -1.176 1 98.5 298 ILE B O 1
ATOM 5514 N N . SER B 1 299 ? 7.445 9.125 -1.732 1 98.56 299 SER B N 1
ATOM 5515 C CA . SER B 1 299 ? 6.324 9.727 -1.016 1 98.56 299 SER B CA 1
ATOM 5516 C C . SER B 1 299 ? 5.809 8.805 0.083 1 98.56 299 SER B C 1
ATOM 5518 O O . SER B 1 299 ? 5.863 7.582 -0.054 1 98.56 299 SER B O 1
ATOM 5520 N N . THR B 1 300 ? 5.391 9.391 1.166 1 98.25 300 THR B N 1
ATOM 5521 C CA . THR B 1 300 ? 4.621 8.695 2.193 1 98.25 300 THR B CA 1
ATOM 5522 C C . THR B 1 300 ? 3.168 8.531 1.765 1 98.25 300 THR B C 1
ATOM 5524 O O . THR B 1 300 ? 2.75 9.078 0.742 1 98.25 300 THR B O 1
ATOM 5527 N N . PRO B 1 301 ? 2.355 7.781 2.57 1 97.75 301 PRO B N 1
ATOM 5528 C CA . PRO B 1 301 ? 0.921 7.727 2.279 1 97.75 301 PRO B CA 1
ATOM 5529 C C . PRO B 1 301 ? 0.253 9.094 2.35 1 97.75 301 PRO B C 1
ATOM 5531 O O . PRO B 1 301 ? -0.611 9.406 1.525 1 97.75 301 PRO B O 1
ATOM 5534 N N . SER B 1 302 ? 0.705 9.922 3.301 1 97.25 302 SER B N 1
ATOM 5535 C CA . SER B 1 302 ? 0.168 11.281 3.354 1 97.25 302 SER B CA 1
ATOM 5536 C C . SER B 1 302 ? 0.456 12.039 2.062 1 97.25 302 SER B C 1
ATOM 5538 O O . SER B 1 302 ? -0.422 12.719 1.526 1 97.25 302 SER B O 1
ATOM 5540 N N . GLY B 1 303 ? 1.623 11.875 1.541 1 97.88 303 GLY B N 1
ATOM 5541 C CA . GLY B 1 303 ? 2.037 12.555 0.326 1 97.88 303 GLY B CA 1
ATOM 5542 C C . GLY B 1 303 ? 1.394 11.992 -0.926 1 97.88 303 GLY B C 1
ATOM 5543 O O . GLY B 1 303 ? 1.46 12.602 -1.995 1 97.88 303 GLY B O 1
ATOM 5544 N N . SER B 1 304 ? 0.742 10.867 -0.843 1 97.12 304 SER B N 1
ATOM 5545 C CA . SER B 1 304 ? 0.119 10.227 -1.999 1 97.12 304 SER B CA 1
ATOM 5546 C C . SER B 1 304 ? -0.974 11.109 -2.594 1 97.12 304 SER B C 1
ATOM 5548 O O . SER B 1 304 ? -1.333 10.961 -3.764 1 97.12 304 SER B O 1
ATOM 5550 N N . THR B 1 305 ? -1.535 12.047 -1.848 1 93.81 305 THR B N 1
ATOM 5551 C CA . THR B 1 305 ? -2.611 12.906 -2.318 1 93.81 305 THR B CA 1
ATOM 5552 C C . THR B 1 305 ? -2.084 14.305 -2.639 1 93.81 305 THR B C 1
ATOM 5554 O O . THR B 1 305 ? -2.863 15.242 -2.836 1 93.81 305 THR B O 1
ATOM 5557 N N . ALA B 1 306 ? -0.816 14.438 -2.635 1 95.25 306 ALA B N 1
ATOM 5558 C CA . ALA B 1 306 ? -0.166 15.695 -2.998 1 95.25 306 ALA B CA 1
ATOM 5559 C C . ALA B 1 306 ? 0.446 15.617 -4.395 1 95.25 306 ALA B C 1
ATOM 5561 O O . ALA B 1 306 ? -0.25 15.32 -5.367 1 95.25 306 ALA B O 1
ATOM 5562 N N . TYR B 1 307 ? 1.751 15.93 -4.582 1 95.94 307 TYR B N 1
ATOM 5563 C CA . TYR B 1 307 ? 2.381 15.961 -5.895 1 95.94 307 TYR B CA 1
ATOM 5564 C C . TYR B 1 307 ? 2.395 14.578 -6.531 1 95.94 307 TYR B C 1
ATOM 5566 O O . TYR B 1 307 ? 2.264 14.445 -7.75 1 95.94 307 TYR B O 1
ATOM 5574 N N . SER B 1 308 ? 2.553 13.57 -5.719 1 96.56 308 SER B N 1
ATOM 5575 C CA . SER B 1 308 ? 2.539 12.203 -6.238 1 96.56 308 SER B CA 1
ATOM 5576 C C . SER B 1 308 ? 1.262 11.93 -7.027 1 96.56 308 SER B C 1
ATOM 5578 O O . SER B 1 308 ? 1.306 11.32 -8.094 1 96.56 308 SER B O 1
ATOM 5580 N N . MET B 1 309 ? 0.221 12.359 -6.453 1 93.44 309 MET B N 1
ATOM 5581 C CA . MET B 1 309 ? -1.059 12.164 -7.129 1 93.44 309 MET B CA 1
ATOM 5582 C C . MET B 1 309 ? -1.072 12.867 -8.484 1 93.44 309 MET B C 1
ATOM 5584 O O . MET B 1 309 ? -1.496 12.281 -9.484 1 93.44 309 MET B O 1
ATOM 5588 N N . SER B 1 310 ? -0.619 14.062 -8.578 1 92 310 SER B N 1
ATOM 5589 C CA . SER B 1 310 ? -0.587 14.852 -9.797 1 92 310 SER B CA 1
ATOM 5590 C C . SER B 1 310 ? 0.312 14.211 -10.852 1 92 310 SER B C 1
ATOM 5592 O O . SER B 1 310 ? 0.095 14.391 -12.055 1 92 310 SER B O 1
ATOM 5594 N N . ALA B 1 311 ? 1.265 13.5 -10.352 1 93.88 311 ALA B N 1
ATOM 5595 C CA . ALA B 1 311 ? 2.225 12.867 -11.25 1 93.88 311 ALA B CA 1
ATOM 5596 C C . ALA B 1 311 ? 1.758 11.477 -11.664 1 93.88 311 ALA B C 1
ATOM 5598 O O . ALA B 1 311 ? 2.496 10.727 -12.312 1 93.88 311 ALA B O 1
ATOM 5599 N N . GLY B 1 312 ? 0.595 11.086 -11.25 1 91.19 312 GLY B N 1
ATOM 5600 C CA . GLY B 1 312 ? 0.035 9.828 -11.719 1 91.19 312 GLY B CA 1
ATOM 5601 C C . GLY B 1 312 ? 0.067 8.734 -10.664 1 91.19 312 GLY B C 1
ATOM 5602 O O . GLY B 1 312 ? -0.275 7.586 -10.945 1 91.19 312 GLY B O 1
ATOM 5603 N N . GLY B 1 313 ? 0.448 9.023 -9.477 1 94.88 313 GLY B N 1
ATOM 5604 C CA . GLY B 1 313 ? 0.469 8.055 -8.398 1 94.88 313 GLY B CA 1
ATOM 5605 C C . GLY B 1 313 ? -0.912 7.734 -7.852 1 94.88 313 GLY B C 1
ATOM 5606 O O . GLY B 1 313 ? -1.862 8.484 -8.086 1 94.88 313 GLY B O 1
ATOM 5607 N N . PRO B 1 314 ? -0.984 6.645 -7.141 1 96.12 314 PRO B N 1
ATOM 5608 C CA . PRO B 1 314 ? -2.246 6.293 -6.484 1 96.12 314 PRO B CA 1
ATOM 5609 C C . PRO B 1 314 ? -2.494 7.102 -5.211 1 96.12 314 PRO B C 1
ATOM 5611 O O . PRO B 1 314 ? -1.578 7.746 -4.699 1 96.12 314 PRO B O 1
ATOM 5614 N N . MET B 1 315 ? -3.721 7.148 -4.797 1 95.25 315 MET B N 1
ATOM 5615 C CA . MET B 1 315 ? -4.039 7.625 -3.453 1 95.25 315 MET B CA 1
ATOM 5616 C C . MET B 1 315 ? -3.934 6.492 -2.436 1 95.25 315 MET B C 1
ATOM 5618 O O . MET B 1 315 ? -4.512 5.422 -2.633 1 95.25 315 MET B O 1
ATOM 5622 N N . VAL B 1 316 ? -3.26 6.695 -1.336 1 97.19 316 VAL B N 1
ATOM 5623 C CA . VAL B 1 316 ? -2.992 5.637 -0.369 1 97.19 316 VAL B CA 1
ATOM 5624 C C . VAL B 1 316 ? -3.514 6.047 1.006 1 97.19 316 VAL B C 1
ATOM 5626 O O . VAL B 1 316 ? -3.197 7.137 1.495 1 97.19 316 VAL B O 1
ATOM 5629 N N . ALA B 1 317 ? -4.297 5.172 1.574 1 95.31 317 ALA B N 1
ATOM 5630 C CA . ALA B 1 317 ? -4.758 5.422 2.936 1 95.31 317 ALA B CA 1
ATOM 5631 C C . ALA B 1 317 ? -3.584 5.547 3.902 1 95.31 317 ALA B C 1
ATOM 5633 O O . ALA B 1 317 ? -2.604 4.805 3.795 1 95.31 317 ALA B O 1
ATOM 5634 N N . PRO B 1 318 ? -3.709 6.395 4.918 1 94.31 318 PRO B N 1
ATOM 5635 C CA . PRO B 1 318 ? -2.588 6.664 5.824 1 94.31 318 PRO B CA 1
ATOM 5636 C C . PRO B 1 318 ? -2.184 5.441 6.641 1 94.31 318 PRO B C 1
ATOM 5638 O O . PRO B 1 318 ? -1.057 5.371 7.141 1 94.31 318 PRO B O 1
ATOM 5641 N N . SER B 1 319 ? -3.043 4.516 6.828 1 90.88 319 SER B N 1
ATOM 5642 C CA . SER B 1 319 ? -2.762 3.359 7.672 1 90.88 319 SER B CA 1
ATOM 5643 C C . SER B 1 319 ? -2.066 2.254 6.883 1 90.88 319 SER B C 1
ATOM 5645 O O . SER B 1 319 ? -1.671 1.234 7.453 1 90.88 319 SER B O 1
ATOM 5647 N N . VAL B 1 320 ? -1.91 2.395 5.594 1 94 320 VAL B N 1
ATOM 5648 C CA . VAL B 1 320 ? -1.137 1.443 4.805 1 94 320 VAL B CA 1
ATOM 5649 C C . VAL B 1 320 ? 0.355 1.709 4.988 1 94 320 VAL B C 1
ATOM 5651 O O . VAL B 1 320 ? 0.85 2.783 4.641 1 94 320 VAL B O 1
ATOM 5654 N N . PRO B 1 321 ? 1.071 0.792 5.562 1 92.94 321 PRO B N 1
ATOM 5655 C CA . PRO B 1 321 ? 2.5 1.006 5.805 1 92.94 321 PRO B CA 1
ATOM 5656 C C . PRO B 1 321 ? 3.348 0.823 4.547 1 92.94 321 PRO B C 1
ATOM 5658 O O . PRO B 1 321 ? 3.885 -0.263 4.316 1 92.94 321 PRO B O 1
ATOM 5661 N N . CYS B 1 322 ? 3.516 1.91 3.855 1 96.25 322 CYS B N 1
ATOM 5662 C CA . CYS B 1 322 ? 4.234 1.778 2.594 1 96.25 322 CYS B CA 1
ATOM 5663 C C . CYS B 1 322 ? 4.941 3.08 2.229 1 96.25 322 CYS B C 1
ATOM 5665 O O . CYS B 1 322 ? 4.832 4.07 2.951 1 96.25 322 CYS B O 1
ATOM 5667 N N . THR B 1 323 ? 5.785 2.977 1.19 1 97.38 323 THR B N 1
ATOM 5668 C CA . THR B 1 323 ? 6.418 4.102 0.515 1 97.38 323 THR B CA 1
ATOM 5669 C C . THR B 1 323 ? 6.152 4.055 -0.987 1 97.38 323 THR B C 1
ATOM 5671 O O . THR B 1 323 ? 6.207 2.984 -1.598 1 97.38 323 THR B O 1
ATOM 5674 N N . LEU B 1 324 ? 5.875 5.23 -1.542 1 98.06 324 LEU B N 1
ATOM 5675 C CA . LEU B 1 324 ? 5.605 5.316 -2.973 1 98.06 324 LEU B CA 1
ATOM 5676 C C . LEU B 1 324 ? 6.812 5.867 -3.723 1 98.06 324 LEU B C 1
ATOM 5678 O O . LEU B 1 324 ? 7.453 6.816 -3.264 1 98.06 324 LEU B O 1
ATOM 5682 N N . LEU B 1 325 ? 7.129 5.273 -4.82 1 97.12 325 LEU B N 1
ATOM 5683 C CA . LEU B 1 325 ? 8.016 5.82 -5.844 1 97.12 325 LEU B CA 1
ATOM 5684 C C . LEU B 1 325 ? 7.23 6.195 -7.098 1 97.12 325 LEU B C 1
ATOM 5686 O O . LEU B 1 325 ? 6.715 5.32 -7.797 1 97.12 325 LEU B O 1
ATOM 5690 N N . THR B 1 326 ? 7.117 7.453 -7.355 1 96.94 326 THR B N 1
ATOM 5691 C CA . THR B 1 326 ? 6.328 7.949 -8.477 1 96.94 326 THR B CA 1
ATOM 5692 C C . THR B 1 326 ? 7.199 8.75 -9.438 1 96.94 326 THR B C 1
ATOM 5694 O O . THR B 1 326 ? 7.703 9.82 -9.078 1 96.94 326 THR B O 1
ATOM 5697 N N . PRO B 1 327 ? 7.363 8.312 -10.648 1 95.25 327 PRO B N 1
ATOM 5698 C CA . PRO B 1 327 ? 8.125 9.094 -11.625 1 95.25 327 PRO B CA 1
ATOM 5699 C C . PRO B 1 327 ? 7.348 10.305 -12.133 1 95.25 327 PRO B C 1
ATOM 5701 O O . PRO B 1 327 ? 6.125 10.25 -12.273 1 95.25 327 PRO B O 1
ATOM 5704 N N . VAL B 1 328 ? 8.102 11.344 -12.375 1 95.38 328 VAL B N 1
ATOM 5705 C CA . VAL B 1 328 ? 7.523 12.531 -12.984 1 95.38 328 VAL B CA 1
ATOM 5706 C C . VAL B 1 328 ? 7.852 12.562 -14.477 1 95.38 328 VAL B C 1
ATOM 5708 O O . VAL B 1 328 ? 9.008 12.75 -14.859 1 95.38 328 VAL B O 1
ATOM 5711 N N . ALA B 1 329 ? 6.875 12.344 -15.344 1 91.44 329 ALA B N 1
ATOM 5712 C CA . ALA B 1 329 ? 7.016 12.367 -16.797 1 91.44 329 ALA B CA 1
ATOM 5713 C C . ALA B 1 329 ? 8.117 11.422 -17.266 1 91.44 329 ALA B C 1
ATOM 5715 O O . ALA B 1 329 ? 9.078 11.844 -17.906 1 91.44 329 ALA B O 1
ATOM 5716 N N . PRO B 1 330 ? 7.938 10.203 -16.953 1 90.38 330 PRO B N 1
ATOM 5717 C CA . PRO B 1 330 ? 8.969 9.242 -17.359 1 90.38 330 PRO B CA 1
ATOM 5718 C C . PRO B 1 330 ? 9.031 9.039 -18.859 1 90.38 330 PRO B C 1
ATOM 5720 O O . PRO B 1 330 ? 8.008 9.133 -19.547 1 90.38 330 PRO B O 1
ATOM 5723 N N . HIS B 1 331 ? 10.195 8.766 -19.281 1 84.62 331 HIS B N 1
ATOM 5724 C CA . HIS B 1 331 ? 10.414 8.5 -20.703 1 84.62 331 HIS B CA 1
ATOM 5725 C C . HIS B 1 331 ? 9.844 7.141 -21.094 1 84.62 331 HIS B C 1
ATOM 5727 O O . HIS B 1 331 ? 9.312 6.984 -22.203 1 84.62 331 HIS B O 1
ATOM 5733 N N . SER B 1 332 ? 10.094 6.199 -20.25 1 75.69 332 SER B N 1
ATOM 5734 C CA . SER B 1 332 ? 9.562 4.871 -20.531 1 75.69 332 SER B CA 1
ATOM 5735 C C . SER B 1 332 ? 8.078 4.781 -20.203 1 75.69 332 SER B C 1
ATOM 5737 O O . SER B 1 332 ? 7.652 5.188 -19.109 1 75.69 332 SER B O 1
ATOM 5739 N N . LEU B 1 333 ? 7.379 4.172 -21.047 1 61.75 333 LEU B N 1
ATOM 5740 C CA . LEU B 1 333 ? 5.938 4.023 -20.891 1 61.75 333 LEU B CA 1
ATOM 5741 C C . LEU B 1 333 ? 5.617 3.002 -19.797 1 61.75 333 LEU B C 1
ATOM 5743 O O . LEU B 1 333 ? 4.523 3.014 -19.234 1 61.75 333 LEU B O 1
ATOM 5747 N N . SER B 1 334 ? 6.586 2.375 -19.547 1 64.62 334 SER B N 1
ATOM 5748 C CA . SER B 1 334 ? 6.277 1.259 -18.656 1 64.62 334 SER B CA 1
ATOM 5749 C C . SER B 1 334 ? 6.621 1.592 -17.219 1 64.62 334 SER B C 1
ATOM 5751 O O . SER B 1 334 ? 6.285 0.836 -16.297 1 64.62 334 SER B O 1
ATOM 5753 N N . PHE B 1 335 ? 7.141 2.771 -17.141 1 77.94 335 PHE B N 1
ATOM 5754 C CA . PHE B 1 335 ? 7.5 3.082 -15.758 1 77.94 335 PHE B CA 1
ATOM 5755 C C . PHE B 1 335 ? 6.285 3.578 -14.977 1 77.94 335 PHE B C 1
ATOM 5757 O O . PHE B 1 335 ? 5.953 4.766 -15.031 1 77.94 335 PHE B O 1
ATOM 5764 N N . ARG B 1 336 ? 5.691 2.668 -14.203 1 88.06 336 ARG B N 1
ATOM 5765 C CA . ARG B 1 336 ? 4.551 2.934 -13.328 1 88.06 336 ARG B CA 1
ATOM 5766 C C . ARG B 1 336 ? 5.012 3.26 -11.914 1 88.06 336 ARG B C 1
ATOM 5768 O O . ARG B 1 336 ? 6.141 2.945 -11.531 1 88.06 336 ARG B O 1
ATOM 5775 N N . PRO B 1 337 ? 4.125 3.945 -11.18 1 94.44 337 PRO B N 1
ATOM 5776 C CA . PRO B 1 337 ? 4.438 4.094 -9.758 1 94.44 337 PRO B CA 1
ATOM 5777 C C . PRO B 1 337 ? 4.629 2.75 -9.055 1 94.44 337 PRO B C 1
ATOM 5779 O O . PRO B 1 337 ? 3.938 1.779 -9.367 1 94.44 337 PRO B O 1
ATOM 5782 N N . VAL B 1 338 ? 5.566 2.75 -8.141 1 95.44 338 VAL B N 1
ATOM 5783 C CA . VAL B 1 338 ? 5.875 1.545 -7.375 1 95.44 338 VAL B CA 1
ATOM 5784 C C . VAL B 1 338 ? 5.59 1.785 -5.895 1 95.44 338 VAL B C 1
ATOM 5786 O O . VAL B 1 338 ? 5.922 2.844 -5.355 1 95.44 338 VAL B O 1
ATOM 5789 N N . VAL B 1 339 ? 4.941 0.835 -5.266 1 97.38 339 VAL B N 1
ATOM 5790 C CA . VAL B 1 339 ? 4.664 0.888 -3.836 1 97.38 339 VAL B CA 1
ATOM 5791 C C . VAL B 1 339 ? 5.449 -0.205 -3.115 1 97.38 339 VAL B C 1
ATOM 5793 O O . VAL B 1 339 ? 5.305 -1.39 -3.428 1 97.38 339 VAL B O 1
ATOM 5796 N N . VAL B 1 340 ? 6.281 0.203 -2.172 1 95.69 340 VAL B N 1
ATOM 5797 C CA . VAL B 1 340 ? 7.125 -0.731 -1.434 1 95.69 340 VAL B CA 1
ATOM 5798 C C . VAL B 1 340 ? 6.828 -0.626 0.06 1 95.69 340 VAL B C 1
ATOM 5800 O O . VAL B 1 340 ? 6.188 0.329 0.507 1 95.69 340 VAL B O 1
ATOM 5803 N N . PRO B 1 341 ? 7.262 -1.603 0.829 1 92.56 341 PRO B N 1
ATOM 5804 C CA . PRO B 1 341 ? 6.996 -1.55 2.268 1 92.56 341 PRO B CA 1
ATOM 5805 C C . PRO B 1 341 ? 7.555 -0.292 2.926 1 92.56 341 PRO B C 1
ATOM 5807 O O . PRO B 1 341 ? 8.586 0.227 2.496 1 92.56 341 PRO B O 1
ATOM 5810 N N . GLU B 1 342 ? 6.902 0.111 3.912 1 91.94 342 GLU B N 1
ATOM 5811 C CA . GLU B 1 342 ? 7.258 1.338 4.621 1 91.94 342 GLU B CA 1
ATOM 5812 C C . GLU B 1 342 ? 8.703 1.294 5.109 1 91.94 342 GLU B C 1
ATOM 5814 O O . GLU B 1 342 ? 9.406 2.307 5.078 1 91.94 342 GLU B O 1
ATOM 5819 N N . HIS B 1 343 ? 9.18 0.154 5.551 1 86.75 343 HIS B N 1
ATOM 5820 C CA . HIS B 1 343 ? 10.484 0.05 6.203 1 86.75 343 HIS B CA 1
ATOM 5821 C C . HIS B 1 343 ? 11.594 -0.157 5.18 1 86.75 343 HIS B C 1
ATOM 5823 O O . HIS B 1 343 ? 12.773 -0.195 5.543 1 86.75 343 HIS B O 1
ATOM 5829 N N . SER B 1 344 ? 11.219 -0.35 3.973 1 90.75 344 SER B N 1
ATOM 5830 C CA . SER B 1 344 ? 12.25 -0.451 2.945 1 90.75 344 SER B CA 1
ATOM 5831 C C . SER B 1 344 ? 13.086 0.823 2.869 1 90.75 344 SER B C 1
ATOM 5833 O O . SER B 1 344 ? 12.555 1.927 3.02 1 90.75 344 SER B O 1
ATOM 5835 N N . VAL B 1 345 ? 14.359 0.621 2.66 1 93.38 345 VAL B N 1
ATOM 5836 C CA . VAL B 1 345 ? 15.266 1.748 2.453 1 93.38 345 VAL B CA 1
ATOM 5837 C C . VAL B 1 345 ? 15.391 2.041 0.96 1 93.38 345 VAL B C 1
ATOM 5839 O O . VAL B 1 345 ? 15.773 1.164 0.18 1 93.38 345 VAL B O 1
ATOM 5842 N N . ILE B 1 346 ? 15.094 3.25 0.62 1 96.5 346 ILE B N 1
ATOM 5843 C CA . ILE B 1 346 ? 15.164 3.678 -0.772 1 96.5 346 ILE B CA 1
ATOM 5844 C C . ILE B 1 346 ? 16.406 4.535 -0.981 1 96.5 346 ILE B C 1
ATOM 5846 O O . ILE B 1 346 ? 16.656 5.477 -0.226 1 96.5 346 ILE B O 1
ATOM 5850 N N . GLU B 1 347 ? 17.172 4.184 -1.922 1 96.81 347 GLU B N 1
ATOM 5851 C CA . GLU B 1 347 ? 18.344 4.965 -2.289 1 96.81 347 GLU B CA 1
ATOM 5852 C C . GLU B 1 347 ? 18.297 5.383 -3.756 1 96.81 347 GLU B C 1
ATOM 5854 O O . GLU B 1 347 ? 18.109 4.543 -4.637 1 96.81 347 GLU B O 1
ATOM 5859 N N . VAL B 1 348 ? 18.422 6.637 -3.965 1 96.62 348 VAL B N 1
ATOM 5860 C CA . VAL B 1 348 ? 18.438 7.176 -5.32 1 96.62 348 VAL B CA 1
ATOM 5861 C C . VAL B 1 348 ? 19.797 7.832 -5.594 1 96.62 348 VAL B C 1
ATOM 5863 O O . VAL B 1 348 ? 20.219 8.727 -4.859 1 96.62 348 VAL B O 1
ATOM 5866 N N . HIS B 1 349 ? 20.391 7.367 -6.656 1 95.81 349 HIS B N 1
ATOM 5867 C CA . HIS B 1 349 ? 21.734 7.828 -7.012 1 95.81 349 HIS B CA 1
ATOM 5868 C C . HIS B 1 349 ? 21.719 8.602 -8.328 1 95.81 349 HIS B C 1
ATOM 5870 O O . HIS B 1 349 ? 21.109 8.156 -9.305 1 95.81 349 HIS B O 1
ATOM 5876 N N . LEU B 1 350 ? 22.312 9.773 -8.289 1 94.94 350 LEU B N 1
ATOM 5877 C CA . LEU B 1 350 ? 22.609 10.508 -9.508 1 94.94 350 LEU B CA 1
ATOM 5878 C C . LEU B 1 350 ? 24 10.156 -10.031 1 94.94 350 LEU B C 1
ATOM 5880 O O . LEU B 1 350 ? 25.016 10.609 -9.484 1 94.94 350 LEU B O 1
ATOM 5884 N N . PRO B 1 351 ? 23.984 9.453 -11.102 1 92.56 351 PRO B N 1
ATOM 5885 C CA . PRO B 1 351 ? 25.281 8.961 -11.57 1 92.56 351 PRO B CA 1
ATOM 5886 C C . PRO B 1 351 ? 26.219 10.086 -11.977 1 92.56 351 PRO B C 1
ATOM 5888 O O . PRO B 1 351 ? 25.766 11.172 -12.336 1 92.56 351 PRO B O 1
ATOM 5891 N N . GLN B 1 352 ? 27.484 9.727 -12.023 1 89.44 352 GLN B N 1
ATOM 5892 C CA . GLN B 1 352 ? 28.516 10.656 -12.469 1 89.44 352 GLN B CA 1
ATOM 5893 C C . GLN B 1 352 ? 28.344 11.008 -13.938 1 89.44 352 GLN B C 1
ATOM 5895 O O . GLN B 1 352 ? 28.703 12.109 -14.367 1 89.44 352 GLN B O 1
ATOM 5900 N N . SER B 1 353 ? 27.75 10.109 -14.656 1 85.19 353 SER B N 1
ATOM 5901 C CA . SER B 1 353 ? 27.609 10.258 -16.109 1 85.19 353 SER B CA 1
ATOM 5902 C C . SER B 1 353 ? 26.422 11.156 -16.453 1 85.19 353 SER B C 1
ATOM 5904 O O . SER B 1 353 ? 26.203 11.484 -17.625 1 85.19 353 SER B O 1
ATOM 5906 N N . SER B 1 354 ? 25.75 11.586 -15.406 1 85.56 354 SER B N 1
ATOM 5907 C CA . SER B 1 354 ? 24.578 12.414 -15.672 1 85.56 354 SER B CA 1
ATOM 5908 C C . SER B 1 354 ? 24.969 13.711 -16.375 1 85.56 354 SER B C 1
ATOM 5910 O O . SER B 1 354 ? 26.016 14.297 -16.078 1 85.56 354 SER B O 1
ATOM 5912 N N . ARG B 1 355 ? 24.125 14.156 -17.281 1 83.06 355 ARG B N 1
ATOM 5913 C CA . ARG B 1 355 ? 24.391 15.344 -18.078 1 83.06 355 ARG B CA 1
ATOM 5914 C C . ARG B 1 355 ? 24.203 16.609 -17.266 1 83.06 355 ARG B C 1
ATOM 5916 O O . AR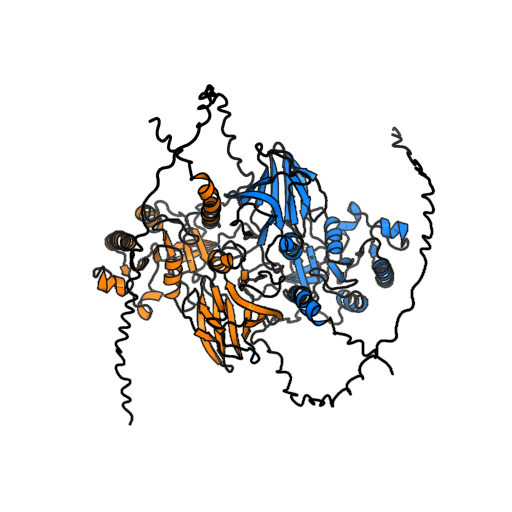G B 1 355 ? 24.766 17.656 -17.578 1 83.06 355 ARG B O 1
ATOM 5923 N N . SER B 1 356 ? 23.359 16.562 -16.266 1 85.44 356 SER B N 1
ATOM 5924 C CA . SER B 1 356 ? 23.031 17.734 -15.469 1 85.44 356 SER B CA 1
ATOM 5925 C C . SER B 1 356 ? 22.891 17.391 -13.992 1 85.44 356 SER B C 1
ATOM 5927 O O . SER B 1 356 ? 22.766 16.219 -13.641 1 85.44 356 SER B O 1
ATOM 5929 N N . HIS B 1 357 ? 23.031 18.453 -13.227 1 90.12 357 HIS B N 1
ATOM 5930 C CA . HIS B 1 357 ? 22.719 18.312 -11.812 1 90.12 357 HIS B CA 1
ATOM 5931 C C . HIS B 1 357 ? 21.203 18.156 -11.602 1 90.12 357 HIS B C 1
ATOM 5933 O O . HIS B 1 357 ? 20.422 18.453 -12.508 1 90.12 357 HIS B O 1
ATOM 5939 N N . ALA B 1 358 ? 20.891 17.641 -10.461 1 95.5 358 ALA B N 1
ATOM 5940 C CA . ALA B 1 358 ? 19.484 17.516 -10.078 1 95.5 358 ALA B CA 1
ATOM 5941 C C . ALA B 1 358 ? 19.141 18.453 -8.922 1 95.5 358 ALA B C 1
ATOM 5943 O O . ALA B 1 358 ? 20.031 19.125 -8.383 1 95.5 358 ALA B O 1
ATOM 5944 N N . ARG B 1 359 ? 17.969 18.656 -8.703 1 97 359 ARG B N 1
ATOM 5945 C CA . ARG B 1 359 ? 17.453 19.422 -7.578 1 97 359 ARG B CA 1
ATOM 5946 C C . ARG B 1 359 ? 16.625 18.547 -6.648 1 97 359 ARG B C 1
ATOM 5948 O O . ARG B 1 359 ? 15.789 17.766 -7.109 1 97 359 ARG B O 1
ATOM 5955 N N . ALA B 1 360 ? 16.875 18.641 -5.371 1 97.44 360 ALA B N 1
ATOM 5956 C CA . ALA B 1 360 ? 16.094 17.922 -4.367 1 97.44 360 ALA B CA 1
ATOM 5957 C C . ALA B 1 360 ? 15.266 18.891 -3.529 1 97.44 360 ALA B C 1
ATOM 5959 O O . ALA B 1 360 ? 15.727 19.984 -3.203 1 97.44 360 ALA B O 1
ATOM 5960 N N . SER B 1 361 ? 14.102 18.562 -3.271 1 97.94 361 SER B N 1
ATOM 5961 C CA . SER B 1 361 ? 13.227 19.328 -2.383 1 97.94 361 SER B CA 1
ATOM 5962 C C . SER B 1 361 ? 12.516 18.406 -1.396 1 97.94 361 SER B C 1
ATOM 5964 O O . SER B 1 361 ? 12.281 17.234 -1.691 1 97.94 361 SER B O 1
ATOM 5966 N N . PHE B 1 362 ? 12.234 18.875 -0.223 1 97.81 362 PHE B N 1
ATOM 5967 C CA . PHE B 1 362 ? 11.656 18.125 0.885 1 97.81 362 PHE B CA 1
ATOM 5968 C C . PHE B 1 362 ? 10.375 18.781 1.38 1 97.81 362 PHE B C 1
ATOM 5970 O O . PHE B 1 362 ? 10.422 19.844 2.016 1 97.81 362 PHE B O 1
ATOM 5977 N N . ASP B 1 363 ? 9.258 18.156 1.094 1 97.69 363 ASP B N 1
ATOM 5978 C CA . ASP B 1 363 ? 7.934 18.719 1.336 1 97.69 363 ASP B CA 1
ATOM 5979 C C . ASP B 1 363 ? 7.809 20.109 0.719 1 97.69 363 ASP B C 1
ATOM 5981 O O . ASP B 1 363 ? 7.254 21.031 1.338 1 97.69 363 ASP B O 1
ATOM 5985 N N . GLY B 1 364 ? 8.398 20.203 -0.454 1 95 364 GLY B N 1
ATOM 5986 C CA . GLY B 1 364 ? 8.328 21.469 -1.171 1 95 364 GLY B CA 1
ATOM 5987 C C . GLY B 1 364 ? 9.18 22.562 -0.552 1 95 364 GLY B C 1
ATOM 5988 O O . GLY B 1 364 ? 9.078 23.734 -0.93 1 95 364 GLY B O 1
ATOM 5989 N N . ARG B 1 365 ? 9.922 22.125 0.361 1 93.06 365 ARG B N 1
ATOM 5990 C CA . ARG B 1 365 ? 10.797 23.062 1.068 1 93.06 365 ARG B CA 1
ATOM 5991 C C . ARG B 1 365 ? 12.25 22.609 0.989 1 93.06 365 ARG B C 1
ATOM 5993 O O . ARG B 1 365 ? 12.555 21.562 0.424 1 93.06 365 ARG B O 1
ATOM 6000 N N . HIS B 1 366 ? 13.18 23.469 1.462 1 93.25 366 HIS B N 1
ATOM 6001 C CA . HIS B 1 366 ? 14.602 23.172 1.594 1 93.25 366 HIS B CA 1
ATOM 6002 C C . HIS B 1 366 ? 15.188 22.672 0.278 1 93.25 366 HIS B C 1
ATOM 6004 O O . HIS B 1 366 ? 15.844 21.625 0.245 1 93.25 366 HIS B O 1
ATOM 6010 N N . THR B 1 367 ? 14.867 23.359 -0.731 1 94.94 367 THR B N 1
ATOM 6011 C CA . THR B 1 367 ? 15.359 22.969 -2.051 1 94.94 367 THR B CA 1
ATOM 6012 C C . THR B 1 367 ? 16.875 23.094 -2.117 1 94.94 367 THR B C 1
ATOM 6014 O O . THR B 1 367 ? 17.453 24.062 -1.608 1 94.94 367 THR B O 1
ATOM 6017 N N . MET B 1 368 ? 17.516 22.125 -2.74 1 95 368 MET B N 1
ATOM 6018 C CA . MET B 1 368 ? 18.969 22.141 -2.855 1 95 368 MET B CA 1
ATOM 6019 C C . MET B 1 368 ? 19.438 21.469 -4.141 1 95 368 MET B C 1
ATOM 6021 O O . MET B 1 368 ? 18.719 20.625 -4.688 1 95 368 MET B O 1
ATOM 6025 N N . ARG B 1 369 ? 20.578 21.797 -4.461 1 93.94 369 ARG B N 1
ATOM 6026 C CA . ARG B 1 369 ? 21.203 21.188 -5.633 1 93.94 369 ARG B CA 1
ATOM 6027 C C . ARG B 1 369 ? 21.812 19.844 -5.281 1 93.94 369 ARG B C 1
ATOM 6029 O O . ARG B 1 369 ? 22.469 19.688 -4.246 1 93.94 369 ARG B O 1
ATOM 6036 N N . MET B 1 370 ? 21.547 18.875 -6.098 1 93.62 370 MET B N 1
ATOM 6037 C CA . MET B 1 370 ? 22.203 17.578 -6.027 1 93.62 370 MET B CA 1
ATOM 6038 C C . MET B 1 370 ? 23.297 17.453 -7.078 1 93.62 370 MET B C 1
ATOM 6040 O O . MET B 1 370 ? 23.016 17.438 -8.281 1 93.62 370 MET B O 1
ATOM 6044 N N . LEU B 1 371 ? 24.5 17.375 -6.664 1 91.88 371 LEU B N 1
ATOM 6045 C CA . LEU B 1 371 ? 25.625 17.281 -7.578 1 91.88 371 LEU B CA 1
ATOM 6046 C C . LEU B 1 371 ? 25.781 15.867 -8.117 1 91.88 371 LEU B C 1
ATOM 6048 O O . LEU B 1 371 ? 25.219 14.922 -7.551 1 91.88 371 LEU B O 1
ATOM 6052 N N . ARG B 1 372 ? 26.484 15.773 -9.188 1 91.44 372 ARG B N 1
ATOM 6053 C CA . ARG B 1 372 ? 26.766 14.445 -9.734 1 91.44 372 ARG B CA 1
ATOM 6054 C C . ARG B 1 372 ? 27.438 13.555 -8.688 1 91.44 372 ARG B C 1
ATOM 6056 O O . ARG B 1 372 ? 28.25 14.023 -7.895 1 91.44 372 ARG B O 1
ATOM 6063 N N . ASP B 1 373 ? 26.984 12.312 -8.719 1 91.94 373 ASP B N 1
ATOM 6064 C CA . ASP B 1 373 ? 27.484 11.273 -7.82 1 91.94 373 ASP B CA 1
ATOM 6065 C C . ASP B 1 373 ? 26.922 11.461 -6.41 1 91.94 373 ASP B C 1
ATOM 6067 O O . ASP B 1 373 ? 27.469 10.922 -5.445 1 91.94 373 ASP B O 1
ATOM 6071 N N . SER B 1 374 ? 25.922 12.281 -6.305 1 94 374 SER B N 1
ATOM 6072 C CA . SER B 1 374 ? 25.188 12.383 -5.051 1 94 374 SER B CA 1
ATOM 6073 C C . SER B 1 374 ? 24.156 11.273 -4.93 1 94 374 SER B C 1
ATOM 6075 O O . SER B 1 374 ? 23.781 10.656 -5.926 1 94 374 SER B O 1
ATOM 6077 N N . SER B 1 375 ? 23.781 11.016 -3.682 1 96.19 375 SER B N 1
ATOM 6078 C CA . SER B 1 375 ? 22.703 10.062 -3.424 1 96.19 375 SER B CA 1
ATOM 6079 C C . SER B 1 375 ? 21.797 10.539 -2.287 1 96.19 375 SER B C 1
ATOM 6081 O O . SER B 1 375 ? 22.234 11.305 -1.422 1 96.19 375 SER B O 1
ATOM 6083 N N . ILE B 1 376 ? 20.609 10.195 -2.357 1 97.62 376 ILE B N 1
ATOM 6084 C CA . ILE B 1 376 ? 19.656 10.406 -1.273 1 97.62 376 ILE B CA 1
ATOM 6085 C C . ILE B 1 376 ? 19.172 9.062 -0.738 1 97.62 376 ILE B C 1
ATOM 6087 O O . ILE B 1 376 ? 18.75 8.195 -1.51 1 97.62 376 ILE B O 1
ATOM 6091 N N . VAL B 1 377 ? 19.281 8.883 0.514 1 97.44 377 VAL B N 1
ATOM 6092 C CA . VAL B 1 377 ? 18.797 7.688 1.195 1 97.44 377 VAL B CA 1
ATOM 6093 C C . VAL B 1 377 ? 17.562 8.023 2.023 1 97.44 377 VAL B C 1
ATOM 6095 O O . VAL B 1 377 ? 17.609 8.883 2.908 1 97.44 377 VAL B O 1
ATOM 6098 N N . CYS B 1 378 ? 16.484 7.379 1.728 1 97.31 378 CYS B N 1
ATOM 6099 C CA . CYS B 1 378 ? 15.219 7.617 2.42 1 97.31 378 CYS B CA 1
ATOM 6100 C C . CYS B 1 378 ? 14.852 6.434 3.311 1 97.31 378 CYS B C 1
ATOM 6102 O O . CYS B 1 378 ? 14.727 5.305 2.832 1 97.31 378 CYS B O 1
ATOM 6104 N N . ARG B 1 379 ? 14.656 6.77 4.574 1 95.44 379 ARG B N 1
ATOM 6105 C CA . ARG B 1 379 ? 14.227 5.805 5.578 1 95.44 379 ARG B CA 1
ATOM 6106 C C . ARG B 1 379 ? 12.984 6.301 6.32 1 95.44 379 ARG B C 1
ATOM 6108 O O . ARG B 1 379 ? 12.734 7.508 6.371 1 95.44 379 ARG B O 1
ATOM 6115 N N . THR B 1 380 ? 12.273 5.277 6.789 1 94.75 380 THR B N 1
ATOM 6116 C CA . THR B 1 380 ? 11.156 5.699 7.621 1 94.75 380 THR B CA 1
ATOM 6117 C C . THR B 1 380 ? 11.648 6.355 8.906 1 94.75 380 THR B C 1
ATOM 6119 O O . THR B 1 380 ? 12.539 5.832 9.578 1 94.75 380 THR B O 1
ATOM 6122 N N . SER B 1 381 ? 11.109 7.539 9.211 1 95.38 381 SER B N 1
ATOM 6123 C CA . SER B 1 381 ? 11.438 8.188 10.477 1 95.38 381 SER B CA 1
ATOM 6124 C C . SER B 1 381 ? 10.977 7.352 11.664 1 95.38 381 SER B C 1
ATOM 6126 O O . SER B 1 381 ? 9.992 6.617 11.57 1 95.38 381 SER B O 1
ATOM 6128 N N . ARG B 1 382 ? 11.664 7.461 12.758 1 92.31 382 ARG B N 1
ATOM 6129 C CA . ARG B 1 382 ? 11.305 6.73 13.969 1 92.31 382 ARG B CA 1
ATOM 6130 C C . ARG B 1 382 ? 9.961 7.203 14.516 1 92.31 382 ARG B C 1
ATOM 6132 O O . ARG B 1 382 ? 9.188 6.406 15.055 1 92.31 382 ARG B O 1
ATOM 6139 N N . HIS B 1 383 ? 9.742 8.461 14.375 1 94.38 383 HIS B N 1
ATOM 6140 C CA . HIS B 1 383 ? 8.523 9.016 14.961 1 94.38 383 HIS B CA 1
ATOM 6141 C C . HIS B 1 383 ? 7.633 9.641 13.898 1 94.38 383 HIS B C 1
ATOM 6143 O O . HIS B 1 383 ? 8.102 10.445 13.086 1 94.38 383 HIS B O 1
ATOM 6149 N N . ALA B 1 384 ? 6.41 9.211 13.984 1 96.38 384 ALA B N 1
ATOM 6150 C CA . ALA B 1 384 ? 5.383 9.711 13.07 1 96.38 384 ALA B CA 1
ATOM 6151 C C . ALA B 1 384 ? 4.75 10.992 13.609 1 96.38 384 ALA B C 1
ATOM 6153 O O . ALA B 1 384 ? 5 11.383 14.75 1 96.38 384 ALA B O 1
ATOM 6154 N N . LEU B 1 385 ? 4.035 11.695 12.75 1 97.94 385 LEU B N 1
ATOM 6155 C CA . LEU B 1 385 ? 3.225 12.828 13.188 1 97.94 385 LEU B CA 1
ATOM 6156 C C . LEU B 1 385 ? 1.856 12.359 13.672 1 97.94 385 LEU B C 1
ATOM 6158 O O . LEU B 1 385 ? 1.058 11.844 12.883 1 97.94 385 LEU B O 1
ATOM 6162 N N . PRO B 1 386 ? 1.562 12.539 14.953 1 97.62 386 PRO B N 1
ATOM 6163 C CA . PRO B 1 386 ? 0.243 12.141 15.445 1 97.62 386 PRO B CA 1
ATOM 6164 C C . PRO B 1 386 ? -0.855 13.133 15.07 1 97.62 386 PRO B C 1
ATOM 6166 O O . PRO B 1 386 ? -0.85 14.273 15.539 1 97.62 386 PRO B O 1
ATOM 6169 N N . MET B 1 387 ? -1.781 12.68 14.297 1 97.81 387 MET B N 1
ATOM 6170 C CA . MET B 1 387 ? -2.891 13.531 13.867 1 97.81 387 MET B CA 1
ATOM 6171 C C . MET B 1 387 ? -4.188 13.109 14.555 1 97.81 387 MET B C 1
ATOM 6173 O O . MET B 1 387 ? -4.602 11.953 14.461 1 97.81 387 MET B O 1
ATOM 6177 N N . ILE B 1 388 ? -4.789 14.008 15.195 1 96.56 388 ILE B N 1
ATOM 6178 C CA . ILE B 1 388 ? -6.074 13.75 15.836 1 96.56 388 ILE B CA 1
ATOM 6179 C C . ILE B 1 388 ? -7.18 13.711 14.781 1 96.56 388 ILE B C 1
ATOM 6181 O O . ILE B 1 388 ? -7.246 14.586 13.914 1 96.56 388 ILE B O 1
ATOM 6185 N N . ASN B 1 389 ? -7.988 12.727 14.891 1 93.69 389 ASN B N 1
ATOM 6186 C CA . ASN B 1 389 ? -9.039 12.484 13.906 1 93.69 389 ASN B CA 1
ATOM 6187 C C . ASN B 1 389 ? -10.422 12.789 14.469 1 93.69 389 ASN B C 1
ATOM 6189 O O . ASN B 1 389 ? -10.609 12.781 15.688 1 93.69 389 ASN B O 1
ATOM 6193 N N . MET B 1 390 ? -11.344 13.055 13.547 1 90.19 390 MET B N 1
ATOM 6194 C CA . MET B 1 390 ? -12.742 13.211 13.914 1 90.19 390 MET B CA 1
ATOM 6195 C C . MET B 1 390 ? -13.422 11.852 14.07 1 90.19 390 MET B C 1
ATOM 6197 O O . MET B 1 390 ? -14.258 11.664 14.953 1 90.19 390 MET B O 1
ATOM 6201 N N . HIS B 1 391 ? -13.039 10.938 13.203 1 87 391 HIS B N 1
ATOM 6202 C CA . HIS B 1 391 ? -13.648 9.617 13.156 1 87 391 HIS B CA 1
ATOM 6203 C C . HIS B 1 391 ? -12.609 8.516 13.328 1 87 391 HIS B C 1
ATOM 6205 O O . HIS B 1 391 ? -11.406 8.766 13.156 1 87 391 HIS B O 1
ATOM 6211 N N . PRO B 1 392 ? -13.094 7.332 13.688 1 81.38 392 PRO B N 1
ATOM 6212 C CA . PRO B 1 392 ? -12.156 6.211 13.789 1 81.38 392 PRO B CA 1
ATOM 6213 C C . PRO B 1 392 ? -11.656 5.73 12.43 1 81.38 392 PRO B C 1
ATOM 6215 O O . PRO B 1 392 ? -12.219 6.105 11.398 1 81.38 392 PRO B O 1
ATOM 6218 N N . LEU B 1 393 ? -10.641 4.973 12.461 1 74.38 393 LEU B N 1
ATOM 6219 C CA . LEU B 1 393 ? -10.055 4.371 11.266 1 74.38 393 LEU B CA 1
ATOM 6220 C C . LEU B 1 393 ? -9.633 5.445 10.266 1 74.38 393 LEU B C 1
ATOM 6222 O O . LEU B 1 393 ? -9.023 6.449 10.648 1 74.38 393 LEU B O 1
ATOM 6226 N N . ASP B 1 394 ? -9.789 5.125 9.016 1 83.69 394 ASP B N 1
ATOM 6227 C CA . ASP B 1 394 ? -9.391 6.07 7.984 1 83.69 394 ASP B CA 1
ATOM 6228 C C . ASP B 1 394 ? -10.602 6.812 7.418 1 83.69 394 ASP B C 1
ATOM 6230 O O . ASP B 1 394 ? -10.594 7.246 6.266 1 83.69 394 ASP B O 1
ATOM 6234 N N . GLU B 1 395 ? -11.609 6.988 8.258 1 85.75 395 GLU B N 1
ATOM 6235 C CA . GLU B 1 395 ? -12.867 7.543 7.762 1 85.75 395 GLU B CA 1
ATOM 6236 C C . GLU B 1 395 ? -12.695 8.992 7.316 1 85.75 395 GLU B C 1
ATOM 6238 O O . GLU B 1 395 ? -13.273 9.414 6.312 1 85.75 395 GLU B O 1
ATOM 6243 N N . ASP B 1 396 ? -11.906 9.758 8.117 1 89.88 396 ASP B N 1
ATOM 6244 C CA . ASP B 1 396 ? -11.648 11.141 7.719 1 89.88 396 ASP B CA 1
ATOM 6245 C C . ASP B 1 396 ? -11 11.203 6.34 1 89.88 396 ASP B C 1
ATOM 6247 O O . ASP B 1 396 ? -11.312 12.086 5.535 1 89.88 396 ASP B O 1
ATOM 6251 N N . TRP B 1 397 ? -10.164 10.312 6.086 1 89.38 397 TRP B N 1
ATOM 6252 C CA . TRP B 1 397 ? -9.469 10.266 4.809 1 89.38 397 TRP B CA 1
ATOM 6253 C C . TRP B 1 397 ? -10.414 9.891 3.678 1 89.38 397 TRP B C 1
ATOM 6255 O O . TRP B 1 397 ? -10.367 10.484 2.596 1 89.38 397 TRP B O 1
ATOM 6265 N N . TYR B 1 398 ? -11.289 8.977 3.936 1 87.31 398 TYR B N 1
ATOM 6266 C CA . TYR B 1 398 ? -12.281 8.586 2.939 1 87.31 398 TYR B CA 1
ATOM 6267 C C . TYR B 1 398 ? -13.203 9.75 2.605 1 87.31 398 TYR B C 1
ATOM 6269 O O . TYR B 1 398 ? -13.547 9.961 1.439 1 87.31 398 TYR B O 1
ATOM 6277 N N . GLU B 1 399 ? -13.508 10.414 3.6 1 85.25 399 GLU B N 1
ATOM 6278 C CA . GLU B 1 399 ? -14.32 11.602 3.383 1 85.25 399 GLU B CA 1
ATOM 6279 C C . GLU B 1 399 ? -13.578 12.633 2.541 1 85.25 399 GLU B C 1
ATOM 6281 O O . GLU B 1 399 ? -14.18 13.32 1.717 1 85.25 399 GLU B O 1
ATOM 6286 N N . GLY B 1 400 ? -12.328 12.727 2.82 1 84.75 400 GLY B N 1
ATOM 6287 C CA . GLY B 1 400 ? -11.492 13.602 2.008 1 84.75 400 GLY B CA 1
ATOM 6288 C C . GLY B 1 400 ? -11.508 13.242 0.534 1 84.75 400 GLY B C 1
ATOM 6289 O O . GLY B 1 400 ? -11.562 14.117 -0.326 1 84.75 400 GLY B O 1
ATOM 6290 N N . ILE B 1 401 ? -11.469 11.992 0.275 1 84.12 401 ILE B N 1
ATOM 6291 C CA . ILE B 1 401 ? -11.523 11.516 -1.102 1 84.12 401 ILE B CA 1
ATOM 6292 C C . ILE B 1 401 ? -12.852 11.922 -1.738 1 84.12 401 ILE B C 1
ATOM 6294 O O . ILE B 1 401 ? -12.875 12.438 -2.859 1 84.12 401 ILE B O 1
ATOM 6298 N N . THR B 1 402 ? -13.914 11.688 -1.049 1 79.56 402 THR B N 1
ATOM 6299 C CA . THR B 1 402 ? -15.25 11.984 -1.549 1 79.56 402 THR B CA 1
ATOM 6300 C C . THR B 1 402 ? -15.391 13.461 -1.89 1 79.56 402 THR B C 1
ATOM 6302 O O . THR B 1 402 ? -15.938 13.812 -2.934 1 79.56 402 THR B O 1
ATOM 6305 N N . GLN B 1 403 ? -14.859 14.219 -1.048 1 76.56 403 GLN B N 1
ATOM 6306 C CA . GLN B 1 403 ? -14.953 15.664 -1.241 1 76.56 403 GLN B CA 1
ATOM 6307 C C . GLN B 1 403 ? -14.117 16.109 -2.438 1 76.56 403 GLN B C 1
ATOM 6309 O O . GLN B 1 403 ? -14.523 17 -3.193 1 76.56 403 GLN B O 1
ATOM 6314 N N . LYS B 1 404 ? -13.008 15.5 -2.557 1 72.94 404 LYS B N 1
ATOM 6315 C CA . LYS B 1 404 ? -12.102 15.898 -3.633 1 72.94 404 LYS B CA 1
ATOM 6316 C C . LYS B 1 404 ? -12.57 15.336 -4.973 1 72.94 404 LYS B C 1
ATOM 6318 O O . LYS B 1 404 ? -12.453 16 -6.004 1 72.94 404 LYS B O 1
ATOM 6323 N N . LEU B 1 405 ? -13.047 14.047 -4.934 1 63.84 405 LEU B N 1
ATOM 6324 C CA . LEU B 1 405 ? -13.477 13.406 -6.172 1 63.84 405 LEU B CA 1
ATOM 6325 C C . LEU B 1 405 ? -14.844 13.922 -6.605 1 63.84 405 LEU B C 1
ATOM 6327 O O . LEU B 1 405 ? -15.156 13.938 -7.797 1 63.84 405 LEU B O 1
ATOM 6331 N N . SER B 1 406 ? -15.859 14.062 -5.641 1 56.41 406 SER B N 1
ATOM 6332 C CA . SER B 1 406 ? -17.156 14.656 -5.977 1 56.41 406 SER B CA 1
ATOM 6333 C C . SER B 1 406 ? -16.984 16.016 -6.629 1 56.41 406 SER B C 1
ATOM 6335 O O . SER B 1 406 ? -17.828 16.453 -7.418 1 56.41 406 SER B O 1
ATOM 6337 N N . TRP B 1 407 ? -16.047 16.781 -6.18 1 45.19 407 TRP B N 1
ATOM 6338 C CA . TRP B 1 407 ? -15.828 18.109 -6.742 1 45.19 407 TRP B CA 1
ATOM 6339 C C . TRP B 1 407 ? -15.586 18.031 -8.242 1 45.19 407 TRP B C 1
ATOM 6341 O O . TRP B 1 407 ? -16.078 18.859 -9.008 1 45.19 407 TRP B O 1
ATOM 6351 N N . THR B 1 408 ? -14.945 16.969 -8.609 1 45.25 408 THR B N 1
ATOM 6352 C CA . THR B 1 408 ? -14.711 16.953 -10.047 1 45.25 408 THR B CA 1
ATOM 6353 C C . THR B 1 408 ? -15.992 16.609 -10.797 1 45.25 408 THR B C 1
ATOM 6355 O O . THR B 1 408 ? -16.172 17.031 -11.945 1 45.25 408 THR B O 1
ATOM 6358 N N . GLY B 1 409 ? -16.969 15.945 -10.125 1 42.84 409 GLY B N 1
ATOM 6359 C CA . GLY B 1 409 ? -18.234 15.641 -10.789 1 42.84 409 GLY B CA 1
ATOM 6360 C C . GLY B 1 409 ? -19.188 16.828 -10.836 1 42.84 409 GLY B C 1
ATOM 6361 O O . GLY B 1 409 ? -19.891 17.016 -11.82 1 42.84 409 GLY B O 1
ATOM 6362 N N . SER B 1 410 ? -19.453 17.625 -9.781 1 41.75 410 SER B N 1
ATOM 6363 C CA . SER B 1 410 ? -20.391 18.734 -9.734 1 41.75 410 SER B CA 1
ATOM 6364 C C . SER B 1 410 ? -19.922 19.891 -10.617 1 41.75 410 SER B C 1
ATOM 6366 O O . SER B 1 410 ? -20.719 20.766 -10.984 1 41.75 410 SER B O 1
ATOM 6368 N N . LEU B 1 411 ? -18.734 20.219 -10.781 1 36.88 411 LEU B N 1
ATOM 6369 C CA . LEU B 1 411 ? -18.375 21.312 -11.68 1 36.88 411 LEU B CA 1
ATOM 6370 C C . LEU B 1 411 ? -19 21.109 -13.055 1 36.88 411 LEU B C 1
ATOM 6372 O O . LEU B 1 411 ? -19.219 22.094 -13.781 1 36.88 411 LEU B O 1
ATOM 6376 N N . ARG B 1 412 ? -19.359 20 -13.414 1 36.94 412 ARG B N 1
ATOM 6377 C CA . ARG B 1 412 ? -19.969 19.875 -14.734 1 36.94 412 ARG B CA 1
ATOM 6378 C C . ARG B 1 412 ? -21.453 20.219 -14.688 1 36.94 412 ARG B C 1
ATOM 6380 O O . ARG B 1 412 ? -22.062 20.516 -15.711 1 36.94 412 ARG B O 1
ATOM 6387 N N . HIS B 1 413 ? -22.141 20.094 -13.594 1 37.06 413 HIS B N 1
ATOM 6388 C CA . HIS B 1 413 ? -23.578 20.328 -13.688 1 37.06 413 HIS B CA 1
ATOM 6389 C C . HIS B 1 413 ? -23.906 21.797 -13.484 1 37.06 413 HIS B C 1
ATOM 6391 O O . HIS B 1 413 ? -25.078 22.188 -13.461 1 37.06 413 HIS B O 1
ATOM 6397 N N . GLY B 1 414 ? -23.047 22.719 -13.156 1 33.66 414 GLY B N 1
ATOM 6398 C CA . GLY B 1 414 ? -23.469 24.094 -12.891 1 33.66 414 GLY B CA 1
ATOM 6399 C C . GLY B 1 414 ? -23.859 24.844 -14.141 1 33.66 414 GLY B C 1
ATOM 6400 O O . GLY B 1 414 ? -24.25 26.016 -14.07 1 33.66 414 GLY B O 1
ATOM 6401 N N . THR B 1 415 ? -23.297 24.797 -15.281 1 33.47 415 THR B N 1
ATOM 6402 C CA . THR B 1 415 ? -23.641 25.938 -16.109 1 33.47 415 THR B CA 1
ATOM 6403 C C . THR B 1 415 ? -25.094 25.859 -16.578 1 33.47 415 THR B C 1
ATOM 6405 O O . THR B 1 415 ? -25.453 24.984 -17.375 1 33.47 415 THR B O 1
ATOM 6408 N N . PRO B 1 416 ? -26.062 26.203 -15.703 1 32.38 416 PRO B N 1
ATOM 6409 C CA . PRO B 1 416 ? -27.406 26.453 -16.266 1 32.38 416 PRO B CA 1
ATOM 6410 C C . PRO B 1 416 ? -27.391 27.453 -17.422 1 32.38 416 PRO B C 1
ATOM 6412 O O . PRO B 1 416 ? -26.672 28.453 -17.359 1 32.38 416 PRO B O 1
ATOM 6415 N N . TYR B 1 417 ? -27.5 27.094 -18.703 1 29.41 417 TYR B N 1
ATOM 6416 C CA . TYR B 1 417 ? -27.703 27.938 -19.875 1 29.41 417 TYR B CA 1
ATOM 6417 C C . TYR B 1 417 ? -28.797 28.953 -19.625 1 29.41 417 TYR B C 1
ATOM 6419 O O . TYR B 1 417 ? -29.969 28.594 -19.469 1 29.41 417 TYR B O 1
ATOM 6427 N N . LEU B 1 418 ? -28.594 30.031 -18.938 1 30.3 418 LEU B N 1
ATOM 6428 C CA . LEU B 1 418 ? -29.484 31.188 -18.953 1 30.3 418 LEU B CA 1
ATOM 6429 C C . LEU B 1 418 ? -29.703 31.688 -20.375 1 30.3 418 LEU B C 1
ATOM 6431 O O . LEU B 1 418 ? -28.781 32.156 -21.016 1 30.3 418 LEU B O 1
ATOM 6435 N N . GLY B 1 419 ? -30.531 31.047 -21.312 1 29 419 GLY B N 1
ATOM 6436 C CA . GLY B 1 419 ? -31.078 31.531 -22.562 1 29 419 GLY B CA 1
ATOM 6437 C C . GLY B 1 419 ? -31.609 32.938 -22.484 1 29 419 GLY B C 1
ATOM 6438 O O . GLY B 1 419 ? -32.531 33.219 -21.688 1 29 419 GLY B O 1
ATOM 6439 N N . SER B 1 420 ? -30.812 33.969 -22.688 1 28.06 420 SER B N 1
ATOM 6440 C CA . SER B 1 420 ? -31.156 35.344 -22.938 1 28.06 420 SER B CA 1
ATOM 6441 C C . SER B 1 420 ? -32.188 35.469 -24.062 1 28.06 420 SER B C 1
ATOM 6443 O O . SER B 1 420 ? -31.938 35.062 -25.188 1 28.06 420 SER B O 1
ATOM 6445 N N . GLY B 1 421 ? -33.562 35.219 -23.922 1 28.58 421 GLY B N 1
ATOM 6446 C CA . GLY B 1 421 ? -34.688 35.719 -24.703 1 28.58 421 GLY B CA 1
ATOM 6447 C C . GLY B 1 421 ? -34.531 37.188 -25.094 1 28.58 421 GLY B C 1
ATOM 6448 O O . GLY B 1 421 ? -34.688 38.062 -24.25 1 28.58 421 GLY B O 1
ATOM 6449 N N . GLY B 1 422 ? -33.562 37.531 -25.953 1 25.19 422 GLY B N 1
ATOM 6450 C CA . GLY B 1 422 ? -33.438 38.844 -26.562 1 25.19 422 GLY B CA 1
ATOM 6451 C C . GLY B 1 422 ? -34.75 39.375 -27.125 1 25.19 422 GLY B C 1
ATOM 6452 O O . GLY B 1 422 ? -35.75 38.656 -27.141 1 25.19 422 GLY B O 1
ATOM 6453 N N . GLY B 1 423 ? -34.719 40.281 -28.312 1 24.23 423 GLY B N 1
ATOM 6454 C CA . GLY B 1 423 ? -35.219 41.5 -28.891 1 24.23 423 GLY B CA 1
ATOM 6455 C C . GLY B 1 423 ? -36.469 41.312 -29.734 1 24.23 423 GLY B C 1
ATOM 6456 O O . GLY B 1 423 ? -36.406 40.688 -30.797 1 24.23 423 GLY B O 1
ATOM 6457 N N . GLN B 1 424 ? -37.656 40.906 -29.359 1 21.73 424 GLN B N 1
ATOM 6458 C CA . GLN B 1 424 ? -38.844 41.281 -30.109 1 21.73 424 GLN B CA 1
ATOM 6459 C C . GLN B 1 424 ? -38.938 42.781 -30.234 1 21.73 424 GLN B C 1
ATOM 6461 O O . GLN B 1 424 ? -39.312 43.5 -29.281 1 21.73 424 GLN B O 1
ATOM 6466 N N . ARG B 1 425 ? -37.906 43.562 -30.641 1 19.02 425 ARG B N 1
ATOM 6467 C CA . ARG B 1 425 ? -38.406 44.562 -31.594 1 19.02 425 ARG B CA 1
ATOM 6468 C C . ARG B 1 425 ? -38.594 43.938 -32.969 1 19.02 425 ARG B C 1
ATOM 6470 O O . ARG B 1 425 ? -37.781 43.125 -33.406 1 19.02 425 ARG B O 1
#

pLDDT: mean 76.96, std 28.44, range [14.58, 98.69]

Secondary structure (DSSP, 8-state):
------------------------------------------------------------PPPPS-------------GGGEEEEEETTEEEEE--TTSS-B---EEEEEETTSS--EEEEEE-TT-HHHHHHHHHHHHHHHHTT-EEEE-HHHHHHT-TTSEEP-HHHHTTT--EEEEESSHHHHHHHHHT--SSSPPPPEEEEESSS--SS--EEGGGHHHHHHHHHS-SSTT--EEEEEE--EEEEEEETTEEEEEEEESSEEEEE-TT-SSPEEEEEEETTEEEEEEEESEEEEE-TGGGGTHHHHTTPPEE-TTS-EEEEEEES-SSTT---EEEETT--EEEE--TT-SS-EEEEETTEEEEEE-TT-EEEEEE-SSPEEEE-SSSTTHHHHHHHHHHHHHHHHTTT------------/------------------------------------------------------------PPPPS-------------GGGEEEEEETTEEEEE--TTSS-B---EEEEEETTSS--EEEEEE-TT-HHHHHHHHHHHHHHHHTT-EEEE-HHHHHHT-TTSEEP-HHHHTTT--EEEEESSHHHHHHHHHT--SSSPPPPEEEEESSS--SS--EEGGGHHHHHHHHHS-SSTT--EEEEEE--EEEEEEETTEEEEEEEESSEEEEE-TT-SSPEEEEEEETTEEEEEEEESEEEEE-TGGGGTHHHHTTPPEE-TTS-EEEEEEES-SSTT---EEEETT--EEEE--TT-SS-EEEEETTEEEEEE-TT-EEEEEE-SS-EEEE-SSSTTHHHHHHHHHHHHHHHHTTT------------

Radius of gyration: 33.74 Å; Cα contacts (8 Å, |Δi|>4): 1693; chains: 2; bounding box: 91×100×107 Å

Sequence (850 aa):
MLPRQASSWALALRKHARLSSLPAISGQTGGSVNGDGGPPTPQPGQQRQWRQQGQAGSPEPYSPKFRPSYSTSGVTPPAADLEEGVVQGAKVAWSDSLSSLKLRRRCNLVWEGGHPNCVLIVKKPGDAAASHKLKEIGSWLKGHGLQVLVERPVAQSEFSEFETLQPSRHNSLIDLCITLGGDGTVLHLASLFIEDEPLPPVISFAMGTLGFLTPFNASMSRTVLSRLLWPPWQGEPVFCTLRSRKQCEVHWGGQLQRVHHVLNECLIDRGASPAMLQLECFVDGSHITTAQADGLIISTPSGSTAYSMSAGGPMVAPSVPCTLLTPVAPHSLSFRPVVVPEHSVIEVHLPQSSRSHARASFDGRHTMRMLRDSSIVCRTSRHALPMINMHPLDEDWYEGITQKLSWTGSLRHGTPYLGSGGGQRMLPRQASSWALALRKHARLSSLPAISGQTGGSVNGDGGPPTPQPGQQRQWRQQGQAGSPEPYSPKFRPSYSTSGVTPPAADLEEGVVQGAKVAWSDSLSSLKLRRRCNLVWEGGHPNCVLIVKKPGDAAASHKLKEIGSWLKGHGLQVLVERPVAQSEFSEFETLQPSRHNSLIDLCITLGGDGTVLHLASLFIEDEPLPPVISFAMGTLGFLTPFNASMSRTVLSRLLWPPWQGEPVFCTLRSRKQCEVHWGGQLQRVHHVLNECLIDRGASPAMLQLECFVDGSHITTAQADGLIISTPSGSTAYSMSAGGPMVAPSVPCTLLTPVAPHSLSFRPVVVPEHSVIEVHLPQSSRSHARASFDGRHTMRMLRDSSIVCRTSRHALPMINMHPLDEDWYEGITQKLSWTGSLRHGTPYLGSGGGQR

InterPro domains:
  IPR002504 NAD kinase [MF_00361] (117-407)
  IPR002504 NAD kinase [PF01513] (119-229)
  IPR016064 NAD kinase/diacylglycerol kinase-like domain superfamily [SSF111331] (119-408)
  IPR017437 ATP-NAD kinase, PpnK-type, C-terminal [G3DSA:2.60.200.30] (245-383)
  IPR017438 Inorganic polyphosphate/ATP-NAD kinase, N-terminal [G3DSA:3.40.50.10330] (107-407)

Solvent-accessible surface area (backbone atoms only — not comparable to full-atom values): 47602 Å² total; per-residue (Å²): 134,90,72,86,74,86,82,77,96,72,86,71,87,71,85,85,88,74,87,82,78,81,79,78,82,68,82,88,82,84,88,81,80,80,79,73,76,71,72,77,76,74,73,83,71,84,75,74,78,76,74,79,73,78,70,70,73,75,74,75,75,85,73,69,89,53,54,71,76,65,79,66,65,55,61,62,69,59,78,87,58,50,43,73,78,60,35,27,52,27,30,35,34,74,60,48,74,87,44,96,41,48,69,80,26,36,28,29,52,41,50,48,88,69,40,73,53,27,34,37,48,48,55,38,81,94,37,65,68,36,50,52,50,48,53,53,51,48,50,53,42,44,72,72,70,33,47,50,28,26,49,54,69,48,21,73,74,74,40,69,89,43,44,60,57,44,60,94,74,39,57,90,59,33,24,32,34,37,35,33,24,52,47,66,37,52,54,52,55,53,64,70,57,78,64,85,49,50,31,36,37,31,43,32,22,6,77,67,72,70,31,73,67,8,76,35,52,47,91,46,43,69,64,52,46,45,44,72,56,53,53,88,50,93,36,67,71,39,33,28,39,40,39,54,26,34,31,35,35,34,32,46,89,92,35,81,74,49,77,45,74,21,53,28,26,42,37,40,28,22,69,88,50,89,57,67,36,55,36,40,34,27,50,50,50,40,70,40,48,71,46,44,14,45,25,41,33,43,23,26,29,65,12,16,73,44,68,37,31,78,48,64,26,45,36,37,38,62,68,32,61,35,32,36,41,26,46,30,72,47,71,50,89,69,68,59,26,36,36,36,39,33,79,47,38,38,34,41,32,33,43,71,81,43,92,63,55,36,28,33,28,44,58,86,31,82,67,42,80,36,52,66,50,18,34,39,40,38,33,55,40,89,35,32,49,31,33,52,44,92,43,67,84,63,48,48,45,35,48,29,46,28,57,60,50,48,50,67,58,52,67,68,69,59,77,73,82,80,81,81,85,64,92,74,134,138,89,78,85,76,85,84,78,93,73,83,71,90,62,84,66,81,64,83,75,74,83,73,79,77,69,81,86,86,83,86,83,83,76,80,81,77,71,72,78,77,76,72,84,71,82,76,73,76,78,73,79,69,79,71,67,72,75,74,73,75,85,72,70,88,55,54,73,80,66,78,64,64,52,60,62,70,59,77,87,57,49,44,72,78,60,35,27,52,27,30,35,34,74,61,46,74,88,44,98,41,47,67,82,26,36,27,28,51,42,50,48,88,70,39,73,52,27,34,38,47,47,56,37,81,96,36,66,68,35,49,52,49,46,51,52,52,48,51,53,43,44,72,73,70,32,46,49,30,26,48,53,68,48,20,75,72,72,41,68,89,43,44,61,57,44,60,95,73,40,57,89,58,34,24,31,34,38,33,33,23,53,48,66,35,52,52,52,56,55,62,69,57,78,64,85,49,51,31,36,37,30,42,34,21,6,77,68,72,70,30,74,67,8,76,36,52,48,91,46,41,69,63,53,46,43,44,71,58,56,52,89,50,92,37,67,74,39,32,28,38,38,40,53,26,35,31,37,36,35,32,45,88,90,36,82,74,47,76,46,74,21,54,27,27,43,36,40,29,21,69,89,51,89,56,68,36,56,35,40,34,26,50,51,51,39,70,40,48,70,45,45,14,44,25,40,34,45,24,28,28,65,13,16,72,44,69,38,31,78,49,62,27,46,37,37,41,61,70,31,64,36,32,36,40,26,45,30,71,47,70,51,88,69,67,57,27,37,36,37,39,33,80,48,38,38,35,41,32,33,43,70,83,45,91,63,55,36,28,34,27,44,59,87,32,83,68,41,80,35,53,66,50,17,34,39,40,37,32,55,39,88,34,34,48,32,34,52,44,91,43,66,85,64,47,52,45,36,48,28,45,29,56,59,49,48,48,67,56,54,68,67,70,59,77,72,80,78,78,78,84,76,77,88,117

Nearest PDB structures (foldseek):
  8kgc-assembly1_A  TM=9.109E-01  e=1.576E-34  Homo sapiens
  8kgc-assembly1_C  TM=9.224E-01  e=3.084E-33  Homo sapiens
  3pfn-assembly1_A  TM=8.932E-01  e=8.764E-34  Homo sapiens
  7mh7-assembly1_A  TM=9.386E-01  e=6.842E-29  Pseudomonas aeruginosa PAO1
  7qvs-assembly1_B-2  TM=9.192E-01  e=4.516E-28  Pseudomonas aeruginosa

Organism: Chlorella vulgaris (NCBI:txid3077)